Protein AF-0000000079639760 (afdb_homodimer)

Structure (mmCIF, N/CA/C/O backbone):
data_AF-0000000079639760-model_v1
#
loop_
_entity.id
_entity.type
_entity.pdbx_description
1 polymer Acyl-
#
loop_
_atom_site.group_PDB
_atom_site.id
_atom_site.type_symbol
_atom_site.label_atom_id
_atom_site.label_alt_id
_atom_site.label_comp_id
_atom_site.label_asym_id
_atom_site.label_entity_id
_atom_site.label_seq_id
_atom_site.pdbx_PDB_ins_code
_atom_site.Cartn_x
_atom_site.Cartn_y
_atom_site.Cartn_z
_atom_site.occupancy
_atom_site.B_iso_or_equiv
_atom_site.auth_seq_id
_atom_site.auth_comp_id
_atom_site.auth_asym_id
_atom_site.auth_atom_id
_atom_site.pdbx_PDB_model_num
ATOM 1 N N . MET A 1 1 ? -52.125 -17.109 -0.938 1 19.28 1 MET A N 1
ATOM 2 C CA . MET A 1 1 ? -52.906 -16.656 -2.084 1 19.28 1 MET A CA 1
ATOM 3 C C . MET A 1 1 ? -52.375 -15.312 -2.6 1 19.28 1 MET A C 1
ATOM 5 O O . MET A 1 1 ? -52.656 -14.273 -1.996 1 19.28 1 MET A O 1
ATOM 9 N N . PHE A 1 2 ? -51.281 -15.258 -3.152 1 20.97 2 PHE A N 1
ATOM 10 C CA . PHE A 1 2 ? -50.031 -14.492 -3.225 1 20.97 2 PHE A CA 1
ATOM 11 C C . PHE A 1 2 ? -50.094 -13.461 -4.344 1 20.97 2 PHE A C 1
ATOM 13 O O . PHE A 1 2 ? -49.188 -13.375 -5.168 1 20.97 2 PHE A O 1
ATOM 20 N N . THR A 1 3 ? -51.375 -12.945 -4.586 1 20.98 3 THR A N 1
ATOM 21 C CA . THR A 1 3 ? -51.719 -12.32 -5.855 1 20.98 3 THR A CA 1
ATOM 22 C C . THR A 1 3 ? -51 -10.984 -6.02 1 20.98 3 THR A C 1
ATOM 24 O O . THR A 1 3 ? -51.125 -10.102 -5.168 1 20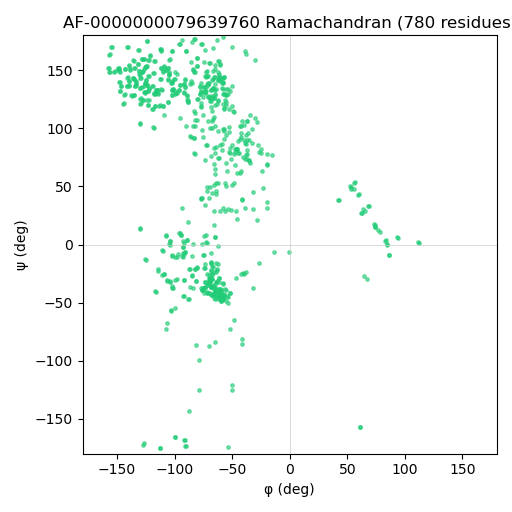.98 3 THR A O 1
ATOM 27 N N . PHE A 1 4 ? -49.906 -10.906 -6.762 1 20.11 4 PHE A N 1
ATOM 28 C CA . PHE A 1 4 ? -48.812 -9.969 -6.969 1 20.11 4 PHE A CA 1
ATOM 29 C C . PHE A 1 4 ? -49.281 -8.758 -7.762 1 20.11 4 PHE A C 1
ATOM 31 O O . PHE A 1 4 ? -48.781 -8.492 -8.859 1 20.11 4 PHE A O 1
ATOM 38 N N . SER A 1 5 ? -50.531 -8.328 -7.57 1 19.42 5 SER A N 1
ATOM 39 C CA . SER A 1 5 ? -51.094 -7.41 -8.562 1 19.42 5 SER A CA 1
ATOM 40 C C . SER A 1 5 ? -50.344 -6.074 -8.539 1 19.42 5 SER A C 1
ATOM 42 O O . SER A 1 5 ? -50.062 -5.531 -7.469 1 19.42 5 SER A O 1
ATOM 44 N N . CYS A 1 6 ? -49.562 -5.781 -9.586 1 20.58 6 CYS A N 1
ATOM 45 C CA . CYS A 1 6 ? -48.656 -4.762 -10.102 1 20.58 6 CYS A CA 1
ATOM 46 C C . CYS A 1 6 ? -49.406 -3.469 -10.398 1 20.58 6 CYS A C 1
ATOM 48 O O . CYS A 1 6 ? -50.125 -3.387 -11.383 1 20.58 6 CYS A O 1
ATOM 50 N N . PRO A 1 7 ? -49.875 -2.775 -9.453 1 18.77 7 PRO A N 1
ATOM 51 C CA . PRO A 1 7 ? -50.906 -1.806 -9.82 1 18.77 7 PRO A CA 1
ATOM 52 C C . PRO A 1 7 ? -50.438 -0.765 -10.82 1 18.77 7 PRO A C 1
ATOM 54 O O . PRO A 1 7 ? -49.219 -0.514 -10.914 1 18.77 7 PRO A O 1
ATOM 57 N N . VAL A 1 8 ? -51.25 -0.267 -11.898 1 18.91 8 VAL A N 1
ATOM 58 C CA . VAL A 1 8 ? -51.562 0.346 -13.188 1 18.91 8 VAL A CA 1
ATOM 59 C C . VAL A 1 8 ? -51.562 1.867 -13.055 1 18.91 8 VAL A C 1
ATOM 61 O O . VAL A 1 8 ? -51.5 2.588 -14.047 1 18.91 8 VAL A O 1
ATOM 64 N N . SER A 1 9 ? -51.312 2.482 -11.938 1 18.45 9 SER A N 1
ATOM 65 C CA . SER A 1 9 ? -52.188 3.658 -11.977 1 18.45 9 SER A CA 1
ATOM 66 C C . SER A 1 9 ? -51.656 4.703 -12.953 1 18.45 9 SER A C 1
ATOM 68 O O . SER A 1 9 ? -50.438 4.883 -13.078 1 18.45 9 SER A O 1
ATOM 70 N N . PHE A 1 10 ? -52.562 5.23 -13.859 1 19.8 10 PHE A N 1
ATOM 71 C CA . PHE A 1 10 ? -52.812 6.09 -15.008 1 19.8 10 PHE A CA 1
ATOM 72 C C . PHE A 1 10 ? -52.594 7.555 -14.648 1 19.8 10 PHE A C 1
ATOM 74 O O . PHE A 1 10 ? -53.031 8.008 -13.586 1 19.8 10 PHE A O 1
ATOM 81 N N . SER A 1 11 ? -51.406 8.047 -15.047 1 18.39 11 SER A N 1
ATOM 82 C CA . SER A 1 11 ? -51 9.445 -14.945 1 18.39 11 SER A CA 1
ATOM 83 C C . SER A 1 11 ? -52.062 10.375 -15.531 1 18.39 11 SER A C 1
ATOM 85 O O . SER A 1 11 ? -52.781 10 -16.469 1 18.39 11 SER A O 1
ATOM 87 N N . ILE A 1 12 ? -52.281 11.422 -14.797 1 18.59 12 ILE A N 1
ATOM 88 C CA . ILE A 1 12 ? -53.156 12.586 -14.617 1 18.59 12 ILE A CA 1
ATOM 89 C C . ILE A 1 12 ? -53.062 13.492 -15.836 1 18.59 12 ILE A C 1
ATOM 91 O O . ILE A 1 12 ? -51.969 13.688 -16.391 1 18.59 12 ILE A O 1
ATOM 95 N N . THR A 1 13 ? -54.125 14.211 -16.234 1 19.5 13 THR A N 1
ATOM 96 C CA . THR A 1 13 ? -54.906 14.805 -17.312 1 19.5 13 THR A CA 1
ATOM 97 C C . THR A 1 13 ? -54.406 16.203 -17.656 1 19.5 13 THR A C 1
ATOM 99 O O . THR A 1 13 ? -54.938 16.875 -18.516 1 19.5 13 THR A O 1
ATOM 102 N N . CYS A 1 14 ? -53.219 16.641 -17.328 1 18.75 14 CYS A N 1
ATOM 103 C CA . CYS A 1 14 ? -53.344 18.094 -17.359 1 18.75 14 CYS A CA 1
ATOM 104 C C . CYS A 1 14 ? -53.594 18.578 -18.781 1 18.75 14 CYS A C 1
ATOM 106 O O . CYS A 1 14 ? -52.938 18.141 -19.719 1 18.75 14 CYS A O 1
ATOM 108 N N . SER A 1 15 ? -54.531 19.469 -19.094 1 17.42 15 SER A N 1
ATOM 109 C CA . SER A 1 15 ? -55.438 19.922 -20.125 1 17.42 15 SER A CA 1
ATOM 110 C C . SER A 1 15 ? -54.75 20.859 -21.109 1 17.42 15 SER A C 1
ATOM 112 O O . SER A 1 15 ? -55.219 21.062 -22.234 1 17.42 15 SER A O 1
ATOM 114 N N . SER A 1 16 ? -53.875 21.703 -20.672 1 18.58 16 SER A N 1
ATOM 115 C CA . SER A 1 16 ? -54.156 23 -21.266 1 18.58 16 SER A CA 1
ATOM 116 C C . SER A 1 16 ? -53.969 22.969 -22.781 1 18.58 16 SER A C 1
ATOM 118 O O . SER A 1 16 ? -53.125 22.219 -23.281 1 18.58 16 SER A O 1
ATOM 120 N N . SER A 1 17 ? -54.625 23.828 -23.531 1 16.16 17 SER A N 1
ATOM 121 C CA . SER A 1 17 ? -55.281 23.906 -24.812 1 16.16 17 SER A CA 1
ATOM 122 C C . SER A 1 17 ? -54.312 24.078 -25.953 1 16.16 17 SER A C 1
ATOM 124 O O . SER A 1 17 ? -54.312 23.312 -26.922 1 16.16 17 SER A O 1
ATOM 126 N N . ASN A 1 18 ? -54.125 25.328 -26.453 1 16.41 18 ASN A N 1
ATOM 127 C CA . ASN A 1 18 ? -54.688 25.672 -27.766 1 16.41 18 ASN A CA 1
ATOM 128 C C . ASN A 1 18 ? -53.625 25.594 -28.859 1 16.41 18 ASN A C 1
ATOM 130 O O . ASN A 1 18 ? -53.906 25.188 -29.984 1 16.41 18 ASN A O 1
ATOM 134 N N . GLY A 1 19 ? -52.469 26.344 -28.672 1 18.84 19 GLY A N 1
ATOM 135 C CA . GLY A 1 19 ? -52.281 27.234 -29.812 1 18.84 19 GLY A CA 1
ATOM 136 C C . GLY A 1 19 ? -51.812 26.516 -31.062 1 18.84 19 GLY A C 1
ATOM 137 O O . GLY A 1 19 ? -51.375 25.375 -31 1 18.84 19 GLY A O 1
ATOM 138 N N . ASN A 1 20 ? -51.875 27.219 -32.219 1 17.31 20 ASN A N 1
ATOM 139 C CA . ASN A 1 20 ? -52.125 27 -33.656 1 17.31 20 ASN A CA 1
ATOM 140 C C . ASN A 1 20 ? -50.906 26.391 -34.344 1 17.31 20 ASN A C 1
ATOM 142 O O . ASN A 1 20 ? -49.781 26.859 -34.156 1 17.31 20 ASN A O 1
ATOM 146 N N . ILE A 1 21 ? -51.062 25.219 -34.969 1 17.2 21 ILE A N 1
ATOM 147 C CA . ILE A 1 21 ? -50.25 24.156 -35.531 1 17.2 21 ILE A CA 1
ATOM 148 C C . ILE A 1 21 ? -49.656 24.594 -36.875 1 17.2 21 ILE A C 1
ATOM 150 O O . ILE A 1 21 ? -48.938 23.844 -37.5 1 17.2 21 ILE A O 1
ATOM 154 N N . GLN A 1 22 ? -49.875 25.797 -37.406 1 15.71 22 GLN A N 1
ATOM 155 C CA . GLN A 1 22 ? -50.156 25.391 -38.781 1 15.71 22 GLN A CA 1
ATOM 156 C C . GLN A 1 22 ? -48.938 24.766 -39.406 1 15.71 22 GLN A C 1
ATOM 158 O O . GLN A 1 22 ? -49 23.672 -40 1 15.71 22 GLN A O 1
ATOM 163 N N . ASN A 1 23 ? -48.031 25.578 -39.938 1 17.02 23 ASN A N 1
ATOM 164 C CA . ASN A 1 23 ? -47.812 25.578 -41.375 1 17.02 23 ASN A CA 1
ATOM 165 C C . ASN A 1 23 ? -46.812 24.516 -41.812 1 17.02 23 ASN A C 1
ATOM 167 O O . ASN A 1 23 ? -46 24.078 -41 1 17.02 23 ASN A O 1
ATOM 171 N N . HIS A 1 24 ? -46.812 24.047 -43.062 1 16.7 24 HIS A N 1
ATOM 172 C CA . HIS A 1 24 ? -46.719 22.922 -44 1 16.7 24 HIS A CA 1
ATOM 173 C C . HIS A 1 24 ? -45.281 22.625 -44.344 1 16.7 24 HIS A C 1
ATOM 175 O O . HIS A 1 24 ? -44.906 21.469 -44.562 1 16.7 24 HIS A O 1
ATOM 181 N N . GLY A 1 25 ? -44.375 23.672 -44.469 1 17.09 25 GLY A N 1
ATOM 182 C CA . GLY A 1 25 ? -43.781 23.641 -45.812 1 17.09 25 GLY A CA 1
ATOM 183 C C . GLY A 1 25 ? -42.781 22.531 -45.969 1 17.09 25 GLY A C 1
ATOM 184 O O . GLY A 1 25 ? -42.281 21.969 -44.969 1 17.09 25 GLY A O 1
ATOM 185 N N . ASP A 1 26 ? -42.5 22.078 -47.188 1 16.8 26 ASP A N 1
ATOM 186 C CA . ASP A 1 26 ? -42.062 20.953 -48 1 16.8 26 ASP A CA 1
ATOM 187 C C . ASP A 1 26 ? -40.562 20.734 -47.875 1 16.8 26 ASP A C 1
ATOM 189 O O . ASP A 1 26 ? -39.781 21.656 -48 1 16.8 26 ASP A O 1
ATOM 193 N N . TYR A 1 27 ? -40.25 19.797 -47.031 1 17.09 27 TYR A N 1
ATOM 194 C CA . TYR A 1 27 ? -38.875 19.422 -46.719 1 17.09 27 TYR A CA 1
ATOM 195 C C . TYR A 1 27 ? -38.156 18.828 -47.938 1 17.09 27 TYR A C 1
ATOM 197 O O . TYR A 1 27 ? -38.344 17.641 -48.219 1 17.09 27 TYR A O 1
ATOM 205 N N . ARG A 1 28 ? -37.969 19.641 -48.969 1 15.91 28 ARG A N 1
ATOM 206 C CA . ARG A 1 28 ? -37.438 18.969 -50.156 1 15.91 28 ARG A CA 1
ATOM 207 C C . ARG A 1 28 ? -36.031 18.438 -49.875 1 15.91 28 ARG A C 1
ATOM 209 O O . ARG A 1 28 ? -35.094 19.219 -49.656 1 15.91 28 ARG A O 1
ATOM 216 N N . VAL A 1 29 ? -35.781 17.641 -49.031 1 16.75 29 VAL A N 1
ATOM 217 C CA . VAL A 1 29 ? -34.375 17.328 -48.875 1 16.75 29 VAL A CA 1
ATOM 218 C C . VAL A 1 29 ? -33.844 16.625 -50.125 1 16.75 29 VAL A C 1
ATOM 220 O O . VAL A 1 29 ? -34.281 15.523 -50.438 1 16.75 29 VAL A O 1
ATOM 223 N N . ASN A 1 30 ? -33.469 17.406 -51.188 1 15.91 30 ASN A N 1
ATOM 224 C CA . ASN A 1 30 ? -32.969 16.938 -52.469 1 15.91 30 ASN A CA 1
ATOM 225 C C . ASN A 1 30 ? -31.828 15.93 -52.312 1 15.91 30 ASN A C 1
ATOM 227 O O . ASN A 1 30 ? -31.156 15.922 -51.281 1 15.91 30 ASN A O 1
ATOM 231 N N . ILE A 1 31 ? -31.453 15.273 -53.562 1 16.91 31 ILE A N 1
ATOM 232 C CA . ILE A 1 31 ? -31.484 13.992 -54.25 1 16.91 31 ILE A CA 1
ATOM 233 C C . ILE A 1 31 ? -30.078 13.398 -54.312 1 16.91 31 ILE A C 1
ATOM 235 O O . ILE A 1 31 ? -29.875 12.25 -53.906 1 16.91 31 ILE A O 1
ATOM 239 N N . ASN A 1 32 ? -29.031 13.844 -55.125 1 17.17 32 ASN A N 1
ATOM 240 C CA . ASN A 1 32 ? -28.5 13.148 -56.312 1 17.17 32 ASN A CA 1
ATOM 241 C C . ASN A 1 32 ? -27.109 12.578 -56.031 1 17.17 32 ASN A C 1
ATOM 243 O O . ASN A 1 32 ? -26.234 13.281 -55.531 1 17.17 32 ASN A O 1
ATOM 247 N N . VAL A 1 33 ? -26.953 11.219 -55.969 1 18.75 33 VAL A N 1
ATOM 248 C CA . VAL A 1 33 ? -25.891 10.266 -55.656 1 18.75 33 VAL A CA 1
ATOM 249 C C . VAL A 1 33 ? -24.781 10.352 -56.688 1 18.75 33 VAL A C 1
ATOM 251 O O . VAL A 1 33 ? -23.797 9.609 -56.625 1 18.75 33 VAL A O 1
ATOM 254 N N . ASN A 1 34 ? -24.469 11.484 -57.375 1 16.78 34 ASN A N 1
ATOM 255 C CA . ASN A 1 34 ? -23.922 11.141 -58.688 1 16.78 34 ASN A CA 1
ATOM 256 C C . ASN A 1 34 ? -22.562 10.461 -58.562 1 16.78 34 ASN A C 1
ATOM 258 O O . ASN A 1 34 ? -21.75 10.82 -57.719 1 16.78 34 ASN A O 1
ATOM 262 N N . GLY A 1 35 ? -22.359 9.242 -59.156 1 17.45 35 GLY A N 1
ATOM 263 C CA . GLY A 1 35 ? -21.453 8.117 -59.281 1 17.45 35 GLY A CA 1
ATOM 264 C C . GLY A 1 35 ? -20.109 8.5 -59.875 1 17.45 35 GLY A C 1
ATOM 265 O O . GLY A 1 35 ? -19.25 7.645 -60.062 1 17.45 35 GLY A O 1
ATOM 266 N N . SER A 1 36 ? -19.844 9.852 -60.281 1 17.59 36 SER A N 1
ATOM 267 C CA . SER A 1 36 ? -19.141 9.789 -61.562 1 17.59 36 SER A CA 1
ATOM 268 C C . SER A 1 36 ? -17.797 9.086 -61.406 1 17.59 36 SER A C 1
ATOM 270 O O . SER A 1 36 ? -17.266 8.961 -60.312 1 17.59 36 SER A O 1
ATOM 272 N N . SER A 1 37 ? -17.109 8.922 -62.625 1 18.2 37 SER A N 1
ATOM 273 C CA . SER A 1 37 ? -16.172 8.188 -63.469 1 18.2 37 SER A CA 1
ATOM 274 C C . SER A 1 37 ? -14.734 8.438 -63.031 1 18.2 37 SER A C 1
ATOM 276 O O . SER A 1 37 ? -14.281 9.586 -63 1 18.2 37 SER A O 1
ATOM 278 N N . CYS A 1 38 ? -14.148 7.656 -62.188 1 17.89 38 CYS A N 1
ATOM 279 C CA . CYS A 1 38 ? -12.953 7.879 -61.375 1 17.89 38 CYS A CA 1
ATOM 280 C C . CYS A 1 38 ? -11.703 7.93 -62.25 1 17.89 38 CYS A C 1
ATOM 282 O O . CYS A 1 38 ? -11.164 6.891 -62.625 1 17.89 38 CYS A O 1
ATOM 284 N N . THR A 1 39 ? -11.82 8.773 -63.344 1 17.58 39 THR A N 1
ATOM 285 C CA . THR A 1 39 ? -10.797 8.641 -64.375 1 17.58 39 THR A CA 1
ATOM 286 C C . THR A 1 39 ? -9.406 8.711 -63.781 1 17.58 39 THR A C 1
ATOM 288 O O . THR A 1 39 ? -9.18 9.445 -62.812 1 17.58 39 THR A O 1
ATOM 291 N N . ARG A 1 40 ? -8.602 7.77 -64.188 1 19.17 40 ARG A N 1
ATOM 292 C CA . ARG A 1 40 ? -7.328 7.133 -63.875 1 19.17 40 ARG A CA 1
ATOM 293 C C . ARG A 1 40 ? -6.168 8.102 -64.062 1 19.17 40 ARG A C 1
ATOM 295 O O . ARG A 1 40 ? -5.004 7.707 -63.969 1 19.17 40 ARG A O 1
ATOM 302 N N . ARG A 1 41 ? -6.527 9.461 -64.125 1 17.67 41 ARG A N 1
ATOM 303 C CA . ARG A 1 41 ? -5.48 10.086 -64.938 1 17.67 41 ARG A CA 1
ATOM 304 C C . ARG A 1 41 ? -4.117 9.938 -64.25 1 17.67 41 ARG A C 1
ATOM 306 O O . ARG A 1 41 ? -4.023 9.859 -63.062 1 17.67 41 ARG A O 1
ATOM 313 N N . PRO A 1 42 ? -3.115 9.812 -65.125 1 20.27 42 PRO A N 1
ATOM 314 C CA . PRO A 1 42 ? -1.701 9.43 -65.062 1 20.27 42 PRO A CA 1
ATOM 315 C C . PRO A 1 42 ? -0.86 10.383 -64.25 1 20.27 42 PRO A C 1
ATOM 317 O O . PRO A 1 42 ? -0.55 11.492 -64.688 1 20.27 42 PRO A O 1
ATOM 320 N N . ILE A 1 43 ? -1.399 10.758 -63.031 1 18.12 43 ILE A N 1
ATOM 321 C CA . ILE A 1 43 ? -0.748 11.992 -62.625 1 18.12 43 ILE A CA 1
ATOM 322 C C . ILE A 1 43 ? 0.762 11.781 -62.531 1 18.12 43 ILE A C 1
ATOM 324 O O . ILE A 1 43 ? 1.225 10.773 -62 1 18.12 43 ILE A O 1
ATOM 328 N N . LYS A 1 44 ? 1.454 12.602 -63.344 1 18.33 44 LYS A N 1
ATOM 329 C CA . LYS A 1 44 ? 2.846 12.992 -63.531 1 18.33 44 LYS A CA 1
ATOM 330 C C . LYS A 1 44 ? 3.572 13.164 -62.219 1 18.33 44 LYS A C 1
ATOM 332 O O . LYS A 1 44 ? 3.07 13.836 -61.312 1 18.33 44 LYS A O 1
ATOM 337 N N . HIS A 1 45 ? 4.367 12.219 -61.844 1 17.45 45 HIS A N 1
ATOM 338 C CA . HIS A 1 45 ? 5.156 11.805 -60.688 1 17.45 45 HIS A CA 1
ATOM 339 C C . HIS A 1 45 ? 6.031 12.945 -60.188 1 17.45 45 HIS A C 1
ATOM 341 O O . HIS A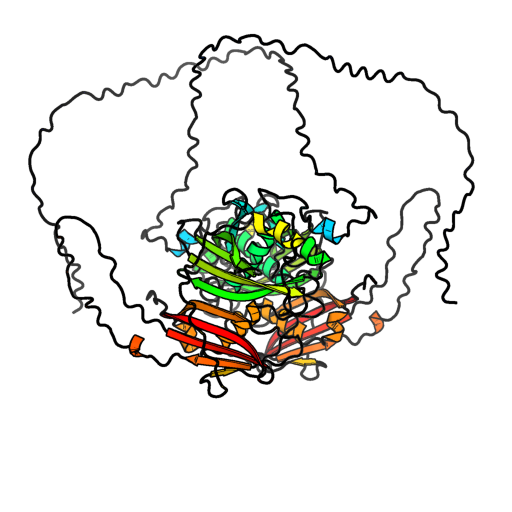 1 45 ? 6.902 12.734 -59.312 1 17.45 45 HIS A O 1
ATOM 347 N N . HIS A 1 46 ? 5.566 14.234 -60.375 1 17.69 46 HIS A N 1
ATOM 348 C CA . HIS A 1 46 ? 6.629 15.211 -60.156 1 17.69 46 HIS A CA 1
ATOM 349 C C . HIS A 1 46 ? 7.234 15.086 -58.781 1 17.69 46 HIS A C 1
ATOM 351 O O . HIS A 1 46 ? 6.516 14.883 -57.781 1 17.69 46 HIS A O 1
ATOM 357 N N . THR A 1 47 ? 8.508 14.758 -58.719 1 18.78 47 THR A N 1
ATOM 358 C CA . THR A 1 47 ? 9.539 14.398 -57.75 1 18.78 47 THR A CA 1
ATOM 359 C C . THR A 1 47 ? 9.641 15.461 -56.656 1 18.78 47 THR A C 1
ATOM 361 O O . THR A 1 47 ? 10.594 15.461 -55.875 1 18.78 47 THR A O 1
ATOM 364 N N . LEU A 1 48 ? 8.477 16.156 -56.312 1 17.55 48 LEU A N 1
ATOM 365 C CA . LEU A 1 48 ? 8.828 17.359 -55.562 1 17.55 48 LEU A CA 1
ATOM 366 C C . LEU A 1 48 ? 9.531 17.031 -54.25 1 17.55 48 LEU A C 1
ATOM 368 O O . LEU A 1 48 ? 8.992 16.297 -53.438 1 17.55 48 LEU A O 1
ATOM 372 N N . LEU A 1 49 ? 10.844 17.078 -54.188 1 19.23 49 LEU A N 1
ATOM 373 C CA . LEU A 1 49 ? 11.914 16.891 -53.219 1 19.23 49 LEU A CA 1
ATOM 374 C C . LEU A 1 49 ? 11.727 17.812 -52 1 19.23 49 LEU A C 1
ATOM 376 O O . LEU A 1 49 ? 12.625 17.938 -51.188 1 19.23 49 LEU A O 1
ATOM 380 N N . ASN A 1 50 ? 10.469 18.188 -5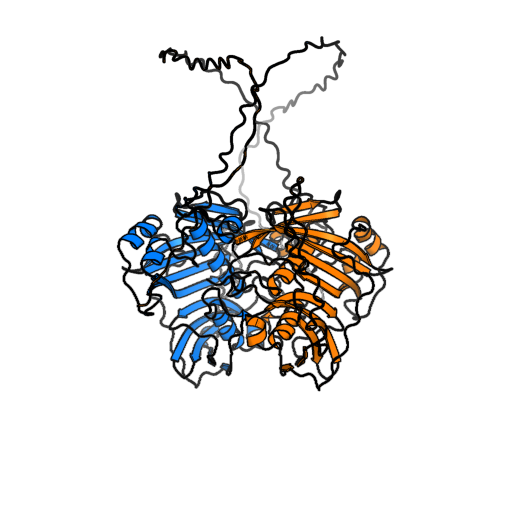1.625 1 18.41 50 ASN A N 1
ATOM 381 C CA . ASN A 1 50 ? 10.562 19.328 -50.719 1 18.41 50 ASN A CA 1
ATOM 382 C C . ASN A 1 50 ? 11.281 18.969 -49.438 1 18.41 50 ASN A C 1
ATOM 384 O O . ASN A 1 50 ? 11.055 17.891 -48.875 1 18.41 50 ASN A O 1
ATOM 388 N N . GLU A 1 51 ? 12.383 19.641 -49.125 1 22.31 51 GLU A N 1
ATOM 389 C CA . GLU A 1 51 ? 13.383 19.75 -48.062 1 22.31 51 GLU A CA 1
ATOM 390 C C . GLU A 1 51 ? 12.734 20.031 -46.719 1 22.31 51 GLU A C 1
ATOM 392 O O . GLU A 1 51 ? 12.273 21.141 -46.469 1 22.31 51 GLU A O 1
ATOM 397 N N . VAL A 1 52 ? 11.742 19.234 -46.375 1 20.42 52 VAL A N 1
ATOM 398 C CA . VAL A 1 52 ? 11.109 19.656 -45.125 1 20.42 52 VAL A CA 1
ATOM 399 C C . VAL A 1 52 ? 12.148 19.719 -44 1 20.42 52 VAL A C 1
ATOM 401 O O . VAL A 1 52 ? 12.828 18.734 -43.719 1 20.42 52 VAL A O 1
ATOM 404 N N . ASP A 1 53 ? 12.648 20.891 -43.688 1 21.12 53 ASP A N 1
ATOM 405 C CA . ASP A 1 53 ? 13.57 21.281 -42.625 1 21.12 53 ASP A CA 1
ATOM 406 C C . ASP A 1 53 ? 13.047 20.828 -41.25 1 21.12 53 ASP A C 1
ATOM 408 O O . ASP A 1 53 ? 12.031 21.328 -40.781 1 21.12 53 ASP A O 1
ATOM 412 N N . VAL A 1 54 ? 12.945 19.609 -41.094 1 20.06 54 VAL A N 1
ATOM 413 C CA . VAL A 1 54 ? 12.555 19.062 -39.781 1 20.06 54 VAL A CA 1
ATOM 414 C C . VAL A 1 54 ? 13.367 19.734 -38.688 1 20.06 54 VAL A C 1
ATOM 416 O O . VAL A 1 54 ? 14.578 19.516 -38.562 1 20.06 54 VAL A O 1
ATOM 419 N N . LYS A 1 55 ? 12.969 20.938 -38.219 1 23.31 55 LYS A N 1
ATOM 420 C CA . LYS A 1 55 ? 13.586 21.531 -37.031 1 23.31 55 LYS A CA 1
ATOM 421 C C . LYS A 1 55 ? 13.562 20.562 -35.875 1 23.31 55 LYS A C 1
ATOM 423 O O . LYS A 1 55 ? 12.508 20.047 -35.5 1 23.31 55 LYS A O 1
ATOM 428 N N . GLU A 1 56 ? 14.602 19.828 -35.594 1 24.23 56 GLU A N 1
ATOM 429 C CA . GLU A 1 56 ? 15 18.984 -34.469 1 24.23 56 GLU A CA 1
ATOM 430 C C . GLU A 1 56 ? 14.672 19.641 -33.156 1 24.23 56 GLU A C 1
ATOM 432 O O . GLU A 1 56 ? 15.266 20.656 -32.781 1 24.23 56 GLU A O 1
ATOM 437 N N . GLY A 1 57 ? 13.406 19.906 -32.812 1 22.69 57 GLY A N 1
ATOM 438 C CA . GLY A 1 57 ? 13.133 20.438 -31.5 1 22.69 57 GLY A CA 1
ATOM 439 C C . GLY A 1 57 ? 13.891 19.703 -30.406 1 22.69 57 GLY A C 1
ATOM 440 O O . GLY A 1 57 ? 13.75 18.484 -30.25 1 22.69 57 GLY A O 1
ATOM 441 N N . SER A 1 58 ? 15.133 20.141 -30.078 1 25.53 58 SER A N 1
ATOM 442 C CA . SER A 1 58 ? 16.047 19.781 -29 1 25.53 58 SER A CA 1
ATOM 443 C C . SER A 1 58 ? 15.328 19.719 -27.656 1 25.53 58 SER A C 1
ATOM 445 O O . SER A 1 58 ? 14.898 20.766 -27.141 1 25.53 58 SER A O 1
ATOM 447 N N . THR A 1 59 ? 14.367 18.875 -27.469 1 26.09 59 THR A N 1
ATOM 448 C CA . THR A 1 59 ? 13.953 18.703 -26.078 1 26.09 59 THR A CA 1
ATOM 449 C C . THR A 1 59 ? 15.164 18.688 -25.156 1 26.09 59 THR A C 1
ATOM 451 O O . THR A 1 59 ? 16.078 17.859 -25.312 1 26.09 59 THR A O 1
ATOM 454 N N . SER A 1 60 ? 15.531 19.875 -24.688 1 26.58 60 SER A N 1
ATOM 455 C CA . SER A 1 60 ? 16.578 20.156 -23.703 1 26.58 60 SER A CA 1
ATOM 456 C C . SER A 1 60 ? 16.562 19.141 -22.578 1 26.58 60 SER A C 1
ATOM 458 O O . SER A 1 60 ? 15.57 19.016 -21.844 1 26.58 60 SER A O 1
ATOM 460 N N . LEU A 1 61 ? 17.031 17.953 -22.797 1 27.27 61 LEU A N 1
ATOM 461 C CA . LEU A 1 61 ? 17.516 17.188 -21.656 1 27.27 61 LEU A CA 1
ATOM 462 C C . LEU A 1 61 ? 18.219 18.109 -20.656 1 27.27 61 LEU A C 1
ATOM 464 O O . LEU A 1 61 ? 19.234 18.734 -20.984 1 27.27 61 LEU A O 1
ATOM 468 N N . SER A 1 62 ? 17.422 18.859 -19.859 1 26.42 62 SER A N 1
ATOM 469 C CA . SER A 1 62 ? 18.031 19.688 -18.828 1 26.42 62 SER A CA 1
ATOM 470 C C . SER A 1 62 ? 19.328 19.078 -18.312 1 26.42 62 SER A C 1
ATOM 472 O O . SER A 1 62 ? 19.406 17.859 -18.078 1 26.42 62 SER A O 1
ATOM 474 N N . ALA A 1 63 ? 20.438 19.609 -18.594 1 27.02 63 ALA A N 1
ATOM 475 C CA . ALA A 1 63 ? 21.797 19.453 -18.078 1 27.02 63 ALA A CA 1
ATOM 476 C C . ALA A 1 63 ? 21.797 19.219 -16.578 1 27.02 63 ALA A C 1
ATOM 478 O O . ALA A 1 63 ? 21.234 20.016 -15.82 1 27.02 63 ALA A O 1
ATOM 479 N N . ILE A 1 64 ? 21.859 18 -16.094 1 29.77 64 ILE A N 1
ATOM 480 C CA . ILE A 1 64 ? 22.266 17.688 -14.734 1 29.77 64 ILE A CA 1
ATOM 481 C C . ILE A 1 64 ? 23.359 18.641 -14.273 1 29.77 64 ILE A C 1
ATOM 483 O O . ILE A 1 64 ? 24.469 18.641 -14.812 1 29.77 64 ILE A O 1
ATOM 487 N N . GLN A 1 65 ? 22.938 19.828 -14.023 1 28.34 65 GLN A N 1
ATOM 488 C CA . GLN A 1 65 ? 23.953 20.688 -13.43 1 28.34 65 GLN A CA 1
ATOM 489 C C . GLN A 1 65 ? 24.75 19.938 -12.367 1 28.34 65 GLN A C 1
ATOM 491 O O . GLN A 1 65 ? 24.172 19.359 -11.438 1 28.34 65 GLN A O 1
ATOM 496 N N . PHE A 1 66 ? 25.906 19.531 -12.719 1 28.11 66 PHE A N 1
ATOM 497 C CA . PHE A 1 66 ? 26.969 19.031 -11.844 1 28.11 66 PHE A CA 1
ATOM 498 C C . PHE A 1 66 ? 27.109 19.922 -10.617 1 28.11 66 PHE A C 1
ATOM 500 O O . PHE A 1 66 ? 27.344 21.125 -10.742 1 28.11 66 PHE A O 1
ATOM 507 N N . LEU A 1 67 ? 26.234 19.797 -9.594 1 31.58 67 LEU A N 1
ATOM 508 C CA . LEU A 1 67 ? 26.656 20.5 -8.391 1 31.58 67 LEU A CA 1
ATOM 509 C C . LEU A 1 67 ? 28.156 20.391 -8.203 1 31.58 67 LEU A C 1
ATOM 511 O O . LEU A 1 67 ? 28.797 19.516 -8.781 1 31.58 67 LEU A O 1
ATOM 515 N N . GLU A 1 68 ? 28.734 21.266 -7.332 1 34.28 68 GLU A N 1
ATOM 516 C CA . GLU A 1 68 ? 30.172 21.5 -7.141 1 34.28 68 GLU A CA 1
ATOM 517 C C . GLU A 1 68 ? 30.938 20.188 -7.16 1 34.28 68 GLU A C 1
ATOM 519 O O . GLU A 1 68 ? 31.953 20.062 -7.859 1 34.28 68 GLU A O 1
ATOM 524 N N . ASN A 1 69 ? 30.969 19.422 -6 1 37.28 69 ASN A N 1
ATOM 525 C CA . ASN A 1 69 ? 31.969 18.359 -6.043 1 37.28 69 ASN A CA 1
ATOM 526 C C . ASN A 1 69 ? 31.484 17.188 -6.891 1 37.28 69 ASN A C 1
ATOM 528 O O . ASN A 1 69 ? 32.062 16.094 -6.828 1 37.28 69 ASN A O 1
ATOM 532 N N . GLY A 1 70 ? 30.797 17.219 -8.023 1 36.66 70 GLY A N 1
ATOM 533 C CA . GLY A 1 70 ? 30.469 16.438 -9.211 1 36.66 70 GLY A CA 1
ATOM 534 C C . GLY A 1 70 ? 29.625 15.219 -8.906 1 36.66 70 GLY A C 1
ATOM 535 O O . GLY A 1 70 ? 29.328 14.43 -9.805 1 36.66 70 GLY A O 1
ATOM 536 N N . HIS A 1 71 ? 29.703 14.562 -7.691 1 39.62 71 HIS A N 1
ATOM 537 C CA . HIS A 1 71 ? 29.156 13.211 -7.602 1 39.62 71 HIS A CA 1
ATOM 538 C C . HIS A 1 71 ? 27.656 13.234 -7.367 1 39.62 71 HIS A C 1
ATOM 540 O O . HIS A 1 71 ? 27.188 13.719 -6.328 1 39.62 71 HIS A O 1
ATOM 546 N N . ILE A 1 72 ? 26.875 13.453 -8.352 1 48.69 72 ILE A N 1
ATOM 547 C CA . ILE A 1 72 ? 25.469 13.133 -8.195 1 48.69 72 ILE A CA 1
ATOM 548 C C . ILE A 1 72 ? 25.312 11.719 -7.637 1 48.69 72 ILE A C 1
ATOM 550 O O . ILE A 1 72 ? 25.844 10.758 -8.203 1 48.69 72 ILE A O 1
ATOM 554 N N . SER A 1 73 ? 24.75 11.734 -6.379 1 62.81 73 SER A N 1
ATOM 555 C CA . SER A 1 73 ? 24.531 10.422 -5.777 1 62.81 73 SER A CA 1
ATOM 556 C C . SER A 1 73 ? 23.688 9.531 -6.684 1 62.81 73 SER A C 1
ATOM 558 O O . SER A 1 73 ? 22.906 10.031 -7.508 1 62.81 73 SER A O 1
ATOM 560 N N . GLU A 1 74 ? 24.109 8.391 -6.816 1 70.25 74 GLU A N 1
ATOM 561 C CA . GLU A 1 74 ? 23.344 7.375 -7.547 1 70.25 74 GLU A CA 1
ATOM 562 C C . GLU A 1 74 ? 21.859 7.469 -7.238 1 70.25 74 GLU A C 1
ATOM 564 O O . GLU A 1 74 ? 21.016 7.305 -8.133 1 70.25 74 GLU A O 1
ATOM 569 N N . GLU A 1 75 ? 21.562 8.008 -6.09 1 74.62 75 GLU A N 1
ATOM 570 C CA . GLU A 1 75 ? 20.172 8.125 -5.672 1 74.62 75 GLU A CA 1
ATOM 571 C C . GLU A 1 75 ? 19.469 9.25 -6.418 1 74.62 75 GLU A C 1
ATOM 573 O O . GLU A 1 75 ? 18.312 9.102 -6.84 1 74.62 75 GLU A O 1
ATOM 578 N N . LYS A 1 76 ? 20.156 10.258 -6.625 1 70.88 76 LYS A N 1
ATOM 579 C CA . LYS A 1 76 ? 19.562 11.406 -7.301 1 70.88 76 LYS A CA 1
ATOM 580 C C . LYS A 1 76 ? 19.297 11.109 -8.773 1 70.88 76 LYS A C 1
ATOM 582 O O . LYS A 1 76 ? 18.297 11.555 -9.336 1 70.88 76 LYS A O 1
ATOM 587 N N . ILE A 1 77 ? 20.156 10.312 -9.297 1 73.25 77 ILE A N 1
ATOM 588 C CA . ILE A 1 77 ? 20 9.922 -10.695 1 73.25 77 ILE A CA 1
ATOM 589 C C . ILE A 1 77 ? 18.766 9.016 -10.844 1 73.25 77 ILE A C 1
ATOM 591 O O . ILE A 1 77 ? 18 9.148 -11.797 1 73.25 77 ILE A O 1
ATOM 595 N N . ARG A 1 78 ? 18.578 8.312 -9.812 1 81.38 78 ARG A N 1
ATOM 596 C CA . ARG A 1 78 ? 17.5 7.328 -9.867 1 81.38 78 ARG A CA 1
ATOM 597 C C . ARG A 1 78 ? 16.141 7.984 -9.602 1 81.38 78 ARG A C 1
ATOM 599 O O . ARG A 1 78 ? 15.141 7.602 -10.203 1 81.38 78 ARG A O 1
ATOM 606 N N . GLN A 1 79 ? 16.141 8.992 -8.805 1 79.06 79 GLN A N 1
ATOM 607 C CA . GLN A 1 79 ? 14.867 9.602 -8.422 1 79.06 79 GLN A CA 1
ATOM 608 C C . GLN A 1 79 ? 14.5 10.75 -9.359 1 79.06 79 GLN A C 1
ATOM 610 O O . GLN A 1 79 ? 13.32 11.062 -9.531 1 79.06 79 GLN A O 1
ATOM 615 N N . ARG A 1 80 ? 15.438 11.398 -9.883 1 78.69 80 ARG A N 1
ATOM 616 C CA . ARG A 1 80 ? 15.25 12.547 -10.766 1 78.69 80 ARG A CA 1
ATOM 617 C C . ARG A 1 80 ? 14.414 13.625 -10.094 1 78.69 80 ARG A C 1
ATOM 619 O O . ARG A 1 80 ? 13.43 14.102 -10.664 1 78.69 80 ARG A O 1
ATOM 626 N N . ILE A 1 81 ? 14.82 14.047 -8.898 1 80.75 81 ILE A N 1
ATOM 627 C CA . ILE A 1 81 ? 14.109 15.094 -8.18 1 80.75 81 ILE A CA 1
ATOM 628 C C . ILE A 1 81 ? 14.336 16.438 -8.867 1 80.75 81 ILE A C 1
ATOM 630 O O . ILE A 1 81 ? 15.477 16.875 -9.031 1 80.75 81 ILE A O 1
ATOM 634 N N . PRO A 1 82 ? 13.258 17.125 -9.164 1 86 82 PRO A N 1
ATOM 635 C CA . PRO A 1 82 ? 13.43 18.406 -9.859 1 86 82 PRO A CA 1
ATOM 636 C C . PRO A 1 82 ? 13.992 19.5 -8.953 1 86 82 PRO A C 1
ATOM 638 O O . PRO A 1 82 ? 13.672 19.547 -7.762 1 86 82 PRO A O 1
ATOM 641 N N . ARG A 1 83 ? 14.742 20.391 -9.531 1 85.62 83 ARG A N 1
ATOM 642 C CA . ARG A 1 83 ? 15.289 21.516 -8.789 1 85.62 83 ARG A CA 1
ATOM 643 C C . ARG A 1 83 ? 14.508 22.797 -9.07 1 85.62 83 ARG A C 1
ATOM 645 O O . ARG A 1 83 ? 14.75 23.828 -8.453 1 85.62 83 ARG A O 1
ATOM 652 N N . GLN A 1 84 ? 13.648 22.641 -10.055 1 90.69 84 GLN A N 1
ATOM 653 C CA . GLN A 1 84 ? 12.75 23.734 -10.383 1 90.69 84 GLN A CA 1
ATOM 654 C C . GLN A 1 84 ? 11.297 23.281 -10.438 1 90.69 84 GLN A C 1
ATOM 656 O O . GLN A 1 84 ? 11.031 22.094 -10.625 1 90.69 84 GLN A O 1
ATOM 661 N N . LYS A 1 85 ? 10.492 24.281 -10.297 1 93.44 85 LYS A N 1
ATOM 662 C CA . LYS A 1 85 ? 9.062 24 -10.352 1 93.44 85 LYS A CA 1
ATOM 663 C C . LYS A 1 85 ? 8.68 23.328 -11.664 1 93.44 85 LYS A C 1
ATOM 665 O O . LYS A 1 85 ? 9.102 23.766 -12.734 1 93.44 85 LYS A O 1
ATOM 670 N N . GLN A 1 86 ? 7.949 22.203 -11.516 1 94.38 86 GLN A N 1
ATOM 671 C CA . GLN A 1 86 ? 7.359 21.531 -12.664 1 94.38 86 GLN A CA 1
ATOM 672 C C . GLN A 1 86 ? 5.855 21.781 -12.742 1 94.38 86 GLN A C 1
ATOM 674 O O . GLN A 1 86 ? 5.184 21.875 -11.711 1 94.38 86 GLN A O 1
ATOM 679 N N . LEU A 1 87 ? 5.328 21.844 -13.945 1 96.25 87 LEU A N 1
ATOM 680 C CA . LEU A 1 87 ? 3.9 22.094 -14.094 1 96.25 87 LEU A CA 1
ATOM 681 C C . LEU A 1 87 ? 3.143 20.781 -14.32 1 96.25 87 LEU A C 1
ATOM 683 O O . LEU A 1 87 ? 1.95 20.688 -14.016 1 96.25 87 LEU A O 1
ATOM 687 N N . VAL A 1 88 ? 3.875 19.859 -14.945 1 96.56 88 VAL A N 1
ATOM 688 C CA . VAL A 1 88 ? 3.262 18.578 -15.25 1 96.56 88 VAL A CA 1
ATOM 689 C C . VAL A 1 88 ? 4.211 17.453 -14.859 1 96.56 88 VAL A C 1
ATOM 691 O O . VAL A 1 88 ? 5.43 17.562 -15.023 1 96.56 88 VAL A O 1
ATOM 694 N N . ASP A 1 89 ? 3.695 16.406 -14.266 1 95.38 89 ASP A N 1
ATOM 695 C CA . ASP A 1 89 ? 4.402 15.164 -14.016 1 95.38 89 ASP A CA 1
ATOM 696 C C . ASP A 1 89 ? 3.725 14 -14.734 1 95.38 89 ASP A C 1
ATOM 698 O O . ASP A 1 89 ? 2.727 13.461 -14.25 1 95.38 89 ASP A O 1
ATOM 702 N N . PRO A 1 90 ? 4.258 13.602 -15.82 1 94.25 90 PRO A N 1
ATOM 703 C CA . PRO A 1 90 ? 3.57 12.578 -16.609 1 94.25 90 PRO A CA 1
ATOM 704 C C . PRO A 1 90 ? 3.586 11.203 -15.945 1 94.25 90 PRO A C 1
ATOM 706 O O . PRO A 1 90 ? 2.664 10.414 -16.141 1 94.25 90 PRO A O 1
ATOM 709 N N . TYR A 1 91 ? 4.562 10.914 -15.18 1 94.75 91 TYR A N 1
ATOM 710 C CA . TYR A 1 91 ? 4.66 9.594 -14.57 1 94.75 91 TYR A CA 1
ATOM 711 C C . TYR A 1 91 ? 3.682 9.453 -13.406 1 94.75 91 TYR A C 1
ATOM 713 O O . TYR A 1 91 ? 3.055 8.406 -13.242 1 94.75 91 TYR A O 1
ATOM 721 N N . ARG A 1 92 ? 3.555 10.492 -12.672 1 96.38 92 ARG A N 1
ATOM 722 C CA . ARG A 1 92 ? 2.629 10.477 -11.547 1 96.38 92 ARG A CA 1
ATOM 723 C C . ARG A 1 92 ? 1.262 11.016 -11.953 1 96.38 92 ARG A C 1
ATOM 725 O O . ARG A 1 92 ? 0.336 11.047 -11.133 1 96.38 92 ARG A O 1
ATOM 732 N N . GLN A 1 93 ? 1.137 11.438 -13.188 1 97.31 93 GLN A N 1
ATOM 733 C CA . GLN A 1 93 ? -0.093 12.016 -13.719 1 97.31 93 GLN A CA 1
ATOM 734 C C . GLN A 1 93 ? -0.578 13.172 -12.844 1 97.31 93 GLN A C 1
ATOM 736 O O . GLN A 1 93 ? -1.738 13.188 -12.422 1 97.31 93 GLN A O 1
ATOM 741 N N . GLY A 1 94 ? 0.352 14.031 -12.586 1 97.75 94 GLY A N 1
ATOM 742 C CA . GLY A 1 94 ? 0.115 15.203 -11.758 1 97.75 94 GLY A CA 1
ATOM 743 C C . GLY A 1 94 ? 0.185 16.5 -12.531 1 97.75 94 GLY A C 1
ATOM 744 O O . GLY A 1 94 ? 0.896 16.609 -13.531 1 97.75 94 GLY A O 1
ATOM 745 N N . LEU A 1 95 ? -0.565 17.5 -12.016 1 97.69 95 LEU A N 1
ATOM 746 C CA . LEU A 1 95 ? -0.613 18.828 -12.602 1 97.69 95 LEU A CA 1
ATOM 747 C C . LEU A 1 95 ? -0.66 19.906 -11.516 1 97.69 95 LEU A C 1
ATOM 749 O O . LEU A 1 95 ? -1.362 19.75 -10.516 1 97.69 95 LEU A O 1
ATOM 753 N N . ILE A 1 96 ? 0.114 20.922 -11.727 1 97.62 96 ILE A N 1
ATOM 754 C CA . ILE A 1 96 ? -0.013 22.094 -10.852 1 97.62 96 ILE A CA 1
ATOM 755 C C . ILE A 1 96 ? -1.297 22.844 -11.18 1 97.62 96 ILE A C 1
ATOM 757 O O . ILE A 1 96 ? -1.622 23.047 -12.359 1 97.62 96 ILE A O 1
ATOM 761 N N . THR A 1 97 ? -2.004 23.156 -10.195 1 97.5 97 THR A N 1
ATOM 762 C CA . THR A 1 97 ? -3.293 23.828 -10.32 1 97.5 97 THR A CA 1
ATOM 763 C C . THR A 1 97 ? -3.338 25.094 -9.461 1 97.5 97 THR A C 1
ATOM 765 O O . THR A 1 97 ? -2.305 25.547 -8.977 1 97.5 97 THR A O 1
ATOM 768 N N . GLU A 1 98 ? -4.547 25.719 -9.336 1 95.81 98 GLU A N 1
ATOM 769 C CA . GLU A 1 98 ? -4.77 26.891 -8.477 1 95.81 98 GLU A CA 1
ATOM 770 C C . GLU A 1 98 ? -3.768 28 -8.781 1 95.81 98 GLU A C 1
ATOM 772 O O . GLU A 1 98 ? -3.08 28.484 -7.887 1 95.81 98 GLU A O 1
ATOM 777 N N . ARG A 1 99 ? -3.607 28.297 -10 1 93.12 99 ARG A N 1
ATOM 778 C CA . ARG A 1 99 ? -2.762 29.391 -10.484 1 93.12 99 ARG A CA 1
ATOM 779 C C . ARG A 1 99 ? -1.303 29.156 -10.109 1 93.12 99 ARG A C 1
ATOM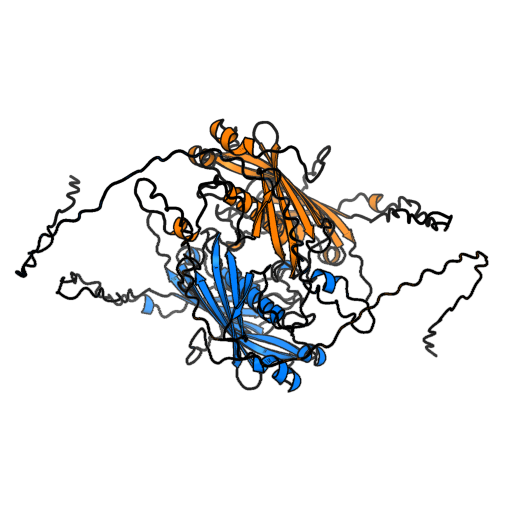 781 O O . ARG A 1 99 ? -0.607 30.078 -9.688 1 93.12 99 ARG A O 1
ATOM 788 N N . GLY A 1 100 ? -0.966 27.859 -9.969 1 94.75 100 GLY A N 1
ATOM 789 C CA . GLY A 1 100 ? 0.449 27.531 -9.859 1 94.75 100 GLY A CA 1
ATOM 790 C C . GLY A 1 100 ? 0.847 27.031 -8.492 1 94.75 100 GLY A C 1
ATOM 791 O O . GLY A 1 100 ? 2.016 26.719 -8.25 1 94.75 100 GLY A O 1
ATOM 792 N N . VAL A 1 101 ? -0.121 26.906 -7.559 1 96.5 101 VAL A N 1
ATOM 793 C CA . VAL A 1 101 ? 0.34 26.609 -6.207 1 96.5 101 VAL A CA 1
ATOM 794 C C . VAL A 1 101 ? -0.343 25.344 -5.688 1 96.5 101 VAL A C 1
ATOM 796 O O . VAL A 1 101 ? 0.078 24.781 -4.68 1 96.5 101 VAL A O 1
ATOM 799 N N . GLY A 1 102 ? -1.389 24.906 -6.387 1 98.06 102 GLY A N 1
ATOM 800 C CA . GLY A 1 102 ? -2.049 23.656 -6.047 1 98.06 102 GLY A CA 1
ATOM 801 C C . GLY A 1 102 ? -1.549 22.484 -6.863 1 98.06 102 GLY A C 1
ATOM 802 O O . GLY A 1 102 ? -0.741 22.656 -7.777 1 98.06 102 GLY A O 1
ATOM 803 N N . TYR A 1 103 ? -1.992 21.328 -6.488 1 98.25 103 TYR A N 1
ATOM 804 C CA . TYR A 1 103 ? -1.587 20.109 -7.16 1 98.25 103 TYR A CA 1
ATOM 805 C C . TYR A 1 103 ? -2.768 19.156 -7.312 1 98.25 103 TYR A C 1
ATOM 807 O O . TYR A 1 103 ? -3.555 18.969 -6.379 1 98.25 103 TYR A O 1
ATOM 815 N N . ARG A 1 104 ? -2.865 18.562 -8.484 1 98.62 104 ARG A N 1
ATOM 816 C CA . ARG A 1 104 ? -3.855 17.531 -8.758 1 98.62 104 ARG A CA 1
ATOM 817 C C . ARG A 1 104 ? -3.199 16.297 -9.352 1 98.62 104 ARG A C 1
ATOM 819 O O . ARG A 1 104 ? -2.33 16.391 -10.219 1 98.62 104 ARG A O 1
ATOM 826 N N . GLN A 1 105 ? -3.629 15.148 -8.828 1 98.56 105 GLN A N 1
ATOM 827 C CA . GLN A 1 105 ? -3.113 13.883 -9.344 1 98.56 105 GLN A CA 1
ATOM 828 C C . GLN A 1 105 ? -4.25 12.922 -9.68 1 98.56 105 GLN A C 1
ATOM 830 O O . GLN A 1 105 ? -5.215 12.805 -8.922 1 98.56 105 GLN A O 1
ATOM 835 N N . THR A 1 106 ? -4.125 12.312 -10.852 1 98.19 106 THR A N 1
ATOM 836 C CA . THR A 1 106 ? -5.02 11.211 -11.203 1 98.19 106 THR A CA 1
ATOM 837 C C . THR A 1 106 ? -4.441 9.883 -10.727 1 98.19 106 THR A C 1
ATOM 839 O O . THR A 1 106 ? -3.277 9.57 -10.992 1 98.19 106 THR A O 1
ATOM 842 N N . VAL A 1 107 ? -5.266 9.156 -10.016 1 97.75 107 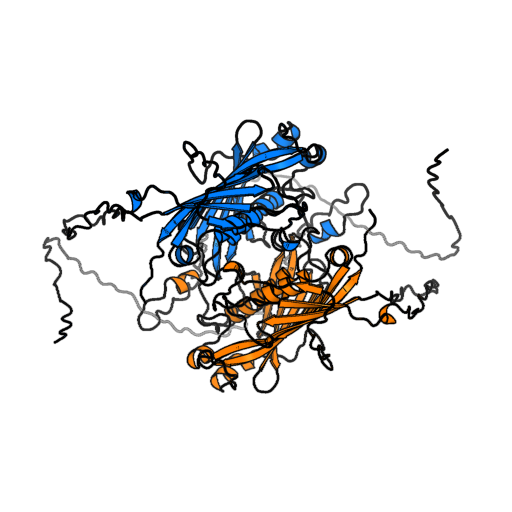VAL A N 1
ATOM 843 C CA . VAL A 1 107 ? -4.812 7.902 -9.422 1 97.75 107 VAL A CA 1
ATOM 844 C C . VAL A 1 107 ? -5.84 6.801 -9.688 1 97.75 107 VAL A C 1
ATOM 846 O O . VAL A 1 107 ? -7.047 7.055 -9.664 1 97.75 107 VAL A O 1
ATOM 849 N N . VAL A 1 108 ? -5.336 5.621 -9.969 1 96.94 108 VAL A N 1
ATOM 850 C CA . VAL A 1 108 ? -6.195 4.445 -10 1 96.94 108 VAL A CA 1
ATOM 851 C C . VAL A 1 108 ? -6.078 3.682 -8.68 1 96.94 108 VAL A C 1
ATOM 853 O O . VAL A 1 108 ? -4.973 3.406 -8.211 1 96.94 108 VAL A O 1
ATOM 856 N N . VAL A 1 109 ? -7.219 3.352 -8.094 1 96.75 109 VAL A N 1
ATOM 857 C CA . VAL A 1 109 ? -7.211 2.584 -6.852 1 96.75 109 VAL A CA 1
ATOM 858 C C . VAL A 1 109 ? -6.723 1.163 -7.129 1 96.75 109 VAL A C 1
ATOM 860 O O . VAL A 1 109 ? -7.32 0.437 -7.926 1 96.75 109 VAL A O 1
ATOM 863 N N . ARG A 1 110 ? -5.695 0.791 -6.422 1 95.88 110 ARG A N 1
ATOM 864 C CA . ARG A 1 110 ? -5.043 -0.49 -6.68 1 95.88 110 ARG A CA 1
ATOM 865 C C . ARG A 1 110 ? -5.672 -1.601 -5.844 1 95.88 110 ARG A C 1
ATOM 867 O O . ARG A 1 110 ? -6.406 -1.329 -4.891 1 95.88 110 ARG A O 1
ATOM 874 N N . SER A 1 111 ? -5.359 -2.828 -6.203 1 92.12 111 SER A N 1
ATOM 875 C CA . SER A 1 111 ? -6.012 -4 -5.633 1 92.12 111 SER A CA 1
ATOM 876 C C . SER A 1 111 ? -5.633 -4.188 -4.168 1 92.12 111 SER A C 1
ATOM 878 O O . SER A 1 111 ? -6.418 -4.719 -3.379 1 92.12 111 SER A O 1
ATOM 880 N N . TYR A 1 112 ? -4.438 -3.732 -3.824 1 92.69 112 TYR A N 1
ATOM 881 C CA . TYR A 1 112 ? -3.998 -3.945 -2.451 1 92.69 112 TYR A CA 1
ATOM 882 C C . TYR A 1 112 ? -4.312 -2.732 -1.582 1 92.69 112 TYR A C 1
ATOM 884 O O . TYR A 1 112 ? -3.873 -2.656 -0.432 1 92.69 112 TYR A O 1
ATOM 892 N N . GLU A 1 113 ? -5.059 -1.805 -2.148 1 94.81 113 GLU A N 1
ATOM 893 C CA . GLU A 1 113 ? -5.461 -0.606 -1.419 1 94.81 113 GLU A CA 1
ATOM 894 C C . GLU A 1 113 ? -6.918 -0.694 -0.973 1 94.81 113 GLU A C 1
ATOM 896 O O . GLU A 1 113 ? -7.457 0.257 -0.404 1 94.81 113 GLU A O 1
ATOM 901 N N . VAL A 1 114 ? -7.547 -1.853 -1.257 1 92.56 114 VAL A N 1
ATOM 902 C CA . VAL A 1 114 ? -8.945 -2.033 -0.893 1 92.56 114 VAL A CA 1
ATOM 903 C C . VAL A 1 114 ? -9.078 -3.182 0.105 1 92.56 114 VAL A C 1
ATOM 905 O O . VAL A 1 114 ? -8.172 -4.008 0.232 1 92.56 114 VAL A O 1
ATOM 908 N N . GLY A 1 115 ? -10.156 -3.172 0.846 1 87.69 115 GLY A N 1
ATOM 909 C CA . GLY A 1 115 ? -10.484 -4.258 1.756 1 87.69 115 GLY A CA 1
ATOM 910 C C . GLY A 1 115 ? -11.352 -5.324 1.121 1 87.69 115 GLY A C 1
ATOM 911 O O . GLY A 1 115 ? -11.539 -5.344 -0.098 1 87.69 115 GLY A O 1
ATOM 912 N N . PRO A 1 116 ? -11.867 -6.195 1.991 1 84.5 116 PRO A N 1
ATOM 913 C CA . PRO A 1 116 ? -12.688 -7.305 1.493 1 84.5 116 PRO A CA 1
ATOM 914 C C . PRO A 1 116 ? -13.961 -6.828 0.799 1 84.5 116 PRO A C 1
ATOM 916 O O . PRO A 1 116 ? -14.547 -7.562 -0.003 1 84.5 116 PRO A O 1
ATOM 919 N N . ASP A 1 117 ? -14.391 -5.652 1.089 1 84.31 117 ASP A N 1
ATOM 920 C CA . ASP A 1 117 ? -15.602 -5.121 0.465 1 84.31 117 ASP A CA 1
ATOM 921 C C . ASP A 1 117 ? -15.273 -4.391 -0.834 1 84.31 117 ASP A C 1
ATOM 923 O O . ASP A 1 117 ? -16.141 -3.732 -1.419 1 84.31 117 ASP A O 1
ATOM 927 N N . LYS A 1 118 ? -14.023 -4.391 -1.257 1 89 118 LYS A N 1
ATOM 928 C CA . LYS A 1 118 ? -13.531 -3.855 -2.523 1 89 118 LYS A CA 1
ATOM 929 C C . LYS A 1 118 ? -13.516 -2.33 -2.508 1 89 118 LYS A C 1
ATOM 931 O O . LYS A 1 118 ? -13.492 -1.693 -3.562 1 89 118 LYS A O 1
ATOM 936 N N . THR A 1 119 ? -13.625 -1.761 -1.328 1 92.06 119 THR A N 1
ATOM 937 C CA . THR A 1 119 ? -13.508 -0.313 -1.19 1 92.06 119 THR A CA 1
ATOM 938 C C . THR A 1 119 ? -12.164 0.062 -0.57 1 92.06 119 THR A C 1
ATOM 940 O O . THR A 1 119 ? -11.602 -0.704 0.216 1 92.06 119 THR A O 1
ATOM 943 N N . ALA A 1 120 ? -11.773 1.213 -0.944 1 95.38 120 ALA A N 1
ATOM 944 C CA . ALA A 1 120 ? -10.523 1.699 -0.37 1 95.38 120 ALA A CA 1
ATOM 945 C C . ALA A 1 120 ? -10.602 1.758 1.153 1 95.38 120 ALA A C 1
ATOM 947 O O . ALA A 1 120 ? -11.625 2.16 1.711 1 95.38 120 ALA A O 1
ATOM 948 N N . THR A 1 121 ? -9.539 1.354 1.771 1 94.06 121 THR A N 1
ATOM 949 C CA . THR A 1 121 ? -9.477 1.453 3.225 1 94.06 121 THR A CA 1
ATOM 950 C C . THR A 1 121 ? -9.117 2.873 3.656 1 94.06 121 THR A C 1
ATOM 952 O O . THR A 1 121 ? -8.609 3.66 2.857 1 94.06 121 THR A O 1
ATOM 955 N N . LEU A 1 122 ? -9.422 3.152 4.887 1 94.94 122 LEU A N 1
ATOM 956 C CA . LEU A 1 122 ? -9.016 4.453 5.41 1 94.94 122 LEU A CA 1
ATOM 957 C C . LEU A 1 122 ? -7.5 4.613 5.355 1 94.94 122 LEU A C 1
ATOM 959 O O . LEU A 1 122 ? -7 5.699 5.051 1 94.94 122 LEU A O 1
ATOM 963 N N . GLU A 1 123 ? -6.801 3.57 5.68 1 94.19 123 GLU A N 1
ATOM 964 C CA . GLU A 1 123 ? -5.348 3.586 5.578 1 94.19 123 GLU A CA 1
ATOM 965 C C . GLU A 1 123 ? -4.895 3.99 4.176 1 94.19 123 GLU A C 1
ATOM 967 O O . GLU A 1 123 ? -3.977 4.797 4.023 1 94.19 123 GLU A O 1
ATOM 972 N N . SER A 1 124 ? -5.531 3.432 3.219 1 96.12 124 SER A N 1
ATOM 973 C CA . SER A 1 124 ? -5.188 3.754 1.837 1 96.12 124 SER A CA 1
ATOM 974 C C . SER A 1 124 ? -5.438 5.227 1.534 1 96.12 124 SER A C 1
ATOM 976 O O . SER A 1 124 ? -4.641 5.871 0.85 1 96.12 124 SER A O 1
ATOM 978 N N . LEU A 1 125 ? -6.531 5.754 2.029 1 98 125 LEU A N 1
ATOM 979 C CA . LEU A 1 125 ? -6.812 7.168 1.825 1 98 125 LEU A CA 1
ATOM 980 C C . LEU A 1 125 ? -5.734 8.039 2.467 1 98 125 LEU A C 1
ATOM 982 O O . LEU A 1 125 ? -5.234 8.977 1.844 1 98 125 LEU A O 1
ATOM 986 N N . LEU A 1 126 ? -5.367 7.695 3.648 1 97.5 126 LEU A N 1
ATOM 987 C CA . LEU A 1 126 ? -4.34 8.453 4.355 1 97.5 126 LEU A CA 1
ATOM 988 C C . LEU A 1 126 ? -2.998 8.352 3.633 1 97.5 126 LEU A C 1
ATOM 990 O O . LEU A 1 126 ? -2.268 9.336 3.523 1 97.5 126 LEU A O 1
ATOM 994 N N . ASN A 1 127 ? -2.709 7.188 3.158 1 96.5 127 ASN A N 1
ATOM 995 C CA . ASN A 1 127 ? -1.492 6.984 2.381 1 96.5 127 ASN A CA 1
ATOM 996 C C . ASN A 1 127 ? -1.496 7.824 1.106 1 96.5 127 ASN A C 1
ATOM 998 O O . ASN A 1 127 ? -0.473 8.406 0.736 1 96.5 127 ASN A O 1
ATOM 1002 N N . LEU A 1 128 ? -2.594 7.879 0.49 1 98.19 128 LEU A N 1
ATOM 1003 C CA . LEU A 1 128 ? -2.701 8.656 -0.739 1 98.19 128 LEU A CA 1
ATOM 1004 C C . LEU A 1 128 ? -2.582 10.148 -0.448 1 98.19 128 LEU A C 1
ATOM 1006 O O . LEU A 1 128 ? -2.012 10.898 -1.245 1 98.19 128 LEU A O 1
ATOM 1010 N N . PHE A 1 129 ? -3.129 10.586 0.681 1 98.19 129 PHE A N 1
ATOM 1011 C CA . PHE A 1 129 ? -2.943 11.969 1.084 1 98.19 129 PHE A CA 1
ATOM 1012 C C . PHE A 1 129 ? -1.464 12.289 1.262 1 98.19 129 PHE A C 1
ATOM 1014 O O . PHE A 1 129 ? -0.973 13.297 0.74 1 98.19 129 PHE A O 1
ATOM 1021 N N . GLN A 1 130 ? -0.813 11.438 1.965 1 95.12 130 GLN A N 1
ATOM 1022 C CA . GLN A 1 130 ? 0.619 11.633 2.168 1 95.12 130 GLN A CA 1
ATOM 1023 C C . GLN A 1 130 ? 1.37 11.625 0.84 1 95.12 130 GLN A C 1
ATOM 1025 O O . GLN A 1 130 ? 2.223 12.477 0.598 1 95.12 130 GLN A O 1
ATOM 1030 N N . GLU A 1 131 ? 1.045 10.688 0.038 1 95.94 131 GLU A N 1
ATOM 1031 C CA . GLU A 1 131 ? 1.71 10.539 -1.252 1 95.94 131 GLU A CA 1
ATOM 1032 C C . GLU A 1 131 ? 1.542 11.789 -2.107 1 95.94 131 GLU A C 1
ATOM 1034 O O . GLU A 1 131 ? 2.512 12.297 -2.674 1 95.94 131 GLU A O 1
ATOM 1039 N N . THR A 1 132 ? 0.388 12.328 -2.191 1 97.81 132 THR A N 1
ATOM 1040 C CA . THR A 1 132 ? 0.134 13.477 -3.055 1 97.81 132 THR A CA 1
ATOM 1041 C C . THR A 1 132 ? 0.744 14.742 -2.463 1 97.81 132 THR A C 1
ATOM 1043 O O . THR A 1 132 ? 1.174 15.633 -3.197 1 97.81 132 THR A O 1
ATOM 1046 N N . ALA A 1 133 ? 0.774 14.805 -1.154 1 96.31 133 ALA A N 1
ATOM 1047 C CA . ALA A 1 133 ? 1.488 15.906 -0.521 1 96.31 133 ALA A CA 1
ATOM 1048 C C . ALA A 1 133 ? 2.963 15.906 -0.916 1 96.31 133 ALA A C 1
ATOM 1050 O O . ALA A 1 133 ? 3.516 16.938 -1.281 1 96.31 133 ALA A O 1
ATOM 1051 N N . LEU A 1 134 ? 3.572 14.766 -0.854 1 93.62 134 LEU A N 1
ATOM 1052 C CA . LEU A 1 134 ? 4.984 14.625 -1.19 1 93.62 134 LEU A CA 1
ATOM 1053 C C . LEU A 1 134 ? 5.223 14.922 -2.668 1 93.62 134 LEU A C 1
ATOM 1055 O O . LEU A 1 134 ? 6.211 15.57 -3.025 1 93.62 134 LEU A O 1
ATOM 1059 N N . ASN A 1 135 ? 4.332 14.492 -3.479 1 95.75 135 ASN A N 1
ATOM 1060 C CA . ASN A 1 135 ? 4.461 14.742 -4.91 1 95.75 135 ASN A CA 1
ATOM 1061 C C . ASN A 1 135 ? 4.289 16.219 -5.238 1 95.75 135 ASN A C 1
ATOM 1063 O O . ASN A 1 135 ? 4.934 16.734 -6.152 1 95.75 135 ASN A O 1
ATOM 1067 N N . HIS A 1 136 ? 3.396 16.875 -4.527 1 96.56 136 HIS A N 1
ATOM 1068 C CA . HIS A 1 136 ? 3.264 18.312 -4.648 1 96.56 136 HIS A CA 1
ATOM 1069 C C . HIS A 1 136 ? 4.578 19.016 -4.336 1 96.56 136 HIS A C 1
ATOM 1071 O O . HIS A 1 136 ? 5.023 19.875 -5.098 1 96.56 136 HIS A O 1
ATOM 1077 N N . MET A 1 137 ? 5.156 18.594 -3.279 1 92.94 137 MET A N 1
ATOM 1078 C CA . MET A 1 137 ? 6.457 19.156 -2.908 1 92.94 137 MET A CA 1
ATOM 1079 C C . MET A 1 137 ? 7.516 18.797 -3.947 1 92.94 137 MET A C 1
ATOM 1081 O O . MET A 1 137 ? 8.359 19.641 -4.289 1 92.94 137 MET A O 1
ATOM 1085 N N . TRP A 1 138 ? 7.449 17.562 -4.375 1 91.12 138 TRP A N 1
ATOM 1086 C CA . TRP A 1 138 ? 8.344 17.109 -5.426 1 91.12 138 TRP A CA 1
ATOM 1087 C C . TRP A 1 138 ? 8.297 18.031 -6.633 1 91.12 138 TRP A C 1
ATOM 1089 O O . TRP A 1 138 ? 9.336 18.469 -7.129 1 91.12 138 TRP A O 1
ATOM 1099 N N . MET A 1 139 ? 7.219 18.484 -7.039 1 93.19 139 MET A N 1
ATOM 1100 C CA . MET A 1 139 ? 7.027 19.281 -8.25 1 93.19 139 MET A CA 1
ATOM 1101 C C . MET A 1 139 ? 7.355 20.75 -7.988 1 93.19 139 MET A C 1
ATOM 1103 O O . MET A 1 139 ? 7.574 21.516 -8.93 1 93.19 139 MET A O 1
ATOM 1107 N N . SER A 1 140 ? 7.324 21.141 -6.758 1 92.06 140 SER A N 1
ATOM 1108 C CA . SER A 1 140 ? 7.598 22.531 -6.41 1 92.06 140 SER A CA 1
ATOM 1109 C C . SER A 1 140 ? 9.062 22.875 -6.656 1 92.06 140 SER A C 1
ATOM 1111 O O . SER A 1 140 ? 9.414 24.062 -6.75 1 92.06 140 SER A O 1
ATOM 1113 N N . GLY A 1 141 ? 9.891 21.844 -6.68 1 89.38 141 GLY A N 1
ATOM 1114 C CA . GLY A 1 141 ? 11.32 22.078 -6.805 1 89.38 141 GLY A CA 1
ATOM 1115 C C . GLY A 1 141 ? 11.984 22.406 -5.48 1 89.38 141 GLY A C 1
ATOM 1116 O O . GLY A 1 141 ? 13.188 22.656 -5.434 1 89.38 141 GLY A O 1
ATOM 1117 N N . LEU A 1 142 ? 11.234 22.375 -4.453 1 88 142 LEU A N 1
ATOM 1118 C CA . LEU A 1 142 ? 11.742 22.766 -3.146 1 88 142 LEU A CA 1
ATOM 1119 C C . LEU A 1 142 ? 12.148 21.547 -2.326 1 88 142 LEU A C 1
ATOM 1121 O O . LEU A 1 142 ? 12.742 21.688 -1.256 1 88 142 LEU A O 1
ATOM 1125 N N . LEU A 1 143 ? 11.758 20.375 -2.855 1 81.5 143 LEU A N 1
ATOM 1126 C CA . LEU A 1 143 ? 12.031 19.156 -2.098 1 81.5 143 LEU A CA 1
ATOM 1127 C C . LEU A 1 143 ? 13.531 18.906 -1.995 1 81.5 143 LEU A C 1
ATOM 1129 O O . LEU A 1 143 ? 14.242 18.969 -2.998 1 81.5 143 LEU A O 1
ATOM 1133 N N . SER A 1 144 ? 13.938 18.766 -0.865 1 75.69 144 SER A N 1
ATOM 1134 C CA . SER A 1 144 ? 15.32 18.344 -0.641 1 75.69 144 SER A CA 1
ATOM 1135 C C . SER A 1 144 ? 15.398 16.844 -0.34 1 75.69 144 SER A C 1
ATOM 1137 O O . SER A 1 144 ? 14.5 16.094 -0.717 1 75.69 144 SER A O 1
ATOM 1139 N N . ASN A 1 145 ? 16.484 16.297 0.165 1 61.09 145 ASN A N 1
ATOM 1140 C CA . ASN A 1 145 ? 16.703 14.867 0.361 1 61.09 145 ASN A CA 1
ATOM 1141 C C . ASN A 1 145 ? 15.734 14.281 1.379 1 61.09 145 ASN A C 1
ATOM 1143 O O . ASN A 1 145 ? 15.75 13.078 1.644 1 61.09 145 ASN A O 1
ATOM 1147 N N . GLY A 1 146 ? 14.805 15.148 1.788 1 61.53 146 GLY A N 1
ATOM 1148 C CA . GLY A 1 146 ? 14.031 14.641 2.912 1 61.53 146 GLY A CA 1
ATOM 1149 C C . GLY A 1 146 ? 12.547 14.562 2.631 1 61.53 146 GLY A C 1
ATOM 1150 O O . GLY A 1 146 ? 12.078 15.023 1.588 1 61.53 146 GLY A O 1
ATOM 1151 N N . PHE A 1 147 ? 11.914 13.797 3.439 1 66.69 147 PHE A N 1
ATOM 1152 C CA . PHE A 1 147 ? 10.469 13.57 3.469 1 66.69 147 PHE A CA 1
ATOM 1153 C C . PHE A 1 147 ? 9.727 14.867 3.746 1 66.69 147 PHE A C 1
ATOM 1155 O O . PHE A 1 147 ? 9.367 15.156 4.891 1 66.69 147 PHE A O 1
ATOM 1162 N N . GLY A 1 148 ? 9.648 15.836 2.656 1 77.38 148 GLY A N 1
ATOM 1163 C CA . GLY A 1 148 ? 8.805 17.016 2.713 1 77.38 148 GLY A CA 1
ATOM 1164 C C . GLY A 1 148 ? 9.539 18.25 3.215 1 77.38 148 GLY A C 1
ATOM 1165 O O . GLY A 1 148 ? 8.914 19.281 3.471 1 77.38 148 GLY A O 1
ATOM 1166 N N . ALA A 1 149 ? 10.828 18.156 3.422 1 86 149 ALA A N 1
ATOM 1167 C CA . ALA A 1 149 ? 11.602 19.312 3.902 1 86 149 ALA A CA 1
ATOM 1168 C C . ALA A 1 149 ? 12.18 20.109 2.736 1 86 149 ALA A C 1
ATOM 1170 O O . ALA A 1 149 ? 12.695 19.531 1.776 1 86 149 ALA A O 1
ATOM 1171 N N . THR A 1 150 ? 12.102 21.406 2.887 1 90.5 150 THR A N 1
ATOM 1172 C CA . THR A 1 150 ? 12.703 22.281 1.892 1 90.5 150 THR A CA 1
ATOM 1173 C C . THR A 1 150 ? 14.195 22.453 2.154 1 90.5 150 THR A C 1
ATOM 1175 O O . THR A 1 150 ? 14.719 21.969 3.156 1 90.5 150 THR A O 1
ATOM 1178 N N . HIS A 1 151 ? 14.836 23.188 1.237 1 89.62 151 HIS A N 1
ATOM 1179 C CA . HIS A 1 151 ? 16.266 23.453 1.39 1 89.62 151 HIS A CA 1
ATOM 1180 C C . HIS A 1 151 ? 16.547 24.25 2.65 1 89.62 151 HIS A C 1
ATOM 1182 O O . HIS A 1 151 ? 17.469 23.938 3.406 1 89.62 151 HIS A O 1
ATOM 1188 N N . GLY A 1 152 ? 15.781 25.266 2.822 1 91.75 152 GLY A N 1
ATOM 1189 C CA . GLY A 1 152 ? 15.93 26.062 4.027 1 91.75 152 GLY A CA 1
ATOM 1190 C C . GLY A 1 152 ? 15.703 25.281 5.301 1 91.75 152 GLY A C 1
ATOM 1191 O O . GLY A 1 152 ? 16.406 25.484 6.297 1 91.75 152 GLY A O 1
ATOM 1192 N N . MET A 1 153 ? 14.758 24.438 5.301 1 92.06 153 MET A N 1
ATOM 1193 C CA . MET A 1 153 ? 14.492 23.578 6.461 1 92.06 153 MET A CA 1
ATOM 1194 C C . MET A 1 153 ? 15.695 22.688 6.762 1 92.06 153 MET A C 1
ATOM 1196 O O . MET A 1 153 ? 16.094 22.547 7.918 1 92.06 153 MET A O 1
ATOM 1200 N N . MET A 1 154 ? 16.234 22.109 5.758 1 89 154 MET A N 1
ATOM 1201 C CA . MET A 1 154 ? 17.391 21.219 5.93 1 89 154 MET A CA 1
ATOM 1202 C C . MET A 1 154 ? 18.578 21.984 6.516 1 89 154 MET A C 1
ATOM 1204 O O . MET A 1 154 ? 19.25 21.484 7.422 1 89 154 MET A O 1
ATOM 1208 N N . ARG A 1 155 ? 18.812 23.141 6.035 1 91.5 155 ARG A N 1
ATOM 1209 C CA . ARG A 1 155 ? 19.938 23.938 6.508 1 91.5 155 ARG A CA 1
ATOM 1210 C C . ARG A 1 155 ? 19.766 24.312 7.977 1 91.5 155 ARG A C 1
ATOM 1212 O O . ARG A 1 155 ? 20.75 24.562 8.68 1 91.5 155 ARG A O 1
ATOM 1219 N N . ASN A 1 156 ? 18.547 24.312 8.391 1 92.81 156 ASN A N 1
ATOM 1220 C CA . ASN A 1 156 ? 18.266 24.703 9.766 1 92.81 156 ASN A CA 1
ATOM 1221 C C . ASN A 1 156 ? 17.875 23.5 10.625 1 92.81 156 ASN A C 1
ATOM 1223 O O . ASN A 1 156 ? 17.391 23.672 11.742 1 92.81 156 ASN A O 1
ATOM 1227 N N . ASN A 1 157 ? 18 22.297 10.078 1 91.12 157 ASN A N 1
ATOM 1228 C CA . ASN A 1 157 ? 17.703 21.062 10.773 1 91.12 157 ASN A CA 1
ATOM 1229 C C . ASN A 1 157 ? 16.25 21.016 11.242 1 91.12 157 ASN A C 1
ATOM 1231 O O . ASN A 1 157 ? 15.969 20.656 12.391 1 91.12 157 ASN A O 1
ATOM 1235 N N . LEU A 1 158 ? 15.422 21.453 10.344 1 91.75 158 LEU A N 1
ATOM 1236 C CA . LEU A 1 158 ? 14.008 21.516 10.695 1 91.75 158 LEU A CA 1
ATOM 1237 C C . LEU A 1 158 ? 13.219 20.422 9.984 1 91.75 158 LEU A C 1
ATOM 1239 O O . LEU A 1 158 ? 13.594 19.984 8.891 1 91.75 158 LEU A O 1
ATOM 1243 N N . ILE A 1 159 ? 12.117 19.953 10.641 1 88.94 159 ILE A N 1
ATOM 1244 C CA . ILE A 1 159 ? 11.18 19 10.047 1 88.94 159 ILE A CA 1
ATOM 1245 C C . ILE A 1 159 ? 9.75 19.438 10.336 1 88.94 159 ILE A C 1
ATOM 1247 O O . ILE A 1 159 ? 9.5 20.219 11.258 1 88.94 159 ILE A O 1
ATOM 1251 N N . TRP A 1 160 ? 8.844 18.969 9.539 1 90.31 160 TRP A N 1
ATOM 1252 C CA . TRP A 1 160 ? 7.414 19.125 9.797 1 90.31 160 TRP A CA 1
ATOM 1253 C C . TRP A 1 160 ? 6.895 18 10.688 1 90.31 160 TRP A C 1
ATOM 1255 O O . TRP A 1 160 ? 7.262 16.844 10.508 1 90.31 160 TRP A O 1
ATOM 1265 N N . VAL A 1 161 ? 6.082 18.375 11.586 1 90.75 161 VAL A N 1
ATOM 1266 C CA . VAL A 1 161 ? 5.367 17.406 12.406 1 90.75 161 VAL A CA 1
ATOM 1267 C C . VAL A 1 161 ? 3.865 17.672 12.336 1 90.75 161 VAL A C 1
ATOM 1269 O O . VAL A 1 161 ? 3.426 18.812 12.523 1 90.75 161 VAL A O 1
ATOM 1272 N N . VAL A 1 162 ? 3.133 16.656 12.086 1 93.69 162 VAL A N 1
ATOM 1273 C CA . VAL A 1 162 ? 1.684 16.812 12.023 1 93.69 162 VAL A CA 1
ATOM 1274 C C . VAL A 1 162 ? 1.117 16.906 13.438 1 93.69 162 VAL A C 1
ATOM 1276 O O . VAL A 1 162 ? 1.472 16.125 14.312 1 93.69 162 VAL A O 1
ATOM 1279 N N . SER A 1 163 ? 0.254 17.906 13.68 1 94.06 163 SER A N 1
ATOM 1280 C CA . SER A 1 163 ? -0.344 18.078 15 1 94.06 163 SER A CA 1
ATOM 1281 C C . SER A 1 163 ? -1.808 17.656 15 1 94.06 163 SER A C 1
ATOM 1283 O O . SER A 1 163 ? -2.334 17.234 16.031 1 94.06 163 SER A O 1
ATOM 1285 N N . ARG A 1 164 ? -2.418 17.812 13.898 1 94.88 164 ARG A N 1
ATOM 1286 C CA . ARG A 1 164 ? -3.838 17.484 13.82 1 94.88 164 ARG A CA 1
ATOM 1287 C C . ARG A 1 164 ? -4.234 17.094 12.406 1 94.88 164 ARG A C 1
ATOM 1289 O O . ARG A 1 164 ? -3.689 17.625 11.43 1 94.88 164 ARG A O 1
ATOM 1296 N N . MET A 1 165 ? -5.227 16.203 12.297 1 96.19 165 MET A N 1
ATOM 1297 C CA . MET A 1 165 ? -5.773 15.805 11 1 96.19 165 MET A CA 1
ATOM 1298 C C . MET A 1 165 ? -7.266 15.516 11.109 1 96.19 165 MET A C 1
ATOM 1300 O O . MET A 1 165 ? -7.719 14.906 12.078 1 96.19 165 MET A O 1
ATOM 1304 N N . HIS A 1 166 ? -7.984 15.984 10.172 1 96.88 166 HIS A N 1
ATOM 1305 C CA . HIS A 1 166 ? -9.414 15.734 10.047 1 96.88 166 HIS A CA 1
ATOM 1306 C C . HIS A 1 166 ? -9.758 15.203 8.664 1 96.88 166 HIS A C 1
ATOM 1308 O O . HIS A 1 166 ? -9.43 15.828 7.652 1 96.88 166 HIS A O 1
ATOM 1314 N N . VAL A 1 167 ? -10.406 14.055 8.602 1 97.75 167 VAL A N 1
ATOM 1315 C CA . VAL A 1 167 ? -10.82 13.445 7.344 1 97.75 167 VAL A CA 1
ATOM 1316 C C . VAL A 1 167 ? -12.328 13.211 7.355 1 97.75 167 VAL A C 1
ATOM 1318 O O . VAL A 1 167 ? -12.883 12.719 8.344 1 97.75 167 VAL A O 1
ATOM 1321 N N . GLN A 1 168 ? -12.961 13.602 6.32 1 97.31 168 GLN A N 1
ATOM 1322 C CA . GLN A 1 168 ? -14.367 13.312 6.066 1 97.31 168 GLN A CA 1
ATOM 1323 C C . GLN A 1 168 ? -14.539 12.484 4.793 1 97.31 168 GLN A C 1
ATOM 1325 O O . GLN A 1 168 ? -13.992 12.828 3.744 1 97.31 168 GLN A O 1
ATOM 1330 N N . VAL A 1 169 ? -15.305 11.414 4.934 1 97.12 169 VAL A N 1
ATOM 1331 C CA . VAL A 1 169 ? -15.5 10.539 3.783 1 97.12 169 VAL A CA 1
ATOM 1332 C C . VAL A 1 169 ? -17 10.406 3.488 1 97.12 169 VAL A C 1
ATOM 1334 O O . VAL A 1 169 ? -17.75 9.859 4.297 1 97.12 169 VAL A O 1
ATOM 1337 N N . ASP A 1 170 ? -17.375 10.797 2.32 1 94.5 170 ASP A N 1
ATOM 1338 C CA . ASP A 1 170 ? -18.75 10.672 1.866 1 94.5 170 ASP A CA 1
ATOM 1339 C C . ASP A 1 170 ? -18.969 9.367 1.109 1 94.5 170 ASP A C 1
ATOM 1341 O O . ASP A 1 170 ? -20 8.711 1.268 1 94.5 170 ASP A O 1
ATOM 1345 N N . HIS A 1 171 ? -18.062 9.078 0.28 1 94.44 171 HIS A N 1
ATOM 1346 C CA . HIS A 1 171 ? -18.047 7.844 -0.496 1 94.44 171 HIS A CA 1
ATOM 1347 C C . HIS A 1 171 ? -16.641 7.262 -0.591 1 94.44 171 HIS A C 1
ATOM 1349 O O . HIS A 1 171 ? -15.672 8 -0.728 1 94.44 171 HIS A O 1
ATOM 1355 N N . TYR A 1 172 ? -16.594 5.98 -0.497 1 95.56 172 TYR A N 1
ATOM 1356 C CA . TYR A 1 172 ? -15.312 5.316 -0.649 1 95.56 172 TYR A CA 1
ATOM 1357 C C . TYR A 1 172 ? -15.078 4.906 -2.098 1 95.56 172 TYR A C 1
ATOM 1359 O O . TYR A 1 172 ? -15.953 4.32 -2.732 1 95.56 172 TYR A O 1
ATOM 1367 N N . PRO A 1 173 ? -13.844 5.273 -2.6 1 96.5 173 PRO A N 1
ATOM 1368 C CA . PRO A 1 173 ? -13.516 4.719 -3.912 1 96.5 173 PRO A CA 1
ATOM 1369 C C . PRO A 1 173 ? -13.477 3.191 -3.914 1 96.5 173 PRO A C 1
ATOM 1371 O O . PRO A 1 173 ? -13.242 2.574 -2.871 1 96.5 173 PRO A O 1
ATOM 1374 N N . ILE A 1 174 ? -13.703 2.625 -5.102 1 93.94 174 ILE A N 1
ATOM 1375 C CA . ILE A 1 174 ? -13.695 1.169 -5.203 1 93.94 174 ILE A CA 1
ATOM 1376 C C . ILE A 1 174 ? -12.5 0.718 -6.031 1 93.94 174 ILE A C 1
ATOM 1378 O O . ILE A 1 174 ? -11.844 1.533 -6.688 1 93.94 174 ILE A O 1
ATOM 1382 N N . TRP A 1 175 ? -12.195 -0.532 -6.031 1 93 175 TRP A N 1
ATOM 1383 C CA . TRP A 1 175 ? -11.078 -1.099 -6.773 1 93 175 TRP A CA 1
ATOM 1384 C C . TRP A 1 175 ? -11.172 -0.746 -8.25 1 93 175 TRP A C 1
ATOM 1386 O O . TRP A 1 175 ? -12.219 -0.932 -8.875 1 93 175 TRP A O 1
ATOM 1396 N N . GLY A 1 176 ? -10.062 -0.221 -8.703 1 92.31 176 GLY A N 1
ATOM 1397 C CA . GLY A 1 176 ? -9.977 0.057 -10.133 1 92.31 176 GLY A CA 1
ATOM 1398 C C . GLY A 1 176 ? -10.547 1.411 -10.508 1 92.31 176 GLY A C 1
ATOM 1399 O O . GLY A 1 176 ? -10.422 1.844 -11.656 1 92.31 176 GLY A O 1
ATOM 1400 N N . GLU A 1 177 ? -11.18 2.059 -9.609 1 94.75 177 GLU A N 1
ATOM 1401 C CA . GLU A 1 177 ? -11.766 3.363 -9.898 1 94.75 177 GLU A CA 1
ATOM 1402 C C . GLU A 1 177 ? -10.688 4.426 -10.086 1 94.75 177 GLU A C 1
ATOM 1404 O O . GLU A 1 177 ? -9.68 4.43 -9.375 1 94.75 177 GLU A O 1
ATOM 1409 N N . VAL A 1 178 ? -10.945 5.238 -11.07 1 96.5 178 VAL A N 1
ATOM 1410 C CA . VAL A 1 178 ? -10.062 6.379 -11.297 1 96.5 178 VAL A CA 1
ATOM 1411 C C . VAL A 1 178 ? -10.539 7.574 -10.477 1 96.5 178 VAL A C 1
ATOM 1413 O O . VAL A 1 178 ? -11.695 7.992 -10.586 1 96.5 178 VAL A O 1
ATOM 1416 N N . ILE A 1 179 ? -9.648 8.102 -9.672 1 98.06 179 ILE A N 1
ATOM 1417 C CA . ILE A 1 179 ? -9.992 9.242 -8.836 1 98.06 179 ILE A CA 1
ATOM 1418 C C . ILE A 1 179 ? -8.992 10.367 -9.062 1 98.06 179 ILE A C 1
ATOM 1420 O O . ILE A 1 179 ? -7.895 10.141 -9.586 1 98.06 179 ILE A O 1
ATOM 1424 N N . GLU A 1 180 ? -9.438 11.539 -8.695 1 98.38 180 GLU A N 1
ATOM 1425 C CA . GLU A 1 180 ? -8.578 12.719 -8.68 1 98.38 180 GLU A CA 1
ATOM 1426 C C . GLU A 1 180 ? -8.391 13.242 -7.266 1 98.38 180 GLU A C 1
ATOM 1428 O O . GLU A 1 180 ? -9.352 13.375 -6.512 1 98.38 180 GLU A O 1
ATOM 1433 N N . ILE A 1 181 ? -7.168 13.516 -6.934 1 98.81 181 ILE A N 1
ATOM 1434 C CA . ILE A 1 181 ? -6.84 14.047 -5.613 1 98.81 181 ILE A CA 1
ATOM 1435 C C . ILE A 1 181 ? -6.238 15.445 -5.75 1 98.81 181 ILE A C 1
ATOM 1437 O O . ILE A 1 181 ? -5.172 15.609 -6.348 1 98.81 181 ILE A O 1
ATOM 1441 N N . ASP A 1 182 ? -6.863 16.422 -5.188 1 98.75 182 ASP A N 1
ATOM 1442 C CA . ASP A 1 182 ? -6.363 17.781 -5.113 1 98.75 182 ASP A CA 1
ATOM 1443 C C . ASP A 1 182 ? -5.75 18.078 -3.744 1 98.75 182 ASP A C 1
ATOM 1445 O O . ASP A 1 182 ? -6.266 17.609 -2.721 1 98.75 182 ASP A O 1
ATOM 1449 N N . THR A 1 183 ? -4.695 18.828 -3.738 1 98.75 183 THR A N 1
ATOM 1450 C CA . THR A 1 183 ? -4.129 19.266 -2.465 1 98.75 183 THR A CA 1
ATOM 1451 C C . THR A 1 183 ? -3.494 20.641 -2.6 1 98.75 183 THR A C 1
ATOM 1453 O O . THR A 1 183 ? -3.014 21.016 -3.674 1 98.75 183 THR A O 1
ATOM 1456 N N . TRP A 1 184 ? -3.529 21.375 -1.557 1 98.56 184 TRP A N 1
ATOM 1457 C CA . TRP A 1 184 ? -2.932 22.703 -1.461 1 98.56 184 TRP A CA 1
ATOM 1458 C C . TRP A 1 184 ? -2.58 23.031 -0.016 1 98.56 184 TRP A C 1
ATOM 1460 O O . TRP A 1 184 ? -2.93 22.297 0.904 1 98.56 184 TRP A O 1
ATOM 1470 N N . VAL A 1 185 ? -1.847 24.141 0.129 1 97.44 185 VAL A N 1
ATOM 1471 C CA . VAL A 1 185 ? -1.408 24.5 1.473 1 97.44 185 VAL A CA 1
ATOM 1472 C C . VAL A 1 185 ? -1.845 25.922 1.791 1 97.44 185 VAL A C 1
ATOM 1474 O O . VAL A 1 185 ? -2.111 26.719 0.884 1 97.44 185 VAL A O 1
ATOM 1477 N N . GLY A 1 186 ? -2.006 26.141 3.027 1 96.75 186 GLY A N 1
ATOM 1478 C CA . GLY A 1 186 ? -2.258 27.453 3.598 1 96.75 186 GLY A CA 1
ATOM 1479 C C . GLY A 1 186 ? -1.535 27.688 4.914 1 96.75 186 GLY A C 1
ATOM 1480 O O . GLY A 1 186 ? -0.944 26.75 5.473 1 96.75 186 GLY A O 1
ATOM 1481 N N . ALA A 1 187 ? -1.585 28.891 5.324 1 95.06 187 ALA A N 1
ATOM 1482 C CA . ALA A 1 187 ? -0.97 29.219 6.605 1 95.06 187 ALA A CA 1
ATOM 1483 C C . ALA A 1 187 ? -1.807 28.703 7.77 1 95.06 187 ALA A C 1
ATOM 1485 O O . ALA A 1 187 ? -3.035 28.641 7.68 1 95.06 187 ALA A O 1
ATOM 1486 N N . SER A 1 188 ? -1.119 28.312 8.75 1 93.12 188 SER A N 1
ATOM 1487 C CA . SER A 1 188 ? -1.731 27.984 10.039 1 93.12 188 SER A CA 1
ATOM 1488 C C . SER A 1 188 ? -1.014 28.688 11.188 1 93.12 188 SER A C 1
ATOM 1490 O O . SER A 1 188 ? 0.059 28.266 11.609 1 93.12 188 SER A O 1
ATOM 1492 N N . GLY A 1 189 ? -1.671 29.734 11.672 1 88.75 189 GLY A N 1
ATOM 1493 C CA . GLY A 1 189 ? -0.986 30.562 12.664 1 88.75 189 GLY A CA 1
ATOM 1494 C C . GLY A 1 189 ? 0.284 31.188 12.133 1 88.75 189 GLY A C 1
ATOM 1495 O O . GLY A 1 189 ? 0.454 31.328 10.922 1 88.75 189 GLY A O 1
ATOM 1496 N N . LYS A 1 190 ? 1.202 31.547 13.078 1 86.81 190 LYS A N 1
ATOM 1497 C CA . LYS A 1 190 ? 2.414 32.281 12.719 1 86.81 190 LYS A CA 1
ATOM 1498 C C . LYS A 1 190 ? 3.516 31.312 12.266 1 86.81 190 LYS A C 1
ATOM 1500 O O . LYS A 1 190 ? 4.344 31.672 11.422 1 86.81 190 LYS A O 1
ATOM 1505 N N . ASN A 1 191 ? 3.482 30.109 12.742 1 89.75 191 ASN A N 1
ATOM 1506 C CA . ASN A 1 191 ? 4.629 29.234 12.516 1 89.75 191 ASN A CA 1
ATOM 1507 C C . ASN A 1 191 ? 4.203 27.875 11.961 1 89.75 191 ASN A C 1
ATOM 1509 O O . ASN A 1 191 ? 4.984 26.922 11.961 1 89.75 191 ASN A O 1
ATOM 1513 N N . GLY A 1 192 ? 2.986 27.812 11.523 1 93 192 GLY A N 1
ATOM 1514 C CA . GLY A 1 192 ? 2.52 26.516 11.062 1 93 192 GLY A CA 1
ATOM 1515 C C . GLY A 1 192 ? 2.006 26.531 9.641 1 93 192 GLY A C 1
ATOM 1516 O O . GLY A 1 192 ? 2.025 27.578 8.977 1 93 192 GLY A O 1
ATOM 1517 N N . MET A 1 193 ? 1.677 25.375 9.156 1 95.19 193 MET A N 1
ATOM 1518 C CA . MET A 1 193 ? 1.134 25.172 7.812 1 95.19 193 MET A CA 1
ATOM 1519 C C . MET A 1 193 ? -0.07 24.234 7.852 1 95.19 193 MET A C 1
ATOM 1521 O O . MET A 1 193 ? -0.089 23.266 8.617 1 95.19 193 MET A O 1
ATOM 1525 N N . ARG A 1 194 ? -1.033 24.641 7.113 1 96.75 194 ARG A N 1
ATOM 1526 C CA . ARG A 1 194 ? -2.189 23.781 6.883 1 96.75 194 ARG A CA 1
ATOM 1527 C C . ARG A 1 194 ? -2.119 23.125 5.504 1 96.75 194 ARG A C 1
ATOM 1529 O O . ARG A 1 194 ? -1.752 23.781 4.523 1 96.75 194 ARG A O 1
ATOM 1536 N N . ARG A 1 195 ? -2.496 21.859 5.422 1 97.81 195 ARG A N 1
ATOM 1537 C CA . ARG A 1 195 ? -2.643 21.203 4.129 1 97.81 195 ARG A CA 1
ATOM 1538 C C . ARG A 1 195 ? -4.031 20.594 3.979 1 97.81 195 ARG A C 1
ATOM 1540 O O . ARG A 1 195 ? -4.52 19.922 4.891 1 97.81 195 ARG A O 1
ATOM 1547 N N . ASP A 1 196 ? -4.559 20.766 2.791 1 98.56 196 ASP A N 1
ATOM 1548 C CA . ASP A 1 196 ? -5.914 20.312 2.494 1 98.56 196 ASP A CA 1
ATOM 1549 C C . ASP A 1 196 ? -5.926 19.375 1.294 1 98.56 196 ASP A C 1
ATOM 1551 O O . ASP A 1 196 ? -5.047 19.438 0.435 1 98.56 196 ASP A O 1
ATOM 1555 N N . TRP A 1 197 ? -6.969 18.5 1.304 1 98.81 197 TRP A N 1
ATOM 1556 C CA . TRP A 1 197 ? -7.168 17.578 0.187 1 98.81 197 TRP A CA 1
ATOM 1557 C C . TRP A 1 197 ? -8.648 17.469 -0.172 1 98.81 197 TRP A C 1
ATOM 1559 O O . TRP A 1 197 ? -9.516 17.578 0.697 1 98.81 197 TRP A O 1
ATOM 1569 N N . VAL A 1 198 ? -8.891 17.203 -1.426 1 98.75 198 VAL A N 1
ATOM 1570 C CA . VAL A 1 198 ? -10.195 16.75 -1.906 1 98.75 198 VAL A CA 1
ATOM 1571 C C . VAL A 1 198 ? -10.023 15.586 -2.869 1 98.75 198 VAL A C 1
ATOM 1573 O O . VAL A 1 198 ? -9.188 15.641 -3.777 1 98.75 198 VAL A O 1
ATOM 1576 N N . ILE A 1 199 ? -10.758 14.5 -2.617 1 98.75 199 ILE A N 1
ATOM 1577 C CA . ILE A 1 199 ? -10.82 13.375 -3.545 1 98.75 199 ILE A CA 1
ATOM 1578 C C . ILE A 1 199 ? -12.133 13.422 -4.324 1 98.75 199 ILE A C 1
ATOM 1580 O O . ILE A 1 199 ? -13.211 13.531 -3.732 1 98.75 199 ILE A O 1
ATOM 1584 N N . ARG A 1 200 ? -12.023 13.242 -5.641 1 98.12 200 ARG A N 1
ATOM 1585 C CA . ARG A 1 200 ? -13.211 13.227 -6.496 1 98.12 200 ARG A CA 1
ATOM 1586 C C . ARG A 1 200 ? -13.195 12.023 -7.426 1 98.12 200 ARG A C 1
ATOM 1588 O O . ARG A 1 200 ? -12.133 11.547 -7.82 1 98.12 200 ARG A O 1
ATOM 1595 N N . SER A 1 201 ? -14.383 11.578 -7.727 1 95.5 201 SER A N 1
ATOM 1596 C CA . SER A 1 201 ? -14.516 10.609 -8.812 1 95.5 201 SER A CA 1
ATOM 1597 C C . SER A 1 201 ? -14.195 11.25 -10.164 1 95.5 201 SER A C 1
ATOM 1599 O O . SER A 1 201 ? -14.734 12.297 -10.5 1 95.5 201 SER A O 1
ATOM 1601 N N . GLN A 1 202 ? -13.32 10.602 -10.836 1 93.5 202 GLN A N 1
ATOM 1602 C CA . GLN A 1 202 ? -13.016 11.125 -12.164 1 93.5 202 GLN A CA 1
ATOM 1603 C C . GLN A 1 202 ? -14.211 10.992 -13.102 1 93.5 202 GLN A C 1
ATOM 1605 O O . GLN A 1 202 ? -14.438 11.852 -13.953 1 93.5 202 GLN A O 1
ATOM 1610 N N . ALA A 1 203 ? -14.945 9.953 -12.938 1 88.75 203 ALA A N 1
ATOM 1611 C CA . ALA A 1 203 ? -16.078 9.656 -13.82 1 88.75 203 ALA A CA 1
ATOM 1612 C C . ALA A 1 203 ? -17.234 10.625 -13.578 1 88.75 203 ALA A C 1
ATOM 1614 O O . ALA A 1 203 ? -17.828 11.133 -14.531 1 88.75 203 ALA A O 1
ATOM 1615 N N . SER A 1 204 ? -17.531 10.945 -12.375 1 89.94 204 SER A N 1
ATOM 1616 C CA . SER A 1 204 ? -18.734 11.711 -12.07 1 89.94 204 SER A CA 1
ATOM 1617 C C . SER A 1 204 ? -18.391 13.133 -11.625 1 89.94 204 SER A C 1
ATOM 1619 O O . SER A 1 204 ? -19.25 14.016 -11.641 1 89.94 204 SER A O 1
ATOM 1621 N N . GLY A 1 205 ? -17.25 13.289 -11.125 1 92.81 205 GLY A N 1
ATOM 1622 C CA . GLY A 1 205 ? -16.875 14.578 -10.562 1 92.81 205 GLY A CA 1
ATOM 1623 C C . GLY A 1 205 ? -17.344 14.75 -9.125 1 92.81 205 GLY A C 1
ATOM 1624 O O . GLY A 1 205 ? -17 15.742 -8.477 1 92.81 205 GLY A O 1
ATOM 1625 N N . SER A 1 206 ? -17.969 13.773 -8.633 1 95.06 206 SER A N 1
ATOM 1626 C CA . SER A 1 206 ? -18.484 13.852 -7.273 1 95.06 206 SER A CA 1
ATOM 1627 C C . SER A 1 206 ? -17.359 13.789 -6.25 1 95.06 206 SER A C 1
ATOM 1629 O O . SER A 1 206 ? -16.391 13.039 -6.422 1 95.06 206 SER A O 1
ATOM 1631 N N . THR A 1 207 ? -17.578 14.539 -5.168 1 97.44 207 THR A N 1
ATOM 1632 C CA . THR A 1 207 ? -16.609 14.516 -4.082 1 97.44 207 THR A CA 1
ATOM 1633 C C . THR A 1 207 ? -16.781 13.258 -3.232 1 97.44 207 THR A C 1
ATOM 1635 O O . THR A 1 207 ? -17.891 12.953 -2.793 1 97.44 207 THR A O 1
ATOM 1638 N N . TYR A 1 208 ? -15.688 12.594 -3.02 1 97.88 208 TYR A N 1
ATOM 1639 C CA . TYR A 1 208 ? -15.695 11.359 -2.236 1 97.88 208 TYR A CA 1
ATOM 1640 C C . TYR A 1 208 ? -15.18 11.609 -0.822 1 97.88 208 TYR A C 1
ATOM 1642 O O . TYR A 1 208 ? -15.727 11.07 0.144 1 97.88 208 TYR A O 1
ATOM 1650 N N . ALA A 1 209 ? -14.188 12.469 -0.661 1 98.44 209 ALA A N 1
ATOM 1651 C CA . ALA A 1 209 ? -13.586 12.688 0.652 1 98.44 209 ALA A CA 1
ATOM 1652 C C . ALA A 1 209 ? -12.898 14.047 0.722 1 98.44 209 ALA A C 1
ATOM 1654 O O . ALA A 1 209 ? -12.492 14.594 -0.304 1 98.44 209 ALA A O 1
ATOM 1655 N N . ARG A 1 210 ? -12.82 14.602 1.861 1 98.56 210 ARG A N 1
ATOM 1656 C CA . ARG A 1 210 ? -12.086 15.82 2.201 1 98.56 210 ARG A CA 1
ATOM 1657 C C . ARG A 1 210 ? -11.18 15.586 3.41 1 98.56 210 ARG A C 1
ATOM 1659 O O . ARG A 1 210 ? -11.5 14.781 4.285 1 98.56 210 ARG A O 1
ATOM 1666 N N . ALA A 1 211 ? -10.062 16.297 3.412 1 98.5 211 ALA A N 1
ATOM 1667 C CA . ALA A 1 211 ? -9.172 16.203 4.566 1 98.5 211 ALA A CA 1
ATOM 1668 C C . ALA A 1 211 ? -8.438 17.516 4.797 1 98.5 211 ALA A C 1
ATOM 1670 O O . ALA A 1 211 ? -8.227 18.297 3.861 1 98.5 211 ALA A O 1
ATOM 1671 N N . THR A 1 212 ? -8.094 17.781 6.008 1 97.62 212 THR A N 1
ATOM 1672 C CA . THR A 1 212 ? -7.25 18.906 6.402 1 97.62 212 THR A CA 1
ATOM 1673 C C . THR A 1 212 ? -6.293 18.5 7.52 1 97.62 212 THR A C 1
ATOM 1675 O O . THR A 1 212 ? -6.629 17.641 8.344 1 97.62 212 THR A O 1
ATOM 1678 N N . SER A 1 213 ? -5.121 19.016 7.484 1 96.94 213 SER A N 1
ATOM 1679 C CA . SER A 1 213 ? -4.125 18.734 8.508 1 96.94 213 SER A CA 1
ATOM 1680 C C . SER A 1 213 ? -3.346 20 8.883 1 96.94 213 SER A C 1
ATOM 1682 O O . SER A 1 213 ? -3.264 20.938 8.102 1 96.94 213 SER A O 1
ATOM 1684 N N . THR A 1 214 ? -2.861 19.984 10.062 1 95.62 214 THR A N 1
ATOM 1685 C CA . THR A 1 214 ? -2.039 21.094 10.562 1 95.62 214 THR A CA 1
ATOM 1686 C C . THR A 1 214 ? -0.642 20.594 10.93 1 95.62 214 THR A C 1
ATOM 1688 O O . THR A 1 214 ? -0.496 19.562 11.586 1 95.62 214 THR A O 1
ATOM 1691 N N . TRP A 1 215 ? 0.335 21.359 10.531 1 95.19 215 TRP A N 1
ATOM 1692 C CA . TRP A 1 215 ? 1.734 20.984 10.719 1 95.19 215 TRP A CA 1
ATOM 1693 C C . TRP A 1 215 ? 2.49 22.078 11.461 1 95.19 215 TRP A C 1
ATOM 1695 O O . TRP A 1 215 ? 2.281 23.266 11.219 1 95.19 215 TRP A O 1
ATOM 1705 N N . VAL A 1 216 ? 3.344 21.656 12.312 1 94.06 216 VAL A N 1
ATOM 1706 C CA . VAL A 1 216 ? 4.207 22.562 13.047 1 94.06 216 VAL A CA 1
ATOM 1707 C C . VAL A 1 216 ? 5.672 22.219 12.789 1 94.06 216 VAL A C 1
ATOM 1709 O O . VAL A 1 216 ? 5.984 21.109 12.359 1 94.06 216 VAL A O 1
ATOM 1712 N N . MET A 1 217 ? 6.465 23.156 13.023 1 93 217 MET A N 1
ATOM 1713 C CA . MET A 1 217 ? 7.891 22.984 12.75 1 93 217 MET A CA 1
ATOM 1714 C C . MET A 1 217 ? 8.633 22.562 14.008 1 93 217 MET A C 1
ATOM 1716 O O . MET A 1 217 ? 8.383 23.078 15.094 1 93 217 MET A O 1
ATOM 1720 N N . MET A 1 218 ? 9.547 21.578 13.789 1 91.75 218 MET A N 1
ATOM 1721 C CA . MET A 1 218 ? 10.344 21.062 14.898 1 91.75 218 MET A CA 1
ATOM 1722 C C . MET A 1 218 ? 11.812 20.922 14.5 1 91.75 218 MET A C 1
ATOM 1724 O O . MET A 1 218 ? 12.117 20.594 13.352 1 91.75 218 MET A O 1
ATOM 1728 N N . ASN A 1 219 ? 12.656 21.234 15.461 1 92.88 219 ASN A N 1
ATOM 1729 C CA . ASN A 1 219 ? 14.07 20.969 15.227 1 92.88 219 ASN A CA 1
ATOM 1730 C C . ASN A 1 219 ? 14.391 19.469 15.305 1 92.88 219 ASN A C 1
ATOM 1732 O O . ASN A 1 219 ? 14.062 18.812 16.297 1 92.88 219 ASN A O 1
ATOM 1736 N N . GLU A 1 220 ? 15.039 18.969 14.398 1 86.94 220 GLU A N 1
ATOM 1737 C CA . GLU A 1 220 ? 15.289 17.547 14.273 1 86.94 220 GLU A CA 1
ATOM 1738 C C . GLU A 1 220 ? 16.25 17.047 15.359 1 86.94 220 GLU A C 1
ATOM 1740 O O . GLU A 1 220 ? 16.109 15.938 15.859 1 86.94 220 GLU A O 1
ATOM 1745 N N . GLN A 1 221 ? 17.109 17.844 15.797 1 88.88 221 GLN A N 1
ATOM 1746 C CA . GLN A 1 221 ? 18.141 17.453 16.75 1 88.88 221 GLN A CA 1
ATOM 1747 C C . GLN A 1 221 ? 17.656 17.609 18.188 1 88.88 221 GLN A C 1
ATOM 1749 O O . GLN A 1 221 ? 17.781 16.688 18.984 1 88.88 221 GLN A O 1
ATOM 1754 N N . THR A 1 222 ? 17.062 18.734 18.453 1 90.56 222 THR A N 1
ATOM 1755 C CA . THR A 1 222 ? 16.641 19.016 19.828 1 90.56 222 THR A CA 1
ATOM 1756 C C . THR A 1 222 ? 15.258 18.453 20.109 1 90.56 222 THR A C 1
ATOM 1758 O O . THR A 1 222 ? 14.852 18.312 21.266 1 90.56 222 THR A O 1
ATOM 1761 N N . ARG A 1 223 ? 14.523 18.219 19.062 1 87.44 223 ARG A N 1
ATOM 1762 C CA . ARG A 1 223 ? 13.164 17.703 19.109 1 87.44 223 ARG A CA 1
ATOM 1763 C C . ARG A 1 223 ? 12.227 18.672 19.812 1 87.44 223 ARG A C 1
ATOM 1765 O O . ARG A 1 223 ? 11.32 18.266 20.531 1 87.44 223 ARG A O 1
ATOM 1772 N N . ARG A 1 224 ? 12.547 19.922 19.688 1 91.06 224 ARG A N 1
ATOM 1773 C CA . ARG A 1 224 ? 11.711 20.984 20.219 1 91.06 224 ARG A CA 1
ATOM 1774 C C . ARG A 1 224 ? 11.031 21.766 19.109 1 91.06 224 ARG A C 1
ATOM 1776 O O . ARG A 1 224 ? 11.57 21.891 18 1 91.06 224 ARG A O 1
ATOM 1783 N N . LEU A 1 225 ? 9.93 22.297 19.5 1 91.75 225 LEU A N 1
ATOM 1784 C CA . LEU A 1 225 ? 9.234 23.156 18.547 1 91.75 225 LEU A CA 1
ATOM 1785 C C . LEU A 1 225 ? 10.086 24.359 18.156 1 91.75 225 LEU A C 1
ATOM 1787 O O . LEU A 1 225 ? 10.828 24.891 18.984 1 91.75 225 LEU A O 1
ATOM 1791 N N . SER A 1 226 ? 9.938 24.703 16.906 1 93.06 226 SER A N 1
ATOM 1792 C CA . SER A 1 226 ? 10.742 25.812 16.391 1 93.06 226 SER A CA 1
ATOM 1793 C C . SER A 1 226 ? 9.875 26.828 15.656 1 93.06 226 SER A C 1
ATOM 1795 O O . SER A 1 226 ? 8.891 26.469 15.016 1 93.06 226 SER A O 1
ATOM 1797 N N . LYS A 1 227 ? 10.305 28.031 15.797 1 93.38 227 LYS A N 1
ATOM 1798 C CA . LYS A 1 227 ? 9.742 29.062 14.93 1 93.38 227 LYS A CA 1
ATOM 1799 C C . LYS A 1 227 ? 10.203 28.859 13.484 1 93.38 227 LYS A C 1
ATOM 1801 O O . LYS A 1 227 ? 11.258 28.281 13.234 1 93.38 227 LYS A O 1
ATOM 1806 N N . MET A 1 228 ? 9.391 29.406 12.578 1 93.5 228 MET A N 1
ATOM 1807 C CA . MET A 1 228 ? 9.758 29.328 11.164 1 93.5 228 MET A CA 1
ATOM 1808 C C . MET A 1 228 ? 10.734 30.438 10.797 1 93.5 228 MET A C 1
ATOM 1810 O O . MET A 1 228 ? 10.391 31.609 10.836 1 93.5 228 MET A O 1
ATOM 1814 N N . PRO A 1 229 ? 11.922 30.047 10.445 1 95 229 PRO A N 1
ATOM 1815 C CA . PRO A 1 229 ? 12.859 31.078 9.992 1 95 229 PRO A CA 1
ATOM 1816 C C . PRO A 1 229 ? 12.383 31.797 8.734 1 95 229 PRO A C 1
ATOM 1818 O O . PRO A 1 229 ? 11.648 31.219 7.934 1 95 229 PRO A O 1
ATOM 1821 N N . ASP A 1 230 ? 12.898 33 8.516 1 95.19 230 ASP A N 1
ATOM 1822 C CA . ASP A 1 230 ? 12.492 33.812 7.379 1 95.19 230 ASP A CA 1
ATOM 1823 C C . ASP A 1 230 ? 12.82 33.094 6.059 1 95.19 230 ASP A C 1
ATOM 1825 O O . ASP A 1 230 ? 12.023 33.156 5.117 1 95.19 230 ASP A O 1
ATOM 1829 N N . GLU A 1 231 ? 13.898 32.469 6.047 1 95.06 231 GLU A N 1
ATOM 1830 C CA . GLU A 1 231 ? 14.312 31.781 4.828 1 95.06 231 GLU A CA 1
ATOM 1831 C C . GLU A 1 231 ? 13.32 30.672 4.461 1 95.06 231 GLU A C 1
ATOM 1833 O O . GLU A 1 231 ? 12.984 30.5 3.289 1 95.06 231 GLU A O 1
ATOM 1838 N N . VAL A 1 232 ? 12.938 30 5.453 1 94.44 232 VAL A N 1
ATOM 1839 C CA . VAL A 1 232 ? 11.977 28.922 5.238 1 94.44 232 VAL A CA 1
ATOM 1840 C C . VAL A 1 232 ? 10.625 29.516 4.852 1 94.44 232 VAL A C 1
ATOM 1842 O O . VAL A 1 232 ? 9.969 29.016 3.926 1 94.44 232 VAL A O 1
ATOM 1845 N N . ARG A 1 233 ? 10.234 30.547 5.484 1 95.25 233 ARG A N 1
ATOM 1846 C CA . ARG A 1 233 ? 8.984 31.234 5.18 1 95.25 233 ARG A CA 1
ATOM 1847 C C . ARG A 1 233 ? 8.953 31.719 3.732 1 95.25 233 ARG A C 1
ATOM 1849 O O . ARG A 1 233 ? 7.938 31.594 3.051 1 95.25 233 ARG A O 1
ATOM 1856 N N . ASP A 1 234 ? 10 32.25 3.297 1 95.38 234 ASP A N 1
ATOM 1857 C CA . ASP A 1 234 ? 10.109 32.781 1.935 1 95.38 234 ASP A CA 1
ATOM 1858 C C . ASP A 1 234 ? 9.945 31.656 0.911 1 95.38 234 ASP A C 1
ATOM 1860 O O . ASP A 1 234 ? 9.445 31.875 -0.19 1 95.38 234 ASP A O 1
ATOM 1864 N N . GLU A 1 235 ? 10.375 30.469 1.291 1 93.69 235 GLU A N 1
ATOM 1865 C CA . GLU A 1 235 ? 10.258 29.312 0.408 1 93.69 235 GLU A CA 1
ATOM 1866 C C . GLU A 1 235 ? 8.812 28.844 0.324 1 93.69 235 GLU A C 1
ATOM 1868 O O . GLU A 1 235 ? 8.344 28.453 -0.749 1 93.69 235 GLU A O 1
ATOM 1873 N N . ILE A 1 236 ? 8.094 28.906 1.426 1 93.69 236 ILE A N 1
ATOM 1874 C CA . ILE A 1 236 ? 6.855 28.141 1.522 1 93.69 236 ILE A CA 1
ATOM 1875 C C . ILE A 1 236 ? 5.66 29.078 1.359 1 93.69 236 ILE A C 1
ATOM 1877 O O . ILE A 1 236 ? 4.641 28.703 0.778 1 93.69 236 ILE A O 1
ATOM 1881 N N . SER A 1 237 ? 5.758 30.328 1.789 1 95 237 SER A N 1
ATOM 1882 C CA . SER A 1 237 ? 4.625 31.25 1.871 1 95 237 SER A CA 1
ATOM 1883 C C . SER A 1 237 ? 4.055 31.547 0.489 1 95 237 SER A C 1
ATOM 1885 O O . SER A 1 237 ? 2.85 31.766 0.342 1 95 237 SER A O 1
ATOM 1887 N N . PRO A 1 238 ? 4.848 31.562 -0.539 1 95.56 238 PRO A N 1
ATOM 1888 C CA . PRO A 1 238 ? 4.289 31.828 -1.867 1 95.56 238 PRO A CA 1
ATOM 1889 C C . PRO A 1 238 ? 3.305 30.75 -2.32 1 95.56 238 PRO A C 1
ATOM 1891 O O . PRO A 1 238 ? 2.531 30.984 -3.256 1 95.56 238 PRO A O 1
ATOM 1894 N N . TRP A 1 239 ? 3.312 29.672 -1.702 1 95.94 239 TRP A N 1
ATOM 1895 C CA . TRP A 1 239 ? 2.457 28.547 -2.098 1 95.94 239 TRP A CA 1
ATOM 1896 C C . TRP A 1 239 ? 1.137 28.578 -1.336 1 95.94 239 TRP A C 1
ATOM 1898 O O . TRP A 1 239 ? 0.217 27.828 -1.646 1 95.94 239 TRP A O 1
ATOM 1908 N N . PHE A 1 240 ? 1.022 29.469 -0.375 1 96.75 240 PHE A N 1
ATOM 1909 C CA . PHE A 1 240 ? -0.138 29.469 0.507 1 96.75 240 PHE A CA 1
ATOM 1910 C C . PHE A 1 240 ? -1.346 30.094 -0.19 1 96.75 240 PHE A C 1
ATOM 1912 O O . PHE A 1 240 ? -1.231 31.141 -0.834 1 96.75 240 PHE A O 1
ATOM 1919 N N . ILE A 1 241 ? -2.461 29.422 -0.026 1 96.94 241 ILE A N 1
ATOM 1920 C CA . ILE A 1 241 ? -3.74 30 -0.414 1 96.94 241 ILE A CA 1
ATOM 1921 C C . ILE A 1 241 ? -4.746 29.844 0.724 1 96.94 241 ILE A C 1
ATOM 1923 O O . ILE A 1 241 ? -4.555 29.031 1.622 1 96.94 241 ILE A O 1
ATOM 1927 N N . ARG A 1 242 ? -5.918 30.531 0.693 1 94.88 242 ARG A N 1
ATOM 1928 C CA . ARG A 1 242 ? -6.871 30.594 1.794 1 94.88 242 ARG A CA 1
ATOM 1929 C C . ARG A 1 242 ? -7.941 29.516 1.657 1 94.88 242 ARG A C 1
ATOM 1931 O O . ARG A 1 242 ? -8.672 29.234 2.609 1 94.88 242 ARG A O 1
ATOM 1938 N N . LYS A 1 243 ? -7.984 28.875 0.569 1 95.69 243 LYS A N 1
ATOM 1939 C CA . LYS A 1 243 ? -8.969 27.828 0.312 1 95.69 243 LYS A CA 1
ATOM 1940 C C . LYS A 1 243 ? -8.875 26.719 1.353 1 95.69 243 LYS A C 1
ATOM 1942 O O . LYS A 1 243 ? -7.781 26.297 1.722 1 95.69 243 LYS A O 1
ATOM 1947 N N . GLN A 1 244 ? -10.031 26.297 1.869 1 96.44 244 GLN A N 1
ATOM 1948 C CA . GLN A 1 244 ? -10.078 25.219 2.844 1 96.44 244 GLN A CA 1
ATOM 1949 C C . GLN A 1 244 ? -10.992 24.094 2.369 1 96.44 244 GLN A C 1
ATOM 1951 O O . GLN A 1 244 ? -12.055 24.344 1.808 1 96.44 244 GLN A O 1
ATOM 1956 N N . ALA A 1 245 ? -10.523 22.891 2.576 1 97.19 245 ALA A N 1
ATOM 1957 C CA . ALA A 1 245 ? -11.32 21.734 2.188 1 97.19 245 ALA A CA 1
ATOM 1958 C C . ALA A 1 245 ? -12.438 21.469 3.197 1 97.19 245 ALA A C 1
ATOM 1960 O O . ALA A 1 245 ? -13.508 20.984 2.836 1 97.19 245 ALA A O 1
ATOM 1961 N N . ILE A 1 246 ? -12.141 21.672 4.422 1 94.44 246 ILE A N 1
ATOM 1962 C CA . ILE A 1 246 ? -13.094 21.531 5.516 1 94.44 246 ILE A CA 1
ATOM 1963 C C . ILE A 1 246 ? -13.172 22.828 6.305 1 94.44 246 ILE A C 1
ATOM 1965 O O . ILE A 1 246 ? -12.156 23.375 6.73 1 94.44 246 ILE A O 1
ATOM 1969 N N . ASN A 1 247 ? -14.383 23.328 6.398 1 85.62 247 ASN A N 1
ATOM 1970 C CA . ASN A 1 247 ? -14.578 24.516 7.23 1 85.62 247 ASN A CA 1
ATOM 1971 C C . ASN A 1 247 ? -14.742 24.141 8.703 1 85.62 247 ASN A C 1
ATOM 1973 O O . ASN A 1 247 ? -15.797 23.641 9.109 1 85.62 247 ASN A O 1
ATOM 1977 N N . GLU A 1 248 ? -13.586 24.156 9.289 1 71.19 248 GLU A N 1
ATOM 1978 C CA . GLU A 1 248 ? -13.664 23.766 10.695 1 71.19 248 GLU A CA 1
ATOM 1979 C C . GLU A 1 248 ? -13.992 24.953 11.578 1 71.19 248 GLU A C 1
ATOM 1981 O O . GLU A 1 248 ? -13.266 25.953 11.586 1 71.19 248 GLU A O 1
ATOM 1986 N N . ALA A 1 249 ? -15.242 25.172 11.852 1 61.75 249 ALA A N 1
ATOM 1987 C CA . ALA A 1 249 ? -15.461 26.172 12.898 1 61.75 249 ALA A CA 1
ATOM 1988 C C . ALA A 1 249 ? -14.609 25.859 14.133 1 61.75 249 ALA A C 1
ATOM 1990 O O . ALA A 1 249 ? -13.539 25.266 14.016 1 61.75 249 ALA A O 1
ATOM 1991 N N . VAL A 1 250 ? -15.195 25.734 15.344 1 57.59 250 VAL A N 1
ATOM 1992 C CA . VAL A 1 250 ? -14.531 25.453 16.609 1 57.59 250 VAL A CA 1
ATOM 1993 C C . VAL A 1 250 ? -14.242 23.953 16.719 1 57.59 250 VAL A C 1
ATOM 1995 O O . VAL A 1 250 ? -15.164 23.141 16.734 1 57.59 250 VAL A O 1
ATOM 1998 N N . PRO A 1 251 ? -12.82 23.609 16.547 1 65 251 PRO A N 1
ATOM 1999 C CA . PRO A 1 251 ? -12.508 22.188 16.656 1 65 251 PRO A CA 1
ATOM 2000 C C . PRO A 1 251 ? -12.992 21.562 17.969 1 65 251 PRO A C 1
ATOM 2002 O O . PRO A 1 251 ? -12.828 22.172 19.031 1 65 251 PRO A O 1
ATOM 2005 N N . ASP A 1 252 ? -13.797 20.547 17.891 1 67.06 252 ASP A N 1
ATO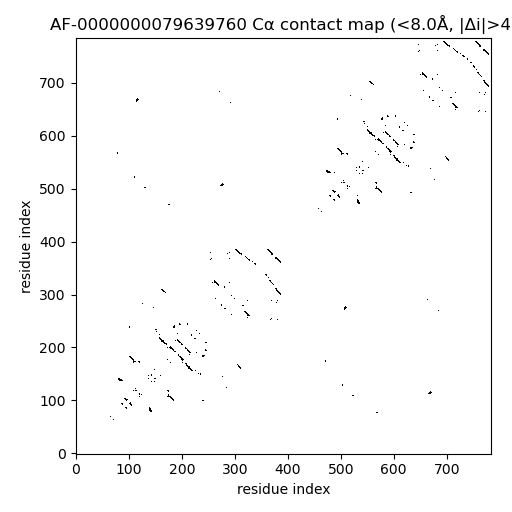M 2006 C CA . ASP A 1 252 ? -14.195 19.828 19.094 1 67.06 252 ASP A CA 1
ATOM 2007 C C . ASP A 1 252 ? -12.992 19.188 19.781 1 67.06 252 ASP A C 1
ATOM 2009 O O . ASP A 1 252 ? -12.133 18.594 19.125 1 67.06 252 ASP A O 1
ATOM 2013 N N . LYS A 1 253 ? -12.852 19.578 21.062 1 80.31 253 LYS A N 1
ATOM 2014 C CA . LYS A 1 253 ? -11.805 18.938 21.859 1 80.31 253 LYS A CA 1
ATOM 2015 C C . LYS A 1 253 ? -12.07 17.453 22.031 1 80.31 253 LYS A C 1
ATOM 2017 O O . LYS A 1 253 ? -13.211 17.047 22.266 1 80.31 253 LYS A O 1
ATOM 2022 N N . ILE A 1 254 ? -11.039 16.656 21.828 1 91.31 254 ILE A N 1
ATOM 2023 C CA . ILE A 1 254 ? -11.156 15.227 22.047 1 91.31 254 ILE A CA 1
ATOM 2024 C C . ILE A 1 254 ? -10.82 14.906 23.5 1 91.31 254 ILE A C 1
ATOM 2026 O O . ILE A 1 254 ? -9.719 15.203 23.969 1 91.31 254 ILE A O 1
ATOM 2030 N N . VAL A 1 255 ? -11.688 14.312 24.203 1 88.94 255 VAL A N 1
ATOM 2031 C CA . VAL A 1 255 ? -11.5 13.977 25.609 1 88.94 255 VAL A CA 1
ATOM 2032 C C . VAL A 1 255 ? -10.406 12.922 25.766 1 88.94 255 VAL A C 1
ATOM 2034 O O . VAL A 1 255 ? -10.312 12 24.938 1 88.94 255 VAL A O 1
ATOM 2037 N N . LYS A 1 256 ? -9.633 13.086 26.812 1 90.38 256 LYS A N 1
ATOM 2038 C CA . LYS A 1 256 ? -8.633 12.062 27.109 1 90.38 256 LYS A CA 1
ATOM 2039 C C . LYS A 1 256 ? -9.273 10.875 27.828 1 90.38 256 LYS A C 1
ATOM 2041 O O . LYS A 1 256 ? -9.836 11.023 28.906 1 90.38 256 LYS A O 1
ATOM 2046 N N . LEU A 1 257 ? -9.047 9.805 27.234 1 92 257 LEU A N 1
ATOM 2047 C CA . LEU A 1 257 ? -9.578 8.594 27.859 1 92 257 LEU A CA 1
ATOM 2048 C C . LEU A 1 257 ? -8.68 8.117 28.984 1 92 257 LEU A C 1
ATOM 2050 O O . LEU A 1 257 ? -7.504 8.492 29.062 1 92 257 LEU A O 1
ATOM 2054 N N . ASP A 1 258 ? -9.336 7.418 29.891 1 88.38 258 ASP A N 1
ATOM 2055 C CA . ASP A 1 258 ? -8.57 6.777 30.953 1 88.38 258 ASP A CA 1
ATOM 2056 C C . ASP A 1 258 ? -8.617 5.258 30.828 1 88.38 258 ASP A C 1
ATOM 2058 O O . ASP A 1 258 ? -9.102 4.727 29.828 1 88.38 258 ASP A O 1
ATOM 2062 N N . ASP A 1 259 ? -8.062 4.602 31.75 1 84.5 259 ASP A N 1
ATOM 2063 C CA . ASP A 1 259 ? -7.871 3.156 31.672 1 84.5 259 ASP A CA 1
ATOM 2064 C C . ASP A 1 259 ? -9.203 2.422 31.859 1 84.5 259 ASP A C 1
ATOM 2066 O O . ASP A 1 259 ? -9.242 1.19 31.797 1 84.5 259 ASP A O 1
ATOM 2070 N N . LYS A 1 260 ? -10.273 3.176 32 1 89.25 260 LYS A N 1
ATOM 2071 C CA . LYS A 1 260 ? -11.586 2.557 32.188 1 89.25 260 LYS A CA 1
ATOM 2072 C C . LYS A 1 260 ? -12.32 2.463 30.844 1 89.25 260 LYS A C 1
ATOM 2074 O O . LYS A 1 260 ? -13.508 2.133 30.812 1 89.25 260 LYS A O 1
ATOM 2079 N N . ALA A 1 261 ? -11.602 2.73 29.859 1 92.88 261 ALA A N 1
ATOM 2080 C CA . ALA A 1 261 ? -12.227 2.656 28.531 1 92.88 261 ALA A CA 1
ATOM 2081 C C . ALA A 1 261 ? -12.805 1.267 28.281 1 92.88 261 ALA A C 1
ATOM 2083 O O . ALA A 1 261 ? -12.234 0.261 28.703 1 92.88 261 ALA A O 1
ATOM 2084 N N . LYS A 1 262 ? -13.891 1.209 27.609 1 94.12 262 LYS A N 1
ATOM 2085 C CA . LYS A 1 262 ? -14.656 -0.015 27.391 1 94.12 262 LYS A CA 1
ATOM 2086 C C . LYS A 1 262 ? -13.836 -1.049 26.625 1 94.12 262 LYS A C 1
ATOM 2088 O O . LYS A 1 262 ? -13.922 -2.246 26.906 1 94.12 262 LYS A O 1
ATOM 2093 N N . HIS A 1 263 ? -13.141 -0.654 25.594 1 95.75 263 HIS A N 1
ATOM 2094 C CA . HIS A 1 263 ? -12.32 -1.549 24.797 1 95.75 263 HIS A CA 1
ATOM 2095 C C . HIS A 1 263 ? -10.844 -1.178 24.891 1 95.75 263 HIS A C 1
ATOM 2097 O O . HIS A 1 263 ? -10.484 -0.001 24.797 1 95.75 263 HIS A O 1
ATOM 2103 N N . VAL A 1 264 ? -10.023 -2.242 25.125 1 95.56 264 VAL A N 1
ATOM 2104 C CA . VAL A 1 264 ? -8.594 -2.006 25.297 1 95.56 264 VAL A CA 1
ATOM 2105 C C . VAL A 1 264 ? -7.805 -3.07 24.531 1 95.56 264 VAL A C 1
ATOM 2107 O O . VAL A 1 264 ? -8.141 -4.258 24.594 1 95.56 264 VAL A O 1
ATOM 2110 N N . ASN A 1 265 ? -6.883 -2.676 23.703 1 93.62 265 ASN A N 1
ATOM 2111 C CA . ASN A 1 265 ? -5.855 -3.527 23.125 1 93.62 265 ASN A CA 1
ATOM 2112 C C . ASN A 1 265 ? -4.465 -3.162 23.625 1 93.62 265 ASN A C 1
ATOM 2114 O O . ASN A 1 265 ? -3.982 -2.053 23.391 1 93.62 265 ASN A O 1
ATOM 2118 N N . SER A 1 266 ? -3.846 -4.148 24.25 1 91.94 266 SER A N 1
ATOM 2119 C CA . SER A 1 266 ? -2.549 -3.883 24.875 1 91.94 266 SER A CA 1
ATOM 2120 C C . SER A 1 266 ? -1.433 -4.633 24.141 1 91.94 266 SER A C 1
ATOM 2122 O O . SER A 1 266 ? -1.692 -5.391 23.203 1 91.94 266 SER A O 1
ATOM 2124 N N . ASP A 1 267 ? -0.259 -4.285 24.422 1 89.75 267 ASP A N 1
ATOM 2125 C CA . ASP A 1 267 ? 0.945 -4.973 23.969 1 89.75 267 ASP A CA 1
ATOM 2126 C C . ASP A 1 267 ? 1.134 -4.816 22.469 1 89.75 267 ASP A C 1
ATOM 2128 O O . ASP A 1 267 ? 1.527 -5.766 21.781 1 89.75 267 ASP A O 1
ATOM 2132 N N . LEU A 1 268 ? 0.712 -3.684 22 1 91.12 268 LEU A N 1
ATOM 2133 C CA . LEU A 1 268 ? 0.95 -3.365 20.609 1 91.12 268 LEU A CA 1
ATOM 2134 C C . LEU A 1 268 ? 2.396 -2.934 20.375 1 91.12 268 LEU A C 1
ATOM 2136 O O . LEU A 1 268 ? 2.846 -1.937 20.953 1 91.12 268 LEU A O 1
ATOM 2140 N N . LYS A 1 269 ? 3.092 -3.73 19.531 1 88.12 269 LYS A N 1
ATOM 2141 C CA . LYS A 1 269 ? 4.492 -3.428 19.25 1 88.12 269 LYS A CA 1
ATOM 2142 C C . LYS A 1 269 ? 4.691 -3.09 17.781 1 88.12 269 LYS A C 1
ATOM 2144 O O . LYS A 1 269 ? 4.215 -3.811 16.906 1 88.12 269 LYS A O 1
ATOM 2149 N N . PRO A 1 270 ? 5.387 -1.942 17.578 1 88.12 270 PRO A N 1
ATOM 2150 C CA . PRO A 1 270 ? 5.711 -1.635 16.188 1 88.12 270 PRO A CA 1
ATOM 2151 C C . PRO A 1 270 ? 6.586 -2.701 15.531 1 88.12 270 PRO A C 1
ATOM 2153 O O . PRO A 1 270 ? 7.441 -3.293 16.203 1 88.12 270 PRO A O 1
ATOM 2156 N N . LYS A 1 271 ? 6.285 -2.918 14.312 1 83.06 271 LYS A N 1
ATOM 2157 C CA . LYS A 1 271 ? 7.117 -3.791 13.492 1 83.06 271 LYS A CA 1
ATOM 2158 C C . LYS A 1 271 ? 8.008 -2.979 12.555 1 83.06 271 LYS A C 1
ATOM 2160 O O . LYS A 1 271 ? 7.781 -1.782 12.359 1 83.06 271 LYS A O 1
ATOM 2165 N N . ARG A 1 272 ? 8.969 -3.631 11.992 1 78.62 272 ARG A N 1
ATOM 2166 C CA . ARG A 1 272 ? 9.875 -2.949 11.07 1 78.62 272 ARG A CA 1
ATOM 2167 C C . ARG A 1 272 ? 9.109 -2.324 9.906 1 78.62 272 ARG A C 1
ATOM 2169 O O . ARG A 1 272 ? 9.43 -1.219 9.469 1 78.62 272 ARG A O 1
ATOM 2176 N N . SER A 1 273 ? 8.078 -3.018 9.547 1 78.38 273 SER A N 1
ATOM 2177 C CA . SER A 1 273 ? 7.289 -2.566 8.406 1 78.38 273 SER A CA 1
ATOM 2178 C C . SER A 1 273 ? 6.426 -1.361 8.766 1 78.38 273 SER A C 1
ATOM 2180 O O . SER A 1 273 ? 5.867 -0.701 7.891 1 78.38 273 SER A O 1
ATOM 2182 N N . ASP A 1 274 ? 6.387 -1.063 10.016 1 86.75 274 ASP A N 1
ATOM 2183 C CA . ASP A 1 274 ? 5.566 0.053 10.477 1 86.75 274 ASP A CA 1
ATOM 2184 C C . ASP A 1 274 ? 6.371 1.351 10.5 1 86.75 274 ASP A C 1
ATOM 2186 O O . ASP A 1 274 ? 5.812 2.43 10.711 1 86.75 274 ASP A O 1
ATOM 2190 N N . LEU A 1 275 ? 7.637 1.218 10.242 1 83.19 275 LEU A N 1
ATOM 2191 C CA . LEU A 1 275 ? 8.516 2.375 10.352 1 83.19 275 LEU A CA 1
ATOM 2192 C C . LEU A 1 275 ? 8.625 3.105 9.016 1 83.19 275 LEU A C 1
ATOM 2194 O O . LEU A 1 275 ? 8.641 2.473 7.957 1 83.19 275 LEU A O 1
ATOM 2198 N N . ASP A 1 276 ? 8.664 4.371 9.164 1 77.62 276 ASP A N 1
ATOM 2199 C CA . ASP A 1 276 ? 8.875 5.184 7.969 1 77.62 276 ASP A CA 1
ATOM 2200 C C . ASP A 1 276 ? 10.367 5.43 7.73 1 77.62 276 ASP A C 1
ATOM 2202 O O . ASP A 1 276 ? 11.211 4.824 8.391 1 77.62 276 ASP A O 1
ATOM 2206 N N . MET A 1 277 ? 10.617 6.27 6.754 1 74.94 277 MET A N 1
ATOM 2207 C CA . MET A 1 277 ? 11.992 6.539 6.352 1 74.94 277 MET A CA 1
ATOM 2208 C C . MET A 1 277 ? 12.742 7.297 7.441 1 74.94 277 MET A C 1
ATOM 2210 O O . MET A 1 277 ? 13.969 7.391 7.406 1 74.94 277 MET A O 1
ATOM 2214 N N . ASN A 1 278 ? 12.023 7.898 8.422 1 71.5 278 ASN A N 1
ATOM 2215 C CA . ASN A 1 278 ? 12.641 8.578 9.555 1 71.5 278 ASN A CA 1
ATOM 2216 C C . ASN A 1 278 ? 12.812 7.641 10.75 1 71.5 278 ASN A C 1
ATOM 2218 O O . ASN A 1 278 ? 13.18 8.078 11.836 1 71.5 278 ASN A O 1
ATOM 2222 N N . GLN A 1 279 ? 12.453 6.367 10.578 1 76.38 279 GLN A N 1
ATOM 2223 C CA . GLN A 1 279 ? 12.625 5.316 11.578 1 76.38 279 GLN A CA 1
ATOM 2224 C C . GLN A 1 279 ? 11.633 5.477 12.719 1 76.38 279 GLN A C 1
ATOM 2226 O O . GLN A 1 279 ? 11.867 4.98 13.828 1 76.38 279 GLN A O 1
ATOM 2231 N N . HIS A 1 280 ? 10.617 6.23 12.5 1 81.69 280 HIS A N 1
ATOM 2232 C CA . HIS A 1 280 ? 9.492 6.348 13.422 1 81.69 280 HIS A CA 1
ATOM 2233 C C . HIS A 1 280 ? 8.273 5.578 12.906 1 81.69 280 HIS A C 1
ATOM 2235 O O . HIS A 1 280 ? 8.195 5.254 11.719 1 81.69 280 HIS A O 1
ATOM 2241 N N . VAL A 1 281 ? 7.426 5.293 13.867 1 87.81 281 VAL A N 1
ATOM 2242 C CA . VAL A 1 281 ? 6.203 4.613 13.445 1 87.81 281 VAL A CA 1
ATOM 2243 C C . VAL A 1 281 ? 5.379 5.535 12.555 1 87.81 281 VAL A C 1
ATOM 2245 O O . VAL A 1 281 ? 5.133 6.691 12.906 1 87.81 281 VAL A O 1
ATOM 2248 N N . ASN A 1 282 ? 4.984 5.043 11.43 1 87.94 282 ASN A N 1
ATOM 2249 C CA . ASN A 1 282 ? 4.16 5.797 10.484 1 87.94 282 ASN A CA 1
ATOM 2250 C C . ASN A 1 282 ? 2.811 6.168 11.094 1 87.94 282 ASN A C 1
ATOM 2252 O O . ASN A 1 282 ? 2.184 5.352 11.766 1 87.94 282 ASN A O 1
ATOM 2256 N N . ASN A 1 283 ? 2.365 7.352 10.773 1 88.56 283 ASN A N 1
ATOM 2257 C CA . ASN A 1 283 ? 1.129 7.879 11.344 1 88.56 283 ASN A CA 1
ATOM 2258 C C . ASN A 1 283 ? -0.072 7.012 10.969 1 88.56 283 ASN A C 1
ATOM 2260 O O . ASN A 1 283 ? -1.05 6.949 11.719 1 88.56 283 ASN A O 1
ATOM 2264 N N . VAL A 1 284 ? 0.028 6.387 9.852 1 91.31 284 VAL A N 1
ATOM 2265 C CA . VAL A 1 284 ? -1.074 5.551 9.391 1 91.31 284 VAL A CA 1
ATOM 2266 C C . VAL A 1 284 ? -1.221 4.336 10.305 1 91.31 284 VAL A C 1
ATOM 2268 O O . VAL A 1 284 ? -2.332 3.846 10.523 1 91.31 284 VAL A O 1
ATOM 2271 N N . LYS A 1 285 ? -0.156 3.924 10.867 1 91.44 285 LYS A N 1
ATOM 2272 C CA . LYS A 1 285 ? -0.187 2.785 11.781 1 91.44 285 LYS A CA 1
ATOM 2273 C C . LYS A 1 285 ? -1.013 3.102 13.023 1 91.44 285 LYS A C 1
ATOM 2275 O O . LYS A 1 285 ? -1.702 2.23 13.562 1 91.44 285 LYS A O 1
ATOM 2280 N N . TYR A 1 286 ? -0.949 4.309 13.516 1 94.69 286 TYR A N 1
ATOM 2281 C CA . TYR A 1 286 ? -1.741 4.727 14.664 1 94.69 286 TYR A CA 1
ATOM 2282 C C . TYR A 1 286 ? -3.229 4.516 14.406 1 94.69 286 TYR A C 1
ATOM 2284 O O . TYR A 1 286 ? -3.943 3.984 15.266 1 94.69 286 TYR A O 1
ATOM 2292 N N . VAL A 1 287 ? -3.615 4.852 13.258 1 95.06 287 VAL A N 1
ATOM 2293 C CA . VAL A 1 287 ? -5.02 4.742 12.883 1 95.06 287 VAL A CA 1
ATOM 2294 C C . VAL A 1 287 ? -5.434 3.275 12.852 1 95.06 287 VAL A C 1
ATOM 2296 O O . VAL A 1 287 ? -6.512 2.918 13.336 1 95.06 287 VAL A O 1
ATOM 2299 N N . ARG A 1 288 ? -4.582 2.5 12.32 1 92.44 288 ARG A N 1
ATOM 2300 C CA . ARG A 1 288 ? -4.863 1.068 12.289 1 92.44 288 ARG A CA 1
ATOM 2301 C C . ARG A 1 288 ? -5.074 0.521 13.695 1 92.44 288 ARG A C 1
ATOM 2303 O O . ARG A 1 288 ? -6.031 -0.218 13.945 1 92.44 288 ARG A O 1
ATOM 2310 N N . TRP A 1 289 ? -4.199 0.854 14.641 1 94 289 TRP A N 1
ATOM 2311 C CA . TRP A 1 289 ? -4.309 0.396 16.016 1 94 289 TRP A CA 1
ATOM 2312 C C . TRP A 1 289 ? -5.617 0.859 16.641 1 94 289 TRP A C 1
ATOM 2314 O O . TRP A 1 289 ? -6.281 0.095 17.344 1 94 289 TRP A O 1
ATOM 2324 N N . MET A 1 290 ? -6.031 2.051 16.344 1 95.44 290 MET A N 1
ATOM 2325 C CA . MET A 1 290 ? -7.273 2.6 16.875 1 95.44 290 MET A CA 1
ATOM 2326 C C . MET A 1 290 ? -8.477 1.821 16.359 1 95.44 290 MET A C 1
ATOM 2328 O O . MET A 1 290 ? -9.336 1.403 17.141 1 95.44 290 MET A O 1
ATOM 2332 N N . LEU A 1 291 ? -8.484 1.583 15.102 1 94.12 291 LEU A N 1
ATOM 2333 C CA . LEU A 1 291 ? -9.641 0.956 14.484 1 94.12 291 LEU A CA 1
ATOM 2334 C C . LEU A 1 291 ? -9.742 -0.513 14.883 1 94.12 291 LEU A C 1
ATOM 2336 O O . LEU A 1 291 ? -10.844 -1.046 15.023 1 94.12 291 LEU A O 1
ATOM 2340 N N . GLU A 1 292 ? -8.648 -1.13 15.039 1 91.5 292 GLU A N 1
ATOM 2341 C CA . GLU A 1 292 ? -8.617 -2.543 15.406 1 91.5 292 GLU A CA 1
ATOM 2342 C C . GLU A 1 292 ? -9.156 -2.758 16.812 1 91.5 292 GLU A C 1
ATOM 2344 O O . GLU A 1 292 ? -9.461 -3.887 17.203 1 91.5 292 GLU A O 1
ATOM 2349 N N . THR A 1 293 ? -9.195 -1.755 17.594 1 94.56 293 THR A N 1
ATOM 2350 C CA . THR A 1 293 ? -9.695 -1.85 18.969 1 94.56 293 THR A CA 1
ATOM 2351 C C . THR A 1 293 ? -11.219 -1.821 18.984 1 94.56 293 THR A C 1
ATOM 2353 O O . THR A 1 293 ? -11.844 -2.203 19.969 1 94.56 293 THR A O 1
ATOM 2356 N N . ILE A 1 294 ? -11.82 -1.336 17.938 1 94.56 294 ILE A N 1
ATOM 2357 C CA . ILE A 1 294 ? -13.273 -1.36 17.797 1 94.56 294 ILE A CA 1
ATOM 2358 C C . ILE A 1 294 ? -13.75 -2.789 17.547 1 94.56 294 ILE A C 1
ATOM 2360 O O . ILE A 1 294 ? -13.148 -3.516 16.75 1 94.56 294 ILE A O 1
ATOM 2364 N N . PRO A 1 295 ? -14.812 -3.23 18.172 1 92.12 295 PRO A N 1
ATOM 2365 C CA . PRO A 1 295 ? -15.297 -4.594 17.953 1 92.12 295 PRO A CA 1
ATOM 2366 C C . PRO A 1 295 ? -15.625 -4.883 16.484 1 92.12 295 PRO A C 1
ATOM 2368 O O . PRO A 1 295 ? -16.25 -4.055 15.82 1 92.12 295 PRO A O 1
ATOM 2371 N N . ASP A 1 296 ? -15.344 -6.066 16.047 1 86 296 ASP A N 1
ATOM 2372 C CA . ASP A 1 296 ? -15.5 -6.477 14.664 1 86 296 ASP A CA 1
ATOM 2373 C C . ASP A 1 296 ? -16.969 -6.406 14.234 1 86 296 ASP A C 1
ATOM 2375 O O . ASP A 1 296 ? -17.266 -6.004 13.102 1 86 296 ASP A O 1
ATOM 2379 N N . LYS A 1 297 ? -17.844 -6.863 15.086 1 87.69 297 LYS A N 1
ATOM 2380 C CA . LYS A 1 297 ? -19.266 -6.875 14.766 1 87.69 297 LYS A CA 1
ATOM 2381 C C . LYS A 1 297 ? -19.75 -5.48 14.383 1 87.69 297 LYS A C 1
ATOM 2383 O O . LYS A 1 297 ? -20.594 -5.332 13.492 1 87.69 297 LYS A O 1
ATOM 2388 N N . PHE A 1 298 ? -19.234 -4.488 15.086 1 91.69 298 PHE A N 1
ATOM 2389 C CA . PHE A 1 298 ? -19.594 -3.109 14.766 1 91.69 298 PHE A CA 1
ATOM 2390 C C . PHE A 1 298 ? -19.047 -2.713 13.398 1 91.69 298 PHE A C 1
ATOM 2392 O O . PHE A 1 298 ? -19.75 -2.125 12.586 1 91.69 298 PHE A O 1
ATOM 2399 N N . LEU A 1 299 ? -17.828 -3.076 13.141 1 89.44 299 LEU A N 1
ATOM 2400 C CA . LEU A 1 299 ? -17.141 -2.684 11.914 1 89.44 299 LEU A CA 1
ATOM 2401 C C . LEU A 1 299 ? -17.781 -3.344 10.695 1 89.44 299 LEU A C 1
ATOM 2403 O O . LEU A 1 299 ? -17.75 -2.799 9.594 1 89.44 299 LEU A O 1
ATOM 2407 N N . GLU A 1 300 ? -18.406 -4.418 10.828 1 84.94 300 GLU A N 1
ATOM 2408 C CA . GLU A 1 300 ? -19.062 -5.137 9.742 1 84.94 300 GLU A CA 1
ATOM 2409 C C . GLU A 1 300 ? -20.328 -4.398 9.289 1 84.94 300 GLU A C 1
ATOM 2411 O O . GLU A 1 300 ? -20.719 -4.488 8.117 1 84.94 300 GLU A O 1
ATOM 2416 N N . ARG A 1 301 ? -20.891 -3.629 10.188 1 89.5 301 ARG A N 1
ATOM 2417 C CA . ARG A 1 301 ? -22.188 -3.045 9.906 1 89.5 301 ARG A CA 1
ATOM 2418 C C . ARG A 1 301 ? -22.094 -1.536 9.711 1 89.5 301 ARG A C 1
ATOM 2420 O O . ARG A 1 301 ? -23.078 -0.875 9.398 1 89.5 301 ARG A O 1
ATOM 2427 N N . HIS A 1 302 ? -20.906 -1.045 9.93 1 92.12 302 HIS A N 1
ATOM 2428 C CA . HIS A 1 302 ? -20.75 0.404 9.867 1 92.12 302 HIS A CA 1
ATOM 2429 C C . HIS A 1 302 ? -19.562 0.797 9.008 1 92.12 302 HIS A C 1
ATOM 2431 O O . HIS A 1 302 ? -18.641 -0.004 8.805 1 92.12 302 HIS A O 1
ATOM 2437 N N . GLN A 1 303 ? -19.641 1.992 8.484 1 93.19 303 GLN A N 1
ATOM 2438 C CA . GLN A 1 303 ? -18.547 2.568 7.707 1 93.19 303 GLN A CA 1
ATOM 2439 C C . GLN A 1 303 ? -18.125 3.92 8.273 1 93.19 303 GLN A C 1
ATOM 2441 O O . GLN A 1 303 ? -18.969 4.746 8.625 1 93.19 303 GLN A O 1
ATOM 2446 N N . LEU A 1 304 ? -16.875 4.121 8.32 1 96.12 304 LEU A N 1
ATOM 2447 C CA . LEU A 1 304 ? -16.328 5.355 8.883 1 96.12 304 LEU A CA 1
ATOM 2448 C C . LEU A 1 304 ? -16.672 6.547 7.988 1 96.12 304 LEU A C 1
ATOM 2450 O O . LEU A 1 304 ? -16.453 6.5 6.777 1 96.12 304 LEU A O 1
ATOM 2454 N N . SER A 1 305 ? -17.156 7.641 8.602 1 96.25 305 SER A N 1
ATOM 2455 C CA . SER A 1 305 ? -17.516 8.836 7.84 1 96.25 305 SER A CA 1
ATOM 2456 C C . SER A 1 305 ? -16.609 10.008 8.203 1 96.25 305 SER A C 1
ATOM 2458 O O . SER A 1 305 ? -16.469 10.961 7.438 1 96.25 305 SER A O 1
ATOM 2460 N N . SER A 1 306 ? -16.031 9.914 9.391 1 96 306 SER A N 1
ATOM 2461 C CA . SER A 1 306 ? -15.156 11.008 9.82 1 96 306 SER A CA 1
ATOM 2462 C C . SER A 1 306 ? -14.148 10.531 10.867 1 96 306 SER A C 1
ATOM 2464 O O . SER A 1 306 ? -14.453 9.656 11.672 1 96 306 SER A O 1
ATOM 2466 N N . ILE A 1 307 ? -13 11.141 10.844 1 96.75 307 ILE A N 1
ATOM 2467 C CA . ILE A 1 307 ? -12.008 10.875 11.875 1 96.75 307 ILE A CA 1
ATOM 2468 C C . ILE A 1 307 ? -11.195 12.141 12.141 1 96.75 307 ILE A C 1
ATOM 2470 O O . ILE A 1 307 ? -10.781 12.836 11.211 1 96.75 307 ILE A O 1
ATOM 2474 N N . ILE A 1 308 ? -11.047 12.469 13.344 1 96.38 308 ILE A N 1
ATOM 2475 C CA . ILE A 1 308 ? -10.172 13.539 13.805 1 96.38 308 ILE A CA 1
ATOM 2476 C C . ILE A 1 308 ? -9.031 12.961 14.641 1 96.38 308 ILE A C 1
ATOM 2478 O O . ILE A 1 308 ? -9.273 12.133 15.531 1 96.38 308 ILE A O 1
ATOM 2482 N N . LEU A 1 309 ? -7.852 13.328 14.336 1 96.69 309 LEU A N 1
ATOM 2483 C CA . LEU A 1 309 ? -6.664 12.875 15.047 1 96.69 309 LEU A CA 1
ATOM 2484 C C . LEU A 1 309 ? -5.879 14.062 15.602 1 96.69 309 LEU A C 1
ATOM 2486 O O . LEU A 1 309 ? -5.688 15.062 14.914 1 96.69 309 LEU A O 1
ATOM 2490 N N . GLU A 1 310 ? -5.469 13.977 16.797 1 96.44 310 GLU A N 1
ATOM 2491 C CA . GLU A 1 310 ? -4.543 14.914 17.422 1 96.44 310 GLU A CA 1
ATOM 2492 C C . GLU A 1 310 ? -3.27 14.203 17.891 1 96.44 310 GLU A C 1
ATOM 2494 O O . GLU A 1 310 ? -3.309 13.375 18.797 1 96.44 310 GLU A O 1
ATOM 2499 N N . TYR A 1 311 ? -2.246 14.594 17.312 1 95.12 311 TYR A N 1
ATOM 2500 C CA . TYR A 1 311 ? -0.965 13.961 17.594 1 95.12 311 TYR A CA 1
ATOM 2501 C C . TYR A 1 311 ? -0.24 14.664 18.734 1 95.12 311 TYR A C 1
ATOM 2503 O O . TYR A 1 311 ? -0.114 15.891 18.734 1 95.12 311 TYR A O 1
ATOM 2511 N N . ARG A 1 312 ? 0.31 13.852 19.656 1 92.44 312 ARG A N 1
ATOM 2512 C CA . ARG A 1 312 ? 0.929 14.422 20.844 1 92.44 312 ARG A CA 1
ATOM 2513 C C . ARG A 1 312 ? 2.422 14.117 20.891 1 92.44 312 ARG A C 1
ATOM 2515 O O . ARG A 1 312 ? 3.221 14.961 21.312 1 92.44 312 ARG A O 1
ATOM 2522 N N . ARG A 1 313 ? 2.73 12.914 20.516 1 89 313 ARG A N 1
ATOM 2523 C CA . ARG A 1 313 ? 4.145 12.562 20.5 1 89 313 ARG A CA 1
ATOM 2524 C C . ARG A 1 313 ? 4.41 11.406 19.531 1 89 313 ARG A C 1
ATOM 2526 O O . ARG A 1 313 ? 3.492 10.656 19.188 1 89 313 ARG A O 1
ATOM 2533 N N . GLU A 1 314 ? 5.676 11.234 19.188 1 85.88 314 GLU A N 1
ATOM 2534 C CA . GLU A 1 314 ? 6.098 10.148 18.312 1 85.88 314 GLU A CA 1
ATOM 2535 C C . GLU A 1 314 ? 6.309 8.859 19.094 1 85.88 314 GLU A C 1
ATOM 2537 O O . GLU A 1 314 ? 6.605 8.891 20.281 1 85.88 314 GLU A O 1
ATOM 2542 N N . CYS A 1 315 ? 6.082 7.762 18.406 1 87.94 315 CYS A N 1
ATOM 2543 C CA . CYS A 1 315 ? 6.305 6.438 18.984 1 87.94 315 CYS A CA 1
ATOM 2544 C C . CYS A 1 315 ? 7.566 5.801 18.422 1 87.94 315 CYS A C 1
ATOM 2546 O O . CYS A 1 315 ? 7.723 5.707 17.203 1 87.94 315 CYS A O 1
ATOM 2548 N N . GLY A 1 316 ? 8.5 5.434 19.266 1 83.56 316 GLY A N 1
ATOM 2549 C CA . GLY A 1 316 ? 9.711 4.758 18.828 1 83.56 316 GLY A CA 1
ATOM 2550 C C . GLY A 1 316 ? 9.492 3.289 18.516 1 83.56 316 GLY A C 1
ATOM 2551 O O . GLY A 1 316 ? 8.469 2.715 18.891 1 83.56 316 GLY A O 1
ATOM 2552 N N . SER A 1 317 ? 10.484 2.648 17.984 1 82.12 317 SER A N 1
ATOM 2553 C CA . SER A 1 317 ? 10.391 1.276 17.484 1 82.12 317 SER A CA 1
ATOM 2554 C C . SER A 1 317 ? 10.336 0.282 18.641 1 82.12 317 SER A C 1
ATOM 2556 O O . SER A 1 317 ? 9.836 -0.833 18.484 1 82.12 317 SER A O 1
ATOM 2558 N N . SER A 1 318 ? 10.75 0.625 19.812 1 84 318 SER A N 1
ATOM 2559 C CA . SER A 1 318 ? 10.852 -0.33 20.906 1 84 318 SER A CA 1
ATOM 2560 C C . SER A 1 318 ? 9.711 -0.149 21.906 1 84 318 SER A C 1
ATOM 2562 O O . SER A 1 318 ? 9.602 -0.903 22.875 1 84 318 SER A O 1
ATOM 2564 N N . GLU A 1 319 ? 8.867 0.752 21.688 1 88.69 319 GLU A N 1
ATOM 2565 C CA . GLU A 1 319 ? 7.82 1.064 22.672 1 88.69 319 GLU A CA 1
ATOM 2566 C C . GLU A 1 319 ? 6.645 0.102 22.531 1 88.69 319 GLU A C 1
ATOM 2568 O O . GLU A 1 319 ? 6.371 -0.414 21.453 1 88.69 319 GLU A O 1
ATOM 2573 N N . VAL A 1 320 ? 6.059 -0.124 23.672 1 93.06 320 VAL A N 1
ATOM 2574 C CA . VAL A 1 320 ? 4.828 -0.91 23.703 1 93.06 320 VAL A CA 1
ATOM 2575 C C . VAL A 1 320 ? 3.625 0.019 23.859 1 93.06 320 VAL A C 1
ATOM 2577 O O . VAL A 1 320 ? 3.564 0.817 24.797 1 93.06 320 VAL A O 1
ATOM 2580 N N . VAL A 1 321 ? 2.66 -0.134 23 1 94.81 321 VAL A N 1
ATOM 2581 C CA . VAL A 1 321 ? 1.57 0.831 22.906 1 94.81 321 VAL A CA 1
ATOM 2582 C C . VAL A 1 321 ? 0.267 0.191 23.375 1 94.81 321 VAL A C 1
ATOM 2584 O O . VAL A 1 321 ? 0.064 -1.015 23.219 1 94.81 321 VAL A O 1
ATOM 2587 N N . GLN A 1 322 ? -0.514 0.966 24.047 1 95.94 322 GLN A N 1
ATOM 2588 C CA . GLN A 1 322 ? -1.879 0.604 24.422 1 95.94 322 GLN A CA 1
ATOM 2589 C C . GLN A 1 322 ? -2.896 1.451 23.656 1 95.94 322 GLN A C 1
ATOM 2591 O O . GLN A 1 322 ? -2.727 2.666 23.531 1 95.94 322 GLN A O 1
ATOM 2596 N N . SER A 1 323 ? -3.893 0.752 23.125 1 96.69 323 SER A N 1
ATOM 2597 C CA . SER A 1 323 ? -4.98 1.438 22.438 1 96.69 323 SER A CA 1
ATOM 2598 C C . SER A 1 323 ? -6.277 1.363 23.234 1 96.69 323 SER A C 1
ATOM 2600 O O . SER A 1 323 ? -6.766 0.272 23.531 1 96.69 323 SER A O 1
ATOM 2602 N N . LEU A 1 324 ? -6.805 2.494 23.625 1 97.19 324 LEU A N 1
ATOM 2603 C CA . LEU A 1 324 ? -8.07 2.604 24.344 1 97.19 324 LEU A CA 1
ATOM 2604 C C . LEU A 1 324 ? -9.172 3.127 23.438 1 97.19 324 LEU A C 1
ATOM 2606 O O . LEU A 1 324 ? -8.938 4.016 22.609 1 97.19 324 LEU A O 1
ATOM 2610 N N . CYS A 1 325 ? -10.328 2.605 23.594 1 96.94 325 CYS A N 1
ATOM 2611 C CA . CYS A 1 325 ? -11.461 2.986 22.766 1 96.94 325 CYS A CA 1
ATOM 2612 C C . CYS A 1 325 ? -12.75 3.008 23.594 1 96.94 325 CYS A C 1
ATOM 2614 O O . CYS A 1 325 ? -13.055 2.049 24.297 1 96.94 325 CYS A O 1
ATOM 2616 N N . GLN A 1 326 ? -13.492 4.113 23.5 1 96.19 326 GLN A N 1
ATOM 2617 C CA . GLN A 1 326 ? -14.742 4.285 24.234 1 96.19 326 GLN A CA 1
ATOM 2618 C C . GLN A 1 326 ? -15.859 4.746 23.312 1 96.19 326 GLN A C 1
ATOM 2620 O O . GLN A 1 326 ? -15.758 5.793 22.672 1 96.19 326 GLN A O 1
ATOM 2625 N N . PRO A 1 327 ? -16.938 3.906 23.266 1 94.69 327 PRO A N 1
ATOM 2626 C CA . PRO A 1 327 ? -18.078 4.383 22.484 1 94.69 327 PRO A CA 1
ATOM 2627 C C . PRO A 1 327 ? -18.719 5.633 23.078 1 94.69 327 PRO A C 1
ATOM 2629 O O . PRO A 1 327 ? -18.781 5.777 24.297 1 94.69 327 PRO A O 1
ATOM 2632 N N . ASP A 1 328 ? -19.172 6.508 22.234 1 87 328 ASP A N 1
ATOM 2633 C CA . ASP A 1 328 ? -19.875 7.699 22.719 1 87 328 ASP A CA 1
ATOM 2634 C C . ASP A 1 328 ? -21.219 7.332 23.344 1 87 328 ASP A C 1
ATOM 2636 O O . ASP A 1 328 ? -21.891 6.41 22.875 1 87 328 ASP A O 1
ATOM 2640 N N . GLU A 1 329 ? -21.531 7.594 24.703 1 71.44 329 GLU A N 1
ATOM 2641 C CA . GLU A 1 329 ? -22.766 7.301 25.406 1 71.44 329 GLU A CA 1
ATOM 2642 C C . GLU A 1 329 ? -23.969 7.934 24.703 1 71.44 329 GLU A C 1
ATOM 2644 O O . GLU A 1 329 ? -25.109 7.496 24.891 1 71.44 329 GLU A O 1
ATOM 2649 N N . ASP A 1 330 ? -24 9.062 24.359 1 53.22 330 ASP A N 1
ATOM 2650 C CA . ASP A 1 330 ? -25.203 9.75 23.906 1 53.22 330 ASP A CA 1
ATOM 2651 C C . ASP A 1 330 ? -25.922 8.961 22.812 1 53.22 330 ASP A C 1
ATOM 2653 O O . ASP A 1 330 ? -25.438 8.875 21.688 1 53.22 330 ASP A O 1
ATOM 2657 N N . GLU A 1 331 ? -26.547 7.875 23.297 1 46.12 331 GLU A N 1
ATOM 2658 C CA . GLU A 1 331 ? -27.578 7.207 22.516 1 46.12 331 GLU A CA 1
ATOM 2659 C C . GLU A 1 331 ? -28.5 8.219 21.844 1 46.12 331 GLU A C 1
ATOM 2661 O O . GLU A 1 331 ? -29.547 7.848 21.297 1 46.12 331 GLU A O 1
ATOM 2666 N N . SER A 1 332 ? -28.656 9.422 22.344 1 41.03 332 SER A N 1
ATOM 2667 C CA . SER A 1 332 ? -29.703 10.195 21.672 1 41.03 332 SER A CA 1
ATOM 2668 C C . SER A 1 332 ? -29.703 9.938 20.172 1 41.03 332 SER A C 1
ATOM 2670 O O . SER A 1 332 ? -30.578 10.445 19.453 1 41.03 332 SER A O 1
ATOM 2672 N N . PHE A 1 333 ? -28.625 9.539 19.734 1 36.25 333 PHE A N 1
ATOM 2673 C CA . PHE A 1 333 ? -28.734 9.398 18.297 1 36.25 333 PHE A CA 1
ATOM 2674 C C . PHE A 1 333 ? -29.562 8.18 17.922 1 36.25 333 PHE A C 1
ATOM 2676 O O . PHE A 1 333 ? -29.844 7.938 16.75 1 36.25 333 PHE A O 1
ATOM 2683 N N . ALA A 1 334 ? -29.75 7.254 18.922 1 33.5 334 ALA A N 1
ATOM 2684 C CA . ALA A 1 334 ? -30.75 6.23 18.609 1 33.5 334 ALA A CA 1
ATOM 2685 C C . ALA A 1 334 ? -32.156 6.801 18.703 1 33.5 334 ALA A C 1
ATOM 2687 O O . ALA A 1 334 ? -33.156 6.07 18.531 1 33.5 334 ALA A O 1
ATOM 2688 N N . ASN A 1 335 ? -32.469 7.648 19.734 1 30.75 335 ASN A N 1
ATOM 2689 C CA . ASN A 1 335 ? -33.875 8.07 19.656 1 30.75 335 ASN A CA 1
ATOM 2690 C C . ASN A 1 335 ? -34.219 8.578 18.25 1 30.75 335 ASN A C 1
ATOM 2692 O O . ASN A 1 335 ? -33.438 9.297 17.625 1 30.75 335 ASN A O 1
ATOM 2696 N N . GLY A 1 336 ? -35.094 7.887 17.781 1 28.81 336 GLY A N 1
ATOM 2697 C CA . GLY A 1 336 ? -35.844 8.047 16.547 1 28.81 336 GLY A CA 1
ATOM 2698 C C . GLY A 1 336 ? -36.25 9.484 16.281 1 28.81 336 GLY A C 1
ATOM 2699 O O . GLY A 1 336 ? -37.156 10.008 16.938 1 28.81 336 GLY A O 1
ATOM 2700 N N . VAL A 1 337 ? -35.656 10.469 16.453 1 27.89 337 VAL A N 1
ATOM 2701 C CA . VAL A 1 337 ? -36.375 11.422 15.617 1 27.89 337 VAL A CA 1
ATOM 2702 C C . VAL A 1 337 ? -37.062 10.703 14.453 1 27.89 337 VAL A C 1
ATOM 2704 O O . VAL A 1 337 ? -36.375 10.109 13.609 1 27.89 337 VAL A O 1
ATOM 2707 N N . GLN A 1 338 ? -38.219 10.125 14.844 1 27.97 338 GLN A N 1
ATOM 2708 C CA . GLN A 1 338 ? -39.25 9.836 13.859 1 27.97 338 GLN A CA 1
ATOM 2709 C C . GLN A 1 338 ? -39.25 10.852 12.727 1 27.97 338 GLN A C 1
ATOM 2711 O O . GLN A 1 338 ? -39.625 12.008 12.922 1 27.97 338 GLN A O 1
ATOM 2716 N N . GLN A 1 339 ? -38.188 11.18 12.227 1 26.58 339 GLN A N 1
ATOM 2717 C CA . GLN A 1 339 ? -38.625 11.789 10.969 1 26.58 339 GLN A CA 1
ATOM 2718 C C . GLN A 1 339 ? -39.875 11.117 10.422 1 26.58 339 GLN A C 1
ATOM 2720 O O . GLN A 1 339 ? -39.969 9.891 10.375 1 26.58 339 GLN A O 1
ATOM 2725 N N . ASN A 1 340 ? -41.031 11.727 10.656 1 25.88 340 ASN A N 1
ATOM 2726 C CA . ASN A 1 340 ? -42.125 11.633 9.727 1 25.88 340 ASN A CA 1
ATOM 2727 C C . ASN A 1 340 ? -41.656 11.305 8.312 1 25.88 340 ASN A C 1
ATOM 2729 O O . ASN A 1 340 ? -41.125 12.172 7.621 1 25.88 340 ASN A O 1
ATOM 2733 N N . LEU A 1 341 ? -40.906 10.422 8.211 1 27.25 341 LEU A N 1
ATOM 2734 C CA . LEU A 1 341 ? -41.062 9.812 6.895 1 27.25 341 LEU A CA 1
ATOM 2735 C C . LEU A 1 341 ? -42.531 9.586 6.555 1 27.25 341 LEU A C 1
ATOM 2737 O O . LEU A 1 341 ? -43.062 8.5 6.77 1 27.25 341 LEU A O 1
ATOM 2741 N N . LEU A 1 342 ? -43.438 10.438 7.305 1 25.8 342 LEU A N 1
ATOM 2742 C CA . LEU A 1 342 ? -44.781 10.375 6.773 1 25.8 342 LEU A CA 1
ATOM 2743 C C . LEU A 1 342 ? -44.781 10.102 5.273 1 25.8 342 LEU A C 1
ATOM 2745 O O . LEU A 1 342 ? -43.75 10.344 4.605 1 25.8 342 LEU A O 1
ATOM 2749 N N . THR A 1 343 ? -45.969 9.578 4.801 1 26.23 343 THR A N 1
ATOM 2750 C CA . THR A 1 343 ? -46.938 9.469 3.697 1 26.23 343 THR A CA 1
ATOM 2751 C C . THR A 1 343 ? -46.875 10.711 2.818 1 26.23 343 THR A C 1
ATOM 2753 O O . THR A 1 343 ? -47.719 10.875 1.922 1 26.23 343 THR A O 1
ATOM 2756 N N . ASN A 1 344 ? -46.312 11.688 3.281 1 23.42 344 ASN A N 1
ATOM 2757 C CA . ASN A 1 344 ? -46.656 12.633 2.219 1 23.42 344 ASN A CA 1
ATOM 2758 C C . ASN A 1 344 ? -46.156 12.125 0.858 1 23.42 344 ASN A C 1
ATOM 2760 O O . ASN A 1 344 ? -44.969 11.844 0.673 1 23.42 344 ASN A O 1
ATOM 2764 N N . LYS A 1 345 ? -47.031 11.383 0.185 1 27.08 345 LYS A N 1
ATOM 2765 C CA . LYS A 1 345 ? -47.438 11.516 -1.211 1 27.08 345 LYS A CA 1
ATOM 2766 C C . LYS A 1 345 ? -47.031 12.867 -1.781 1 27.08 345 LYS A C 1
ATOM 2768 O O . LYS A 1 345 ? -47.406 13.914 -1.265 1 27.08 345 LYS A O 1
ATOM 2773 N N . VAL A 1 346 ? -45.688 12.945 -2.102 1 28.2 346 VAL A N 1
ATOM 2774 C CA . VAL A 1 346 ? -45.594 13.984 -3.117 1 28.2 346 VAL A CA 1
ATOM 2775 C C . VAL A 1 346 ? -46.969 14.211 -3.764 1 28.2 346 VAL A C 1
ATOM 2777 O O . VAL A 1 346 ? -47.5 13.312 -4.41 1 28.2 346 VAL A O 1
ATOM 2780 N N . LEU A 1 347 ? -47.812 14.742 -2.992 1 27.19 347 LEU A N 1
ATOM 2781 C CA . LEU A 1 347 ? -48.656 15.57 -3.828 1 27.19 347 LEU A CA 1
ATOM 2782 C C . LEU A 1 347 ? -47.875 16.25 -4.93 1 27.19 347 LEU A C 1
ATOM 2784 O O . LEU A 1 347 ? -46.844 16.891 -4.656 1 27.19 347 LEU A O 1
ATOM 2788 N N . VAL A 1 348 ? -47.781 15.531 -6.102 1 27.44 348 VAL A N 1
ATOM 2789 C CA . VAL A 1 348 ? -47.781 16.172 -7.414 1 27.44 348 VAL A CA 1
ATOM 2790 C C . VAL A 1 348 ? -48.375 17.578 -7.301 1 27.44 348 VAL A C 1
ATOM 2792 O O . VAL A 1 348 ? -49.594 17.75 -7.281 1 27.44 348 VAL A O 1
ATOM 2795 N N . GLY A 1 349 ? -48.062 18.281 -6.105 1 28.05 349 GLY A N 1
ATOM 2796 C CA . GLY A 1 349 ? -48.531 19.562 -6.633 1 28.05 349 GLY A CA 1
ATOM 2797 C C . GLY A 1 349 ? -47.812 19.969 -7.91 1 28.05 349 GLY A C 1
ATOM 2798 O O . GLY A 1 349 ? -46.844 19.328 -8.312 1 28.05 349 GLY A O 1
ATOM 2799 N N . GLY A 1 350 ? -48.062 21.031 -8.57 1 28.64 350 GLY A N 1
ATOM 2800 C CA . GLY A 1 350 ? -47.594 21.438 -9.875 1 28.64 350 GLY A CA 1
ATOM 2801 C C . GLY A 1 350 ? -46.062 21.359 -10 1 28.64 350 GLY A C 1
ATOM 2802 O O . GLY A 1 350 ? -45.531 20.797 -10.961 1 28.64 350 GLY A O 1
ATOM 2803 N N . ASN A 1 351 ? -45.219 22.312 -9.336 1 28.05 351 ASN A N 1
ATOM 2804 C CA . ASN A 1 351 ? -43.875 22.594 -9.867 1 28.05 351 ASN A CA 1
ATOM 2805 C C . ASN A 1 351 ? -42.844 21.656 -9.258 1 28.05 351 ASN A C 1
ATOM 2807 O O . ASN A 1 351 ? -42.844 21.422 -8.047 1 28.05 351 ASN A O 1
ATOM 2811 N N . GLY A 1 352 ? -42.125 20.438 -9.68 1 29.61 352 GLY A N 1
ATOM 2812 C CA . GLY A 1 352 ? -41.219 19.297 -9.789 1 29.61 352 GLY A CA 1
ATOM 2813 C C . GLY A 1 352 ? -40.219 19.234 -8.664 1 29.61 352 GLY A C 1
ATOM 2814 O O . GLY A 1 352 ? -39.219 18.531 -8.758 1 29.61 352 GLY A O 1
ATOM 2815 N N . ARG A 1 353 ? -40 20.109 -7.695 1 28.23 353 ARG A N 1
ATOM 2816 C CA . ARG A 1 353 ? -38.75 20.062 -6.922 1 28.23 353 ARG A CA 1
ATOM 2817 C C . ARG A 1 353 ? -38.844 19.016 -5.816 1 28.23 353 ARG A C 1
ATOM 2819 O O . ARG A 1 353 ? -39.75 19.047 -4.992 1 28.23 353 ARG A O 1
ATOM 2826 N N . LEU A 1 354 ? -38.25 17.703 -5.852 1 31.12 354 LEU A N 1
ATOM 2827 C CA . LEU A 1 354 ? -38.094 16.641 -4.867 1 31.12 354 LEU A CA 1
ATOM 2828 C C . LEU A 1 354 ? -37.375 17.156 -3.621 1 31.12 354 LEU A C 1
ATOM 2830 O O . LEU A 1 354 ? -36.281 17.719 -3.715 1 31.12 354 LEU A O 1
ATOM 2834 N N . GLY A 1 355 ? -37.875 17.594 -2.561 1 31.31 355 GLY A N 1
ATOM 2835 C CA . GLY A 1 355 ? -37.281 18.047 -1.306 1 31.31 355 GLY A CA 1
ATOM 2836 C C . GLY A 1 355 ? -36.344 17.047 -0.685 1 31.31 355 GLY A C 1
ATOM 2837 O O . GLY A 1 355 ? -36.406 15.844 -0.978 1 31.31 355 GLY A O 1
ATOM 2838 N N . SER A 1 356 ? -35.031 17.359 -0.26 1 34.59 356 SER A N 1
ATOM 2839 C CA . SER A 1 356 ? -33.938 16.703 0.439 1 34.59 356 SER A CA 1
ATOM 2840 C C . SER A 1 356 ? -34.438 16 1.703 1 34.59 356 SER A C 1
ATOM 2842 O O . SER A 1 356 ? -35 16.641 2.594 1 34.59 356 SER A O 1
ATOM 2844 N N . LEU A 1 357 ? -35.031 14.852 1.788 1 34.31 357 LEU A N 1
ATOM 2845 C CA . LEU A 1 357 ? -35.344 14.008 2.939 1 34.31 357 LEU A CA 1
ATOM 2846 C C . LEU A 1 357 ? -34.156 13.969 3.904 1 34.31 357 LEU A C 1
ATOM 2848 O O . LEU A 1 357 ? -33.031 13.664 3.504 1 34.31 357 LEU A O 1
ATOM 2852 N N . ASP A 1 358 ? -34.094 14.797 4.867 1 37.19 358 ASP A N 1
ATOM 2853 C CA . ASP A 1 358 ? -33.188 14.688 6.004 1 37.19 358 ASP A CA 1
ATOM 2854 C C . ASP A 1 358 ? -33.219 13.289 6.609 1 37.19 358 ASP A C 1
ATOM 2856 O O . ASP A 1 358 ? -34.094 12.969 7.398 1 37.19 358 ASP A O 1
ATOM 2860 N N . ILE A 1 359 ? -33.062 12.148 6.055 1 40.47 359 ILE A N 1
ATOM 2861 C CA . ILE A 1 359 ? -32.844 10.828 6.637 1 40.47 359 ILE A CA 1
ATOM 2862 C C . ILE A 1 359 ? -31.906 10.953 7.84 1 40.47 359 ILE A C 1
ATOM 2864 O O . ILE A 1 359 ? -30.781 11.438 7.715 1 40.47 359 ILE A O 1
ATOM 2868 N N . ASN A 1 360 ? -32.375 11.211 9.078 1 43.94 360 ASN A N 1
ATOM 2869 C CA . ASN A 1 360 ? -31.625 11.109 10.312 1 43.94 360 ASN A CA 1
ATOM 2870 C C . ASN A 1 360 ? -30.609 9.969 10.258 1 43.94 360 ASN A C 1
ATOM 2872 O O . ASN A 1 360 ? -30.969 8.805 10.477 1 43.94 360 ASN A O 1
ATOM 2876 N N . VAL A 1 361 ? -29.641 9.984 9.594 1 54.78 361 VAL A N 1
ATOM 2877 C CA . VAL A 1 361 ? -28.578 8.992 9.523 1 54.78 361 VAL A CA 1
ATOM 2878 C C . VAL A 1 361 ? -27.953 8.812 10.914 1 54.78 361 VAL A C 1
ATOM 2880 O O . VAL A 1 361 ? -27.391 9.758 11.477 1 54.78 361 VAL A O 1
ATOM 2883 N N . LEU A 1 362 ? -28.547 7.891 11.82 1 63.34 362 LEU A N 1
ATOM 2884 C CA . LEU A 1 362 ? -27.906 7.484 13.062 1 63.34 362 LEU A CA 1
ATOM 2885 C C . LEU A 1 362 ? -26.391 7.344 12.883 1 63.34 362 LEU A C 1
ATOM 2887 O O . LEU A 1 362 ? -25.938 6.629 11.984 1 63.34 362 LEU A O 1
ATOM 2891 N N . THR A 1 363 ? -25.672 8.398 13.484 1 80.44 363 THR A N 1
ATOM 2892 C CA . THR A 1 363 ? -24.219 8.344 13.461 1 80.44 363 THR A CA 1
ATOM 2893 C C . THR A 1 363 ? -23.672 7.836 14.789 1 80.44 363 THR A C 1
ATOM 2895 O O . THR A 1 363 ? -24.25 8.117 15.844 1 80.44 363 THR A O 1
ATOM 2898 N N . TYR A 1 364 ? -22.828 6.879 14.742 1 90.62 364 TYR A N 1
ATOM 2899 C CA . TYR A 1 364 ? -22.109 6.332 15.891 1 90.62 364 TYR A CA 1
ATOM 2900 C C . TYR A 1 364 ? -20.703 6.926 16 1 90.62 364 TYR A C 1
ATOM 2902 O O . TYR A 1 364 ? -20.172 7.445 15.016 1 90.62 364 TYR A O 1
ATOM 2910 N N . GLY A 1 365 ? -20.312 7.043 17.312 1 94.12 365 GLY A N 1
ATOM 2911 C CA . GLY A 1 365 ? -18.984 7.617 17.484 1 94.12 365 GLY A CA 1
ATOM 2912 C C . GLY A 1 365 ? -18.141 6.863 18.484 1 94.12 365 GLY A C 1
ATOM 2913 O O . GLY A 1 365 ? -18.656 6.176 19.359 1 94.12 365 GLY A O 1
ATOM 2914 N N . TYR A 1 366 ? -16.859 6.926 18.297 1 96.19 366 TYR A N 1
ATOM 2915 C CA . TYR A 1 366 ? -15.891 6.406 19.25 1 96.19 366 TYR A CA 1
ATOM 2916 C C . TYR A 1 366 ? -14.82 7.441 19.562 1 96.19 366 TYR A C 1
ATOM 2918 O O . TYR A 1 366 ? -14.43 8.227 18.688 1 96.19 366 TYR A O 1
ATOM 2926 N N . THR A 1 367 ? -14.391 7.457 20.812 1 96.69 367 THR A N 1
ATOM 2927 C CA . THR A 1 367 ? -13.195 8.188 21.234 1 96.69 367 THR A CA 1
ATOM 2928 C C . THR A 1 367 ? -12.016 7.238 21.422 1 96.69 367 THR A C 1
ATOM 2930 O O . THR A 1 367 ? -12.188 6.141 21.953 1 96.69 367 THR A O 1
ATOM 2933 N N . HIS A 1 368 ? -10.867 7.656 20.984 1 97.38 368 HIS A N 1
ATOM 2934 C CA . HIS A 1 368 ? -9.688 6.797 21 1 97.38 368 HIS A CA 1
ATOM 2935 C C . HIS A 1 368 ? -8.516 7.469 21.703 1 97.38 368 HIS A C 1
ATOM 2937 O O . HIS A 1 368 ? -8.383 8.695 21.656 1 97.38 368 HIS A O 1
ATOM 2943 N N . LEU A 1 369 ? -7.664 6.668 22.297 1 97.38 369 LEU A N 1
ATOM 2944 C CA . LEU A 1 369 ? -6.395 7.121 22.859 1 97.38 369 LEU A CA 1
ATOM 2945 C C . LEU A 1 369 ? -5.316 6.059 22.688 1 97.38 369 LEU A C 1
ATOM 2947 O O . LEU A 1 369 ? -5.504 4.902 23.078 1 97.38 369 LEU A O 1
ATOM 2951 N N . LEU A 1 370 ? -4.266 6.391 22.016 1 96.94 370 LEU A N 1
ATOM 2952 C CA . LEU A 1 370 ? -3.043 5.594 22.031 1 96.94 370 LEU A CA 1
ATOM 2953 C C . LEU A 1 370 ? -2.053 6.141 23.047 1 96.94 370 LEU A C 1
ATOM 2955 O O . LEU A 1 370 ? -1.78 7.34 23.078 1 96.94 370 LEU A O 1
ATOM 2959 N N . GLN A 1 371 ? -1.494 5.254 23.859 1 95.81 371 GLN A N 1
ATOM 2960 C CA . GLN A 1 371 ? -0.562 5.715 24.891 1 95.81 371 GLN A CA 1
ATOM 2961 C C . GLN A 1 371 ? 0.512 4.668 25.172 1 95.81 371 GLN A C 1
ATOM 2963 O O . GLN A 1 371 ? 0.359 3.5 24.797 1 95.81 371 GLN A O 1
ATOM 2968 N N . THR A 1 372 ? 1.591 5.07 25.562 1 92.81 372 THR A N 1
ATOM 2969 C CA . THR A 1 372 ? 2.674 4.23 26.062 1 92.81 372 THR A CA 1
ATOM 2970 C C . THR A 1 372 ? 3.113 4.688 27.453 1 92.81 372 THR A C 1
ATOM 2972 O O . THR A 1 372 ? 3.396 5.871 27.656 1 92.81 372 THR A O 1
ATOM 2975 N N . GLN A 1 373 ? 3.232 3.775 28.406 1 87 373 GLN A N 1
ATOM 2976 C CA . GLN A 1 373 ? 3.643 4.09 29.781 1 87 373 GLN A CA 1
ATOM 2977 C C . GLN A 1 373 ? 2.961 5.359 30.281 1 87 373 GLN A C 1
ATOM 2979 O O . GLN A 1 373 ? 3.621 6.27 30.781 1 87 373 GLN A O 1
ATOM 2984 N N . ASN A 1 374 ? 1.728 5.621 29.984 1 81.56 374 ASN A N 1
ATOM 2985 C CA . ASN A 1 374 ? 0.854 6.691 30.438 1 81.56 374 ASN A CA 1
ATOM 2986 C C . ASN A 1 374 ? 1.167 8.016 29.75 1 81.56 374 ASN A C 1
ATOM 2988 O O . ASN A 1 374 ? 0.782 9.078 30.234 1 81.56 374 ASN A O 1
ATOM 2992 N N . GLU A 1 375 ? 1.926 7.953 28.766 1 92.25 375 GLU A N 1
ATOM 2993 C CA . GLU A 1 375 ? 2.127 9.133 27.938 1 92.25 375 GLU A CA 1
ATOM 2994 C C . GLU A 1 375 ? 1.304 9.039 26.656 1 92.25 375 GLU A C 1
ATOM 2996 O O . GLU A 1 375 ? 1.32 8.016 25.969 1 92.25 375 GLU A O 1
ATOM 3001 N N . GLU A 1 376 ? 0.654 10.109 26.359 1 95.12 376 GLU A N 1
ATOM 3002 C CA . GLU A 1 376 ? -0.229 10.141 25.203 1 95.12 376 GLU A CA 1
ATOM 3003 C C . GLU A 1 376 ? 0.57 10.211 23.906 1 95.12 376 GLU A C 1
ATOM 3005 O O . GLU A 1 376 ? 1.54 10.961 23.797 1 95.12 376 GLU A O 1
ATOM 3010 N N . ILE A 1 377 ? 0.156 9.414 22.953 1 95.25 377 ILE A N 1
ATOM 3011 C CA . ILE A 1 377 ? 0.74 9.461 21.625 1 95.25 377 ILE A CA 1
ATOM 3012 C C . ILE A 1 377 ? -0.203 10.195 20.672 1 95.25 377 ILE A C 1
ATOM 3014 O O . ILE A 1 377 ? 0.17 11.203 20.078 1 95.25 377 ILE A O 1
ATOM 3018 N N . VAL A 1 378 ? -1.419 9.688 20.594 1 97 378 VAL A N 1
ATOM 3019 C CA . VAL A 1 378 ? -2.412 10.273 19.688 1 97 378 VAL A CA 1
ATOM 3020 C C . VAL A 1 378 ? -3.807 10.117 20.297 1 97 378 VAL A C 1
ATOM 3022 O O . VAL A 1 378 ? -4.137 9.055 20.844 1 97 378 VAL A O 1
ATOM 3025 N N . ARG A 1 379 ? -4.656 11.148 20.172 1 96.88 379 ARG A N 1
ATOM 3026 C CA . ARG A 1 379 ? -6.09 11.078 20.422 1 96.88 379 ARG A CA 1
ATOM 3027 C C . ARG A 1 379 ? -6.883 11.07 19.125 1 96.88 379 ARG A C 1
ATOM 3029 O O . ARG A 1 379 ? -6.465 11.68 18.141 1 96.88 379 ARG A O 1
ATOM 3036 N N . GLY A 1 380 ? -7.973 10.359 19.156 1 96.62 380 GLY A N 1
ATOM 3037 C CA . GLY A 1 380 ? -8.797 10.305 17.953 1 96.62 380 GLY A CA 1
ATOM 3038 C C . GLY A 1 380 ? -10.281 10.289 18.25 1 96.62 380 GLY A C 1
ATOM 3039 O O . GLY A 1 380 ? -10.703 9.875 19.344 1 96.62 380 GLY A O 1
ATOM 3040 N N . ARG A 1 381 ? -11.023 10.797 17.375 1 96 381 ARG A N 1
ATOM 3041 C CA . ARG A 1 381 ? -12.477 10.695 17.359 1 96 381 ARG A CA 1
ATOM 3042 C C . ARG A 1 381 ? -12.984 10.211 16 1 96 381 ARG A C 1
ATOM 3044 O O . ARG A 1 381 ? -12.633 10.789 14.969 1 96 381 ARG A O 1
ATOM 3051 N N . THR A 1 382 ? -13.75 9.18 16.047 1 96 382 THR A N 1
ATOM 3052 C CA . THR A 1 382 ? -14.289 8.641 14.797 1 96 382 THR A CA 1
ATOM 3053 C C . THR A 1 382 ? -15.812 8.711 14.805 1 96 382 THR A C 1
ATOM 3055 O O . THR A 1 382 ? -16.453 8.617 15.859 1 96 382 THR A O 1
ATOM 3058 N N . ARG A 1 383 ? -16.391 8.914 13.641 1 94.94 383 ARG A N 1
ATOM 3059 C CA . ARG A 1 383 ? -17.828 8.852 13.406 1 94.94 383 ARG A CA 1
ATOM 3060 C C . ARG A 1 383 ? -18.156 7.824 12.328 1 94.94 383 ARG A C 1
ATOM 3062 O O . ARG A 1 383 ? -17.406 7.664 11.359 1 94.94 383 ARG A O 1
ATOM 3069 N N . TRP A 1 384 ? -19.266 7.176 12.508 1 94.75 384 TRP A N 1
ATOM 3070 C CA . TRP A 1 384 ? -19.609 6.035 11.664 1 94.75 384 TRP A CA 1
ATOM 3071 C C . TRP A 1 384 ? -21.078 6.102 11.227 1 94.75 384 TRP A C 1
ATOM 3073 O O . TRP A 1 384 ? -21.938 6.512 12 1 94.75 384 TRP A O 1
ATOM 3083 N N . ASN A 1 385 ? -21.312 5.672 10 1 92.06 385 ASN A N 1
ATOM 3084 C CA . ASN A 1 385 ? -22.656 5.473 9.469 1 92.06 385 ASN A CA 1
ATOM 3085 C C . ASN A 1 385 ? -22.969 3.99 9.273 1 92.06 385 ASN A C 1
ATOM 3087 O O . ASN A 1 385 ? -22.062 3.191 9.016 1 92.06 385 ASN A O 1
ATOM 3091 N N . ARG A 1 386 ? -24.156 3.623 9.406 1 89.06 386 ARG A N 1
ATOM 3092 C CA . ARG A 1 386 ? -24.562 2.25 9.109 1 89.06 386 ARG A CA 1
ATOM 3093 C C . ARG A 1 386 ? -24.422 1.953 7.617 1 89.06 386 ARG A C 1
ATOM 3095 O O . ARG A 1 386 ? -24.766 2.791 6.777 1 89.06 386 ARG A O 1
ATOM 3102 N N . LYS A 1 387 ? -23.844 0.772 7.34 1 83.5 387 LYS A N 1
ATOM 3103 C CA . LYS A 1 387 ? -23.734 0.356 5.945 1 83.5 387 LYS A CA 1
ATOM 3104 C C . LYS A 1 387 ? -25.125 0.036 5.367 1 83.5 387 LYS A C 1
ATOM 3106 O O . LYS A 1 387 ? -25.969 -0.522 6.062 1 83.5 387 LYS A O 1
ATOM 3111 N N . ILE A 1 388 ? -25.484 0.681 4.199 1 62.59 388 ILE A N 1
ATOM 3112 C CA . ILE A 1 388 ? -26.766 0.386 3.576 1 62.59 388 ILE A CA 1
ATOM 3113 C C . ILE A 1 388 ? -26.719 -1.003 2.943 1 62.59 388 ILE A C 1
ATOM 3115 O O . ILE A 1 388 ? -25.859 -1.286 2.105 1 62.59 388 ILE A O 1
ATOM 3119 N N . CYS A 1 389 ? -26.969 -2.059 3.627 1 50.88 389 CYS A N 1
ATOM 3120 C CA . CYS A 1 389 ? -27.047 -3.402 3.062 1 50.88 389 CYS A CA 1
ATOM 3121 C C . CYS A 1 389 ? -27.906 -3.418 1.805 1 50.88 389 CYS A C 1
ATOM 3123 O O . CYS A 1 389 ? -29.062 -2.98 1.829 1 50.88 389 CYS A O 1
ATOM 3125 N N . THR A 1 390 ? -27.359 -3.066 0.685 1 41.31 390 THR A N 1
ATOM 3126 C CA . THR A 1 390 ? -28.219 -3.365 -0.46 1 41.31 390 THR A CA 1
ATOM 3127 C C . THR A 1 390 ? -28.656 -4.828 -0.442 1 41.31 390 THR A C 1
ATOM 3129 O O . THR A 1 390 ? -27.812 -5.727 -0.325 1 41.31 390 THR A O 1
ATOM 3132 N N . GLY A 1 391 ? -29.594 -5.094 0.324 1 32.94 391 GLY A N 1
ATOM 3133 C CA . GLY A 1 391 ? -30.266 -6.375 0.263 1 32.94 391 GLY A CA 1
ATOM 3134 C C . GLY A 1 391 ? -30.172 -7.043 -1.095 1 32.94 391 GLY A C 1
ATOM 3135 O O . GLY A 1 391 ? -30.562 -6.465 -2.109 1 32.94 391 GLY A O 1
ATOM 3136 N N . LEU A 1 392 ? -29.078 -7.703 -1.365 1 29.94 392 LEU A N 1
ATOM 3137 C CA . LEU A 1 392 ? -29.453 -8.695 -2.365 1 29.94 392 LEU A CA 1
ATOM 3138 C C . LEU A 1 392 ? -30.562 -9.609 -1.838 1 29.94 392 LEU A C 1
ATOM 3140 O O . LEU A 1 392 ? -30.547 -9.984 -0.664 1 29.94 392 LEU A O 1
ATOM 3144 N N . MET B 1 1 ? 49.344 14.727 18.328 1 18.62 1 MET B N 1
ATOM 3145 C CA . MET B 1 1 ? 49.969 15.172 17.078 1 18.62 1 MET B CA 1
ATOM 3146 C C . MET B 1 1 ? 49.312 14.508 15.875 1 18.62 1 MET B C 1
ATOM 3148 O O . MET B 1 1 ? 49.656 13.383 15.516 1 18.62 1 MET B O 1
ATOM 3152 N N . PHE B 1 2 ? 48.062 14.539 15.766 1 22.06 2 PHE B N 1
ATOM 3153 C CA . PHE B 1 2 ? 46.906 13.898 15.148 1 22.06 2 PHE B CA 1
ATOM 3154 C C . PHE B 1 2 ? 46.875 14.156 13.641 1 22.06 2 PHE B C 1
ATOM 3156 O O . PHE B 1 2 ? 46.125 15.016 13.164 1 22.06 2 PHE B O 1
ATOM 3163 N N . THR B 1 3 ? 48.156 14.102 13.023 1 20.03 3 THR B N 1
ATOM 3164 C CA . THR B 1 3 ? 48.5 14.695 11.734 1 20.03 3 THR B CA 1
ATOM 3165 C C . THR B 1 3 ? 47.75 13.992 10.60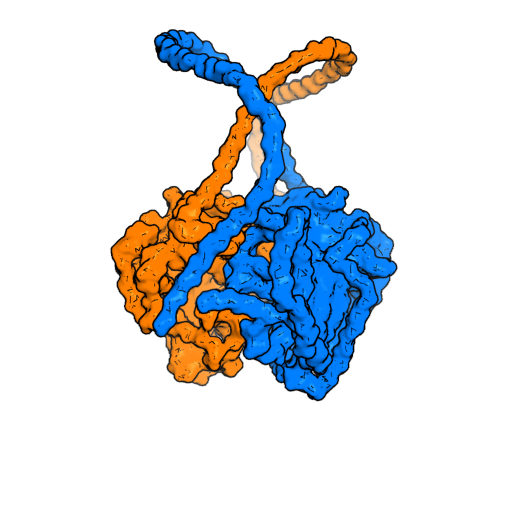2 1 20.03 3 THR B C 1
ATOM 3167 O O . THR B 1 3 ? 47.781 12.758 10.516 1 20.03 3 THR B O 1
ATOM 3170 N N . PHE B 1 4 ? 46.75 14.594 9.961 1 21.23 4 PHE B N 1
ATOM 3171 C CA . PHE B 1 4 ? 45.719 14.461 8.914 1 21.23 4 PHE B CA 1
ATOM 3172 C C . PHE B 1 4 ? 46.406 14.289 7.555 1 21.23 4 PHE B C 1
ATOM 3174 O O . PHE B 1 4 ? 46.531 15.25 6.801 1 21.23 4 PHE B O 1
ATOM 3181 N N . SER B 1 5 ? 47.469 13.461 7.402 1 18.89 5 SER B N 1
ATOM 3182 C CA . SER B 1 5 ? 48.344 13.539 6.238 1 18.89 5 SER B CA 1
ATOM 3183 C C . SER B 1 5 ? 47.625 13.117 4.969 1 18.89 5 SER B C 1
ATOM 3185 O O . SER B 1 5 ? 46.938 12.078 4.941 1 18.89 5 SER B O 1
ATOM 3187 N N . CYS B 1 6 ? 47.25 14.062 4.031 1 19.98 6 CYS B N 1
ATOM 3188 C CA . CYS B 1 6 ? 46.594 14.367 2.766 1 19.98 6 CYS B CA 1
ATOM 3189 C C . CYS B 1 6 ? 47.375 13.766 1.596 1 19.98 6 CYS B C 1
ATOM 3191 O O . CYS B 1 6 ? 48.188 14.453 0.954 1 19.98 6 CYS B O 1
ATOM 3193 N N . PRO B 1 7 ? 47.906 12.539 1.517 1 19.19 7 PRO B N 1
ATOM 3194 C CA . PRO B 1 7 ? 49 12.344 0.562 1 19.19 7 PRO B CA 1
ATOM 3195 C C . PRO B 1 7 ? 48.531 12.375 -0.891 1 19.19 7 PRO B C 1
ATOM 3197 O O . PRO B 1 7 ? 47.531 11.742 -1.234 1 19.19 7 PRO B O 1
ATOM 3200 N N . VAL B 1 8 ? 48.781 13.461 -1.748 1 20.12 8 VAL B N 1
ATOM 3201 C CA . VAL B 1 8 ? 48.562 14.008 -3.084 1 20.12 8 VAL B CA 1
ATOM 3202 C C . VAL B 1 8 ? 49.406 13.219 -4.105 1 20.12 8 VAL B C 1
ATOM 3204 O O . VAL B 1 8 ? 49.406 13.555 -5.289 1 20.12 8 VAL B O 1
ATOM 3207 N N . SER B 1 9 ? 49.5 11.914 -4.16 1 17.67 9 SER B N 1
ATOM 3208 C CA . SER B 1 9 ? 50.656 11.438 -4.945 1 17.67 9 SER B CA 1
ATOM 3209 C C . SER B 1 9 ? 50.406 11.602 -6.438 1 17.67 9 SER B C 1
ATOM 3211 O O . SER B 1 9 ? 49.375 11.164 -6.953 1 17.67 9 SER B O 1
ATOM 3213 N N . PHE B 1 10 ? 51.125 12.516 -7.188 1 19.17 10 PHE B N 1
ATOM 3214 C CA . PHE B 1 10 ? 51.25 13.125 -8.508 1 19.17 10 PHE B CA 1
ATOM 3215 C C . PHE B 1 10 ? 51.938 12.188 -9.484 1 19.17 10 PHE B C 1
ATOM 3217 O O . PHE B 1 10 ? 52.188 12.555 -10.633 1 19.17 10 PHE B O 1
ATOM 3224 N N . SER B 1 11 ? 51.812 10.945 -9.633 1 17.8 11 SER B N 1
ATOM 3225 C CA . SER B 1 11 ? 52.938 10.344 -10.336 1 17.8 11 SER B CA 1
ATOM 3226 C C . SER B 1 11 ? 52.875 10.641 -11.836 1 17.8 11 SER B C 1
ATOM 3228 O O . SER B 1 11 ? 51.812 10.508 -12.453 1 17.8 11 SER B O 1
ATOM 3230 N N . ILE B 1 12 ? 53.969 11.227 -12.586 1 18.66 12 ILE B N 1
ATOM 3231 C CA . ILE B 1 12 ? 54.5 11.977 -13.727 1 18.66 12 ILE B CA 1
ATOM 3232 C C . ILE B 1 12 ? 54.719 11.031 -14.906 1 18.66 12 ILE B C 1
ATOM 3234 O O . ILE B 1 12 ? 54.844 11.477 -16.047 1 18.66 12 ILE B O 1
ATOM 3238 N N . THR B 1 13 ? 54.688 9.797 -15.008 1 18.11 13 THR B N 1
ATOM 3239 C CA . THR B 1 13 ? 55.844 9.328 -15.773 1 18.11 13 THR B CA 1
ATOM 3240 C C . THR B 1 13 ? 55.625 9.539 -17.266 1 18.11 13 THR B C 1
ATOM 3242 O O . THR B 1 13 ? 54.531 9.875 -17.703 1 18.11 13 THR B O 1
ATOM 3245 N N . CYS B 1 14 ? 55.719 8.547 -18.234 1 16.78 14 CYS B N 1
ATOM 3246 C CA . CYS B 1 14 ? 56.719 8.227 -19.266 1 16.78 14 CYS B CA 1
ATOM 3247 C C . CYS B 1 14 ? 56.156 8.5 -20.656 1 16.78 14 CYS B C 1
ATOM 3249 O O . CYS B 1 14 ? 56.906 8.664 -21.609 1 16.78 14 CYS B O 1
ATOM 3251 N N . SER B 1 15 ? 54.906 8.531 -21.203 1 17.16 15 SER B N 1
ATOM 3252 C CA . SER B 1 15 ? 54.969 7.734 -22.422 1 17.16 15 SER B CA 1
ATOM 3253 C C . SER B 1 15 ? 55.438 8.578 -23.609 1 17.16 15 SER B C 1
ATOM 3255 O O . SER B 1 15 ? 55.094 9.758 -23.703 1 17.16 15 SER B O 1
ATOM 3257 N N . SER B 1 16 ? 56.281 8.055 -24.516 1 16.78 16 SER B N 1
ATOM 3258 C CA . SER B 1 16 ? 57.188 8.438 -25.594 1 16.78 16 SER B CA 1
ATOM 3259 C C . SER B 1 16 ? 56.406 8.953 -26.797 1 16.78 16 SER B C 1
ATOM 3261 O O . SER B 1 16 ? 56.688 10.039 -27.312 1 16.78 16 SER B O 1
ATOM 3263 N N . SER B 1 17 ? 55.906 8.141 -27.797 1 16.72 17 SER B N 1
ATOM 3264 C CA . SER B 1 17 ? 56.562 8.328 -29.078 1 16.72 17 SER B CA 1
ATOM 3265 C C . SER B 1 17 ? 55.906 9.43 -29.891 1 16.72 17 SER B C 1
ATOM 3267 O O . SER B 1 17 ? 54.812 9.898 -29.547 1 16.72 17 SER B O 1
ATOM 3269 N N . ASN B 1 18 ? 55.812 9.273 -31.25 1 16.48 18 ASN B N 1
ATOM 3270 C CA . ASN B 1 18 ? 56.312 9.906 -32.469 1 16.48 18 ASN B CA 1
ATOM 3271 C C . ASN B 1 18 ? 55.188 10.695 -33.156 1 16.48 18 ASN B C 1
ATOM 3273 O O . ASN B 1 18 ? 55.375 11.859 -33.531 1 16.48 18 ASN B O 1
ATOM 3277 N N . GLY B 1 19 ? 54.094 10.055 -33.719 1 17.5 19 GLY B N 1
ATOM 3278 C CA . GLY B 1 19 ? 54.062 10.266 -35.156 1 17.5 19 GLY B CA 1
ATOM 3279 C C . GLY B 1 19 ? 53.375 11.57 -35.531 1 17.5 19 GLY B C 1
ATOM 3280 O O . GLY B 1 19 ? 52.719 12.203 -34.719 1 17.5 19 GLY B O 1
ATOM 3281 N N . ASN B 1 20 ? 53.344 12.008 -36.781 1 16.88 20 ASN B N 1
ATOM 3282 C CA . ASN B 1 20 ? 53.469 13.156 -37.688 1 16.88 20 ASN B CA 1
ATOM 3283 C C . ASN B 1 20 ? 52.094 13.719 -38.031 1 16.88 20 ASN B C 1
ATOM 3285 O O . ASN B 1 20 ? 52 14.742 -38.719 1 16.88 20 ASN B O 1
ATOM 3289 N N . ILE B 1 21 ? 51 13.078 -37.656 1 17.7 21 ILE B N 1
ATOM 3290 C CA . ILE B 1 21 ? 50.125 13.164 -38.812 1 17.7 21 ILE B CA 1
ATOM 3291 C C . ILE B 1 21 ? 49.719 14.617 -39.031 1 17.7 21 ILE B C 1
ATOM 3293 O O . ILE B 1 21 ? 49.375 15.328 -38.062 1 17.7 21 ILE B O 1
ATOM 3297 N N . GLN B 1 22 ? 49.5 15 -40.188 1 16.22 22 GLN B N 1
ATOM 3298 C CA . GLN B 1 22 ? 49.562 16.156 -41.094 1 16.22 22 GLN B CA 1
ATOM 3299 C C . GLN B 1 22 ? 48.344 17.062 -40.906 1 16.22 22 GLN B C 1
ATOM 3301 O O . GLN B 1 22 ? 48.5 18.266 -40.688 1 16.22 22 GLN B O 1
ATOM 3306 N N . ASN B 1 23 ? 47.25 16.766 -41.594 1 16.78 23 ASN B N 1
ATOM 3307 C CA . ASN B 1 23 ? 46.812 17.625 -42.688 1 16.78 23 ASN B CA 1
ATOM 3308 C C . ASN B 1 23 ? 45.812 18.656 -42.219 1 16.78 23 ASN B C 1
ATOM 3310 O O . ASN B 1 23 ? 45.188 18.5 -41.156 1 16.78 23 ASN B O 1
ATOM 3314 N N . HIS B 1 24 ? 45.375 19.547 -43 1 16.97 24 HIS B N 1
ATOM 3315 C CA . HIS B 1 24 ? 45.188 20.969 -43.281 1 16.97 24 HIS B CA 1
ATOM 3316 C C . HIS B 1 24 ? 43.781 21.406 -43 1 16.97 24 HIS B C 1
ATOM 3318 O O . HIS B 1 24 ? 43.531 22.5 -42.5 1 16.97 24 HIS B O 1
ATOM 3324 N N . GLY B 1 25 ? 42.719 20.484 -43.281 1 17.36 25 GLY B N 1
ATOM 3325 C CA . GLY B 1 25 ? 41.781 21.141 -44.156 1 17.36 25 GLY B CA 1
ATOM 3326 C C . GLY B 1 25 ? 40.875 22.125 -43.438 1 17.36 25 GLY B C 1
ATOM 3327 O O . GLY B 1 25 ? 40.75 22.062 -42.219 1 17.36 25 GLY B O 1
ATOM 3328 N N . ASP B 1 26 ? 40.594 23.234 -43.969 1 17.22 26 ASP B N 1
ATOM 3329 C CA . ASP B 1 26 ? 40.188 24.609 -43.75 1 17.22 26 ASP B CA 1
ATOM 3330 C C . ASP B 1 26 ? 38.688 24.656 -43.344 1 17.22 26 ASP B C 1
ATOM 3332 O O . ASP B 1 26 ? 37.844 24.25 -44.125 1 17.22 26 ASP B O 1
ATOM 3336 N N . TYR B 1 27 ? 38.438 24.234 -42.156 1 16.98 27 TYR B N 1
ATOM 3337 C CA . TYR B 1 27 ? 37 24.125 -41.812 1 16.98 27 TYR B CA 1
ATOM 3338 C C . TYR B 1 27 ? 36.344 25.5 -41.812 1 16.98 27 TYR B C 1
ATOM 3340 O O . TYR B 1 27 ? 36.594 26.328 -40.938 1 16.98 27 TYR B O 1
ATOM 3348 N N . ARG B 1 28 ? 36.062 25.953 -42.969 1 16.88 28 ARG B N 1
ATOM 3349 C CA . ARG B 1 28 ? 35.531 27.297 -43.156 1 16.88 28 ARG B CA 1
ATOM 3350 C C . ARG B 1 28 ? 34.156 27.406 -42.531 1 16.88 28 ARG B C 1
ATOM 3352 O O . ARG B 1 28 ? 33.188 26.781 -42.969 1 16.88 28 ARG B O 1
ATOM 3359 N N . VAL B 1 29 ? 33.969 27.062 -41.406 1 16.88 29 VAL B N 1
ATOM 3360 C CA . VAL B 1 29 ? 32.531 27.031 -41.125 1 16.88 29 VAL B CA 1
ATOM 3361 C C . VAL B 1 29 ? 31.984 28.453 -41.125 1 16.88 29 VAL B C 1
ATOM 3363 O O . VAL B 1 29 ? 32.406 29.297 -40.312 1 16.88 29 VAL B O 1
ATOM 3366 N N . ASN B 1 30 ? 31.797 29.031 -42.25 1 16.55 30 ASN B N 1
ATOM 3367 C CA . ASN B 1 30 ? 31.328 30.391 -42.406 1 16.55 30 ASN B CA 1
ATOM 3368 C C . ASN B 1 30 ? 29.953 30.578 -41.75 1 16.55 30 ASN B C 1
ATOM 3370 O O . ASN B 1 30 ? 28.984 29.922 -42.156 1 16.55 30 ASN B O 1
ATOM 3374 N N . ILE B 1 31 ? 29.984 30.75 -40.562 1 17.92 31 ILE B N 1
ATOM 3375 C CA . ILE B 1 31 ? 28.75 30.875 -39.812 1 17.92 31 ILE B CA 1
ATOM 3376 C C . ILE B 1 31 ? 28.094 32.219 -40.125 1 17.92 31 ILE B C 1
ATOM 3378 O O . ILE B 1 31 ? 28.562 33.281 -39.688 1 17.92 31 ILE B O 1
ATOM 3382 N N . ASN B 1 32 ? 27.953 32.562 -41.344 1 16.84 32 ASN B N 1
ATOM 3383 C CA . ASN B 1 32 ? 27.562 33.938 -41.531 1 16.84 32 ASN B CA 1
ATOM 3384 C C . ASN B 1 32 ? 26.172 34.219 -40.938 1 16.84 32 ASN B C 1
ATOM 3386 O O . ASN B 1 32 ? 25.188 33.594 -41.375 1 16.84 32 ASN B O 1
ATOM 3390 N N . VAL B 1 33 ? 26.109 34.469 -39.75 1 18.31 33 VAL B N 1
ATOM 3391 C CA . VAL B 1 33 ? 24.906 34.781 -38.969 1 18.31 33 VAL B CA 1
ATOM 3392 C C . VAL B 1 33 ? 24.297 36.094 -39.469 1 18.31 33 VAL B C 1
ATOM 3394 O O . VAL B 1 33 ? 24.828 37.156 -39.219 1 18.31 33 VAL B O 1
ATOM 3397 N N . ASN B 1 34 ? 24.047 36.156 -40.844 1 16.33 34 ASN B N 1
ATOM 3398 C CA . ASN B 1 34 ? 23.75 37.5 -41.281 1 16.33 34 ASN B CA 1
ATOM 3399 C C . ASN B 1 34 ? 22.547 38.094 -40.562 1 16.33 34 ASN B C 1
ATOM 3401 O O . ASN B 1 34 ? 21.672 37.344 -40.094 1 16.33 34 ASN B O 1
ATOM 3405 N N . GLY B 1 35 ? 22.594 39.375 -40.188 1 17.28 35 GLY B N 1
ATOM 3406 C CA . GLY B 1 35 ? 22 40.406 -39.344 1 17.28 35 GLY B CA 1
ATOM 3407 C C . GLY B 1 35 ? 20.594 40.781 -39.781 1 17.28 35 GLY B C 1
ATOM 3408 O O . GLY B 1 35 ? 19.906 41.531 -39.062 1 17.28 35 GLY B O 1
ATOM 3409 N N . SER B 1 36 ? 20.047 40.25 -41.031 1 17.27 36 SER B N 1
ATOM 3410 C CA . SER B 1 36 ? 19.438 41.406 -41.656 1 17.27 36 SER B CA 1
ATOM 3411 C C . SER B 1 36 ? 18.25 41.906 -40.875 1 17.27 36 SER B C 1
ATOM 3413 O O . SER B 1 36 ? 17.688 41.188 -40.031 1 17.27 36 SER B O 1
ATOM 3415 N N . SER B 1 37 ? 17.781 43.125 -41.281 1 17.75 37 SER B N 1
ATOM 3416 C CA . SER B 1 37 ? 17.062 44.344 -40.875 1 17.75 37 SER B CA 1
ATOM 3417 C C . SER B 1 37 ? 15.57 44.062 -40.688 1 17.75 37 SER B C 1
ATOM 3419 O O . SER B 1 37 ? 15.016 43.188 -41.375 1 17.75 37 SER B O 1
ATOM 3421 N N . CYS B 1 38 ? 14.969 44.562 -39.625 1 18.47 38 CYS B N 1
ATOM 3422 C CA . CYS B 1 38 ? 13.797 44.469 -38.75 1 18.47 38 CYS B CA 1
ATOM 3423 C C . CYS B 1 38 ? 12.555 45 -39.469 1 18.47 38 CYS B C 1
ATOM 3425 O O . CYS B 1 38 ? 11.5 45.156 -38.844 1 18.47 38 CYS B O 1
ATOM 3427 N N . THR B 1 39 ? 12.703 45.281 -40.812 1 17.94 39 THR B N 1
ATOM 3428 C CA . THR B 1 39 ? 11.789 46.375 -41.188 1 17.94 39 THR B CA 1
ATOM 3429 C C . THR B 1 39 ? 10.344 45.938 -41.031 1 17.94 39 THR B C 1
ATOM 3431 O O . THR B 1 39 ? 10.039 44.719 -41.094 1 17.94 39 THR B O 1
ATOM 3434 N N . ARG B 1 40 ? 9.5 46.969 -40.75 1 19.59 40 ARG B N 1
ATOM 3435 C CA . ARG B 1 40 ? 8.219 47.25 -40.125 1 19.59 40 ARG B CA 1
ATOM 3436 C C . ARG B 1 40 ? 7.059 46.781 -41.031 1 19.59 40 ARG B C 1
ATOM 3438 O O . ARG B 1 40 ? 5.895 47.031 -40.688 1 19.59 40 ARG B O 1
ATOM 3445 N N . ARG B 1 41 ? 7.395 46.062 -42.156 1 18.25 41 ARG B N 1
ATOM 3446 C CA . ARG B 1 41 ? 6.406 46.469 -43.156 1 18.25 41 ARG B CA 1
ATOM 3447 C C . ARG B 1 41 ? 5.004 46.031 -42.75 1 18.25 41 ARG B C 1
ATOM 3449 O O . ARG B 1 41 ? 4.832 44.969 -42.125 1 18.25 41 ARG B O 1
ATOM 3456 N N . PRO B 1 42 ? 4.051 46.938 -42.969 1 21.17 42 PRO B N 1
ATOM 3457 C CA . PRO B 1 42 ? 2.646 47.094 -42.594 1 21.17 42 PRO B CA 1
ATOM 3458 C C . PRO B 1 42 ? 1.762 45.969 -43.156 1 21.17 42 PRO B C 1
ATOM 3460 O O . PRO B 1 42 ? 1.622 45.812 -44.375 1 21.17 42 PRO B O 1
ATOM 3463 N N . ILE B 1 43 ? 2.174 44.688 -42.875 1 18.67 43 ILE B N 1
ATOM 3464 C CA . ILE B 1 43 ? 1.511 43.75 -43.812 1 18.67 43 ILE B CA 1
ATOM 3465 C C . ILE B 1 43 ? -0.004 43.906 -43.688 1 18.67 43 ILE B C 1
ATOM 3467 O O . ILE B 1 43 ? -0.538 43.969 -42.562 1 18.67 43 ILE B O 1
ATOM 3471 N N . LYS B 1 44 ? -0.563 44.312 -44.812 1 19.2 44 LYS B N 1
ATOM 3472 C CA . LYS B 1 44 ? -1.955 44.406 -45.25 1 19.2 44 LYS B CA 1
ATOM 3473 C C . LYS B 1 44 ? -2.756 43.188 -44.812 1 19.2 44 LYS B C 1
ATOM 3475 O O . LYS B 1 44 ? -2.293 42.062 -44.938 1 19.2 44 LYS B O 1
ATOM 3480 N N . HIS B 1 45 ? -3.611 43.375 -43.812 1 17.73 45 HIS B N 1
ATOM 3481 C CA . HIS B 1 45 ? -4.523 42.594 -43 1 17.73 45 HIS B CA 1
ATOM 3482 C C . HIS B 1 45 ? -5.383 41.656 -43.844 1 17.73 45 HIS B C 1
ATOM 3484 O O . HIS B 1 45 ? -6.363 41.094 -43.375 1 17.73 45 HIS B O 1
ATOM 3490 N N . HIS B 1 46 ? -4.824 41.219 -45.031 1 18.05 46 HIS B N 1
ATOM 3491 C CA . HIS B 1 46 ? -5.883 40.562 -45.812 1 18.05 46 HIS B CA 1
ATOM 3492 C C . HIS B 1 46 ? -6.547 39.438 -45 1 18.05 46 HIS B C 1
ATOM 3494 O O . HIS B 1 46 ? -5.871 38.688 -44.344 1 18.05 46 HIS B O 1
ATOM 3500 N N . THR B 1 47 ? -7.848 39.562 -44.781 1 19.06 47 THR B N 1
ATOM 3501 C CA . THR B 1 47 ? -8.93 38.938 -44.031 1 19.06 47 THR B CA 1
ATOM 3502 C C . THR B 1 47 ? -9.062 37.469 -44.406 1 19.06 47 THR B C 1
ATOM 3504 O O . THR B 1 47 ? -10.055 36.812 -44.031 1 19.06 47 THR B O 1
ATOM 3507 N N . LEU B 1 48 ? -7.895 36.75 -44.781 1 18.05 48 LEU B N 1
ATOM 3508 C CA . LEU B 1 48 ? -8.297 35.531 -45.438 1 18.05 48 LEU B CA 1
ATOM 3509 C C . LEU B 1 48 ? -9.039 34.625 -44.469 1 18.05 48 LEU B C 1
ATOM 3511 O O . LEU B 1 48 ? -8.508 34.25 -43.406 1 18.05 48 LEU B O 1
ATOM 3515 N N . LEU B 1 49 ? -10.367 34.531 -44.5 1 19.31 49 LEU B N 1
ATOM 3516 C CA . LEU B 1 49 ? -11.469 33.844 -43.812 1 19.31 49 LEU B CA 1
ATOM 3517 C C . LEU B 1 49 ? -11.32 32.344 -43.938 1 19.31 49 LEU B C 1
ATOM 3519 O O . LEU B 1 49 ? -12.234 31.578 -43.594 1 19.31 49 LEU B O 1
ATOM 3523 N N . ASN B 1 50 ? -10.062 31.781 -44.062 1 18.8 50 ASN B N 1
ATOM 3524 C CA . ASN B 1 50 ? -10.227 30.406 -44.531 1 18.8 50 ASN B CA 1
ATOM 3525 C C . ASN B 1 50 ? -10.961 29.547 -43.469 1 18.8 50 ASN B C 1
ATOM 3527 O O . ASN B 1 50 ? -10.672 29.641 -42.281 1 18.8 50 ASN B O 1
ATOM 3531 N N . GLU B 1 51 ? -12.109 28.984 -43.812 1 22.25 51 GLU B N 1
ATOM 3532 C CA . GLU B 1 51 ? -13.133 28.109 -43.281 1 22.25 51 GLU B CA 1
ATOM 3533 C C . GLU B 1 51 ? -12.539 26.781 -42.812 1 22.25 51 GLU B C 1
ATOM 3535 O O . GLU B 1 51 ? -12.133 25.953 -43.625 1 22.25 51 GLU B O 1
ATOM 3540 N N . VAL B 1 52 ? -11.539 26.828 -41.969 1 20.56 52 VAL B N 1
ATOM 3541 C CA . VAL B 1 52 ? -10.969 25.531 -41.625 1 20.56 52 VAL B CA 1
ATOM 3542 C C . VAL B 1 52 ? -12.055 24.625 -41.031 1 20.56 52 VAL B C 1
ATOM 3544 O O . VAL B 1 52 ? -12.695 24.984 -40.031 1 20.56 52 VAL B O 1
ATOM 3547 N N . ASP B 1 53 ? -12.609 23.75 -41.781 1 21.42 53 ASP B N 1
ATOM 3548 C CA . ASP B 1 53 ? -13.594 22.703 -41.5 1 21.42 53 ASP B CA 1
ATOM 3549 C C . ASP B 1 53 ? -13.102 21.797 -40.375 1 21.42 53 ASP B C 1
ATOM 3551 O O . ASP B 1 53 ? -12.109 21.094 -40.531 1 21.42 53 ASP B O 1
ATOM 3555 N N . VAL B 1 54 ? -13.055 22.25 -39.25 1 20.22 54 VAL B N 1
ATOM 3556 C CA . VAL B 1 54 ? -12.758 21.469 -38.062 1 20.22 54 VAL B CA 1
ATOM 3557 C C . VAL B 1 54 ? -13.609 20.203 -38.031 1 20.22 54 VAL B C 1
ATOM 3559 O O . VAL B 1 54 ? -14.828 20.266 -37.844 1 20.22 54 VAL B O 1
ATOM 3562 N N . LYS B 1 55 ? -13.25 19.156 -38.812 1 23.86 55 LYS B N 1
ATOM 3563 C CA . LYS B 1 55 ? -13.938 17.875 -38.656 1 23.86 55 LYS B CA 1
ATOM 3564 C C . LYS B 1 55 ? -13.93 17.406 -37.219 1 23.86 55 LYS B C 1
ATOM 3566 O O . LYS B 1 55 ? -12.867 17.359 -36.594 1 23.86 55 LYS B O 1
ATOM 3571 N N . GLU B 1 56 ? -14.984 17.547 -36.469 1 23.92 56 GLU B N 1
ATOM 3572 C CA . GLU B 1 56 ? -15.398 17.062 -35.156 1 23.92 56 GLU B CA 1
ATOM 3573 C C . GLU B 1 56 ? -15.062 15.594 -34.969 1 23.92 56 GLU B C 1
ATOM 3575 O O . GLU B 1 56 ? -15.656 14.727 -35.625 1 23.92 56 GLU B O 1
ATOM 3580 N N . GLY B 1 57 ? -13.797 15.164 -35 1 23.06 57 GLY B N 1
ATOM 3581 C CA . GLY B 1 57 ? -13.516 13.773 -34.688 1 23.06 57 GLY B CA 1
ATOM 3582 C C . GLY B 1 57 ? -14.281 13.258 -33.5 1 23.06 57 GLY B C 1
ATOM 3583 O O . GLY B 1 57 ? -14.188 13.812 -32.406 1 23.06 57 GLY B O 1
ATOM 3584 N N . SER B 1 58 ? -15.508 12.664 -33.688 1 25.75 58 SER B N 1
ATOM 3585 C CA . SER B 1 58 ? -16.422 11.969 -32.781 1 25.75 58 SER B CA 1
ATOM 3586 C C . SER B 1 58 ? -15.68 10.938 -31.938 1 25.75 58 SER B C 1
ATOM 3588 O O . SER B 1 58 ? -15.148 9.953 -32.469 1 25.75 58 SER B O 1
ATOM 3590 N N . THR B 1 59 ? -14.836 11.312 -31.031 1 26.62 59 THR B N 1
ATOM 3591 C CA . THR B 1 59 ? -14.406 10.352 -30.016 1 26.62 59 THR B CA 1
ATOM 3592 C C . THR B 1 59 ? -15.57 9.453 -29.594 1 26.62 59 THR B C 1
ATOM 3594 O O . THR B 1 59 ? -16.594 9.945 -29.125 1 26.62 59 THR B O 1
ATOM 3597 N N . SER B 1 60 ? -15.773 8.359 -30.344 1 26.78 60 SER B N 1
ATOM 3598 C CA . SER B 1 60 ? -16.719 7.285 -30.078 1 26.78 60 SER B CA 1
ATOM 3599 C C . SER B 1 60 ? -16.766 6.957 -28.578 1 26.78 60 SER B C 1
ATOM 3601 O O . SER B 1 60 ? -15.766 6.516 -28.016 1 26.78 60 SER B O 1
ATOM 3603 N N . LEU B 1 61 ? -17.359 7.777 -27.781 1 27.3 61 LEU B N 1
ATOM 3604 C CA . LEU B 1 61 ? -17.875 7.281 -26.516 1 27.3 61 LEU B CA 1
ATOM 3605 C C . LEU B 1 61 ? -18.469 5.891 -26.672 1 27.3 61 LEU B C 1
ATOM 3607 O O . LEU B 1 61 ? -19.438 5.707 -27.406 1 27.3 61 LEU B O 1
ATOM 3611 N N . SER B 1 62 ? -17.625 4.832 -26.766 1 27.33 62 SER B N 1
ATOM 3612 C CA . SER B 1 62 ? -18.125 3.467 -26.766 1 27.33 62 SER B CA 1
ATOM 3613 C C . SER B 1 62 ? -19.438 3.355 -26 1 27.33 62 SER B C 1
ATOM 3615 O O . SER B 1 62 ? -19.562 3.902 -24.891 1 27.33 62 SER B O 1
ATOM 3617 N N . ALA B 1 63 ? -20.5 3.219 -26.641 1 26.88 63 ALA B N 1
ATOM 3618 C CA . ALA B 1 63 ? -21.859 2.846 -26.25 1 26.88 63 ALA B CA 1
ATOM 3619 C C . ALA B 1 63 ? -21.844 1.767 -25.172 1 26.88 63 ALA B C 1
ATOM 3621 O O . ALA B 1 63 ? -21.25 0.704 -25.359 1 26.88 63 ALA B O 1
ATOM 3622 N N . ILE B 1 64 ? -21.906 2.1 -23.922 1 29.59 64 ILE B N 1
ATOM 3623 C CA . ILE B 1 64 ? -22.281 1.181 -22.844 1 29.59 64 ILE B CA 1
ATOM 3624 C C . ILE B 1 64 ? -23.375 0.245 -23.328 1 29.59 64 ILE B C 1
ATOM 3626 O O . ILE B 1 64 ? -24.5 0.687 -23.609 1 29.59 64 ILE B O 1
ATOM 3630 N N . GLN B 1 65 ? -23 -0.665 -24.141 1 28.03 65 GLN B N 1
ATOM 3631 C CA . GLN B 1 65 ? -24.016 -1.658 -24.469 1 28.03 65 GLN B CA 1
ATOM 3632 C C . GLN B 1 65 ? -24.781 -2.086 -23.219 1 28.03 65 GLN B C 1
ATOM 3634 O O . GLN B 1 65 ? -24.172 -2.504 -22.219 1 28.03 65 GLN B O 1
ATOM 3639 N N . PHE B 1 66 ? -25.922 -1.585 -23.047 1 27.69 66 PHE B N 1
ATOM 3640 C CA . PHE B 1 66 ? -26.969 -2.006 -22.125 1 27.69 66 PHE B CA 1
ATOM 3641 C C . PHE B 1 66 ? -27.141 -3.521 -22.156 1 27.69 66 PHE B C 1
ATOM 3643 O O . PHE B 1 66 ? -27.406 -4.105 -23.203 1 27.69 66 PHE B O 1
ATOM 3650 N N . LEU B 1 67 ? -26.25 -4.309 -21.484 1 31.33 67 LEU B N 1
ATOM 3651 C CA . LEU B 1 67 ? -26.672 -5.703 -21.375 1 31.33 67 LEU B CA 1
ATOM 3652 C C . LEU B 1 67 ? -28.172 -5.797 -21.125 1 31.33 67 LEU B C 1
ATOM 3654 O O . LEU B 1 67 ? -28.797 -4.82 -20.703 1 31.33 67 LEU B O 1
ATOM 3658 N N . GLU B 1 68 ? -28.766 -7.031 -21.281 1 34.19 68 GLU B N 1
ATOM 3659 C CA . GLU B 1 68 ? -30.188 -7.324 -21.297 1 34.19 68 GLU B CA 1
ATOM 3660 C C . GLU B 1 68 ? -30.938 -6.531 -20.234 1 34.19 68 GLU B C 1
ATOM 3662 O O . GLU B 1 68 ? -31.938 -5.879 -20.516 1 34.19 68 GLU B O 1
ATOM 3667 N N . ASN B 1 69 ? -31 -7.051 -18.938 1 37.09 69 ASN B N 1
ATOM 3668 C CA . ASN B 1 69 ? -31.984 -6.371 -18.094 1 37.09 69 ASN B CA 1
ATOM 3669 C C . ASN B 1 69 ? -31.469 -5.016 -17.625 1 37.09 69 ASN B C 1
ATOM 3671 O O . ASN B 1 69 ? -32 -4.434 -16.688 1 37.09 69 ASN B O 1
ATOM 3675 N N . GLY B 1 70 ? -30.766 -4.113 -18.328 1 36.5 70 GLY B N 1
ATOM 3676 C CA . GLY B 1 70 ? -30.391 -2.713 -18.422 1 36.5 70 GLY B CA 1
ATOM 3677 C C . GLY B 1 70 ? -29.547 -2.242 -17.25 1 36.5 70 GLY B C 1
ATOM 3678 O O . GLY B 1 70 ? -29.234 -1.054 -17.141 1 36.5 70 GLY B O 1
ATOM 3679 N N . HIS B 1 71 ? -29.625 -2.832 -16.016 1 39.78 71 HIS B N 1
ATOM 3680 C CA . HIS B 1 71 ? -29.078 -2.107 -14.875 1 39.78 71 HIS B CA 1
ATOM 3681 C C . HIS B 1 71 ? -27.562 -2.316 -14.773 1 39.78 71 HIS B C 1
ATOM 3683 O O . HIS B 1 71 ? -27.094 -3.439 -14.562 1 39.78 71 HIS B O 1
ATOM 3689 N N . ILE B 1 72 ? -26.797 -1.665 -15.547 1 48.78 72 ILE B N 1
ATOM 3690 C CA . ILE B 1 72 ? -25.375 -1.604 -15.211 1 48.78 72 ILE B CA 1
ATOM 3691 C C . ILE B 1 72 ? -25.203 -1.22 -13.742 1 48.78 72 ILE B C 1
ATOM 3693 O O . ILE B 1 72 ? -25.734 -0.196 -13.305 1 48.78 72 ILE B O 1
ATOM 3697 N N . SER B 1 73 ? -24.641 -2.252 -13.016 1 63.12 73 SER B N 1
ATOM 3698 C CA . SER B 1 73 ? -24.391 -1.956 -11.609 1 63.12 73 SER B CA 1
ATOM 3699 C C . SER B 1 73 ? -23.562 -0.695 -11.438 1 63.12 73 SER B C 1
ATOM 3701 O O . SER B 1 73 ? -22.797 -0.33 -12.336 1 63.12 73 SER B O 1
ATOM 3703 N N . GLU B 1 74 ? -23.953 0.088 -10.609 1 70.81 74 GLU B N 1
ATOM 3704 C CA . GLU B 1 74 ? -23.203 1.285 -10.234 1 70.81 74 GLU B CA 1
ATOM 3705 C C . GLU B 1 74 ? -21.703 0.996 -10.148 1 70.81 74 GLU B C 1
ATOM 3707 O O . GLU B 1 74 ? -20.875 1.816 -10.562 1 70.81 74 GLU B O 1
ATOM 3712 N N . GLU B 1 75 ? -21.391 -0.245 -9.898 1 75.31 75 GLU B N 1
ATOM 3713 C CA . GLU B 1 75 ? -20 -0.641 -9.766 1 75.31 75 GLU B CA 1
ATOM 3714 C C . GLU B 1 75 ? -19.312 -0.706 -11.125 1 75.31 75 GLU B C 1
ATOM 3716 O O . GLU B 1 75 ? -18.172 -0.267 -11.273 1 75.31 75 GLU B O 1
ATOM 3721 N N . LYS B 1 76 ? -20 -1.141 -12.055 1 71.38 76 LYS B N 1
ATOM 3722 C CA . LYS B 1 76 ? -19.422 -1.281 -13.383 1 71.38 76 LYS B CA 1
ATOM 3723 C C . LYS B 1 76 ? -19.172 0.082 -14.023 1 71.38 76 LYS B C 1
ATOM 3725 O O . LYS B 1 76 ? -18.188 0.276 -14.734 1 71.38 76 LYS B O 1
ATOM 3730 N N . ILE B 1 77 ? -20.031 0.97 -13.688 1 73.81 77 ILE B N 1
ATOM 3731 C CA . ILE B 1 77 ? -19.891 2.324 -14.211 1 73.81 77 ILE B CA 1
ATOM 3732 C C . ILE B 1 77 ? -18.672 2.992 -13.586 1 73.81 77 ILE B C 1
ATOM 3734 O O . ILE B 1 77 ? -17.906 3.678 -14.273 1 73.81 77 ILE B O 1
ATOM 3738 N N . ARG B 1 78 ? -18.469 2.584 -12.414 1 81.75 78 ARG B N 1
ATOM 3739 C CA . ARG B 1 78 ? -17.375 3.221 -11.672 1 81.75 78 ARG B CA 1
ATOM 3740 C C . ARG B 1 78 ? -16.031 2.629 -12.055 1 81.75 78 ARG B C 1
ATOM 3742 O O . ARG B 1 78 ? -15.031 3.346 -12.125 1 81.75 78 ARG B O 1
ATOM 3749 N N . GLN B 1 79 ? -16.016 1.395 -12.391 1 79.62 79 GLN B N 1
ATOM 3750 C CA . GLN B 1 79 ? -14.742 0.735 -12.672 1 79.62 79 GLN B CA 1
ATOM 3751 C C . GLN B 1 79 ? -14.398 0.81 -14.156 1 79.62 79 GLN B C 1
ATOM 3753 O O . GLN B 1 79 ? -13.227 0.774 -14.531 1 79.62 79 GLN B O 1
ATOM 3758 N N . ARG B 1 80 ? -15.336 0.834 -14.984 1 79.19 80 ARG B N 1
ATOM 3759 C CA . ARG B 1 80 ? -15.172 0.864 -16.438 1 79.19 80 ARG B CA 1
ATOM 3760 C C . ARG B 1 80 ? -14.336 -0.312 -16.906 1 79.19 80 ARG B C 1
ATOM 3762 O O . ARG B 1 80 ? -13.367 -0.128 -17.656 1 79.19 80 ARG B O 1
ATOM 3769 N N . ILE B 1 81 ? -14.727 -1.529 -16.531 1 81.06 81 ILE B N 1
ATOM 3770 C CA . ILE B 1 81 ? -14.016 -2.727 -16.953 1 81.06 81 ILE B CA 1
ATOM 3771 C C . ILE B 1 81 ? -14.258 -2.977 -18.438 1 81.06 81 ILE B C 1
ATOM 3773 O O . ILE B 1 81 ? -15.406 -3.109 -18.875 1 81.06 81 ILE B O 1
ATOM 3777 N N . PRO B 1 82 ? -13.195 -3.129 -19.188 1 86.31 82 PRO B N 1
ATOM 3778 C CA . PRO B 1 82 ? -13.391 -3.334 -20.625 1 86.31 82 PRO B CA 1
ATOM 3779 C C . PRO B 1 82 ? -13.945 -4.719 -20.953 1 86.31 82 PRO B C 1
ATOM 3781 O O . PRO B 1 82 ? -13.602 -5.699 -20.297 1 86.31 82 PRO B O 1
ATOM 3784 N N . ARG B 1 83 ? -14.695 -4.781 -22.016 1 85.69 83 ARG B N 1
ATOM 3785 C CA . ARG B 1 83 ? -15.242 -6.055 -22.484 1 85.69 83 ARG B CA 1
ATOM 3786 C C . ARG B 1 83 ? -14.469 -6.582 -23.672 1 85.69 83 ARG B C 1
ATOM 3788 O O . ARG B 1 83 ? -14.711 -7.699 -24.141 1 85.69 83 ARG B O 1
ATOM 3795 N N . GLN B 1 84 ? -13.625 -5.695 -24.141 1 90.94 84 GLN B N 1
ATOM 3796 C CA . GLN B 1 84 ? -12.742 -6.082 -25.234 1 90.94 84 GLN B CA 1
ATOM 3797 C C . GLN B 1 84 ? -11.289 -5.754 -24.906 1 90.94 84 GLN B C 1
ATOM 3799 O O . GLN B 1 84 ? -11.016 -4.895 -24.078 1 90.94 84 GLN B O 1
ATOM 3804 N N . LYS B 1 85 ? -10.492 -6.469 -25.656 1 93.56 85 LYS B N 1
ATOM 3805 C CA . LYS B 1 85 ? -9.062 -6.25 -25.469 1 93.56 85 LYS B CA 1
ATOM 3806 C C . LYS B 1 85 ? -8.688 -4.793 -25.719 1 93.56 85 LYS B C 1
ATOM 3808 O O . LYS B 1 85 ? -9.125 -4.195 -26.719 1 93.56 85 LYS B O 1
ATOM 3813 N N . GLN B 1 86 ? -7.945 -4.238 -24.734 1 94.44 86 GLN B N 1
ATOM 3814 C CA . GLN B 1 86 ? -7.363 -2.91 -24.891 1 94.44 86 GLN B CA 1
ATOM 3815 C C . GLN B 1 86 ? -5.863 -2.994 -25.156 1 94.44 86 GLN B C 1
ATOM 3817 O O . GLN B 1 86 ? -5.184 -3.883 -24.641 1 94.44 86 GLN B O 1
ATOM 3822 N N . LEU B 1 87 ? -5.348 -2.049 -25.906 1 96.31 87 LEU B N 1
ATOM 3823 C CA . LEU B 1 87 ? -3.924 -2.066 -26.219 1 96.31 87 LEU B CA 1
ATOM 3824 C C . LEU B 1 87 ? -3.16 -1.108 -25.312 1 96.31 87 LEU B C 1
ATOM 3826 O O . LEU B 1 87 ? -1.966 -1.294 -25.062 1 96.31 87 LEU B O 1
ATOM 3830 N N . VAL B 1 88 ? -3.898 -0.062 -24.938 1 96.62 88 VAL B N 1
ATOM 3831 C CA . VAL B 1 88 ? -3.285 0.956 -24.094 1 96.62 88 VAL B CA 1
ATOM 3832 C C . VAL B 1 88 ? -4.223 1.307 -22.938 1 96.62 88 VAL B C 1
ATOM 3834 O O . VAL B 1 88 ? -5.445 1.349 -23.125 1 96.62 88 VAL B O 1
ATOM 3837 N N . ASP B 1 89 ? -3.695 1.443 -21.766 1 95.44 89 ASP B N 1
ATOM 3838 C CA . ASP B 1 89 ? -4.391 1.98 -20.594 1 95.44 89 ASP B CA 1
ATOM 3839 C C . ASP B 1 89 ? -3.719 3.256 -20.094 1 95.44 89 ASP B C 1
ATOM 3841 O O . ASP B 1 89 ? -2.713 3.193 -19.375 1 95.44 89 ASP B O 1
ATOM 3845 N N . PRO B 1 90 ? -4.262 4.363 -20.422 1 94.19 90 PRO B N 1
ATOM 3846 C CA . PRO B 1 90 ? -3.578 5.613 -20.078 1 94.19 90 PRO B CA 1
ATOM 3847 C C . PRO B 1 90 ? -3.57 5.887 -18.578 1 94.19 90 PRO B C 1
ATOM 3849 O O . PRO B 1 90 ? -2.639 6.516 -18.062 1 94.19 90 PRO B O 1
ATOM 3852 N N . TYR B 1 91 ? -4.543 5.449 -17.859 1 94.75 91 TYR B N 1
ATOM 3853 C CA . TYR B 1 91 ? -4.617 5.746 -16.438 1 94.75 91 TYR B CA 1
ATOM 3854 C C . TYR B 1 91 ? -3.623 4.902 -15.656 1 94.75 91 TYR B C 1
ATOM 3856 O O . TYR B 1 91 ? -2.984 5.391 -14.719 1 94.75 91 TYR B O 1
ATOM 3864 N N . ARG B 1 92 ? -3.488 3.689 -16.047 1 96.44 92 ARG B N 1
ATOM 3865 C CA . ARG B 1 92 ? -2.551 2.799 -15.375 1 96.44 92 ARG B CA 1
ATOM 3866 C C . ARG B 1 92 ? -1.189 2.812 -16.062 1 96.44 92 ARG B C 1
ATOM 3868 O O . ARG B 1 92 ? -0.254 2.146 -15.617 1 96.44 92 ARG B O 1
ATOM 3875 N N . GLN B 1 93 ? -1.09 3.561 -17.141 1 97.31 93 GLN B N 1
ATOM 3876 C CA . GLN B 1 93 ? 0.128 3.646 -17.953 1 97.31 93 GLN B CA 1
ATOM 3877 C C . GLN B 1 93 ? 0.616 2.258 -18.359 1 97.31 93 GLN B C 1
ATOM 3879 O O . GLN B 1 93 ? 1.781 1.917 -18.141 1 97.31 93 GLN B O 1
ATOM 3884 N N . GLY B 1 94 ? -0.323 1.529 -18.891 1 97.75 94 GLY B N 1
ATOM 3885 C CA . GLY B 1 94 ? -0.085 0.169 -19.344 1 97.75 94 GLY B CA 1
ATOM 3886 C C . GLY B 1 94 ? -0.169 0.02 -20.844 1 97.75 94 GLY B C 1
ATOM 3887 O O . GLY B 1 94 ? -0.886 0.772 -21.516 1 97.75 94 GLY B O 1
ATOM 3888 N N . LEU B 1 95 ? 0.58 -0.981 -21.344 1 97.69 95 LEU B N 1
ATOM 3889 C CA . LEU B 1 95 ? 0.61 -1.298 -22.766 1 97.69 95 LEU B CA 1
ATOM 3890 C C . LEU B 1 95 ? 0.668 -2.807 -22.984 1 97.69 95 LEU B C 1
ATOM 3892 O O . LEU B 1 95 ? 1.388 -3.514 -22.281 1 97.69 95 LEU B O 1
ATOM 3896 N N . ILE B 1 96 ? -0.11 -3.258 -23.922 1 97.69 96 ILE B N 1
ATOM 3897 C CA . ILE B 1 96 ? 0.02 -4.648 -24.344 1 97.69 96 ILE B CA 1
ATOM 3898 C C . ILE B 1 96 ? 1.297 -4.824 -25.172 1 97.69 96 ILE B C 1
ATOM 3900 O O . ILE B 1 96 ? 1.612 -3.994 -26.016 1 97.69 96 ILE B O 1
ATOM 3904 N N . THR B 1 97 ? 2.014 -5.805 -24.844 1 97.56 97 THR B N 1
ATOM 3905 C CA . THR B 1 97 ? 3.297 -6.094 -25.469 1 97.56 97 THR B CA 1
ATOM 3906 C C . THR B 1 97 ? 3.344 -7.535 -25.969 1 97.56 97 THR B C 1
ATOM 3908 O O . THR B 1 97 ? 2.312 -8.203 -26.031 1 97.56 97 THR B O 1
ATOM 3911 N N . GLU B 1 98 ? 4.543 -8 -26.438 1 95.88 98 GLU B N 1
ATOM 3912 C CA . GLU B 1 98 ? 4.766 -9.383 -26.859 1 95.88 98 GLU B CA 1
ATOM 3913 C C . GLU B 1 98 ? 3.756 -9.797 -27.938 1 95.88 98 GLU B C 1
ATOM 3915 O O . GLU B 1 98 ? 3.076 -10.82 -27.781 1 95.88 98 GLU B O 1
ATOM 3920 N N . ARG B 1 99 ? 3.588 -9 -28.891 1 93.25 99 ARG B N 1
ATOM 3921 C CA . ARG B 1 99 ? 2.732 -9.258 -30.047 1 93.25 99 ARG B CA 1
ATOM 3922 C C . ARG B 1 99 ? 1.278 -9.43 -29.625 1 93.25 99 ARG B C 1
ATOM 3924 O O . ARG B 1 99 ? 0.583 -10.32 -30.109 1 93.25 99 ARG B O 1
ATOM 3931 N N . GLY B 1 100 ? 0.945 -8.781 -28.484 1 94.94 100 GLY B N 1
ATOM 3932 C CA . GLY B 1 100 ? -0.468 -8.688 -28.156 1 94.94 100 GLY B CA 1
ATOM 3933 C C . GLY B 1 100 ? -0.848 -9.492 -26.922 1 94.94 100 GLY B C 1
ATOM 3934 O O . GLY B 1 100 ? -2.014 -9.508 -26.516 1 94.94 100 GLY B O 1
ATOM 3935 N N . VAL B 1 101 ? 0.13 -10.156 -26.281 1 96.62 101 VAL B N 1
ATOM 3936 C CA . VAL B 1 101 ? -0.317 -11.07 -25.234 1 96.62 101 VAL B CA 1
ATOM 3937 C C . VAL B 1 101 ? 0.382 -10.742 -23.922 1 96.62 101 VAL B C 1
ATOM 3939 O O . VAL B 1 101 ? -0.014 -11.227 -22.859 1 96.62 101 VAL B O 1
ATOM 3942 N N . GLY B 1 102 ? 1.426 -9.906 -23.984 1 98.06 102 GLY B N 1
ATOM 3943 C CA . GLY B 1 102 ? 2.098 -9.438 -22.781 1 98.06 102 GLY B CA 1
ATOM 3944 C C . GLY B 1 102 ? 1.6 -8.078 -22.312 1 98.06 102 GLY B C 1
ATOM 3945 O O . GLY B 1 102 ? 0.774 -7.453 -22.969 1 98.06 102 GLY B O 1
ATOM 3946 N N . TYR B 1 103 ? 2.053 -7.699 -21.172 1 98.25 103 TYR B N 1
ATOM 3947 C CA . TYR B 1 103 ? 1.646 -6.434 -20.578 1 98.25 103 TYR B CA 1
ATOM 3948 C C . TYR B 1 103 ? 2.83 -5.738 -19.922 1 98.25 103 TYR B C 1
ATOM 3950 O O . TYR B 1 103 ? 3.631 -6.379 -19.234 1 98.25 103 TYR B O 1
ATOM 3958 N N . ARG B 1 104 ? 2.922 -4.445 -20.156 1 98.62 104 ARG B N 1
ATOM 3959 C CA . ARG B 1 104 ? 3.916 -3.604 -19.5 1 98.62 104 ARG B CA 1
ATOM 3960 C C . ARG B 1 104 ? 3.26 -2.395 -18.828 1 98.62 104 ARG B C 1
ATOM 3962 O O . ARG B 1 104 ? 2.379 -1.763 -19.422 1 98.62 104 ARG B O 1
ATOM 3969 N N . GLN B 1 105 ? 3.705 -2.125 -17.609 1 98.62 105 GLN B N 1
ATOM 3970 C CA . GLN B 1 105 ? 3.189 -0.964 -16.891 1 98.62 105 GLN B CA 1
ATOM 3971 C C . GLN B 1 105 ? 4.328 -0.116 -16.328 1 98.62 105 GLN B C 1
ATOM 3973 O O . GLN B 1 105 ? 5.301 -0.65 -15.797 1 98.62 105 GLN B O 1
ATOM 3978 N N . THR B 1 106 ? 4.195 1.189 -16.531 1 98.19 106 THR B N 1
ATOM 3979 C CA . THR B 1 106 ? 5.09 2.129 -15.867 1 98.19 106 THR B CA 1
ATOM 3980 C C . THR B 1 106 ? 4.527 2.537 -14.508 1 98.19 106 THR B C 1
ATOM 3982 O O . THR B 1 106 ? 3.361 2.92 -14.398 1 98.19 106 THR B O 1
ATOM 3985 N N . VAL B 1 107 ? 5.363 2.402 -13.508 1 97.75 107 VAL B N 1
ATOM 3986 C CA . VAL B 1 107 ? 4.93 2.66 -12.141 1 97.75 107 VAL B CA 1
ATOM 3987 C C . VAL B 1 107 ? 5.957 3.531 -11.422 1 97.75 107 VAL B C 1
ATOM 3989 O O . VAL B 1 107 ? 7.164 3.371 -11.625 1 97.75 107 VAL B O 1
ATOM 3992 N N . VAL B 1 108 ? 5.457 4.461 -10.633 1 96.94 108 VAL B N 1
ATOM 3993 C CA . VAL B 1 108 ? 6.324 5.191 -9.711 1 96.94 108 VAL B CA 1
ATOM 3994 C C . VAL B 1 108 ? 6.23 4.582 -8.32 1 96.94 108 VAL B C 1
ATOM 3996 O O . VAL B 1 108 ? 5.129 4.363 -7.805 1 96.94 108 VAL B O 1
ATOM 3999 N N . VAL B 1 109 ? 7.379 4.305 -7.727 1 96.75 109 VAL B N 1
ATOM 4000 C CA . VAL B 1 109 ? 7.391 3.764 -6.371 1 96.75 109 VAL B CA 1
ATOM 4001 C C . VAL B 1 109 ? 6.902 4.824 -5.387 1 96.75 109 VAL B C 1
ATOM 4003 O O . VAL B 1 109 ? 7.496 5.902 -5.281 1 96.75 109 VAL B O 1
ATOM 4006 N N . ARG B 1 110 ? 5.891 4.477 -4.652 1 95.81 110 ARG B N 1
ATOM 4007 C CA . ARG B 1 110 ? 5.246 5.441 -3.768 1 95.81 110 ARG B CA 1
ATOM 4008 C C . ARG B 1 110 ? 5.891 5.43 -2.383 1 95.81 110 ARG B C 1
ATOM 4010 O O . ARG B 1 110 ? 6.629 4.504 -2.043 1 95.81 110 ARG B O 1
ATOM 4017 N N . SER B 1 111 ? 5.574 6.449 -1.607 1 92.12 111 SER B N 1
ATOM 4018 C CA . SER B 1 111 ? 6.242 6.688 -0.333 1 92.12 111 SER B CA 1
ATOM 4019 C C . SER B 1 111 ? 5.883 5.617 0.691 1 92.12 111 SER B C 1
ATOM 4021 O O . SER B 1 111 ? 6.68 5.305 1.575 1 92.12 111 SER B O 1
ATOM 4023 N N . TYR B 1 112 ? 4.688 5.062 0.546 1 92.69 112 TYR B N 1
ATOM 4024 C CA . TYR B 1 112 ? 4.266 4.078 1.54 1 92.69 112 TYR B CA 1
ATOM 4025 C C . TYR B 1 112 ? 4.586 2.662 1.078 1 92.69 112 TYR B C 1
ATOM 4027 O O . TYR B 1 112 ? 4.168 1.688 1.707 1 92.69 112 TYR B O 1
ATOM 4035 N N . GLU B 1 113 ? 5.324 2.572 -0.015 1 94.88 113 GLU B N 1
ATOM 4036 C CA . GLU B 1 113 ? 5.727 1.276 -0.552 1 94.88 113 GLU B CA 1
ATOM 4037 C C . GLU B 1 113 ? 7.191 0.979 -0.235 1 94.88 113 GLU B C 1
ATOM 4039 O O . GLU B 1 113 ? 7.73 -0.039 -0.671 1 94.88 113 GLU B O 1
ATOM 4044 N N . VAL B 1 114 ? 7.824 1.902 0.514 1 92.62 114 VAL B N 1
ATOM 4045 C CA . VAL B 1 114 ? 9.234 1.726 0.856 1 92.62 114 VAL B CA 1
ATOM 4046 C C . VAL B 1 114 ? 9.383 1.601 2.371 1 92.62 114 VAL B C 1
ATOM 4048 O O . VAL B 1 114 ? 8.477 1.973 3.125 1 92.62 114 VAL B O 1
ATOM 4051 N N . GLY B 1 115 ? 10.469 0.999 2.787 1 87.81 115 GLY B N 1
ATOM 4052 C CA . GLY B 1 115 ? 10.812 0.912 4.195 1 87.81 115 GLY B CA 1
ATOM 4053 C C . GLY B 1 115 ? 11.68 2.062 4.672 1 87.81 115 GLY B C 1
ATOM 4054 O O . GLY B 1 115 ? 11.844 3.055 3.959 1 87.81 115 GLY B O 1
ATOM 4055 N N . PRO B 1 116 ? 12.203 1.874 5.891 1 84.62 116 PRO B N 1
ATOM 4056 C CA . PRO B 1 116 ? 13.023 2.938 6.473 1 84.62 116 PRO B CA 1
ATOM 4057 C C . PRO B 1 116 ? 14.289 3.221 5.668 1 84.62 116 PRO B C 1
ATOM 4059 O O . PRO B 1 116 ? 14.867 4.305 5.781 1 84.62 116 PRO B O 1
ATOM 4062 N N . ASP B 1 117 ? 14.719 2.305 4.879 1 84.38 117 ASP B N 1
ATOM 4063 C CA . ASP B 1 117 ? 15.914 2.498 4.066 1 84.38 117 ASP B CA 1
ATOM 4064 C C . ASP B 1 117 ? 15.57 3.107 2.711 1 84.38 117 ASP B C 1
ATOM 4066 O O . ASP B 1 117 ? 16.422 3.195 1.826 1 84.38 117 ASP B O 1
ATOM 4070 N N . LYS B 1 118 ? 14.312 3.443 2.479 1 89 118 LYS B N 1
ATOM 4071 C CA . LYS B 1 118 ? 13.805 4.145 1.304 1 89 118 LYS B CA 1
ATOM 4072 C C . LYS B 1 118 ? 13.781 3.227 0.085 1 89 118 LYS B C 1
ATOM 4074 O O . LYS B 1 118 ? 13.734 3.699 -1.054 1 89 118 LYS B O 1
ATOM 4079 N N . THR B 1 119 ? 13.906 1.941 0.332 1 92.12 119 THR B N 1
ATOM 4080 C CA . THR B 1 119 ? 13.773 0.972 -0.751 1 92.12 119 THR B CA 1
ATOM 4081 C C . THR B 1 119 ? 12.438 0.241 -0.668 1 92.12 119 THR B C 1
ATOM 4083 O O . THR B 1 119 ? 11.891 0.056 0.421 1 92.12 119 THR B O 1
ATOM 4086 N N . ALA B 1 120 ? 12.031 -0.149 -1.816 1 95.44 120 ALA B N 1
ATOM 4087 C CA . ALA B 1 120 ? 10.789 -0.909 -1.854 1 95.44 120 ALA B CA 1
ATOM 4088 C C . ALA B 1 120 ? 10.891 -2.17 -1 1 95.44 120 ALA B C 1
ATOM 4090 O O . ALA B 1 120 ? 11.914 -2.85 -1.005 1 95.44 120 ALA B O 1
ATOM 4091 N N . THR B 1 121 ? 9.828 -2.438 -0.3 1 94.12 121 THR B N 1
ATOM 4092 C CA . THR B 1 121 ? 9.781 -3.668 0.483 1 94.12 121 THR B CA 1
ATOM 4093 C C . THR B 1 121 ? 9.43 -4.859 -0.4 1 94.12 121 THR B C 1
ATOM 4095 O O . THR B 1 121 ? 8.898 -4.688 -1.5 1 94.12 121 THR B O 1
ATOM 4098 N N . LEU B 1 122 ? 9.742 -6.008 0.107 1 95 122 LEU B N 1
ATOM 4099 C CA . LEU B 1 122 ? 9.336 -7.203 -0.622 1 95 122 LEU B CA 1
ATOM 4100 C C . LEU B 1 122 ? 7.82 -7.262 -0.764 1 95 122 LEU B C 1
ATOM 4102 O O . LEU B 1 122 ? 7.305 -7.664 -1.81 1 95 122 LEU B O 1
ATOM 4106 N N . GLU B 1 123 ? 7.133 -6.914 0.271 1 94.25 123 GLU B N 1
ATOM 4107 C CA . GLU B 1 123 ? 5.676 -6.852 0.219 1 94.25 123 GLU B CA 1
ATOM 4108 C C . GLU B 1 123 ? 5.199 -5.969 -0.932 1 94.25 123 GLU B C 1
ATOM 4110 O O . GLU B 1 123 ? 4.27 -6.328 -1.655 1 94.25 123 GLU B O 1
ATOM 4115 N N . SER B 1 124 ? 5.828 -4.852 -1.051 1 96.19 124 SER B N 1
ATOM 4116 C CA . SER B 1 124 ? 5.465 -3.932 -2.125 1 96.19 124 SER B CA 1
ATOM 4117 C C . SER B 1 124 ? 5.699 -4.562 -3.494 1 96.19 124 SER B C 1
ATOM 4119 O O . SER B 1 124 ? 4.891 -4.398 -4.406 1 96.19 124 SER B O 1
ATOM 4121 N N . LEU B 1 125 ? 6.801 -5.266 -3.639 1 98.06 125 LEU B N 1
ATOM 4122 C CA . LEU B 1 125 ? 7.066 -5.938 -4.906 1 98.06 125 LEU B CA 1
ATOM 4123 C C . LEU B 1 125 ? 5.992 -6.977 -5.207 1 98.06 125 LEU B C 1
ATOM 4125 O O . LEU B 1 125 ? 5.473 -7.035 -6.324 1 98.06 125 LEU B O 1
ATOM 4129 N N . LEU B 1 126 ? 5.648 -7.734 -4.23 1 97.5 126 LEU B N 1
ATOM 4130 C CA . LEU B 1 126 ? 4.621 -8.758 -4.41 1 97.5 126 LEU B CA 1
ATOM 4131 C C . LEU B 1 126 ? 3.273 -8.117 -4.734 1 97.5 126 LEU B C 1
ATOM 4133 O O . LEU B 1 126 ? 2.535 -8.625 -5.586 1 97.5 126 LEU B O 1
ATOM 4137 N N . ASN B 1 127 ? 2.99 -7.055 -4.074 1 96.56 127 ASN B N 1
ATOM 4138 C CA . ASN B 1 127 ? 1.764 -6.316 -4.359 1 96.56 127 ASN B CA 1
ATOM 4139 C C . ASN B 1 127 ? 1.745 -5.789 -5.793 1 96.56 127 ASN B C 1
ATOM 4141 O O . ASN B 1 127 ? 0.714 -5.848 -6.465 1 96.56 127 ASN B O 1
ATOM 4145 N N . LEU B 1 128 ? 2.832 -5.316 -6.211 1 98.19 128 LEU B N 1
ATOM 4146 C CA . LEU B 1 128 ? 2.918 -4.789 -7.57 1 98.19 128 LEU B CA 1
ATOM 4147 C C . LEU B 1 128 ? 2.793 -5.91 -8.594 1 98.19 128 LEU B C 1
ATOM 4149 O O . LEU B 1 128 ? 2.207 -5.719 -9.664 1 98.19 128 LEU B O 1
ATOM 4153 N N . PHE B 1 129 ? 3.344 -7.07 -8.281 1 98.25 129 PHE B N 1
ATOM 4154 C CA . PHE B 1 129 ? 3.154 -8.219 -9.156 1 98.25 129 PHE B CA 1
ATOM 4155 C C . PHE B 1 129 ? 1.674 -8.562 -9.289 1 98.25 129 PHE B C 1
ATOM 4157 O O . PHE B 1 129 ? 1.17 -8.742 -10.398 1 98.25 129 PHE B O 1
ATOM 4164 N N . GLN B 1 130 ? 1.039 -8.633 -8.18 1 95.19 130 GLN B N 1
ATOM 4165 C CA . GLN B 1 130 ? -0.391 -8.922 -8.195 1 95.19 130 GLN B CA 1
ATOM 4166 C C . GLN B 1 130 ? -1.158 -7.848 -8.969 1 95.19 130 GLN B C 1
ATOM 4168 O O . GLN B 1 130 ? -2.021 -8.164 -9.789 1 95.19 130 GLN B O 1
ATOM 4173 N N . GLU B 1 131 ? -0.839 -6.648 -8.695 1 96 131 GLU B N 1
ATOM 4174 C CA . GLU B 1 131 ? -1.52 -5.523 -9.336 1 96 131 GLU B CA 1
ATOM 4175 C C . GLU B 1 131 ? -1.372 -5.582 -10.852 1 96 131 GLU B C 1
ATOM 4177 O O . GLU B 1 131 ? -2.354 -5.434 -11.578 1 96 131 GLU B O 1
ATOM 4182 N N . THR B 1 132 ? -0.223 -5.82 -11.344 1 97.88 132 THR B N 1
ATOM 4183 C CA . THR B 1 132 ? 0.013 -5.805 -12.789 1 97.88 132 THR B CA 1
ATOM 4184 C C . THR B 1 132 ? -0.596 -7.039 -13.445 1 97.88 132 THR B C 1
ATOM 4186 O O . THR B 1 132 ? -1.041 -6.977 -14.594 1 97.88 132 THR B O 1
ATOM 4189 N N . ALA B 1 133 ? -0.605 -8.125 -12.727 1 96.38 133 ALA B N 1
ATOM 4190 C CA . ALA B 1 133 ? -1.318 -9.297 -13.227 1 96.38 133 ALA B CA 1
ATOM 4191 C C . ALA B 1 133 ? -2.797 -8.984 -13.445 1 96.38 133 ALA B C 1
ATOM 4193 O O . ALA B 1 133 ? -3.361 -9.312 -14.492 1 96.38 133 ALA B O 1
ATOM 4194 N N . LEU B 1 134 ? -3.396 -8.359 -12.484 1 93.69 134 LEU B N 1
ATOM 4195 C CA . LEU B 1 134 ? -4.812 -8.016 -12.555 1 93.69 134 LEU B CA 1
ATOM 4196 C C . LEU B 1 134 ? -5.07 -7.004 -13.664 1 93.69 134 LEU B C 1
ATOM 4198 O O . LEU B 1 134 ? -6.07 -7.102 -14.383 1 93.69 134 LEU B O 1
ATOM 4202 N N . ASN B 1 135 ? -4.191 -6.09 -13.82 1 95.81 135 ASN B N 1
ATOM 4203 C CA . ASN B 1 135 ? -4.34 -5.086 -14.867 1 95.81 135 ASN B CA 1
ATOM 4204 C C . ASN B 1 135 ? -4.18 -5.699 -16.25 1 95.81 135 ASN B C 1
ATOM 4206 O O . ASN B 1 135 ? -4.84 -5.273 -17.203 1 95.81 135 ASN B O 1
ATOM 4210 N N . HIS B 1 136 ? -3.283 -6.652 -16.359 1 96.62 136 HIS B N 1
ATOM 4211 C CA . HIS B 1 136 ? -3.16 -7.414 -17.594 1 96.62 136 HIS B CA 1
ATOM 4212 C C . HIS B 1 136 ? -4.477 -8.094 -17.953 1 96.62 136 HIS B C 1
ATOM 4214 O O . HIS B 1 136 ? -4.938 -7.992 -19.094 1 96.62 136 HIS B O 1
ATOM 4220 N N . MET B 1 137 ? -5.039 -8.695 -16.984 1 93 137 MET B N 1
ATOM 4221 C CA . MET B 1 137 ? -6.336 -9.328 -17.188 1 93 137 MET B CA 1
ATOM 422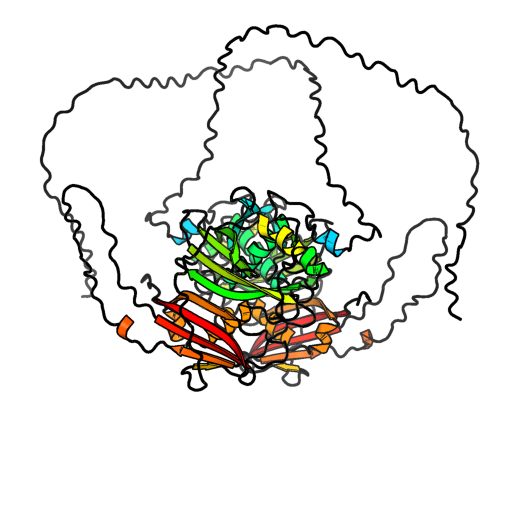2 C C . MET B 1 137 ? -7.406 -8.289 -17.516 1 93 137 MET B C 1
ATOM 4224 O O . MET B 1 137 ? -8.258 -8.516 -18.375 1 93 137 MET B O 1
ATOM 4228 N N . TRP B 1 138 ? -7.336 -7.211 -16.781 1 91.25 138 TRP B N 1
ATOM 4229 C CA . TRP B 1 138 ? -8.242 -6.094 -17.016 1 91.25 138 TRP B CA 1
ATOM 4230 C C . TRP B 1 138 ? -8.211 -5.68 -18.484 1 91.25 138 TRP B C 1
ATOM 4232 O O . TRP B 1 138 ? -9.266 -5.543 -19.125 1 91.25 138 TRP B O 1
ATOM 4242 N N . MET B 1 139 ? -7.133 -5.617 -19.109 1 93.25 139 MET B N 1
ATOM 4243 C CA . MET B 1 139 ? -6.961 -5.117 -20.469 1 93.25 139 MET B CA 1
ATOM 4244 C C . MET B 1 139 ? -7.297 -6.199 -21.484 1 93.25 139 MET B C 1
ATOM 4246 O O . MET B 1 139 ? -7.539 -5.902 -22.656 1 93.25 139 MET B O 1
ATOM 4250 N N . SER B 1 140 ? -7.262 -7.418 -21.062 1 92.12 140 SER B N 1
ATOM 4251 C CA . SER B 1 140 ? -7.539 -8.523 -21.969 1 92.12 140 SER B CA 1
ATOM 4252 C C . SER B 1 140 ? -9.008 -8.539 -22.391 1 92.12 140 SER B C 1
ATOM 4254 O O . SER B 1 140 ? -9.367 -9.172 -23.375 1 92.12 140 SER B O 1
ATOM 4256 N N . GLY B 1 141 ? -9.828 -7.91 -21.547 1 89.5 141 GLY B N 1
ATOM 4257 C CA . GLY B 1 141 ? -11.266 -7.957 -21.797 1 89.5 141 GLY B CA 1
ATOM 4258 C C . GLY B 1 141 ? -11.914 -9.219 -21.266 1 89.5 141 GLY B C 1
ATOM 4259 O O . GLY B 1 141 ? -13.125 -9.422 -21.422 1 89.5 141 GLY B O 1
ATOM 4260 N N . LEU B 1 142 ? -11.164 -10.023 -20.625 1 88.25 142 LEU B N 1
ATOM 4261 C CA . LEU B 1 142 ? -11.656 -11.312 -20.172 1 88.25 142 LEU B CA 1
ATOM 4262 C C . LEU B 1 142 ? -12.039 -11.242 -18.688 1 88.25 142 LEU B C 1
ATOM 4264 O O . LEU B 1 142 ? -12.625 -12.188 -18.156 1 88.25 142 LEU B O 1
ATOM 4268 N N . LEU B 1 143 ? -11.641 -10.117 -18.078 1 81.75 143 LEU B N 1
ATOM 4269 C CA . LEU B 1 143 ? -11.891 -10 -16.641 1 81.75 143 LEU B CA 1
ATOM 4270 C C . LEU B 1 143 ? -13.391 -9.945 -16.359 1 81.75 143 LEU B C 1
ATOM 4272 O O . LEU B 1 143 ? -14.117 -9.18 -17 1 81.75 143 LEU B O 1
ATOM 4276 N N . SER B 1 144 ? -13.773 -10.766 -15.57 1 75.94 144 SER B N 1
ATOM 4277 C CA . SER B 1 144 ? -15.141 -10.703 -15.078 1 75.94 144 SER B CA 1
ATOM 4278 C C . SER B 1 144 ? -15.211 -10.062 -13.703 1 75.94 144 SER B C 1
ATOM 4280 O O . SER B 1 144 ? -14.32 -9.289 -13.328 1 75.94 144 SER B O 1
ATOM 4282 N N . ASN B 1 145 ? -16.281 -10.141 -12.945 1 61.09 145 ASN B N 1
ATOM 4283 C CA . ASN B 1 145 ? -16.5 -9.445 -11.68 1 61.09 145 ASN B CA 1
ATOM 4284 C C . ASN B 1 145 ? -15.516 -9.914 -10.617 1 61.09 145 ASN B C 1
ATOM 4286 O O . ASN B 1 145 ? -15.547 -9.43 -9.477 1 61.09 145 ASN B O 1
ATOM 4290 N N . GLY B 1 146 ? -14.586 -10.758 -11.094 1 61.66 146 GLY B N 1
ATOM 4291 C CA . GLY B 1 146 ? -13.812 -11.359 -10.023 1 61.66 146 GLY B CA 1
ATOM 4292 C C . GLY B 1 146 ? -12.32 -11.078 -10.133 1 61.66 146 GLY B C 1
ATOM 4293 O O . GLY B 1 146 ? -11.867 -10.516 -11.125 1 61.66 146 GLY B O 1
ATOM 4294 N N . PHE B 1 147 ? -11.664 -11.297 -9.039 1 67.06 147 PHE B N 1
ATOM 4295 C CA . PHE B 1 147 ? -10.227 -11.18 -8.859 1 67.06 147 PHE B CA 1
ATOM 4296 C C . PHE B 1 147 ? -9.484 -12.164 -9.75 1 67.06 147 PHE B C 1
ATOM 4298 O O . PHE B 1 147 ? -9.117 -13.258 -9.305 1 67.06 147 PHE B O 1
ATOM 4305 N N . GLY B 1 148 ? -9.43 -11.852 -11.172 1 77.62 148 GLY B N 1
ATOM 4306 C CA . GLY B 1 148 ? -8.602 -12.594 -12.109 1 77.62 148 GLY B CA 1
ATOM 4307 C C . GLY B 1 148 ? -9.336 -13.734 -12.789 1 77.62 148 GLY B C 1
ATOM 4308 O O . GLY B 1 148 ? -8.719 -14.555 -13.477 1 77.62 148 GLY B O 1
ATOM 4309 N N . ALA B 1 149 ? -10.617 -13.859 -12.586 1 86.12 149 ALA B N 1
ATOM 4310 C CA . ALA B 1 149 ? -11.398 -14.93 -13.211 1 86.12 149 ALA B CA 1
ATOM 4311 C C . ALA B 1 149 ? -11.992 -14.469 -14.539 1 86.12 149 ALA B C 1
ATOM 4313 O O . ALA B 1 149 ? -12.508 -13.352 -14.641 1 86.12 149 ALA B O 1
ATOM 4314 N N . THR B 1 150 ? -11.914 -15.367 -15.5 1 90.62 150 THR B N 1
ATOM 4315 C CA . THR B 1 150 ? -12.539 -15.094 -16.797 1 90.62 150 THR B CA 1
ATOM 4316 C C . THR B 1 150 ? -14.023 -15.414 -16.75 1 90.62 150 THR B C 1
ATOM 4318 O O . THR B 1 150 ? -14.531 -15.922 -15.75 1 90.62 150 THR B O 1
ATOM 4321 N N . HIS B 1 151 ? -14.68 -15.125 -17.891 1 89.69 151 HIS B N 1
ATOM 4322 C CA . HIS B 1 151 ? -16.109 -15.398 -17.984 1 89.69 151 HIS B CA 1
ATOM 4323 C C . HIS B 1 151 ? -16.391 -16.891 -17.875 1 89.69 151 HIS B C 1
ATOM 4325 O O . HIS B 1 151 ? -17.297 -17.312 -17.156 1 89.69 151 HIS B O 1
ATOM 4331 N N . GLY B 1 152 ? -15.625 -17.625 -18.578 1 91.81 152 GLY B N 1
ATOM 4332 C CA . GLY B 1 152 ? -15.773 -19.078 -18.516 1 91.81 152 GLY B CA 1
ATOM 4333 C C . GLY B 1 152 ? -15.523 -19.625 -17.125 1 91.81 152 GLY B C 1
ATOM 4334 O O . GLY B 1 152 ? -16.219 -20.547 -16.688 1 91.81 152 GLY B O 1
ATOM 4335 N N . MET B 1 153 ? -14.578 -19.125 -16.453 1 92.12 153 MET B N 1
ATOM 4336 C CA . MET B 1 153 ? -14.297 -19.547 -15.086 1 92.12 153 MET B CA 1
ATOM 4337 C C . MET B 1 153 ? -15.484 -19.266 -14.172 1 92.12 153 MET B C 1
ATOM 4339 O O . MET B 1 153 ? -15.875 -20.109 -13.367 1 92.12 153 MET B O 1
ATOM 4343 N N . MET B 1 154 ? -16.031 -18.109 -14.312 1 89 154 MET B N 1
ATOM 4344 C CA . MET B 1 154 ? -17.156 -17.719 -13.477 1 89 154 MET B CA 1
ATOM 4345 C C . MET B 1 154 ? -18.359 -18.641 -13.719 1 89 154 MET B C 1
ATOM 4347 O O . MET B 1 154 ? -19 -19.078 -12.766 1 89 154 MET B O 1
ATOM 4351 N N . ARG B 1 155 ? -18.594 -18.953 -14.93 1 91.5 155 ARG B N 1
ATOM 4352 C CA . ARG B 1 155 ? -19.734 -19.812 -15.281 1 91.5 155 ARG B CA 1
ATOM 4353 C C . ARG B 1 155 ? -19.547 -21.219 -14.711 1 91.5 155 ARG B C 1
ATOM 4355 O O . ARG B 1 155 ? -20.516 -21.938 -14.477 1 91.5 155 ARG B O 1
ATOM 4362 N N . ASN B 1 156 ? -18.328 -21.547 -14.477 1 92.88 156 ASN B N 1
ATOM 4363 C CA . ASN B 1 156 ? -18.031 -22.891 -13.984 1 92.88 156 ASN B CA 1
ATOM 4364 C C . ASN B 1 156 ? -17.625 -22.875 -12.516 1 92.88 156 ASN B C 1
ATOM 4366 O O . ASN B 1 156 ? -17.125 -23.859 -11.992 1 92.88 156 ASN B O 1
ATOM 4370 N N . ASN B 1 157 ? -17.734 -21.719 -11.859 1 91.25 157 ASN B N 1
ATOM 4371 C CA . ASN B 1 157 ? -17.422 -21.531 -10.453 1 91.25 157 ASN B CA 1
ATOM 4372 C C . ASN B 1 157 ? -15.961 -21.875 -10.156 1 91.25 157 ASN B C 1
ATOM 4374 O O . ASN B 1 157 ? -15.672 -22.578 -9.188 1 91.25 157 ASN B O 1
ATOM 4378 N N . LEU B 1 158 ? -15.148 -21.406 -11.055 1 91.75 158 LEU B N 1
ATOM 4379 C CA . LEU B 1 158 ? -13.727 -21.719 -10.914 1 91.75 158 LEU B CA 1
ATOM 4380 C C . LEU B 1 158 ? -12.945 -20.484 -10.469 1 91.75 158 LEU B C 1
ATOM 4382 O O . LEU B 1 158 ? -13.328 -19.359 -10.773 1 91.75 158 LEU B O 1
ATOM 4386 N N . ILE B 1 159 ? -11.828 -20.734 -9.711 1 88.88 159 ILE B N 1
ATOM 4387 C CA . ILE B 1 159 ? -10.898 -19.688 -9.305 1 88.88 159 ILE B CA 1
ATOM 4388 C C . ILE B 1 159 ? -9.461 -20.172 -9.508 1 88.88 159 ILE B C 1
ATOM 4390 O O . ILE B 1 159 ? -9.211 -21.375 -9.586 1 88.88 159 ILE B O 1
ATOM 4394 N N . TRP B 1 160 ? -8.57 -19.25 -9.625 1 90.31 160 TRP B N 1
ATOM 4395 C CA . TRP B 1 160 ? -7.137 -19.531 -9.617 1 90.31 160 TRP B CA 1
ATOM 4396 C C . TRP B 1 160 ? -6.602 -19.594 -8.195 1 90.31 160 TRP B C 1
ATOM 4398 O O . TRP B 1 160 ? -6.961 -18.75 -7.359 1 90.31 160 TRP B O 1
ATOM 4408 N N . VAL B 1 161 ? -5.773 -20.516 -7.965 1 90.75 161 VAL B N 1
ATOM 4409 C CA . VAL B 1 161 ? -5.043 -20.594 -6.703 1 90.75 161 VAL B CA 1
ATOM 4410 C C . VAL B 1 161 ? -3.545 -20.688 -6.98 1 90.75 161 VAL B C 1
ATOM 4412 O O . VAL B 1 161 ? -3.109 -21.5 -7.793 1 90.75 161 VAL B O 1
ATOM 4415 N N . VAL B 1 162 ? -2.814 -19.891 -6.328 1 93.69 162 VAL B N 1
ATOM 4416 C CA . VAL B 1 162 ? -1.366 -19.922 -6.508 1 93.69 162 VAL B CA 1
ATOM 4417 C C . VAL B 1 162 ? -0.783 -21.109 -5.75 1 93.69 162 VAL B C 1
ATOM 4419 O O . VAL B 1 162 ? -1.121 -21.344 -4.59 1 93.69 162 VAL B O 1
ATOM 4422 N N . SER B 1 163 ? 0.085 -21.891 -6.414 1 94.12 163 SER B N 1
ATOM 4423 C CA . SER B 1 163 ? 0.698 -23.047 -5.777 1 94.12 163 SER B CA 1
ATOM 4424 C C . SER B 1 163 ? 2.166 -22.781 -5.453 1 94.12 163 SER B C 1
ATOM 4426 O O . SER B 1 163 ? 2.709 -23.359 -4.508 1 94.12 163 SER B O 1
ATOM 4428 N N . ARG B 1 164 ? 2.758 -22 -6.254 1 94.94 164 ARG B N 1
ATOM 4429 C CA . ARG B 1 164 ? 4.18 -21.734 -6.055 1 94.94 164 ARG B CA 1
ATOM 4430 C C . ARG B 1 164 ? 4.559 -20.344 -6.582 1 94.94 164 ARG B C 1
ATOM 4432 O O . ARG B 1 164 ? 3.998 -19.891 -7.578 1 94.94 164 ARG B O 1
ATOM 4439 N N . MET B 1 165 ? 5.551 -19.734 -5.941 1 96.25 165 MET B N 1
ATOM 4440 C CA . MET B 1 165 ? 6.082 -18.453 -6.398 1 96.25 165 MET B CA 1
ATOM 4441 C C . MET B 1 165 ? 7.578 -18.359 -6.121 1 96.25 165 MET B C 1
ATOM 4443 O O . MET B 1 165 ? 8.047 -18.766 -5.059 1 96.25 165 MET B O 1
ATOM 4447 N N . HIS B 1 166 ? 8.281 -17.875 -7.062 1 96.94 166 HIS B N 1
ATOM 4448 C CA . HIS B 1 166 ? 9.719 -17.609 -6.957 1 96.94 166 HIS B CA 1
ATOM 4449 C C . HIS B 1 166 ? 10.047 -16.188 -7.359 1 96.94 166 HIS B C 1
ATOM 4451 O O . HIS B 1 166 ? 9.695 -15.742 -8.453 1 96.94 166 HIS B O 1
ATOM 4457 N N . VAL B 1 167 ? 10.703 -15.453 -6.473 1 97.75 167 VAL B N 1
ATOM 4458 C CA . VAL B 1 167 ? 11.109 -14.07 -6.738 1 97.75 167 VAL B CA 1
ATOM 4459 C C . VAL B 1 167 ? 12.617 -13.938 -6.562 1 97.75 167 VAL B C 1
ATOM 4461 O O . VAL B 1 167 ? 13.188 -14.43 -5.586 1 97.75 167 VAL B O 1
ATOM 4464 N N . GLN B 1 168 ? 13.234 -13.336 -7.492 1 97.38 168 GLN B N 1
ATOM 4465 C CA . GLN B 1 168 ? 14.641 -12.953 -7.43 1 97.38 168 GLN B CA 1
ATOM 4466 C C . GLN B 1 168 ? 14.805 -11.438 -7.523 1 97.38 168 GLN B C 1
ATOM 4468 O O . GLN B 1 168 ? 14.242 -10.797 -8.414 1 97.38 168 GLN B O 1
ATOM 4473 N N . VAL B 1 169 ? 15.57 -10.906 -6.582 1 97.19 169 VAL B N 1
ATOM 4474 C CA . VAL B 1 169 ? 15.758 -9.461 -6.562 1 97.19 169 VAL B CA 1
ATOM 4475 C C . VAL B 1 169 ? 17.25 -9.133 -6.648 1 97.19 169 VAL B C 1
ATOM 4477 O O . VAL B 1 169 ? 18.016 -9.453 -5.738 1 97.19 169 VAL B O 1
ATOM 4480 N N . ASP B 1 170 ? 17.609 -8.43 -7.664 1 94.56 170 ASP B N 1
ATOM 4481 C CA . ASP B 1 170 ? 18.984 -7.977 -7.852 1 94.56 170 ASP B CA 1
ATOM 4482 C C . ASP B 1 170 ? 19.188 -6.59 -7.246 1 94.56 170 ASP B C 1
ATOM 4484 O O . ASP B 1 170 ? 20.234 -6.324 -6.637 1 94.56 170 ASP B O 1
ATOM 4488 N N . HIS B 1 171 ? 18.266 -5.758 -7.492 1 94.44 171 HIS B N 1
ATOM 4489 C CA . HIS B 1 171 ? 18.266 -4.402 -6.957 1 94.44 171 HIS B CA 1
ATOM 4490 C C . HIS B 1 171 ? 16.859 -3.99 -6.527 1 94.44 171 HIS B C 1
ATOM 4492 O O . HIS B 1 171 ? 15.875 -4.328 -7.195 1 94.44 171 HIS B O 1
ATOM 4498 N N . TYR B 1 172 ? 16.812 -3.316 -5.441 1 95.62 172 TYR B N 1
ATOM 4499 C CA . TYR B 1 172 ? 15.531 -2.807 -4.98 1 95.62 172 TYR B CA 1
ATOM 4500 C C . TYR B 1 172 ? 15.289 -1.396 -5.504 1 95.62 172 TYR B C 1
ATOM 4502 O O . TYR B 1 172 ? 16.172 -0.534 -5.418 1 95.62 172 TYR B O 1
ATOM 4510 N N . PRO B 1 173 ? 14.055 -1.217 -6.086 1 96.5 173 PRO B N 1
ATOM 4511 C CA . PRO B 1 173 ? 13.711 0.168 -6.418 1 96.5 173 PRO B CA 1
ATOM 4512 C C . PRO B 1 173 ? 13.68 1.077 -5.191 1 96.5 173 PRO B C 1
ATOM 4514 O O . PRO B 1 173 ? 13.469 0.604 -4.07 1 96.5 173 PRO B O 1
ATOM 4517 N N . ILE B 1 174 ? 13.906 2.371 -5.441 1 94 174 ILE B N 1
ATOM 4518 C CA . ILE B 1 174 ? 13.906 3.316 -4.332 1 94 174 ILE B CA 1
ATOM 4519 C C . ILE B 1 174 ? 12.695 4.242 -4.445 1 94 174 ILE B C 1
ATOM 4521 O O . ILE B 1 174 ? 12.031 4.281 -5.484 1 94 174 ILE B O 1
ATOM 4525 N N . TRP B 1 175 ? 12.406 4.98 -3.436 1 92.94 175 TRP B N 1
ATOM 4526 C CA . TRP B 1 175 ? 11.281 5.906 -3.406 1 92.94 175 TRP B CA 1
ATOM 4527 C C . TRP B 1 175 ? 11.344 6.887 -4.57 1 92.94 175 TRP B C 1
ATOM 4529 O O . TRP B 1 175 ? 12.391 7.504 -4.809 1 92.94 175 TRP B O 1
ATOM 4539 N N . GLY B 1 176 ? 10.234 6.941 -5.25 1 92.25 176 GLY B N 1
ATOM 4540 C CA . GLY B 1 176 ? 10.125 7.918 -6.32 1 92.25 176 GLY B CA 1
ATOM 4541 C C . GLY B 1 176 ? 10.68 7.422 -7.641 1 92.25 176 GLY B C 1
ATOM 4542 O O . GLY B 1 176 ? 10.539 8.086 -8.672 1 92.25 176 GLY B O 1
ATOM 4543 N N . GLU B 1 177 ? 11.312 6.324 -7.633 1 94.75 177 GLU B N 1
ATOM 4544 C CA . GLU B 1 177 ? 11.891 5.789 -8.859 1 94.75 177 GLU B CA 1
ATOM 4545 C C . GLU B 1 177 ? 10.805 5.301 -9.812 1 94.75 177 GLU B C 1
ATOM 4547 O O . GLU B 1 177 ? 9.805 4.719 -9.383 1 94.75 177 GLU B O 1
ATOM 4552 N N . VAL B 1 178 ? 11.047 5.605 -11.055 1 96.5 178 VAL B N 1
ATOM 4553 C CA . VAL B 1 178 ? 10.156 5.102 -12.094 1 96.5 178 VAL B CA 1
ATOM 4554 C C . VAL B 1 178 ? 10.641 3.734 -12.578 1 96.5 178 VAL B C 1
ATOM 4556 O O . VAL B 1 178 ? 11.789 3.59 -13 1 96.5 178 VAL B O 1
ATOM 4559 N N . ILE B 1 179 ? 9.758 2.777 -12.508 1 98.06 179 ILE B N 1
ATOM 4560 C CA . ILE B 1 179 ? 10.102 1.428 -12.938 1 98.06 179 ILE B CA 1
ATOM 4561 C C . ILE B 1 179 ? 9.086 0.936 -13.961 1 98.06 179 ILE B C 1
ATOM 4563 O O . ILE B 1 179 ? 7.988 1.48 -14.07 1 98.06 179 ILE B O 1
ATOM 4567 N N . GLU B 1 180 ? 9.539 -0.052 -14.703 1 98.38 180 GLU B N 1
ATOM 4568 C CA . GLU B 1 180 ? 8.672 -0.768 -15.633 1 98.38 180 GLU B CA 1
ATOM 4569 C C . GLU B 1 180 ? 8.492 -2.225 -15.211 1 98.38 180 GLU B C 1
ATOM 4571 O O . GLU B 1 180 ? 9.469 -2.904 -14.883 1 98.38 180 GLU B O 1
ATOM 4576 N N . ILE B 1 181 ? 7.27 -2.656 -15.227 1 98.81 181 ILE B N 1
ATOM 4577 C CA . ILE B 1 181 ? 6.957 -4.035 -14.867 1 98.81 181 ILE B CA 1
ATOM 4578 C C . ILE B 1 181 ? 6.344 -4.758 -16.062 1 98.81 181 ILE B C 1
ATOM 4580 O O . ILE B 1 181 ? 5.27 -4.379 -16.531 1 98.81 181 ILE B O 1
ATOM 4584 N N . ASP B 1 182 ? 6.984 -5.785 -16.516 1 98.75 182 ASP B N 1
ATOM 4585 C CA . ASP B 1 182 ? 6.473 -6.66 -17.562 1 98.75 182 ASP B CA 1
ATOM 4586 C C . ASP B 1 182 ? 5.879 -7.938 -16.984 1 98.75 182 ASP B C 1
ATOM 4588 O O . ASP B 1 182 ? 6.414 -8.484 -16.016 1 98.75 182 ASP B O 1
ATOM 4592 N N . THR B 1 183 ? 4.812 -8.406 -17.578 1 98.75 183 THR B N 1
ATOM 4593 C CA . THR B 1 183 ? 4.262 -9.688 -17.156 1 98.75 183 THR B CA 1
ATOM 4594 C C . THR B 1 183 ? 3.615 -10.406 -18.344 1 98.75 183 THR B C 1
ATOM 4596 O O . THR B 1 183 ? 3.119 -9.758 -19.266 1 98.75 183 THR B O 1
ATOM 4599 N N . TRP B 1 184 ? 3.648 -11.672 -18.297 1 98.56 184 TRP B N 1
ATOM 4600 C CA . TRP B 1 184 ? 3.039 -12.539 -19.312 1 98.56 184 TRP B CA 1
ATOM 4601 C C . TRP B 1 184 ? 2.703 -13.906 -18.719 1 98.56 184 TRP B C 1
ATOM 4603 O O . TRP B 1 184 ? 3.068 -14.195 -17.578 1 98.56 184 TRP B O 1
ATOM 4613 N N . VAL B 1 185 ? 1.966 -14.68 -19.5 1 97.5 185 VAL B N 1
ATOM 4614 C CA . VAL B 1 185 ? 1.542 -15.977 -19 1 97.5 185 VAL B CA 1
ATOM 4615 C C . VAL B 1 185 ? 1.974 -17.078 -19.953 1 97.5 185 VAL B C 1
ATOM 4617 O O . VAL B 1 185 ? 2.227 -16.812 -21.141 1 97.5 185 VAL B O 1
ATOM 4620 N N . GLY B 1 186 ? 2.148 -18.203 -19.406 1 96.75 186 GLY B N 1
ATOM 4621 C CA . GLY B 1 186 ? 2.396 -19.438 -20.125 1 96.75 186 GLY B CA 1
ATOM 4622 C C . GLY B 1 186 ? 1.694 -20.625 -19.516 1 96.75 186 GLY B C 1
ATOM 4623 O O . GLY B 1 186 ? 1.123 -20.531 -18.422 1 96.75 186 GLY B O 1
ATOM 4624 N N . ALA B 1 187 ? 1.733 -21.672 -20.234 1 95 187 ALA B N 1
ATOM 4625 C CA . ALA B 1 187 ? 1.135 -22.922 -19.734 1 95 187 ALA B CA 1
ATOM 4626 C C . ALA B 1 187 ? 1.991 -23.531 -18.641 1 95 187 ALA B C 1
ATOM 4628 O O . ALA B 1 187 ? 3.219 -23.422 -18.656 1 95 187 ALA B O 1
ATOM 4629 N N . SER B 1 188 ? 1.315 -24.094 -17.734 1 93.12 188 SER B N 1
ATOM 4630 C CA . SER B 1 188 ? 1.948 -24.938 -16.719 1 93.12 188 SER B CA 1
ATOM 4631 C C . SER B 1 188 ? 1.24 -26.281 -16.594 1 93.12 188 SER B C 1
ATOM 4633 O O . SER B 1 188 ? 0.176 -26.375 -15.984 1 93.12 188 SER B O 1
ATOM 4635 N N . GLY B 1 189 ? 1.902 -27.297 -17.156 1 88.56 189 GLY B N 1
ATOM 4636 C CA . GLY B 1 189 ? 1.224 -28.594 -17.219 1 88.56 189 GLY B CA 1
ATOM 4637 C C . GLY B 1 189 ? -0.061 -28.547 -18.031 1 88.56 189 GLY B C 1
ATOM 4638 O O . GLY B 1 189 ? -0.257 -27.641 -18.844 1 88.56 189 GLY B O 1
ATOM 4639 N N . LYS B 1 190 ? -0.964 -29.531 -17.734 1 86.56 190 LYS B N 1
ATOM 4640 C CA . LYS B 1 190 ? -2.188 -29.672 -18.516 1 86.56 190 LYS B CA 1
ATOM 4641 C C . LYS B 1 190 ? -3.287 -28.75 -18 1 86.56 190 LYS B C 1
ATOM 4643 O O . LYS B 1 190 ? -4.129 -28.297 -18.781 1 86.56 190 LYS B O 1
ATOM 4648 N N . ASN B 1 191 ? -3.246 -28.406 -16.75 1 89.56 191 ASN B N 1
ATOM 4649 C CA . ASN B 1 191 ? -4.391 -27.719 -16.172 1 89.56 191 ASN B CA 1
ATOM 4650 C C . ASN B 1 191 ? -3.957 -26.453 -15.414 1 89.56 191 ASN B C 1
ATOM 4652 O O . ASN B 1 191 ? -4.73 -25.906 -14.633 1 89.56 191 ASN B O 1
ATOM 4656 N N . GLY B 1 192 ? -2.74 -26.062 -15.641 1 92.94 192 GLY B N 1
ATOM 4657 C CA . GLY B 1 192 ? -2.268 -24.922 -14.867 1 92.94 192 GLY B CA 1
ATOM 4658 C C . GLY B 1 192 ? -1.773 -23.781 -15.742 1 92.94 192 GLY B C 1
ATOM 4659 O O . GLY B 1 192 ? -1.803 -23.875 -16.969 1 92.94 192 GLY B O 1
ATOM 4660 N N . MET B 1 193 ? -1.44 -22.703 -15.102 1 95.19 193 MET B N 1
ATOM 4661 C CA . MET B 1 193 ? -0.916 -21.5 -15.734 1 95.19 193 MET B CA 1
ATOM 4662 C C . MET B 1 193 ? 0.293 -20.969 -14.977 1 95.19 193 MET B C 1
ATOM 4664 O O . MET B 1 193 ? 0.323 -21 -13.75 1 95.19 193 MET B O 1
ATOM 4668 N N . ARG B 1 194 ? 1.246 -20.609 -15.758 1 96.75 194 ARG B N 1
ATOM 4669 C CA . ARG B 1 194 ? 2.404 -19.906 -15.219 1 96.75 194 ARG B CA 1
ATOM 4670 C C . ARG B 1 194 ? 2.318 -18.422 -15.508 1 96.75 194 ARG B C 1
ATOM 4672 O O . ARG B 1 194 ? 1.931 -18.016 -16.609 1 96.75 194 ARG B O 1
ATOM 4679 N N . ARG B 1 195 ? 2.709 -17.594 -14.547 1 97.81 195 ARG B N 1
ATOM 4680 C CA . ARG B 1 195 ? 2.842 -16.156 -14.789 1 97.81 195 ARG B CA 1
ATOM 4681 C C . ARG B 1 195 ? 4.234 -15.672 -14.406 1 97.81 195 ARG B C 1
ATOM 4683 O O . ARG B 1 195 ? 4.742 -16 -13.328 1 97.81 195 ARG B O 1
ATOM 4690 N N . ASP B 1 196 ? 4.742 -14.805 -15.25 1 98.56 196 ASP B N 1
ATOM 4691 C CA . ASP B 1 196 ? 6.098 -14.289 -15.078 1 98.56 196 ASP B CA 1
ATOM 4692 C C . ASP B 1 196 ? 6.102 -12.766 -15.031 1 98.56 196 ASP B C 1
ATOM 4694 O O . ASP B 1 196 ? 5.211 -12.117 -15.586 1 98.56 196 ASP B O 1
ATOM 4698 N N . TRP B 1 197 ? 7.137 -12.25 -14.336 1 98.81 197 TRP B N 1
ATOM 4699 C CA . TRP B 1 197 ? 7.328 -10.805 -14.258 1 98.81 197 TRP B CA 1
ATOM 4700 C C . TRP B 1 197 ? 8.805 -10.445 -14.398 1 98.81 197 TRP B C 1
ATOM 4702 O O . TRP B 1 197 ? 9.68 -11.211 -13.984 1 98.81 197 TRP B O 1
ATOM 4712 N N . VAL B 1 198 ? 9.039 -9.266 -14.93 1 98.75 198 VAL B N 1
ATOM 4713 C CA . VAL B 1 198 ? 10.344 -8.602 -14.875 1 98.75 198 VAL B CA 1
ATOM 4714 C C . VAL B 1 198 ? 10.164 -7.133 -14.508 1 98.75 198 VAL B C 1
ATOM 4716 O O . VAL B 1 198 ? 9.32 -6.441 -15.078 1 98.75 198 VAL B O 1
ATOM 4719 N N . ILE B 1 199 ? 10.906 -6.699 -13.492 1 98.75 199 ILE B N 1
ATOM 4720 C CA . ILE B 1 199 ? 10.961 -5.285 -13.133 1 98.75 199 ILE B CA 1
ATOM 4721 C C . ILE B 1 199 ? 12.266 -4.676 -13.641 1 98.75 199 ILE B C 1
ATOM 4723 O O . ILE B 1 199 ? 13.352 -5.207 -13.391 1 98.75 199 ILE B O 1
ATOM 4727 N N . ARG B 1 200 ? 12.148 -3.504 -14.289 1 98.12 200 ARG B N 1
ATOM 4728 C CA . ARG B 1 200 ? 13.328 -2.803 -14.797 1 98.12 200 ARG B CA 1
ATOM 4729 C C . ARG B 1 200 ? 13.312 -1.336 -14.375 1 98.12 200 ARG B C 1
ATOM 4731 O O . ARG B 1 200 ? 12.242 -0.742 -14.219 1 98.12 200 ARG B O 1
ATOM 4738 N N . SER B 1 201 ? 14.492 -0.829 -14.211 1 95.56 201 SER B N 1
ATOM 4739 C CA . SER B 1 201 ? 14.625 0.619 -14.078 1 95.56 201 SER B CA 1
ATOM 4740 C C . SER B 1 201 ? 14.281 1.324 -15.383 1 95.56 201 SER B C 1
ATOM 4742 O O . SER B 1 201 ? 14.812 0.974 -16.438 1 95.56 201 SER B O 1
ATOM 4744 N N . GLN B 1 202 ? 13.398 2.25 -15.258 1 93.5 202 GLN B N 1
ATOM 4745 C CA . GLN B 1 202 ? 13.07 3.004 -16.453 1 93.5 202 GLN B CA 1
ATOM 4746 C C . GLN B 1 202 ? 14.258 3.844 -16.922 1 93.5 202 GLN B C 1
ATOM 4748 O O . GLN B 1 202 ? 14.469 4.02 -18.125 1 93.5 202 GLN B O 1
ATOM 4753 N N . ALA B 1 203 ? 15 4.344 -16 1 88.81 203 ALA B N 1
ATOM 4754 C CA . ALA B 1 203 ? 16.125 5.234 -16.297 1 88.81 203 ALA B CA 1
ATOM 4755 C C . ALA B 1 203 ? 17.281 4.473 -16.953 1 88.81 203 ALA B C 1
ATOM 4757 O O . ALA B 1 203 ? 17.859 4.938 -17.922 1 88.81 203 ALA B O 1
ATOM 4758 N N . SER B 1 204 ? 17.594 3.305 -16.5 1 89.94 204 SER B N 1
ATOM 4759 C CA . SER B 1 204 ? 18.797 2.607 -16.938 1 89.94 204 SER B CA 1
ATOM 4760 C C . SER B 1 204 ? 18.453 1.409 -17.812 1 89.94 204 SER B C 1
ATOM 4762 O O . SER B 1 204 ? 19.312 0.906 -18.547 1 89.94 204 SER B O 1
ATOM 4764 N N . GLY B 1 205 ? 17.312 0.905 -17.625 1 92.94 205 GLY B N 1
ATOM 4765 C CA . GLY B 1 205 ? 16.938 -0.315 -18.328 1 92.94 205 GLY B CA 1
ATOM 4766 C C . GLY B 1 205 ? 17.422 -1.572 -17.625 1 92.94 205 GLY B C 1
ATOM 4767 O O . GLY B 1 205 ? 17.078 -2.686 -18.031 1 92.94 205 GLY B O 1
ATOM 4768 N N . SER B 1 206 ? 18.062 -1.383 -16.562 1 95.06 206 SER B N 1
ATOM 4769 C CA . SER B 1 206 ? 18.594 -2.523 -15.828 1 95.06 206 SER B CA 1
ATOM 4770 C C . SER B 1 206 ? 17.484 -3.318 -15.156 1 95.06 206 SER B C 1
ATOM 4772 O O . SER B 1 206 ? 16.516 -2.736 -14.648 1 95.06 206 SER B O 1
ATOM 4774 N N . THR B 1 207 ? 17.703 -4.629 -15.125 1 97.44 207 THR B N 1
ATOM 4775 C CA . THR B 1 207 ? 16.75 -5.492 -14.445 1 97.44 207 THR B CA 1
ATOM 4776 C C . THR B 1 207 ? 16.938 -5.43 -12.938 1 97.44 207 THR B C 1
ATOM 4778 O O . THR B 1 207 ? 18.062 -5.59 -12.438 1 97.44 207 THR B O 1
ATOM 4781 N N . TYR B 1 208 ? 15.852 -5.203 -12.258 1 97.94 208 TYR B N 1
ATOM 4782 C CA . TYR B 1 208 ? 15.867 -5.102 -10.797 1 97.94 208 TYR B CA 1
ATOM 4783 C C . TYR B 1 208 ? 15.375 -6.391 -10.156 1 97.94 208 TYR B C 1
ATOM 4785 O O . TYR B 1 208 ? 15.93 -6.848 -9.156 1 97.94 208 TYR B O 1
ATOM 4793 N N . ALA B 1 209 ? 14.375 -7.043 -10.742 1 98.44 209 ALA B N 1
ATOM 4794 C CA . ALA B 1 209 ? 13.789 -8.227 -10.133 1 98.44 209 ALA B CA 1
ATOM 4795 C C . ALA B 1 209 ? 13.086 -9.094 -11.172 1 98.44 209 ALA B C 1
ATOM 4797 O O . ALA B 1 209 ? 12.672 -8.602 -12.227 1 98.44 209 ALA B O 1
ATOM 4798 N N . ARG B 1 210 ? 13.023 -10.344 -10.938 1 98.56 210 ARG B N 1
ATOM 4799 C CA . ARG B 1 210 ? 12.289 -11.344 -11.711 1 98.56 210 ARG B CA 1
ATOM 4800 C C . ARG B 1 210 ? 11.398 -12.188 -10.797 1 98.56 210 ARG B C 1
ATOM 4802 O O . ARG B 1 210 ? 11.734 -12.414 -9.633 1 98.56 210 ARG B O 1
ATOM 4809 N N . ALA B 1 211 ? 10.281 -12.625 -11.352 1 98.5 211 ALA B N 1
ATOM 4810 C CA . ALA B 1 211 ? 9.406 -13.508 -10.586 1 98.5 211 ALA B CA 1
ATOM 4811 C C . ALA B 1 211 ? 8.664 -14.477 -11.492 1 98.5 211 ALA B C 1
ATOM 4813 O O . ALA B 1 211 ? 8.438 -14.188 -12.672 1 98.5 211 ALA B O 1
ATOM 4814 N N . THR B 1 212 ? 8.344 -15.602 -10.984 1 97.62 212 THR B N 1
ATOM 4815 C CA . THR B 1 212 ? 7.492 -16.594 -11.641 1 97.62 212 THR B CA 1
ATOM 4816 C C . THR B 1 212 ? 6.551 -17.25 -10.633 1 97.62 212 THR B C 1
ATOM 4818 O O . THR B 1 212 ? 6.902 -17.406 -9.461 1 97.62 212 THR B O 1
ATOM 4821 N N . SER B 1 213 ? 5.371 -17.547 -11.07 1 96.94 213 SER B N 1
ATOM 4822 C CA . SER B 1 213 ? 4.391 -18.203 -10.219 1 96.94 213 SER B CA 1
ATOM 4823 C C . SER B 1 213 ? 3.607 -19.266 -10.992 1 96.94 213 SER B C 1
ATOM 4825 O O . SER B 1 213 ? 3.51 -19.188 -12.219 1 96.94 213 SER B O 1
ATOM 4827 N N . THR B 1 214 ? 3.137 -20.203 -10.273 1 95.69 214 THR B N 1
ATOM 4828 C CA . THR B 1 214 ? 2.314 -21.266 -10.852 1 95.69 214 THR B CA 1
ATOM 4829 C C . THR B 1 214 ? 0.926 -21.266 -10.219 1 95.69 214 THR B C 1
ATOM 4831 O O . THR B 1 214 ? 0.793 -21.172 -9 1 95.69 214 THR B O 1
ATOM 4834 N N . TRP B 1 215 ? -0.062 -21.406 -11.062 1 95.19 215 TRP B N 1
ATOM 4835 C CA . TRP B 1 215 ? -1.457 -21.359 -10.641 1 95.19 215 TRP B CA 1
ATOM 4836 C C . TRP B 1 215 ? -2.211 -22.609 -11.062 1 95.19 215 TRP B C 1
ATOM 4838 O O . TRP B 1 215 ? -2.012 -23.109 -12.172 1 95.19 215 TRP B O 1
ATOM 4848 N N . VAL B 1 216 ? -3.053 -23.031 -10.211 1 94.06 216 VAL B N 1
ATOM 4849 C CA . VAL B 1 216 ? -3.914 -24.172 -10.492 1 94.06 216 VAL B CA 1
ATOM 4850 C C . VAL B 1 216 ? -5.379 -23.766 -10.344 1 94.06 216 VAL B C 1
ATOM 4852 O O . VAL B 1 216 ? -5.688 -22.766 -9.703 1 94.06 216 VAL B O 1
ATOM 4855 N N . MET B 1 217 ? -6.176 -24.516 -10.961 1 93 217 MET B N 1
ATOM 4856 C CA . MET B 1 217 ? -7.602 -24.203 -10.961 1 93 217 MET B CA 1
ATOM 4857 C C . MET B 1 217 ? -8.328 -24.969 -9.859 1 93 217 MET B C 1
ATOM 4859 O O . MET B 1 217 ? -8.062 -26.156 -9.648 1 93 217 MET B O 1
ATOM 4863 N N . MET B 1 218 ? -9.234 -24.219 -9.195 1 91.75 218 MET B N 1
ATOM 4864 C CA . MET B 1 218 ? -10.008 -24.812 -8.102 1 91.75 218 MET B CA 1
ATOM 4865 C C . MET B 1 218 ? -11.477 -24.422 -8.211 1 91.75 218 MET B C 1
ATOM 4867 O O . MET B 1 218 ? -11.797 -23.297 -8.617 1 91.75 218 MET B O 1
ATOM 4871 N N . ASN B 1 219 ? -12.32 -25.375 -7.875 1 92.94 219 ASN B N 1
ATOM 4872 C CA . ASN B 1 219 ? -13.742 -25.031 -7.781 1 92.94 219 ASN B CA 1
ATOM 4873 C C . ASN B 1 219 ? -14.039 -24.203 -6.531 1 92.94 219 ASN B C 1
ATOM 4875 O O . ASN B 1 219 ? -13.695 -24.609 -5.422 1 92.94 219 ASN B O 1
ATOM 4879 N N . GLU B 1 220 ? -14.703 -23.188 -6.668 1 87 220 GLU B N 1
ATOM 4880 C CA . GLU B 1 220 ? -14.938 -22.234 -5.586 1 87 220 GLU B CA 1
ATOM 4881 C C . GLU B 1 220 ? -15.875 -22.828 -4.535 1 87 220 GLU B C 1
ATOM 4883 O O . GLU B 1 220 ? -15.719 -22.562 -3.342 1 87 220 GLU B O 1
ATOM 4888 N N . GLN B 1 221 ? -16.75 -23.641 -4.891 1 88.88 221 GLN B N 1
ATOM 4889 C CA . GLN B 1 221 ? -17.766 -24.172 -3.992 1 88.88 221 GLN B CA 1
ATOM 4890 C C . GLN B 1 221 ? -17.25 -25.422 -3.27 1 88.88 221 GLN B C 1
ATOM 4892 O O . GLN B 1 221 ? -17.359 -25.516 -2.045 1 88.88 221 GLN B O 1
ATOM 4897 N N . THR B 1 222 ? -16.656 -26.312 -4.023 1 90.56 222 THR B N 1
ATOM 4898 C CA . THR B 1 222 ? -16.234 -27.578 -3.441 1 90.56 222 THR B CA 1
ATOM 4899 C C . THR B 1 222 ? -14.836 -27.453 -2.84 1 90.56 222 THR B C 1
ATOM 4901 O O . THR B 1 222 ? -14.414 -28.312 -2.057 1 90.56 222 THR B O 1
ATOM 4904 N N . ARG B 1 223 ? -14.125 -26.469 -3.301 1 87.38 223 ARG B N 1
ATOM 4905 C CA . ARG B 1 223 ? -12.758 -26.203 -2.859 1 87.38 223 ARG B CA 1
ATOM 4906 C C . ARG B 1 223 ? -11.82 -27.328 -3.252 1 87.38 223 ARG B C 1
ATOM 4908 O O . ARG B 1 223 ? -10.898 -27.672 -2.506 1 87.38 223 ARG B O 1
ATOM 4915 N N . ARG B 1 224 ? -12.148 -27.984 -4.316 1 91.06 224 ARG B N 1
ATOM 4916 C CA . ARG B 1 224 ? -11.32 -29.047 -4.871 1 91.06 224 ARG B CA 1
ATOM 4917 C C . ARG B 1 224 ? -10.664 -28.609 -6.172 1 91.06 224 ARG B C 1
ATOM 4919 O O . ARG B 1 224 ? -11.219 -27.797 -6.914 1 91.06 224 ARG B O 1
ATOM 4926 N N . LEU B 1 225 ? -9.562 -29.234 -6.387 1 91.75 225 LEU B N 1
ATOM 4927 C CA . LEU B 1 225 ? -8.875 -28.969 -7.648 1 91.75 225 LEU B CA 1
ATOM 4928 C C . LEU B 1 225 ? -9.742 -29.375 -8.828 1 91.75 225 LEU B C 1
ATOM 4930 O O . LEU B 1 225 ? -10.484 -30.359 -8.75 1 91.75 225 LEU B O 1
ATOM 4934 N N . SER B 1 226 ? -9.602 -28.578 -9.867 1 93.12 226 SER B N 1
ATOM 4935 C CA . SER B 1 226 ? -10.414 -28.828 -11.047 1 93.12 226 SER B CA 1
ATOM 4936 C C . SER B 1 226 ? -9.562 -28.844 -12.312 1 93.12 226 SER B C 1
ATOM 4938 O O . SER B 1 226 ? -8.586 -28.094 -12.422 1 93.12 226 SER B O 1
ATOM 4940 N N . LYS B 1 227 ? -10.008 -29.672 -13.195 1 93.44 227 LYS B N 1
ATOM 4941 C CA . LYS B 1 227 ? -9.461 -29.578 -14.547 1 93.44 227 LYS B CA 1
ATOM 4942 C C . LYS B 1 227 ? -9.938 -28.297 -15.242 1 93.44 227 LYS B C 1
ATOM 4944 O O . LYS B 1 227 ? -10.992 -27.766 -14.898 1 93.44 227 LYS B O 1
ATOM 4949 N N . MET B 1 228 ? -9.148 -27.891 -16.219 1 93.56 228 MET B N 1
ATOM 4950 C CA . MET B 1 228 ? -9.523 -26.719 -17 1 93.56 228 MET B CA 1
ATOM 4951 C C . MET B 1 228 ? -10.523 -27.078 -18.094 1 93.56 228 MET B C 1
ATOM 4953 O O . MET B 1 228 ? -10.188 -27.812 -19.016 1 93.56 228 MET B O 1
ATOM 4957 N N . PRO B 1 229 ? -11.711 -26.578 -17.969 1 95 229 PRO B N 1
ATOM 4958 C CA . PRO B 1 229 ? -12.664 -26.828 -19.047 1 95 229 PRO B CA 1
ATOM 4959 C C . PRO B 1 229 ? -12.211 -26.25 -20.375 1 95 229 PRO B C 1
ATOM 4961 O O . PRO B 1 229 ? -11.477 -25.25 -20.406 1 95 229 PRO B O 1
ATOM 4964 N N . ASP B 1 230 ? -12.727 -26.781 -21.453 1 95.19 230 ASP B N 1
ATOM 4965 C CA . ASP B 1 230 ? -12.344 -26.344 -22.797 1 95.19 230 ASP B CA 1
ATOM 4966 C C . ASP B 1 230 ? -12.68 -24.875 -23.016 1 95.19 230 ASP B C 1
ATOM 4968 O O . ASP B 1 230 ? -11.898 -24.141 -23.609 1 95.19 230 ASP B O 1
ATOM 4972 N N . GLU B 1 231 ? -13.766 -24.484 -22.5 1 95.06 231 GLU B N 1
ATOM 4973 C CA . GLU B 1 231 ? -14.188 -23.109 -22.656 1 95.06 231 GLU B CA 1
ATOM 4974 C C . GLU B 1 231 ? -13.195 -22.141 -22 1 95.06 231 GLU B C 1
ATOM 4976 O O . GLU B 1 231 ? -12.875 -21.094 -22.562 1 95.06 231 GLU B O 1
ATOM 4981 N N . VAL B 1 232 ? -12.797 -22.531 -20.875 1 94.44 232 VAL B N 1
ATOM 4982 C CA . VAL B 1 232 ? -11.828 -21.719 -20.141 1 94.44 232 VAL B CA 1
ATOM 4983 C C . VAL B 1 232 ? -10.484 -21.75 -20.875 1 94.44 232 VAL B C 1
ATOM 4985 O O . VAL B 1 232 ? -9.836 -20.703 -21.031 1 94.44 232 VAL B O 1
ATOM 4988 N N . ARG B 1 233 ? -10.078 -22.875 -21.328 1 95.19 233 ARG B N 1
ATOM 4989 C CA . ARG B 1 233 ? -8.836 -23.031 -22.078 1 95.19 233 ARG B CA 1
ATOM 4990 C C . ARG B 1 233 ? -8.836 -22.141 -23.328 1 95.19 233 ARG B C 1
ATOM 4992 O O . ARG B 1 233 ? -7.824 -21.516 -23.641 1 95.19 233 ARG B O 1
ATOM 4999 N N . ASP B 1 234 ? -9.891 -22.125 -24.016 1 95.44 234 ASP B N 1
ATOM 5000 C CA . ASP B 1 234 ? -10.016 -21.328 -25.234 1 95.44 234 ASP B CA 1
ATOM 5001 C C . ASP B 1 234 ? -9.859 -19.844 -24.938 1 95.44 234 ASP B C 1
ATOM 5003 O O . ASP B 1 234 ? -9.367 -19.094 -25.781 1 95.44 234 ASP B O 1
ATOM 5007 N N . GLU B 1 235 ? -10.281 -19.453 -23.766 1 93.69 235 GLU B N 1
ATOM 5008 C CA . GLU B 1 235 ? -10.164 -18.047 -23.359 1 93.69 235 GLU B CA 1
ATOM 5009 C C . GLU B 1 235 ? -8.719 -17.688 -23.031 1 93.69 235 GLU B C 1
ATOM 5011 O O . GLU B 1 235 ? -8.25 -16.594 -23.359 1 93.69 235 GLU B O 1
ATOM 5016 N N . ILE B 1 236 ? -7.988 -18.609 -22.438 1 93.69 236 ILE B N 1
ATOM 5017 C CA . ILE B 1 236 ? -6.742 -18.234 -21.781 1 93.69 236 ILE B CA 1
ATOM 5018 C C . ILE B 1 236 ? -5.559 -18.656 -22.641 1 93.69 236 ILE B C 1
ATOM 5020 O O . ILE B 1 236 ? -4.543 -17.953 -22.703 1 93.69 236 ILE B O 1
ATOM 5024 N N . SER B 1 237 ? -5.652 -19.75 -23.406 1 95.06 237 SER B N 1
ATOM 5025 C CA . SER B 1 237 ? -4.527 -20.344 -24.109 1 95.06 237 SER B CA 1
ATOM 5026 C C . SER B 1 237 ? -3.975 -19.406 -25.172 1 95.06 237 SER B C 1
ATOM 5028 O O . SER B 1 237 ? -2.775 -19.422 -25.453 1 95.06 237 SER B O 1
ATOM 5030 N N . PRO B 1 238 ? -4.773 -18.609 -25.797 1 95.56 238 PRO B N 1
ATOM 5031 C CA . PRO B 1 238 ? -4.234 -17.688 -26.812 1 95.56 238 PRO B CA 1
ATOM 5032 C C . PRO B 1 238 ? -3.25 -16.688 -26.219 1 95.56 238 PRO B C 1
ATOM 5034 O O . PRO B 1 238 ? -2.492 -16.047 -26.969 1 95.56 238 PRO B O 1
ATOM 5037 N N . TRP B 1 239 ? -3.252 -16.531 -24.984 1 96 239 TRP B N 1
ATOM 5038 C CA . TRP B 1 239 ? -2.398 -15.547 -24.328 1 96 239 TRP B CA 1
ATOM 5039 C C . TRP B 1 239 ? -1.066 -16.156 -23.922 1 96 239 TRP B C 1
ATOM 5041 O O . TRP B 1 239 ? -0.145 -15.453 -23.516 1 96 239 TRP B O 1
ATOM 5051 N N . PHE B 1 240 ? -0.946 -17.469 -24.062 1 96.75 240 PHE B N 1
ATOM 5052 C CA . PHE B 1 240 ? 0.226 -18.172 -23.547 1 96.75 240 PHE B CA 1
ATOM 5053 C C . PHE B 1 240 ? 1.42 -17.969 -24.484 1 96.75 240 PHE B C 1
ATOM 5055 O O . PHE B 1 240 ? 1.289 -18.078 -25.703 1 96.75 240 PHE B O 1
ATOM 5062 N N . ILE B 1 241 ? 2.549 -17.703 -23.859 1 96.94 241 ILE B N 1
ATOM 5063 C CA . ILE B 1 241 ? 3.816 -17.734 -24.578 1 96.94 241 ILE B CA 1
ATOM 5064 C C . ILE B 1 241 ? 4.84 -18.547 -23.781 1 96.94 241 ILE B C 1
ATOM 5066 O O . ILE B 1 241 ? 4.668 -18.781 -22.594 1 96.94 241 ILE B O 1
ATOM 5070 N N . ARG B 1 242 ? 6.004 -18.922 -24.359 1 94.81 242 ARG B N 1
ATOM 5071 C CA . ARG B 1 242 ? 6.977 -19.844 -23.781 1 94.81 242 ARG B CA 1
ATOM 5072 C C . ARG B 1 242 ? 8.047 -19.078 -23 1 94.81 242 ARG B C 1
ATOM 5074 O O . ARG B 1 242 ? 8.797 -19.672 -22.219 1 94.81 242 ARG B O 1
ATOM 5081 N N . LYS B 1 243 ? 8.078 -17.812 -23.125 1 95.69 243 LYS B N 1
ATOM 5082 C CA . LYS B 1 243 ? 9.07 -16.984 -22.453 1 95.69 243 LYS B CA 1
ATOM 5083 C C . LYS B 1 243 ? 8.992 -17.156 -20.938 1 95.69 243 LYS B C 1
ATOM 5085 O O . LYS B 1 243 ? 7.902 -17.219 -20.359 1 95.69 243 LYS B O 1
ATOM 5090 N N . GLN B 1 244 ? 10.164 -17.312 -20.297 1 96.38 244 GLN B N 1
ATOM 5091 C CA . GLN B 1 244 ? 10.227 -17.453 -18.859 1 96.38 244 GLN B CA 1
ATOM 5092 C C . GLN B 1 244 ? 11.141 -16.391 -18.234 1 96.38 244 GLN B C 1
ATOM 5094 O O . GLN B 1 244 ? 12.203 -16.078 -18.797 1 96.38 244 GLN B O 1
ATOM 5099 N N . ALA B 1 245 ? 10.688 -15.844 -17.156 1 97.25 245 ALA B N 1
ATOM 5100 C CA . ALA B 1 245 ? 11.492 -14.844 -16.453 1 97.25 245 ALA B CA 1
ATOM 5101 C C . ALA B 1 245 ? 12.625 -15.5 -15.672 1 97.25 245 ALA B C 1
ATOM 5103 O O . ALA B 1 245 ? 13.695 -14.914 -15.5 1 97.25 245 ALA B O 1
ATOM 5104 N N . ILE B 1 246 ? 12.328 -16.609 -15.094 1 94.44 246 ILE B N 1
ATOM 5105 C CA . ILE B 1 246 ? 13.297 -17.391 -14.344 1 94.44 246 ILE B CA 1
ATOM 5106 C C . ILE B 1 246 ? 13.383 -18.797 -14.93 1 94.44 246 ILE B C 1
ATOM 5108 O O . ILE B 1 246 ? 12.359 -19.469 -15.109 1 94.44 246 ILE B O 1
ATOM 5112 N N . ASN B 1 247 ? 14.578 -19.172 -15.289 1 85.5 247 ASN B N 1
ATOM 5113 C CA . ASN B 1 247 ? 14.781 -20.531 -15.75 1 85.5 247 ASN B CA 1
ATOM 5114 C C . ASN B 1 247 ? 14.961 -21.5 -14.586 1 85.5 247 ASN B C 1
ATOM 5116 O O . ASN B 1 247 ? 16.031 -21.531 -13.953 1 85.5 247 ASN B O 1
ATOM 5120 N N . GLU B 1 248 ? 13.812 -22 -14.234 1 71.25 248 GLU B N 1
ATOM 5121 C CA . GLU B 1 248 ? 13.914 -22.891 -13.094 1 71.25 248 GLU B CA 1
ATOM 5122 C C . GLU B 1 248 ? 14.25 -24.312 -13.539 1 71.25 248 GLU B C 1
ATOM 5124 O O . GLU B 1 248 ? 13.516 -24.906 -14.328 1 71.25 248 GLU B O 1
ATOM 5129 N N . ALA B 1 249 ? 15.492 -24.656 -13.57 1 61.78 249 ALA B N 1
ATOM 5130 C CA . ALA B 1 249 ? 15.719 -26.094 -13.773 1 61.78 249 ALA B CA 1
ATOM 5131 C C . ALA B 1 249 ? 14.891 -26.922 -12.789 1 61.78 249 ALA B C 1
ATOM 5133 O O . ALA B 1 249 ? 13.773 -26.531 -12.438 1 61.78 249 ALA B O 1
ATOM 5134 N N . VAL B 1 250 ? 15.5 -27.766 -11.938 1 57.44 250 VAL B N 1
ATOM 5135 C CA . VAL B 1 250 ? 14.859 -28.625 -10.945 1 57.44 250 VAL B CA 1
ATOM 5136 C C . VAL B 1 250 ? 14.57 -27.812 -9.68 1 57.44 250 VAL B C 1
ATOM 5138 O O . VAL B 1 250 ? 15.492 -27.328 -9.023 1 57.44 250 VAL B O 1
ATOM 5141 N N . PRO B 1 251 ? 13.148 -27.5 -9.484 1 65.25 251 PRO B N 1
ATOM 5142 C CA . PRO B 1 251 ? 12.844 -26.734 -8.273 1 65.25 251 PRO B CA 1
ATOM 5143 C C . PRO B 1 251 ? 13.344 -27.422 -7.008 1 65.25 251 PRO B C 1
ATOM 5145 O O . PRO B 1 251 ? 13.203 -28.641 -6.855 1 65.25 251 PRO B O 1
ATOM 5148 N N . ASP B 1 252 ? 14.148 -26.75 -6.227 1 67.56 252 ASP B N 1
ATOM 5149 C CA . ASP B 1 252 ? 14.578 -27.281 -4.934 1 67.56 252 ASP B CA 1
ATOM 5150 C C . ASP B 1 252 ? 13.383 -27.484 -4 1 67.56 252 ASP B C 1
ATOM 5152 O O . ASP B 1 252 ? 12.523 -26.609 -3.889 1 67.56 252 ASP B O 1
ATOM 5156 N N . LYS B 1 253 ? 13.281 -28.719 -3.545 1 80.38 253 LYS B N 1
ATOM 5157 C CA . LYS B 1 253 ? 12.25 -29.016 -2.551 1 80.38 253 LYS B CA 1
ATOM 5158 C C . LYS B 1 253 ? 12.523 -28.266 -1.247 1 80.38 253 LYS B C 1
ATOM 5160 O O . LYS B 1 253 ? 13.672 -28.188 -0.799 1 80.38 253 LYS B O 1
ATOM 5165 N N . ILE B 1 254 ? 11.492 -27.641 -0.723 1 91.44 254 ILE B N 1
ATOM 5166 C CA . ILE B 1 254 ? 11.617 -26.969 0.566 1 91.44 254 ILE B CA 1
ATOM 5167 C C . ILE B 1 254 ? 11.297 -27.953 1.692 1 91.44 254 ILE B C 1
ATOM 5169 O O . ILE B 1 254 ? 10.203 -28.5 1.751 1 91.44 254 ILE B O 1
ATOM 5173 N N . VAL B 1 255 ? 12.188 -28.156 2.582 1 89.06 255 VAL B N 1
ATOM 5174 C CA . VAL B 1 255 ? 12.023 -29.094 3.688 1 89.06 255 VAL B CA 1
ATOM 5175 C C . VAL B 1 255 ? 10.945 -28.594 4.637 1 89.06 255 VAL B C 1
ATOM 5177 O O . VAL B 1 255 ? 10.852 -27.391 4.898 1 89.06 255 VAL B O 1
ATOM 5180 N N . LYS B 1 256 ? 10.164 -29.531 5.133 1 90.5 256 LYS B N 1
ATOM 5181 C CA . LYS B 1 256 ? 9.18 -29.172 6.152 1 90.5 256 LYS B CA 1
ATOM 5182 C C . LYS B 1 256 ? 9.828 -29.047 7.523 1 90.5 256 LYS B C 1
ATOM 5184 O O . LYS B 1 256 ? 10.414 -30 8.039 1 90.5 256 LYS B O 1
ATOM 5189 N N . LEU B 1 257 ? 9.602 -27.938 8.047 1 92.19 257 LEU B N 1
ATOM 5190 C CA . LEU B 1 257 ? 10.148 -27.703 9.375 1 92.19 257 LEU B CA 1
ATOM 5191 C C . LEU B 1 257 ? 9.266 -28.344 10.445 1 92.19 257 LEU B C 1
ATOM 5193 O O . LEU B 1 257 ? 8.094 -28.641 10.195 1 92.19 257 LEU B O 1
ATOM 5197 N N . ASP B 1 258 ? 9.938 -28.641 11.531 1 88.62 258 ASP B N 1
ATOM 5198 C CA . ASP B 1 258 ? 9.195 -29.125 12.695 1 88.62 258 ASP B CA 1
ATOM 5199 C C . ASP B 1 258 ? 9.25 -28.125 13.844 1 88.62 258 ASP B C 1
ATOM 5201 O O . ASP B 1 258 ? 9.719 -27 13.664 1 88.62 258 ASP B O 1
ATOM 5205 N N . ASP B 1 259 ? 8.719 -28.484 14.914 1 84.69 259 ASP B N 1
ATOM 5206 C CA . ASP B 1 259 ? 8.539 -27.578 16.031 1 84.69 259 ASP B CA 1
ATOM 5207 C C . ASP B 1 259 ? 9.875 -27.266 16.719 1 84.69 259 ASP B C 1
ATOM 5209 O O . ASP B 1 259 ? 9.93 -26.5 17.688 1 84.69 259 ASP B O 1
ATOM 5213 N N . LYS B 1 260 ? 10.945 -27.828 16.188 1 89.5 260 LYS B N 1
ATOM 5214 C CA . LYS B 1 260 ? 12.266 -27.594 16.766 1 89.5 260 LYS B CA 1
ATOM 5215 C C . LYS B 1 260 ? 12.984 -26.453 16.047 1 89.5 260 LYS B C 1
ATOM 5217 O O . LYS B 1 260 ? 14.172 -26.219 16.281 1 89.5 260 LYS B O 1
ATOM 5222 N N . ALA B 1 261 ? 12.242 -25.828 15.25 1 92.94 261 ALA B N 1
ATOM 5223 C CA . ALA B 1 261 ? 12.844 -24.719 14.516 1 92.94 261 ALA B CA 1
ATOM 5224 C C . ALA B 1 261 ? 13.43 -23.672 15.477 1 92.94 261 ALA B C 1
ATOM 5226 O O . ALA B 1 261 ? 12.875 -23.438 16.547 1 92.94 261 ALA B O 1
ATOM 5227 N N . LYS B 1 262 ? 14.516 -23.094 15.109 1 94.12 262 LYS B N 1
ATOM 5228 C CA . LYS B 1 262 ? 15.289 -22.188 15.953 1 94.12 262 LYS B CA 1
ATOM 5229 C C . LYS B 1 262 ? 14.461 -20.953 16.344 1 94.12 262 LYS B C 1
ATOM 5231 O O . LYS B 1 262 ? 14.562 -20.469 17.469 1 94.12 262 LYS B O 1
ATOM 5236 N N . HIS B 1 263 ? 13.742 -20.375 15.422 1 95.69 263 HIS B N 1
ATOM 5237 C CA . HIS B 1 263 ? 12.914 -19.203 15.672 1 95.69 263 HIS B CA 1
ATOM 5238 C C . HIS B 1 263 ? 11.438 -19.516 15.453 1 95.69 263 HIS B C 1
ATOM 5240 O O . HIS B 1 263 ? 11.07 -20.125 14.445 1 95.69 263 HIS B O 1
ATOM 5246 N N . VAL B 1 264 ? 10.633 -19.078 16.453 1 95.62 264 VAL B N 1
ATOM 5247 C CA . VAL B 1 264 ? 9.203 -19.359 16.375 1 95.62 264 VAL B CA 1
ATOM 5248 C C . VAL B 1 264 ? 8.414 -18.125 16.797 1 95.62 264 VAL B C 1
ATOM 5250 O O . VAL B 1 264 ? 8.758 -17.453 17.766 1 95.62 264 VAL B O 1
ATOM 5253 N N . ASN B 1 265 ? 7.473 -17.703 15.992 1 93.69 265 ASN B N 1
ATOM 5254 C CA . ASN B 1 265 ? 6.445 -16.734 16.344 1 93.69 265 ASN B CA 1
ATOM 5255 C C . ASN B 1 265 ? 5.059 -17.359 16.359 1 93.69 265 ASN B C 1
ATOM 5257 O O . ASN B 1 265 ? 4.562 -17.828 15.336 1 93.69 265 ASN B O 1
ATOM 5261 N N . SER B 1 266 ? 4.453 -17.297 17.547 1 91.94 266 SER B N 1
ATOM 5262 C CA . SER B 1 266 ? 3.158 -17.953 17.703 1 91.94 266 SER B CA 1
ATOM 5263 C C . SER B 1 266 ? 2.045 -16.922 17.906 1 91.94 266 SER B C 1
ATOM 5265 O O . SER B 1 266 ? 2.303 -15.719 17.953 1 91.94 266 SER B O 1
ATOM 5267 N N . ASP B 1 267 ? 0.873 -17.359 17.812 1 89.88 267 ASP B N 1
ATOM 5268 C CA . ASP B 1 267 ? -0.329 -16.578 18.109 1 89.88 267 ASP B CA 1
ATOM 5269 C C . ASP B 1 267 ? -0.535 -15.469 17.094 1 89.88 267 ASP B C 1
ATOM 5271 O O . ASP B 1 267 ? -0.928 -14.352 17.453 1 89.88 267 ASP B O 1
ATOM 5275 N N . LEU B 1 268 ? -0.126 -15.781 15.898 1 91.25 268 LEU B N 1
ATOM 5276 C CA . LEU B 1 268 ? -0.385 -14.844 14.812 1 91.25 268 LEU B CA 1
ATOM 5277 C C . LEU B 1 268 ? -1.836 -14.93 14.352 1 91.25 268 LEU B C 1
ATOM 5279 O O . LEU B 1 268 ? -2.285 -15.984 13.898 1 91.25 268 LEU B O 1
ATOM 5283 N N . LYS B 1 269 ? -2.533 -13.781 14.492 1 88.12 269 LYS B N 1
ATOM 5284 C CA . LYS B 1 269 ? -3.938 -13.742 14.094 1 88.12 269 LYS B CA 1
ATOM 5285 C C . LYS B 1 269 ? -4.16 -12.75 12.953 1 88.12 269 LYS B C 1
ATOM 5287 O O . LYS B 1 269 ? -3.688 -11.617 13.008 1 88.12 269 LYS B O 1
ATOM 5292 N N . PRO B 1 270 ? -4.859 -13.281 11.914 1 88.19 270 PRO B N 1
ATOM 5293 C CA . PRO B 1 270 ? -5.199 -12.344 10.852 1 88.19 270 PRO B CA 1
ATOM 5294 C C . PRO B 1 270 ? -6.078 -11.195 11.336 1 88.19 270 PRO B C 1
ATOM 5296 O O . PRO B 1 270 ? -6.926 -11.383 12.211 1 88.19 270 PRO B O 1
ATOM 5299 N N . LYS B 1 271 ? -5.793 -10.07 10.781 1 83 271 LYS B N 1
ATOM 5300 C CA . LYS B 1 271 ? -6.633 -8.898 11.008 1 83 271 LYS B CA 1
ATOM 5301 C C . LYS B 1 271 ? -7.543 -8.633 9.812 1 83 271 LYS B C 1
ATOM 5303 O O . LYS B 1 271 ? -7.332 -9.188 8.734 1 83 271 LYS B O 1
ATOM 5308 N N . ARG B 1 272 ? -8.508 -7.801 10.008 1 78.69 272 ARG B N 1
ATOM 5309 C CA . ARG B 1 272 ? -9.43 -7.477 8.922 1 78.69 272 ARG B CA 1
ATOM 5310 C C . ARG B 1 272 ? -8.688 -6.906 7.723 1 78.69 272 ARG B C 1
ATOM 5312 O O . ARG B 1 272 ? -9.023 -7.215 6.574 1 78.69 272 ARG B O 1
ATOM 5319 N N . SER B 1 273 ? -7.652 -6.199 8.055 1 78.31 273 SER B N 1
ATOM 5320 C CA . SER B 1 273 ? -6.887 -5.543 7 1 78.31 273 SER B CA 1
ATOM 5321 C C . SER B 1 273 ? -6.027 -6.547 6.234 1 78.31 273 SER B C 1
ATOM 5323 O O . SER B 1 273 ? -5.488 -6.227 5.172 1 78.31 273 SER B O 1
ATOM 5325 N N . ASP B 1 274 ? -5.961 -7.723 6.734 1 86.81 274 ASP B N 1
ATOM 5326 C CA . ASP B 1 274 ? -5.145 -8.75 6.098 1 86.81 274 ASP B CA 1
ATOM 5327 C C . ASP B 1 274 ? -5.957 -9.547 5.078 1 86.81 274 ASP B C 1
ATOM 5329 O O . ASP B 1 274 ? -5.402 -10.352 4.332 1 86.81 274 ASP B O 1
ATOM 5333 N N . LEU B 1 275 ? -7.223 -9.266 5.051 1 83.38 275 LEU B N 1
ATOM 5334 C CA . LEU B 1 275 ? -8.109 -10.047 4.199 1 83.38 275 LEU B CA 1
ATOM 5335 C C . LEU B 1 275 ? -8.242 -9.414 2.82 1 83.38 275 LEU B C 1
ATOM 5337 O O . LEU B 1 275 ? -8.266 -8.188 2.697 1 83.38 275 LEU B O 1
ATOM 5341 N N . ASP B 1 276 ? -8.297 -10.289 1.882 1 77.81 276 ASP B N 1
ATOM 5342 C CA . ASP B 1 276 ? -8.531 -9.82 0.521 1 77.81 276 ASP B CA 1
ATOM 5343 C C . ASP B 1 276 ? -10.023 -9.781 0.2 1 77.81 276 ASP B C 1
ATOM 5345 O O . ASP B 1 276 ? -10.859 -9.953 1.09 1 77.81 276 ASP B O 1
ATOM 5349 N N . MET B 1 277 ? -10.297 -9.5 -1.043 1 74.62 277 MET B N 1
ATOM 5350 C CA . MET B 1 277 ? -11.68 -9.344 -1.481 1 74.62 277 MET B CA 1
ATOM 5351 C C . MET B 1 277 ? -12.422 -10.672 -1.435 1 74.62 277 MET B C 1
ATOM 5353 O O . MET B 1 277 ? -13.648 -10.711 -1.518 1 74.62 277 MET B O 1
ATOM 5357 N N . ASN B 1 278 ? -11.695 -11.812 -1.341 1 71.44 278 ASN B N 1
ATOM 5358 C CA . ASN B 1 278 ? -12.297 -13.141 -1.202 1 71.44 278 ASN B CA 1
ATOM 5359 C C . ASN B 1 278 ? -12.453 -13.531 0.263 1 71.44 278 ASN B C 1
ATOM 5361 O O . ASN B 1 278 ? -12.812 -14.672 0.569 1 71.44 278 ASN B O 1
ATOM 5365 N N . GLN B 1 279 ? -12.07 -12.633 1.178 1 76.44 279 GLN B N 1
ATOM 5366 C CA . GLN B 1 279 ? -12.219 -12.805 2.619 1 76.44 279 GLN B CA 1
ATOM 5367 C C . GLN B 1 279 ? -11.211 -13.812 3.158 1 76.44 279 GLN B C 1
ATOM 5369 O O . GLN B 1 279 ? -11.43 -14.414 4.215 1 76.44 279 GLN B O 1
ATOM 5374 N N . HIS B 1 280 ? -10.203 -14.086 2.402 1 81.81 280 HIS B N 1
ATOM 5375 C CA . HIS B 1 280 ? -9.07 -14.883 2.838 1 81.81 280 HIS B CA 1
ATOM 5376 C C . HIS B 1 280 ? -7.859 -14.008 3.137 1 81.81 280 HIS B C 1
ATOM 5378 O O . HIS B 1 280 ? -7.797 -12.859 2.695 1 81.81 280 HIS B O 1
ATOM 5384 N N . VAL B 1 281 ? -6.996 -14.609 3.92 1 88 281 VAL B N 1
ATOM 5385 C CA . VAL B 1 281 ? -5.773 -13.867 4.203 1 88 281 VAL B CA 1
ATOM 5386 C C . VAL B 1 281 ? -4.965 -13.688 2.922 1 88 281 VAL B C 1
ATOM 5388 O O . VAL B 1 281 ? -4.723 -14.656 2.195 1 88 281 VAL B O 1
ATOM 5391 N N . ASN B 1 282 ? -4.582 -12.492 2.648 1 88.06 282 ASN B N 1
ATOM 5392 C CA . ASN B 1 282 ? -3.781 -12.172 1.472 1 88.06 282 ASN B CA 1
ATOM 5393 C C . ASN B 1 282 ? -2.424 -12.875 1.513 1 88.06 282 ASN B C 1
ATOM 5395 O O . ASN B 1 282 ? -1.783 -12.93 2.564 1 88.06 282 ASN B O 1
ATOM 5399 N N . ASN B 1 283 ? -1.993 -13.312 0.368 1 88.88 283 ASN B N 1
ATOM 5400 C CA . ASN B 1 283 ? -0.752 -14.07 0.264 1 88.88 283 ASN B CA 1
ATOM 5401 C C . ASN B 1 283 ? 0.448 -13.25 0.728 1 88.88 283 ASN B C 1
ATOM 5403 O O . ASN B 1 283 ? 1.434 -13.805 1.216 1 88.88 283 ASN B O 1
ATOM 5407 N N . VAL B 1 284 ? 0.337 -11.984 0.568 1 91.5 284 VAL B N 1
ATOM 5408 C CA . VAL B 1 284 ? 1.436 -11.102 0.953 1 91.5 284 VAL B CA 1
ATOM 5409 C C . VAL B 1 284 ? 1.601 -11.117 2.471 1 91.5 284 VAL B C 1
ATOM 5411 O O . VAL B 1 284 ? 2.717 -10.992 2.982 1 91.5 284 VAL B O 1
ATOM 5414 N N . LYS B 1 285 ? 0.551 -11.328 3.156 1 91.62 285 LYS B N 1
ATOM 5415 C CA . LYS B 1 285 ? 0.598 -11.383 4.613 1 91.62 285 LYS B CA 1
ATOM 5416 C C . LYS B 1 285 ? 1.435 -12.562 5.09 1 91.62 285 LYS B C 1
ATOM 5418 O O . LYS B 1 285 ? 2.137 -12.469 6.102 1 91.62 285 LYS B O 1
ATOM 5423 N N . TYR B 1 286 ? 1.373 -13.68 4.41 1 94.81 286 TYR B N 1
ATOM 5424 C CA . TYR B 1 286 ? 2.178 -14.852 4.746 1 94.81 286 TYR B CA 1
ATOM 5425 C C . TYR B 1 286 ? 3.662 -14.508 4.746 1 94.81 286 TYR B C 1
ATOM 5427 O O . TYR B 1 286 ? 4.391 -14.875 5.668 1 94.81 286 TYR B O 1
ATOM 5435 N N . VAL B 1 287 ? 4.031 -13.789 3.785 1 95.19 287 VAL B N 1
ATOM 5436 C CA . VAL B 1 287 ? 5.434 -13.414 3.629 1 95.19 287 VAL B CA 1
ATOM 5437 C C . VAL B 1 287 ? 5.859 -12.508 4.785 1 95.19 287 VAL B C 1
ATOM 5439 O O . VAL B 1 287 ? 6.945 -12.68 5.344 1 95.19 287 VAL B O 1
ATOM 5442 N N . ARG B 1 288 ? 5.004 -11.633 5.102 1 92.62 288 ARG B N 1
ATOM 5443 C CA . ARG B 1 288 ? 5.293 -10.758 6.23 1 92.62 288 ARG B CA 1
ATOM 5444 C C . ARG B 1 288 ? 5.523 -11.562 7.504 1 92.62 288 ARG B C 1
ATOM 5446 O O . ARG B 1 288 ? 6.484 -11.312 8.234 1 92.62 288 ARG B O 1
ATOM 5453 N N . TRP B 1 289 ? 4.664 -12.516 7.812 1 94.12 289 TRP B N 1
ATOM 5454 C CA . TRP B 1 289 ? 4.789 -13.359 9 1 94.12 289 TRP B CA 1
ATOM 5455 C C . TRP B 1 289 ? 6.105 -14.125 8.984 1 94.12 289 TRP B C 1
ATOM 5457 O O . TRP B 1 289 ? 6.781 -14.234 10.008 1 94.12 289 TRP B O 1
ATOM 5467 N N . MET B 1 290 ? 6.508 -14.578 7.836 1 95.5 290 MET B N 1
ATOM 5468 C CA . MET B 1 290 ? 7.758 -15.32 7.695 1 95.5 290 MET B CA 1
ATOM 5469 C C . MET B 1 290 ? 8.961 -14.43 8 1 95.5 290 MET B C 1
ATOM 5471 O O . MET B 1 290 ? 9.828 -14.805 8.797 1 95.5 290 MET B O 1
ATOM 5475 N N . LEU B 1 291 ? 8.945 -13.281 7.449 1 94.19 291 LEU B N 1
ATOM 5476 C CA . LEU B 1 291 ? 10.102 -12.398 7.574 1 94.19 291 LEU B CA 1
ATOM 5477 C C . LEU B 1 291 ? 10.219 -11.852 8.992 1 94.19 291 LEU B C 1
ATOM 5479 O O . LEU B 1 291 ? 11.32 -11.641 9.492 1 94.19 291 LEU B O 1
ATOM 5483 N N . GLU B 1 292 ? 9.117 -11.625 9.594 1 91.56 292 GLU B N 1
ATOM 5484 C CA . GLU B 1 292 ? 9.102 -11.078 10.953 1 91.56 292 GLU B CA 1
ATOM 5485 C C . GLU B 1 292 ? 9.656 -12.086 11.953 1 91.56 292 GLU B C 1
ATOM 5487 O O . GLU B 1 292 ? 9.969 -11.727 13.094 1 91.56 292 GLU B O 1
ATOM 5492 N N . THR B 1 293 ? 9.703 -13.305 11.609 1 94.69 293 THR B N 1
ATOM 5493 C CA . THR B 1 293 ? 10.219 -14.344 12.492 1 94.69 293 THR B CA 1
ATOM 5494 C C . THR B 1 293 ? 11.742 -14.367 12.461 1 94.69 293 THR B C 1
ATOM 5496 O O . THR B 1 293 ? 12.375 -14.93 13.352 1 94.69 293 THR B O 1
ATOM 5499 N N . ILE B 1 294 ? 12.328 -13.805 11.438 1 94.62 294 ILE B N 1
ATOM 5500 C CA . ILE B 1 294 ? 13.781 -13.68 11.367 1 94.62 294 ILE B CA 1
ATOM 5501 C C . ILE B 1 294 ? 14.258 -12.617 12.359 1 94.62 294 ILE B C 1
ATOM 5503 O O . ILE B 1 294 ? 13.656 -11.547 12.477 1 94.62 294 ILE B O 1
ATOM 5507 N N . PRO B 1 295 ? 15.336 -12.852 13.062 1 92.25 295 PRO B N 1
ATOM 5508 C CA . PRO B 1 295 ? 15.828 -11.859 14.031 1 92.25 295 PRO B CA 1
ATOM 5509 C C . PRO B 1 295 ? 16.141 -10.516 13.383 1 92.25 295 PRO B C 1
ATOM 5511 O O . PRO B 1 295 ? 16.75 -10.461 12.312 1 92.25 295 PRO B O 1
ATOM 5514 N N . ASP B 1 296 ? 15.859 -9.461 14.078 1 86.25 296 ASP B N 1
ATOM 5515 C CA . ASP B 1 296 ? 16 -8.102 13.578 1 86.25 296 ASP B CA 1
ATOM 5516 C C . ASP B 1 296 ? 17.453 -7.789 13.25 1 86.25 296 ASP B C 1
ATOM 5518 O O . ASP B 1 296 ? 17.75 -7.117 12.25 1 86.25 296 ASP B O 1
ATOM 5522 N N . LYS B 1 297 ? 18.359 -8.203 14.109 1 87.81 297 LYS B N 1
ATOM 5523 C CA . LYS B 1 297 ? 19.766 -7.93 13.914 1 87.81 297 LYS B CA 1
ATOM 5524 C C . LYS B 1 297 ? 20.25 -8.445 12.555 1 87.81 297 LYS B C 1
ATOM 5526 O O . LYS B 1 297 ? 21.078 -7.816 11.898 1 87.81 297 LYS B O 1
ATOM 5531 N N . PHE B 1 298 ? 19.719 -9.602 12.18 1 91.88 298 PHE B N 1
ATOM 5532 C CA . PHE B 1 298 ? 20.062 -10.156 10.875 1 91.88 298 PHE B CA 1
ATOM 5533 C C . PHE B 1 298 ? 19.5 -9.305 9.758 1 91.88 298 PHE B C 1
ATOM 5535 O O . PHE B 1 298 ? 20.188 -8.992 8.789 1 91.88 298 PHE B O 1
ATOM 5542 N N . LEU B 1 299 ? 18.281 -8.883 9.914 1 89.62 299 LEU B N 1
ATOM 5543 C CA . LEU B 1 299 ? 17.578 -8.133 8.875 1 89.62 299 LEU B CA 1
ATOM 5544 C C . LEU B 1 299 ? 18.219 -6.762 8.68 1 89.62 299 LEU B C 1
ATOM 5546 O O . LEU B 1 299 ? 18.156 -6.191 7.582 1 89.62 299 LEU B O 1
ATOM 5550 N N . GLU B 1 300 ? 18.844 -6.223 9.609 1 85.12 300 GLU B N 1
ATOM 5551 C CA . GLU B 1 300 ? 19.516 -4.922 9.531 1 85.12 300 GLU B CA 1
ATOM 5552 C C . GLU B 1 300 ? 20.75 -4.988 8.648 1 85.12 300 GLU B C 1
ATOM 5554 O O . GLU B 1 300 ? 21.125 -3.992 8.023 1 85.12 300 GLU B O 1
ATOM 5559 N N . ARG B 1 301 ? 21.328 -6.168 8.555 1 89.56 301 ARG B N 1
ATOM 5560 C CA . ARG B 1 301 ? 22.625 -6.285 7.902 1 89.56 301 ARG B CA 1
ATOM 5561 C C . ARG B 1 301 ? 22.5 -7.02 6.574 1 89.56 301 ARG B C 1
ATOM 5563 O O . ARG B 1 301 ? 23.484 -7.16 5.844 1 89.56 301 ARG B O 1
ATOM 5570 N N . HIS B 1 302 ? 21.312 -7.5 6.328 1 92.19 302 HIS B N 1
ATOM 5571 C CA . HIS B 1 302 ? 21.156 -8.312 5.129 1 92.19 302 HIS B CA 1
ATOM 5572 C C . HIS B 1 302 ? 19.938 -7.855 4.316 1 92.19 302 HIS B C 1
ATOM 5574 O O . HIS B 1 302 ? 19.031 -7.223 4.852 1 92.19 302 HIS B O 1
ATOM 5580 N N . GLN B 1 303 ? 20 -8.148 3.049 1 93.19 303 GLN B N 1
ATOM 5581 C CA . GLN B 1 303 ? 18.891 -7.875 2.137 1 93.19 303 GLN B CA 1
ATOM 5582 C C . GLN B 1 303 ? 18.469 -9.141 1.394 1 93.19 303 GLN B C 1
ATOM 5584 O O . GLN B 1 303 ? 19.312 -9.906 0.927 1 93.19 303 GLN B O 1
ATOM 5589 N N . LEU B 1 304 ? 17.219 -9.297 1.278 1 96.19 304 LEU B N 1
ATOM 5590 C CA . LEU B 1 304 ? 16.688 -10.484 0.625 1 96.19 304 LEU B CA 1
ATOM 5591 C C . LEU B 1 304 ? 17 -10.477 -0.868 1 96.19 304 LEU B C 1
ATOM 5593 O O . LEU B 1 304 ? 16.766 -9.469 -1.546 1 96.19 304 LEU B O 1
ATOM 5597 N N . SER B 1 305 ? 17.5 -11.609 -1.392 1 96.25 305 SER B N 1
ATOM 5598 C CA . SER B 1 305 ? 17.828 -11.703 -2.811 1 96.25 305 SER B CA 1
ATOM 5599 C C . SER B 1 305 ? 16.922 -12.703 -3.523 1 96.25 305 SER B C 1
ATOM 5601 O O . SER B 1 305 ? 16.766 -12.648 -4.746 1 96.25 305 SER B O 1
ATOM 5603 N N . SER B 1 306 ? 16.344 -13.602 -2.736 1 96.06 306 SER B N 1
ATOM 5604 C CA . SER B 1 306 ? 15.477 -14.602 -3.35 1 96.06 306 SER B CA 1
ATOM 5605 C C . SER B 1 306 ? 14.492 -15.164 -2.336 1 96.06 306 SER B C 1
ATOM 5607 O O . SER B 1 306 ? 14.805 -15.297 -1.152 1 96.06 306 SER B O 1
ATOM 5609 N N . ILE B 1 307 ? 13.336 -15.516 -2.824 1 96.81 307 ILE B N 1
ATOM 5610 C CA . ILE B 1 307 ? 12.359 -16.203 -1.989 1 96.81 307 ILE B CA 1
ATOM 5611 C C . ILE B 1 307 ? 11.547 -17.172 -2.84 1 96.81 307 ILE B C 1
ATOM 5613 O O . ILE B 1 307 ? 11.109 -16.828 -3.943 1 96.81 307 ILE B O 1
ATOM 5617 N N . ILE B 1 308 ? 11.414 -18.328 -2.381 1 96.44 308 ILE B N 1
ATOM 5618 C CA . ILE B 1 308 ? 10.531 -19.344 -2.963 1 96.44 308 ILE B CA 1
ATOM 5619 C C . ILE B 1 308 ? 9.414 -19.672 -1.981 1 96.44 308 ILE B C 1
ATOM 5621 O O . ILE B 1 308 ? 9.672 -19.906 -0.796 1 96.44 308 ILE B O 1
ATOM 5625 N N . LEU B 1 309 ? 8.219 -19.656 -2.453 1 96.75 309 LEU B N 1
ATOM 5626 C CA . LEU B 1 309 ? 7.047 -19.969 -1.65 1 96.75 309 LEU B CA 1
ATOM 5627 C C . LEU B 1 309 ? 6.262 -21.125 -2.262 1 96.75 309 LEU B C 1
ATOM 5629 O O . LEU B 1 309 ? 6.051 -21.172 -3.477 1 96.75 309 LEU B O 1
ATOM 5633 N N . GLU B 1 310 ? 5.875 -22.047 -1.48 1 96.44 310 GLU B N 1
ATOM 5634 C CA . GLU B 1 310 ? 4.953 -23.109 -1.847 1 96.44 310 GLU B CA 1
ATOM 5635 C C . GLU B 1 310 ? 3.691 -23.062 -0.988 1 96.44 310 GLU B C 1
ATOM 5637 O O . GLU B 1 310 ? 3.748 -23.312 0.218 1 96.44 310 GLU B O 1
ATOM 5642 N N . TYR B 1 311 ? 2.654 -22.844 -1.632 1 95.12 311 TYR B N 1
ATOM 5643 C CA . TYR B 1 311 ? 1.382 -22.703 -0.935 1 95.12 311 TYR B CA 1
ATOM 5644 C C . TYR B 1 311 ? 0.667 -24.047 -0.82 1 95.12 311 TYR B C 1
ATOM 5646 O O . TYR B 1 311 ? 0.537 -24.766 -1.808 1 95.12 311 TYR B O 1
ATOM 5654 N N . ARG B 1 312 ? 0.135 -24.297 0.391 1 92.38 312 ARG B N 1
ATOM 5655 C CA . ARG B 1 312 ? -0.473 -25.609 0.644 1 92.38 312 ARG B CA 1
ATOM 5656 C C . ARG B 1 312 ? -1.964 -25.469 0.931 1 92.38 312 ARG B C 1
ATOM 5658 O O . ARG B 1 312 ? -2.764 -26.312 0.507 1 92.38 312 ARG B O 1
ATOM 5665 N N . ARG B 1 313 ? -2.271 -24.453 1.667 1 89 313 ARG B N 1
ATOM 5666 C CA . ARG B 1 313 ? -3.686 -24.234 1.958 1 89 313 ARG B CA 1
ATOM 5667 C C . ARG B 1 313 ? -3.953 -22.781 2.324 1 89 313 ARG B C 1
ATOM 5669 O O . ARG B 1 313 ? -3.035 -22.062 2.715 1 89 313 ARG B O 1
ATOM 5676 N N . GLU B 1 314 ? -5.23 -22.406 2.27 1 85.94 314 GLU B N 1
ATOM 5677 C CA . GLU B 1 314 ? -5.652 -21.062 2.631 1 85.94 314 GLU B CA 1
ATOM 5678 C C . GLU B 1 314 ? -5.84 -20.938 4.141 1 85.94 314 GLU B C 1
ATOM 5680 O O . GLU B 1 314 ? -6.109 -21.922 4.828 1 85.94 314 GLU B O 1
ATOM 5685 N N . CYS B 1 315 ? -5.625 -19.734 4.625 1 87.94 315 CYS B N 1
ATOM 5686 C CA . CYS B 1 315 ? -5.832 -19.406 6.035 1 87.94 315 CYS B CA 1
ATOM 5687 C C . CYS B 1 315 ? -7.098 -18.578 6.223 1 87.94 315 CYS B C 1
ATOM 5689 O O . CYS B 1 315 ? -7.27 -17.547 5.586 1 87.94 315 CYS B O 1
ATOM 5691 N N . GLY B 1 316 ? -8.008 -19.062 7.027 1 83.69 316 GLY B N 1
ATOM 5692 C CA . GLY B 1 316 ? -9.219 -18.328 7.332 1 83.69 316 GLY B CA 1
ATOM 5693 C C . GLY B 1 316 ? -9 -17.188 8.32 1 83.69 316 GLY B C 1
ATOM 5694 O O . GLY B 1 316 ? -7.961 -17.141 8.984 1 83.69 316 GLY B O 1
ATOM 5695 N N . SER B 1 317 ? -9.992 -16.391 8.523 1 82.19 317 SER B N 1
ATOM 5696 C CA . SER B 1 317 ? -9.898 -15.18 9.328 1 82.19 317 SER B CA 1
ATOM 5697 C C . SER B 1 317 ? -9.82 -15.508 10.812 1 82.19 317 SER B C 1
ATOM 5699 O O . SER B 1 317 ? -9.312 -14.711 11.609 1 82.19 317 SER B O 1
ATOM 5701 N N . SER B 1 318 ? -10.219 -16.656 11.242 1 84 318 SER B N 1
ATOM 5702 C CA . SER B 1 318 ? -10.297 -16.953 12.672 1 84 318 SER B CA 1
ATOM 5703 C C . SER B 1 318 ? -9.141 -17.859 13.102 1 84 318 SER B C 1
ATOM 5705 O O . SER B 1 318 ? -9.016 -18.188 14.281 1 84 318 SER B O 1
ATOM 5707 N N . GLU B 1 319 ? -8.305 -18.219 12.25 1 88.88 319 GLU B N 1
ATOM 5708 C CA . GLU B 1 319 ? -7.254 -19.188 12.555 1 88.88 319 GLU B CA 1
ATOM 5709 C C . GLU B 1 319 ? -6.07 -18.5 13.242 1 88.88 319 GLU B C 1
ATOM 5711 O O . GLU B 1 319 ? -5.809 -17.328 13.008 1 88.88 319 GLU B O 1
ATOM 5716 N N . VAL B 1 320 ? -5.465 -19.281 14.086 1 93.19 320 VAL B N 1
ATOM 5717 C CA . VAL B 1 320 ? -4.23 -18.828 14.727 1 93.19 320 VAL B CA 1
ATOM 5718 C C . VAL B 1 320 ? -3.029 -19.5 14.055 1 93.19 320 VAL B C 1
ATOM 5720 O O . VAL B 1 320 ? -2.957 -20.734 13.977 1 93.19 320 VAL B O 1
ATOM 5723 N N . VAL B 1 321 ? -2.08 -18.719 13.664 1 94.88 321 VAL B N 1
ATOM 5724 C CA . VAL B 1 321 ? -0.998 -19.203 12.812 1 94.88 321 VAL B CA 1
ATOM 5725 C C . VAL B 1 321 ? 0.314 -19.188 13.594 1 94.88 321 VAL B C 1
ATOM 5727 O O . VAL B 1 321 ? 0.522 -18.344 14.461 1 94.88 321 VAL B O 1
ATOM 5730 N N . GLN B 1 322 ? 1.096 -20.188 13.344 1 95.94 322 GLN B N 1
ATOM 5731 C CA . GLN B 1 322 ? 2.467 -20.25 13.836 1 95.94 322 GLN B CA 1
ATOM 5732 C C . GLN B 1 322 ? 3.471 -20.141 12.695 1 95.94 322 GLN B C 1
ATOM 5734 O O . GLN B 1 322 ? 3.293 -20.75 11.641 1 95.94 322 GLN B O 1
ATOM 5739 N N . SER B 1 323 ? 4.461 -19.297 12.938 1 96.75 323 SER B N 1
ATOM 5740 C CA . SER B 1 323 ? 5.539 -19.141 11.961 1 96.75 323 SER B CA 1
ATOM 5741 C C . SER B 1 323 ? 6.844 -19.734 12.484 1 96.75 323 SER B C 1
ATOM 5743 O O . SER B 1 323 ? 7.34 -19.328 13.539 1 96.75 323 SER B O 1
ATOM 5745 N N . LEU B 1 324 ? 7.371 -20.703 11.797 1 97.25 324 LEU B N 1
ATOM 5746 C CA . LEU B 1 324 ? 8.641 -21.344 12.117 1 97.25 324 LEU B CA 1
ATOM 5747 C C . LEU B 1 324 ? 9.734 -20.906 11.141 1 97.25 324 LEU B C 1
ATOM 5749 O O . LEU B 1 324 ? 9.477 -20.781 9.945 1 97.25 324 LEU B O 1
ATOM 5753 N N . CYS B 1 325 ? 10.891 -20.734 11.648 1 97 325 CYS B N 1
ATOM 5754 C CA . CYS B 1 325 ? 12.016 -20.281 10.836 1 97 325 CYS B CA 1
ATOM 5755 C C . CYS B 1 325 ? 13.312 -20.938 11.289 1 97 325 CYS B C 1
ATOM 5757 O O . CYS B 1 325 ? 13.625 -20.953 12.477 1 97 325 CYS B O 1
ATOM 5759 N N . GLN B 1 326 ? 14.047 -21.531 10.352 1 96.25 326 GLN B N 1
ATOM 5760 C CA . GLN B 1 326 ? 15.305 -22.219 10.625 1 96.25 326 GLN B CA 1
ATOM 5761 C C . GLN B 1 326 ? 16.406 -21.734 9.695 1 96.25 326 GLN B C 1
ATOM 5763 O O . GLN B 1 326 ? 16.297 -21.844 8.469 1 96.25 326 GLN B O 1
ATOM 5768 N N . PRO B 1 327 ? 17.5 -21.203 10.328 1 94.69 327 PRO B N 1
ATOM 5769 C CA . PRO B 1 327 ? 18.625 -20.844 9.469 1 94.69 327 PRO B CA 1
ATOM 5770 C C . PRO B 1 327 ? 19.266 -22.062 8.812 1 94.69 327 PRO B C 1
ATOM 5772 O O . PRO B 1 327 ? 19.344 -23.125 9.422 1 94.69 327 PRO B O 1
ATOM 5775 N N . ASP B 1 328 ? 19.703 -21.906 7.625 1 86.94 328 ASP B N 1
ATOM 5776 C CA . ASP B 1 328 ? 20.391 -23 6.945 1 86.94 328 ASP B CA 1
ATOM 5777 C C . ASP B 1 328 ? 21.734 -23.297 7.613 1 86.94 328 ASP B C 1
ATOM 5779 O O . ASP B 1 328 ? 22.422 -22.375 8.078 1 86.94 328 ASP B O 1
ATOM 5783 N N . GLU B 1 329 ? 22 -24.547 8.281 1 70.31 329 GLU B N 1
ATOM 5784 C CA . GLU B 1 329 ? 23.25 -24.938 8.922 1 70.31 329 GLU B CA 1
ATOM 5785 C C . GLU B 1 329 ? 24.438 -24.797 7.965 1 70.31 329 GLU B C 1
ATOM 5787 O O . GLU B 1 329 ? 25.594 -24.734 8.398 1 70.31 329 GLU B O 1
ATOM 5792 N N . ASP B 1 330 ? 24.391 -25.266 6.875 1 51.81 330 ASP B N 1
ATOM 5793 C CA . ASP B 1 330 ? 25.562 -25.453 6.027 1 51.81 330 ASP B CA 1
ATOM 5794 C C . ASP B 1 330 ? 26.391 -24.172 5.941 1 51.81 330 ASP B C 1
ATOM 5796 O O . ASP B 1 330 ? 25.922 -23.156 5.434 1 51.81 330 ASP B O 1
ATOM 5800 N N . GLU B 1 331 ? 27.281 -24.016 6.938 1 44.28 331 GLU B N 1
ATOM 5801 C CA . GLU B 1 331 ? 28.484 -23.188 6.914 1 44.28 331 GLU B CA 1
ATOM 5802 C C . GLU B 1 331 ? 29.094 -23.125 5.512 1 44.28 331 GLU B C 1
ATOM 5804 O O . GLU B 1 331 ? 30.109 -22.469 5.297 1 44.28 331 GLU B O 1
ATOM 5809 N N . SER B 1 332 ? 29.047 -24.234 4.773 1 40 332 SER B N 1
ATOM 5810 C CA . SER B 1 332 ? 29.859 -24.234 3.564 1 40 332 SER B CA 1
ATOM 5811 C C . SER B 1 332 ? 29.672 -22.938 2.777 1 40 332 SER B C 1
ATOM 5813 O O . SER B 1 332 ? 30.391 -22.703 1.799 1 40 332 SER B O 1
ATOM 5815 N N . PHE B 1 333 ? 28.531 -22.406 2.938 1 38.75 333 PHE B N 1
ATOM 5816 C CA . PHE B 1 333 ? 28.562 -21.219 2.104 1 38.75 333 PHE B CA 1
ATOM 5817 C C . PHE B 1 333 ? 29.531 -20.188 2.666 1 38.75 333 PHE B C 1
ATOM 5819 O O . PHE B 1 333 ? 29.703 -19.109 2.092 1 38.75 333 PHE B O 1
ATOM 5826 N N . ALA B 1 334 ? 29.938 -20.375 3.955 1 31.53 334 ALA B N 1
ATOM 5827 C CA . ALA B 1 334 ? 31.078 -19.609 4.477 1 31.53 334 ALA B CA 1
ATOM 5828 C C . ALA B 1 334 ? 32.375 -20.094 3.871 1 31.53 334 ALA B C 1
ATOM 5830 O O . ALA B 1 334 ? 33.469 -19.594 4.207 1 31.53 334 ALA B O 1
ATOM 5831 N N . ASN B 1 335 ? 32.594 -21.406 3.701 1 31.59 335 ASN B N 1
ATOM 5832 C CA . ASN B 1 335 ? 33.906 -21.672 3.102 1 31.59 335 ASN B CA 1
ATOM 5833 C C . ASN B 1 335 ? 34.125 -20.875 1.82 1 31.59 335 ASN B C 1
ATOM 5835 O O . ASN B 1 335 ? 33.219 -20.781 0.988 1 31.59 335 ASN B O 1
ATOM 5839 N N . GLY B 1 336 ? 35.031 -20.094 1.906 1 29.44 336 GLY B N 1
ATOM 5840 C CA . GLY B 1 336 ? 35.719 -19.297 0.904 1 29.44 336 GLY B CA 1
ATOM 5841 C C . GLY B 1 336 ? 35.938 -20.031 -0.408 1 29.44 336 GLY B C 1
ATOM 5842 O O . GLY B 1 336 ? 36.938 -20.719 -0.602 1 29.44 336 GLY B O 1
ATOM 5843 N N . VAL B 1 337 ? 35.219 -20.875 -0.893 1 28.44 337 VAL B N 1
ATOM 5844 C CA . VAL B 1 337 ? 35.781 -20.984 -2.242 1 28.44 337 VAL B CA 1
ATOM 5845 C C . VAL B 1 337 ? 36.312 -19.625 -2.676 1 28.44 337 VAL B C 1
ATOM 5847 O O . VAL B 1 337 ? 35.594 -18.641 -2.752 1 28.44 337 VAL B O 1
ATOM 5850 N N . GLN B 1 338 ? 37.562 -19.5 -2.25 1 28.34 338 GLN B N 1
ATOM 5851 C CA . GLN B 1 338 ? 38.531 -18.578 -2.848 1 28.34 338 GLN B CA 1
ATOM 5852 C C . GLN B 1 338 ? 38.281 -18.406 -4.34 1 28.34 338 GLN B C 1
ATOM 5854 O O . GLN B 1 338 ? 38.625 -19.266 -5.145 1 28.34 338 GLN B O 1
ATOM 5859 N N . GLN B 1 339 ? 37.156 -18.484 -4.836 1 27.23 339 GLN B N 1
ATOM 5860 C CA . GLN B 1 339 ? 37.469 -17.969 -6.168 1 27.23 339 GLN B CA 1
ATOM 5861 C C . GLN B 1 339 ? 38.531 -16.891 -6.105 1 27.23 339 GLN B C 1
ATOM 5863 O O . GLN B 1 339 ? 38.562 -16.109 -5.16 1 27.23 339 GLN B O 1
ATOM 5868 N N . ASN B 1 340 ? 39.719 -17.234 -6.637 1 26.66 340 ASN B N 1
ATOM 5869 C CA . ASN B 1 340 ? 40.719 -16.281 -7.121 1 26.66 340 ASN B CA 1
ATOM 5870 C C . ASN B 1 340 ? 40.094 -14.922 -7.406 1 26.66 340 ASN B C 1
ATOM 5872 O O . ASN B 1 340 ? 39.188 -14.812 -8.242 1 26.66 340 ASN B O 1
ATOM 5876 N N . LEU B 1 341 ? 39.906 -14.32 -6.41 1 26.64 341 LEU B N 1
ATOM 5877 C CA . LEU B 1 341 ? 39.969 -12.891 -6.699 1 26.64 341 LEU B CA 1
ATOM 5878 C C . LEU B 1 341 ? 41.125 -12.594 -7.672 1 26.64 341 LEU B C 1
ATOM 5880 O O . LEU B 1 341 ? 42.281 -12.539 -7.273 1 26.64 341 LEU B O 1
ATOM 5884 N N . LEU B 1 342 ? 41.25 -13.578 -8.648 1 25.25 342 LEU B N 1
ATOM 5885 C CA . LEU B 1 342 ? 42.156 -12.945 -9.602 1 25.25 342 LEU B CA 1
ATOM 5886 C C . LEU B 1 342 ? 41.875 -11.453 -9.727 1 25.25 342 LEU B C 1
ATOM 5888 O O . LEU B 1 342 ? 40.75 -11.062 -10.023 1 25.25 342 LEU B O 1
ATOM 5892 N N . THR B 1 343 ? 42.406 -10.781 -8.797 1 25.81 343 THR B N 1
ATOM 5893 C CA . THR B 1 343 ? 43.125 -9.547 -9.109 1 25.81 343 THR B CA 1
ATOM 5894 C C . THR B 1 343 ? 43.719 -9.609 -10.508 1 25.81 343 THR B C 1
ATOM 5896 O O . THR B 1 343 ? 44.844 -10.102 -10.672 1 25.81 343 THR B O 1
ATOM 5899 N N . ASN B 1 344 ? 43.188 -10.453 -11.336 1 24.17 344 ASN B N 1
ATOM 5900 C CA . ASN B 1 344 ? 43.812 -9.992 -12.578 1 24.17 344 ASN B CA 1
ATOM 5901 C C . ASN B 1 344 ? 43.75 -8.477 -12.703 1 24.17 344 ASN B C 1
ATOM 5903 O O . ASN B 1 344 ? 42.656 -7.887 -12.688 1 24.17 344 ASN B O 1
ATOM 5907 N N . LYS B 1 345 ? 44.688 -7.852 -12.055 1 27.14 345 LYS B N 1
ATOM 5908 C CA . LYS B 1 345 ? 45.438 -6.812 -12.766 1 27.14 345 LYS B CA 1
ATOM 5909 C C . LYS B 1 345 ? 45.312 -6.984 -14.273 1 27.14 345 LYS B C 1
ATOM 5911 O O . LYS B 1 345 ? 45.75 -7.996 -14.836 1 27.14 345 LYS B O 1
ATOM 5916 N N . VAL B 1 346 ? 43.938 -6.695 -14.719 1 27.59 346 VAL B N 1
ATOM 5917 C CA . VAL B 1 346 ? 44.125 -6.281 -16.109 1 27.59 346 VAL B CA 1
ATOM 5918 C C . VAL B 1 346 ? 45.531 -5.758 -16.297 1 27.59 346 VAL B C 1
ATOM 5920 O O . VAL B 1 346 ? 45.938 -4.758 -15.695 1 27.59 346 VAL B O 1
ATOM 5923 N N . LEU B 1 347 ? 46.438 -6.617 -16.094 1 27.02 347 LEU B N 1
ATOM 5924 C CA . LEU B 1 347 ? 47.5 -6.289 -17.031 1 27.02 347 LEU B CA 1
ATOM 5925 C C . LEU B 1 347 ? 46.938 -5.598 -18.266 1 27.02 347 LEU B C 1
ATOM 5927 O O . LEU B 1 347 ? 46 -6.098 -18.891 1 27.02 347 LEU B O 1
ATOM 5931 N N . VAL B 1 348 ? 46.812 -4.203 -18.062 1 27.25 348 VAL B N 1
ATOM 5932 C CA . VAL B 1 348 ? 47.062 -3.402 -19.266 1 27.25 348 VAL B CA 1
ATOM 5933 C C . VAL B 1 348 ? 47.844 -4.215 -20.281 1 27.25 348 VAL B C 1
ATOM 5935 O O . VAL B 1 348 ? 49.062 -4.324 -20.188 1 27.25 348 VAL B O 1
ATOM 5938 N N . GLY B 1 349 ? 47.594 -5.629 -20.266 1 28.2 349 GLY B N 1
ATOM 5939 C CA . GLY B 1 349 ? 48.156 -5.789 -21.609 1 28.2 349 GLY B CA 1
ATOM 5940 C C . GLY B 1 349 ? 47.5 -4.863 -22.625 1 28.2 349 GLY B C 1
ATOM 5941 O O . GLY B 1 349 ? 46.562 -4.148 -22.312 1 28.2 349 GLY B O 1
ATOM 5942 N N . GLY B 1 350 ? 47.719 -4.883 -23.812 1 28.69 350 GLY B N 1
ATOM 5943 C CA . GLY B 1 350 ? 47.156 -3.947 -24.781 1 28.69 350 GLY B CA 1
ATOM 5944 C C . GLY B 1 350 ? 45.656 -3.771 -24.641 1 28.69 350 GLY B C 1
ATOM 5945 O O . GLY B 1 350 ? 45.156 -2.645 -24.641 1 28.69 350 GLY B O 1
ATOM 5946 N N . ASN B 1 351 ? 44.719 -4.84 -24.875 1 27.86 351 ASN B N 1
ATOM 5947 C CA . ASN B 1 351 ? 43.344 -4.496 -25.234 1 27.86 351 ASN B CA 1
ATOM 5948 C C . ASN B 1 351 ? 42.406 -4.473 -24.016 1 27.86 351 ASN B C 1
ATOM 5950 O O . ASN B 1 351 ? 42.562 -5.316 -23.125 1 27.86 351 ASN B O 1
ATOM 5954 N N . GLY B 1 352 ? 41.688 -3.512 -23.203 1 29.19 352 GLY B N 1
ATOM 5955 C CA . GLY B 1 352 ? 40.875 -2.795 -22.25 1 29.19 352 GLY B CA 1
ATOM 5956 C C . GLY B 1 352 ? 39.906 -3.695 -21.5 1 29.19 352 GLY B C 1
ATOM 5957 O O . GLY B 1 352 ? 38.938 -3.215 -20.875 1 29.19 352 GLY B O 1
ATOM 5958 N N . ARG B 1 353 ? 39.625 -5.012 -21.672 1 28.52 353 ARG B N 1
ATOM 5959 C CA . ARG B 1 353 ? 38.406 -5.602 -21.156 1 28.52 353 ARG B CA 1
ATOM 5960 C C . ARG B 1 353 ? 38.562 -5.988 -19.688 1 28.52 353 ARG B C 1
ATOM 5962 O O . ARG B 1 353 ? 39.469 -6.758 -19.328 1 28.52 353 ARG B O 1
ATOM 5969 N N . LEU B 1 354 ? 38.062 -5.285 -18.5 1 30.69 354 LEU B N 1
ATOM 5970 C CA . LEU B 1 354 ? 38 -5.523 -17.078 1 30.69 354 LEU B CA 1
ATOM 5971 C C . LEU B 1 354 ? 37.25 -6.832 -16.781 1 30.69 354 LEU B C 1
ATOM 5973 O O . LEU B 1 354 ? 36.125 -7.027 -17.219 1 30.69 354 LEU B O 1
ATOM 5977 N N . GLY B 1 355 ? 37.75 -7.973 -16.547 1 31.59 355 GLY B N 1
ATOM 5978 C CA . GLY B 1 355 ? 37.156 -9.258 -16.203 1 31.59 355 GLY B CA 1
ATOM 5979 C C . GLY B 1 355 ? 36.281 -9.203 -14.961 1 31.59 355 GLY B C 1
ATOM 5980 O O . GLY B 1 355 ? 36.469 -8.32 -14.117 1 31.59 355 GLY B O 1
ATOM 5981 N N . SER B 1 356 ? 34.969 -9.695 -14.852 1 34.66 356 SER B N 1
ATOM 5982 C CA . SER B 1 356 ? 33.938 -9.852 -13.852 1 34.66 356 SER B CA 1
ATOM 5983 C C . SER B 1 356 ? 34.469 -10.562 -12.609 1 34.66 356 SER B C 1
ATOM 5985 O O . SER B 1 356 ? 34.969 -11.688 -12.688 1 34.66 356 SER B O 1
ATOM 5987 N N . LEU B 1 357 ? 35.125 -10.078 -11.586 1 34.5 357 LEU B N 1
ATOM 5988 C CA . LEU B 1 357 ? 35.469 -10.586 -10.266 1 34.5 357 LEU B CA 1
ATOM 5989 C C . LEU B 1 357 ? 34.312 -11.32 -9.633 1 34.5 357 LEU B C 1
ATOM 5991 O O . LEU B 1 357 ? 33.188 -10.789 -9.57 1 34.5 357 LEU B O 1
ATOM 5995 N N . ASP B 1 358 ? 34.219 -12.57 -9.711 1 37.34 358 ASP B N 1
ATOM 5996 C CA . ASP B 1 358 ? 33.312 -13.422 -8.953 1 37.34 358 ASP B CA 1
ATOM 5997 C C . ASP B 1 358 ? 33.375 -13.117 -7.457 1 37.34 358 ASP B C 1
ATOM 5999 O O . ASP B 1 358 ? 34.281 -13.602 -6.766 1 37.34 358 ASP B O 1
ATOM 6003 N N . ILE B 1 359 ? 33.281 -12.023 -6.785 1 40.75 359 ILE B N 1
ATOM 6004 C CA . ILE B 1 359 ? 33.094 -11.734 -5.363 1 40.75 359 ILE B CA 1
ATOM 6005 C C . ILE B 1 359 ? 32.188 -12.789 -4.742 1 40.75 359 ILE B C 1
ATOM 6007 O O . ILE B 1 359 ? 31.047 -12.969 -5.18 1 40.75 359 ILE B O 1
ATOM 6011 N N . ASN B 1 360 ? 32.719 -13.938 -4.195 1 44.06 360 ASN B N 1
ATOM 6012 C CA . ASN B 1 360 ? 31.984 -14.883 -3.357 1 44.06 360 ASN B CA 1
ATOM 6013 C C . ASN B 1 360 ? 30.969 -14.18 -2.461 1 44.06 360 ASN B C 1
ATOM 6015 O O . ASN B 1 360 ? 31.328 -13.664 -1.397 1 44.06 360 ASN B O 1
ATOM 6019 N N . VAL B 1 361 ? 29.984 -13.695 -2.854 1 55.06 361 VAL B N 1
ATOM 6020 C CA . VAL B 1 361 ? 28.922 -13.07 -2.076 1 55.06 361 VAL B CA 1
ATOM 6021 C C . VAL B 1 361 ? 28.312 -14.086 -1.11 1 55.06 361 VAL B C 1
ATOM 6023 O O . VAL B 1 361 ? 27.766 -15.109 -1.535 1 55.06 361 VAL B O 1
ATOM 6026 N N . LEU B 1 362 ? 28.922 -14.281 0.169 1 63.81 362 LEU B N 1
ATOM 6027 C CA . LEU B 1 362 ? 28.297 -15.047 1.239 1 63.81 362 LEU B CA 1
ATOM 6028 C C . LEU B 1 362 ? 26.797 -14.82 1.271 1 63.81 362 LEU B C 1
ATOM 6030 O O . LEU B 1 362 ? 26.344 -13.672 1.341 1 63.81 362 LEU B O 1
ATOM 6034 N N . THR B 1 363 ? 26.062 -15.93 0.783 1 80.44 363 THR B N 1
ATOM 6035 C CA . THR B 1 363 ? 24.609 -15.867 0.844 1 80.44 363 THR B CA 1
ATOM 6036 C C . THR B 1 363 ? 24.094 -16.641 2.051 1 80.44 363 THR B C 1
ATOM 6038 O O . THR B 1 363 ? 24.672 -17.656 2.449 1 80.44 363 THR B O 1
ATOM 6041 N N . TYR B 1 364 ? 23.234 -16.062 2.801 1 90.69 364 TYR B N 1
ATOM 6042 C CA . TYR B 1 364 ? 22.547 -16.672 3.934 1 90.69 364 TYR B CA 1
ATOM 6043 C C . TYR B 1 364 ? 21.141 -17.125 3.535 1 90.69 364 TYR B C 1
ATOM 6045 O O . TYR B 1 364 ? 20.594 -16.641 2.543 1 90.69 364 TYR B O 1
ATOM 6053 N N . GLY B 1 365 ? 20.75 -18.234 4.227 1 94.19 365 GLY B N 1
ATOM 6054 C CA . GLY B 1 365 ? 19.422 -18.734 3.883 1 94.19 365 GLY B CA 1
ATOM 6055 C C . GLY B 1 365 ? 18.594 -19.094 5.098 1 94.19 365 GLY B C 1
ATOM 6056 O O . GLY B 1 365 ? 19.141 -19.391 6.164 1 94.19 365 GLY B O 1
ATOM 6057 N N . TYR B 1 366 ? 17.328 -18.984 4.945 1 96.25 366 TYR B N 1
ATOM 6058 C CA . TYR B 1 366 ? 16.359 -19.453 5.941 1 96.25 366 TYR B CA 1
ATOM 6059 C C . TYR B 1 366 ? 15.289 -20.328 5.305 1 96.25 366 TYR B C 1
ATOM 6061 O O . TYR B 1 366 ? 14.883 -20.078 4.168 1 96.25 366 TYR B O 1
ATOM 6069 N N . THR B 1 367 ? 14.867 -21.344 6.039 1 96.75 367 THR B N 1
ATOM 6070 C CA . THR B 1 367 ? 13.68 -22.109 5.715 1 96.75 367 THR B CA 1
ATOM 6071 C C . THR B 1 367 ? 12.508 -21.719 6.613 1 96.75 367 THR B C 1
ATOM 6073 O O . THR B 1 367 ? 12.695 -21.484 7.809 1 96.75 367 THR B O 1
ATOM 6076 N N . HIS B 1 368 ? 11.352 -21.625 6.027 1 97.44 368 HIS B N 1
ATOM 6077 C CA . HIS B 1 368 ? 10.18 -21.125 6.738 1 97.44 368 HIS B CA 1
ATOM 6078 C C . HIS B 1 368 ? 9.016 -22.094 6.629 1 97.44 368 HIS B C 1
ATOM 6080 O O . HIS B 1 368 ? 8.875 -22.781 5.621 1 97.44 368 HIS B O 1
ATOM 6086 N N . LEU B 1 369 ? 8.18 -22.109 7.652 1 97.44 369 LEU B N 1
ATOM 6087 C CA . LEU B 1 369 ? 6.918 -22.828 7.633 1 97.44 369 LEU B CA 1
ATOM 6088 C C . LEU B 1 369 ? 5.84 -22.062 8.391 1 97.44 369 LEU B C 1
ATOM 6090 O O . LEU B 1 369 ? 6.039 -21.688 9.555 1 97.44 369 LEU B O 1
ATOM 6094 N N . LEU B 1 370 ? 4.781 -21.734 7.75 1 97 370 LEU B N 1
ATOM 6095 C CA . LEU B 1 370 ? 3.562 -21.281 8.414 1 97 370 LEU B CA 1
ATOM 6096 C C . LEU B 1 370 ? 2.582 -22.438 8.594 1 97 370 LEU B C 1
ATOM 6098 O O . LEU B 1 370 ? 2.307 -23.172 7.648 1 97 370 LEU B O 1
ATOM 6102 N N . GLN B 1 371 ? 2.031 -22.562 9.789 1 95.88 371 GLN B N 1
ATOM 6103 C CA . GLN B 1 371 ? 1.109 -23.672 10.039 1 95.88 371 GLN B CA 1
ATOM 6104 C C . GLN B 1 371 ? 0.047 -23.281 11.062 1 95.88 371 GLN B C 1
ATOM 6106 O O . GLN B 1 371 ? 0.204 -22.297 11.781 1 95.88 371 GLN B O 1
ATOM 6111 N N . THR B 1 372 ? -1.029 -23.844 10.984 1 92.81 372 THR B N 1
ATOM 6112 C CA . THR B 1 372 ? -2.098 -23.766 11.977 1 92.81 372 THR B CA 1
ATOM 6113 C C . THR B 1 372 ? -2.525 -25.156 12.438 1 92.81 372 THR B C 1
ATOM 6115 O O . THR B 1 372 ? -2.816 -26.016 11.609 1 92.81 372 THR B O 1
ATOM 6118 N N . GLN B 1 373 ? -2.617 -25.391 13.75 1 86.88 373 GLN B N 1
ATOM 6119 C CA . GLN B 1 373 ? -3.014 -26.672 14.312 1 86.88 373 GLN B CA 1
ATOM 6120 C C . GLN B 1 373 ? -2.336 -27.828 13.578 1 86.88 373 GLN B C 1
ATOM 6122 O O . GLN B 1 373 ? -3 -28.766 13.148 1 86.88 373 GLN B O 1
ATOM 6127 N N . ASN B 1 374 ? -1.104 -27.719 13.172 1 81.44 374 ASN B N 1
ATOM 6128 C CA . ASN B 1 374 ? -0.231 -28.734 12.578 1 81.44 374 ASN B CA 1
ATOM 6129 C C . ASN B 1 374 ? -0.558 -28.953 11.102 1 81.44 374 ASN B C 1
ATOM 6131 O O . ASN B 1 374 ? -0.167 -29.969 10.523 1 81.44 374 ASN B O 1
ATOM 6135 N N . GLU B 1 375 ? -1.333 -28.141 10.578 1 92.25 375 GLU B N 1
ATOM 6136 C CA . GLU B 1 375 ? -1.551 -28.172 9.133 1 92.25 375 GLU B CA 1
ATOM 6137 C C . GLU B 1 375 ? -0.746 -27.078 8.438 1 92.25 375 GLU B C 1
ATOM 6139 O O . GLU B 1 375 ? -0.767 -25.922 8.852 1 92.25 375 GLU B O 1
ATOM 6144 N N . GLU B 1 376 ? -0.104 -27.469 7.387 1 95.19 376 GLU B N 1
ATOM 6145 C CA . GLU B 1 376 ? 0.763 -26.547 6.664 1 95.19 376 GLU B CA 1
ATOM 6146 C C . GLU B 1 376 ? -0.054 -25.547 5.852 1 95.19 376 GLU B C 1
ATOM 6148 O O . GLU B 1 376 ? -1.033 -25.922 5.203 1 95.19 376 GLU B O 1
ATOM 6153 N N . ILE B 1 377 ? 0.356 -24.312 5.922 1 95.31 377 ILE B N 1
ATOM 6154 C CA . ILE B 1 377 ? -0.245 -23.266 5.102 1 95.31 377 ILE B CA 1
ATOM 6155 C C . ILE B 1 377 ? 0.682 -22.938 3.934 1 95.31 377 ILE B C 1
ATOM 6157 O O . ILE B 1 377 ? 0.292 -23.062 2.77 1 95.31 377 ILE B O 1
ATOM 6161 N N . VAL B 1 378 ? 1.904 -22.562 4.277 1 97 378 VAL B N 1
ATOM 6162 C CA . VAL B 1 378 ? 2.881 -22.188 3.26 1 97 378 VAL B CA 1
ATOM 6163 C C . VAL B 1 378 ? 4.285 -22.562 3.729 1 97 378 VAL B C 1
ATOM 6165 O O . VAL B 1 378 ? 4.629 -22.375 4.898 1 97 378 VAL B O 1
ATOM 6168 N N . ARG B 1 379 ? 5.117 -23.078 2.812 1 96.94 379 ARG B N 1
ATOM 6169 C CA . ARG B 1 379 ? 6.555 -23.234 3.004 1 96.94 379 ARG B CA 1
ATOM 6170 C C . ARG B 1 379 ? 7.328 -22.172 2.223 1 96.94 379 ARG B C 1
ATOM 6172 O O . ARG B 1 379 ? 6.898 -21.75 1.147 1 96.94 379 ARG B O 1
ATOM 6179 N N . GLY B 1 380 ? 8.422 -21.781 2.799 1 96.69 380 GLY B N 1
ATOM 6180 C CA . GLY B 1 380 ? 9.234 -20.781 2.117 1 96.69 380 GLY B CA 1
ATOM 6181 C C . GLY B 1 380 ? 10.727 -21 2.293 1 96.69 380 GLY B C 1
ATOM 6182 O O . GLY B 1 380 ? 11.156 -21.625 3.266 1 96.69 380 GLY B O 1
ATOM 6183 N N . ARG B 1 381 ? 11.453 -20.578 1.346 1 96.06 381 ARG B N 1
ATOM 6184 C CA . ARG B 1 381 ? 12.906 -20.5 1.402 1 96.06 381 ARG B CA 1
ATOM 6185 C C . ARG B 1 381 ? 13.398 -19.125 0.979 1 96.06 381 ARG B C 1
ATOM 6187 O O . ARG B 1 381 ? 13.039 -18.625 -0.092 1 96.06 381 ARG B O 1
ATOM 6194 N N . THR B 1 382 ? 14.164 -18.531 1.824 1 96.06 382 THR B N 1
ATOM 6195 C CA . THR B 1 382 ? 14.695 -17.219 1.512 1 96.06 382 THR B CA 1
ATOM 6196 C C . THR B 1 382 ? 16.219 -17.25 1.439 1 96.06 382 THR B C 1
ATOM 6198 O O . THR B 1 382 ? 16.859 -18.031 2.141 1 96.06 382 THR B O 1
ATOM 6201 N N . ARG B 1 383 ? 16.766 -16.422 0.588 1 95 383 ARG B N 1
ATOM 6202 C CA . ARG B 1 383 ? 18.203 -16.188 0.476 1 95 383 ARG B CA 1
ATOM 6203 C C . ARG B 1 383 ? 18.531 -14.711 0.66 1 95 383 ARG B C 1
ATOM 6205 O O . ARG B 1 383 ? 17.781 -13.844 0.217 1 95 383 ARG B O 1
ATOM 6212 N N . TRP B 1 384 ? 19.656 -14.461 1.271 1 94.81 384 TRP B N 1
ATOM 6213 C CA . TRP B 1 384 ? 20 -13.102 1.685 1 94.81 384 TRP B CA 1
ATOM 6214 C C . TRP B 1 384 ? 21.453 -12.781 1.353 1 94.81 384 TRP B C 1
ATOM 6216 O O . TRP B 1 384 ? 22.328 -13.633 1.478 1 94.81 384 TRP B O 1
ATOM 6226 N N . ASN B 1 385 ? 21.672 -11.539 0.962 1 92.06 385 ASN B N 1
ATOM 6227 C CA . ASN B 1 385 ? 23 -10.984 0.789 1 92.06 385 ASN B CA 1
ATOM 6228 C C . ASN B 1 385 ? 23.328 -9.945 1.864 1 92.06 385 ASN B C 1
ATOM 6230 O O . ASN B 1 385 ? 22.422 -9.273 2.367 1 92.06 385 ASN B O 1
ATOM 6234 N N . ARG B 1 386 ? 24.531 -9.836 2.223 1 89.06 386 ARG B N 1
ATOM 6235 C CA . ARG B 1 386 ? 24.938 -8.781 3.141 1 89.06 386 ARG B CA 1
ATOM 6236 C C . ARG B 1 386 ? 24.781 -7.406 2.494 1 89.06 386 ARG B C 1
ATOM 6238 O O . ARG B 1 386 ? 25.109 -7.227 1.319 1 89.06 386 ARG B O 1
ATOM 6245 N N . LYS B 1 387 ? 24.203 -6.477 3.279 1 83.62 387 LYS B N 1
ATOM 6246 C CA . LYS B 1 387 ? 24.078 -5.109 2.781 1 83.62 387 LYS B CA 1
ATOM 6247 C C . LYS B 1 387 ? 25.453 -4.445 2.684 1 83.62 387 LYS B C 1
ATOM 6249 O O . LYS B 1 387 ? 26.312 -4.664 3.535 1 83.62 387 LYS B O 1
ATOM 6254 N N . ILE B 1 388 ? 25.797 -3.895 1.464 1 62.56 388 ILE B N 1
ATOM 6255 C CA . ILE B 1 388 ? 27.078 -3.213 1.321 1 62.56 388 ILE B CA 1
ATOM 6256 C C . ILE B 1 388 ? 27.047 -1.88 2.066 1 62.56 388 ILE B C 1
ATOM 6258 O O . ILE B 1 388 ? 26.172 -1.046 1.812 1 62.56 388 ILE B O 1
ATOM 6262 N N . CYS B 1 389 ? 27.312 -1.818 3.307 1 50.69 389 CYS B N 1
ATOM 6263 C CA . CYS B 1 389 ? 27.391 -0.572 4.059 1 50.69 389 CYS B CA 1
ATOM 6264 C C . CYS B 1 389 ? 28.203 0.47 3.305 1 50.69 389 CYS B C 1
ATOM 6266 O O . CYS B 1 389 ? 29.359 0.213 2.924 1 50.69 389 CYS B O 1
ATOM 6268 N N . THR B 1 390 ? 27.625 1.151 2.377 1 41.25 390 THR B N 1
ATOM 6269 C CA . THR B 1 390 ? 28.438 2.273 1.928 1 41.25 390 THR B CA 1
ATOM 6270 C C . THR B 1 390 ? 28.891 3.127 3.111 1 41.25 390 THR B C 1
ATOM 6272 O O . THR B 1 390 ? 28.062 3.555 3.922 1 41.25 390 THR B O 1
ATOM 6275 N N . GLY B 1 391 ? 29.844 2.691 3.758 1 32.97 391 GLY B N 1
ATOM 6276 C CA . GLY B 1 391 ? 30.531 3.506 4.746 1 32.97 391 GLY B CA 1
ATOM 6277 C C . GLY B 1 391 ? 30.406 4.992 4.48 1 32.97 391 GLY B C 1
ATOM 6278 O O . GLY B 1 391 ? 30.797 5.473 3.412 1 32.97 391 GLY B O 1
ATOM 6279 N N . LEU B 1 392 ? 29.312 5.602 4.809 1 29.97 392 LEU B N 1
ATOM 6280 C CA . LEU B 1 392 ? 29.688 7 5.016 1 29.97 392 LEU B CA 1
ATOM 6281 C C . LEU B 1 392 ? 30.766 7.121 6.078 1 29.97 392 LEU B C 1
ATOM 6283 O O . LEU B 1 392 ? 30.734 6.41 7.086 1 29.97 392 LEU B O 1
#

InterPro domains:
  IPR002864 Acyl-ACP thioesterase, N-terminal hotdog domain [PF01643] (102-236)
  IPR029069 HotDog domain superfamily [SSF54637] (100-245)
  IPR029069 HotDog domain superfamily [SSF54637] (267-384)
  IPR045023 Acyl-[acyl-carrier-protein] hydrolase FATA/B [PTHR31727] (51-388)
  IPR049427 Acyl-ACP thioesterase-like, C-terminal domain [PF20791] (260-332)

Organism: Gossypium tomentosum (NCBI:txid34277)

Secondary structure (DSSP, 8-state):
-------------------------------------------------------------------TT----HHHHHH---SS--SEETTTTEEEEGGGTEEEEEEEPPGGGB-TTSBB-HHHHHHHHHHHHHHHHHHHT---SSSS--HHHHHTTEEEEEEEEEEEESS--BTT-EEEEEEEEEEETTTEEEEEEEEEETTT--EEEEEEEEEEEEETTT--B----HHHHHHHGGGB----SS--SSPPPPPPP-TT-SEEEEEE---GGGB-TTSSB-HHHHHHHHHHTS-HHHHHHEEEEEEEEEE-----TT--EEEEEEE----TTTS--------------SS-----------EEEEEEEEEETTEEEEEEEEEEEE------/-------------------------------------------------------------------TT----HHHHHH---SS--SEETTTTEEEEGGGTEEEEEEEPPGGGB-TTSBB-HHHHHHHHHHHHHHHHHHHT---SSSS--HHHHHTTEEEEEEEEEEEESS--BTT-EEEEEEEEEEETTTEEEEEEEEEETTT--EEEEEEEEEEEEETTT--B----HHHHHHHGGGB----SS--SSPPPPPPP-TT-SEEEEEE---GGGB-TTSSBPHHHHHHHHHHTS-HHHHHHEEEEEEEEEE-----TT--EEEEEEE---GGGTS--------------SS-----------EEEEEEEEEETTEEEEEEEEEEEE------

pLDDT: mean 72.98, std 30.55, range [15.71, 98.81]

Sequence (784 aa):
MFTFSCPVSFSITCSSSNGNIQNHGDYRVNINVNGSSCTRRPIKHHTLLNEVDVKEGSTSLSAIQFLENGHISEEKIRQRIPRQKQLVDPYRQGLITERGVGYRQTVVVRSYEVGPDKTATLESLLNLFQETALNHMWMSGLLSNGFGATHGMMRNNLIWVVSRMHVQVDHYPIWGEVIEIDTWVGASGKNGMRRDWVIRSQASGSTYARATSTWVMMNEQTRRLSKMPDEVRDEISPWFIRKQAINEAVPDKIVKLDDKAKHVNSDLKPKRSDLDMNQHVNNVKYVRWMLETIPDKFLERHQLSSIILEYRRECGSSEVVQSLCQPDEDESFANGVQQNLLTNKVLVGGNGRLGSLDINVLTYGYTHLLQTQNEEIVRGRTRWNRKICTGLMFTFSCPVSFSITCSSSNGNIQNHGDYRVNINVNGSSCTRRPIKHHTLLNEVDVKEGSTSLSAIQFLENGHISEEKIRQRIPRQKQLVDPYRQGLITERGVGYRQTVVVRSYEVGPDKTATLESLLNLFQETALNHMWMSGLLSNGFGATHGMMRNNLIWVVSRMHVQVDHYPIWGEVIEIDTWVGASGKNGMRRDWVIRSQASGSTYARATSTWVMMNEQTRRLSKMPDEVRDEISPWFIRKQAINEAVPDKIVKLDDKAKHVNSDLKPKRSDLDMNQHVNNVKYVRWMLETIPDKFLERHQLSSIILEYRRECGSSEVVQSLCQPDEDESFANGVQQNLLTNKVLVGGNGRLGSLDINVLTYGYTHLLQTQNEEIVRGRTRWNRKICTGL

Radius of gyration: 32.93 Å; Cα contacts (8 Å, |Δi|>4): 1313; chains: 2; bounding box: 113×77×97 Å

Nearest PDB structures (foldseek):
  8qs0-assembly2_DDD  TM=9.203E-01  e=9.644E-33  Lemna aequinoctialis
  8qs0-assembly2_CCC  TM=9.222E-01  e=4.583E-32  Lemna aequinoctialis
  1njk-assembly1_D  TM=8.551E-01  e=4.736E-09  Escherichia coli
  4k00-assembly1_A  TM=8.119E-01  e=3.715E-08  Synechocystis sp. PCC 6803 substr. Kazusa
  2o5u-assembly1_B-2  TM=7.926E-01  e=4.068E-07  Pseudomonas aeruginosa

Solvent-accessible surface area (backbone atoms only — not comparable to full-atom values): 45763 Å² total; per-residue (Å²): 137,82,78,76,79,73,85,74,87,78,85,82,73,87,70,89,79,77,84,85,76,73,87,78,81,78,79,73,77,83,88,85,77,78,79,77,78,80,72,76,70,78,74,77,75,74,72,79,70,77,77,73,78,73,75,75,77,72,75,72,71,75,71,77,71,66,56,87,91,57,72,72,51,70,62,49,70,54,36,60,75,42,77,48,68,46,59,66,35,82,82,62,42,30,34,50,30,78,94,70,43,23,29,35,30,56,45,59,38,45,70,87,38,27,30,45,85,38,28,46,34,69,61,42,52,54,49,49,52,52,42,51,53,44,49,44,37,40,32,53,17,44,42,40,104,45,98,76,24,34,58,51,27,56,77,65,41,36,40,80,41,70,42,34,38,39,38,38,40,79,47,70,58,38,52,50,20,48,31,32,41,37,38,40,37,20,76,32,80,94,45,31,36,26,42,30,29,40,32,24,35,61,87,77,61,45,73,20,34,34,26,38,33,36,32,37,35,26,27,66,84,79,68,38,81,39,77,63,49,67,65,40,43,67,68,51,56,79,38,44,45,86,80,68,59,59,88,71,69,84,77,77,81,76,73,82,73,59,94,78,38,80,28,73,39,70,80,40,62,60,51,76,85,40,21,28,64,86,59,32,56,34,73,60,53,55,53,51,53,50,56,68,40,47,60,63,76,56,56,75,45,35,41,75,34,32,38,37,39,39,49,69,46,87,53,58,63,83,46,54,32,32,30,35,30,31,71,60,72,78,50,68,49,66,55,64,72,66,62,74,73,59,74,74,61,76,64,80,53,87,84,84,79,81,76,84,78,76,71,79,70,50,60,45,45,36,40,29,32,34,28,38,97,87,38,66,27,35,38,35,39,39,32,28,33,65,57,79,72,72,76,123,135,86,77,81,81,77,85,74,86,70,89,75,82,76,90,76,90,80,85,75,86,77,86,77,80,78,78,69,72,76,72,73,76,75,78,82,81,82,73,77,73,77,74,77,74,76,71,80,70,78,78,74,78,74,76,76,77,74,74,74,69,76,72,77,72,67,56,87,92,57,72,72,52,71,61,51,70,55,37,60,75,42,76,48,67,48,60,65,37,81,82,63,42,29,34,50,32,79,94,71,44,22,28,36,30,53,44,60,39,45,71,87,38,26,31,44,85,39,28,45,34,70,60,41,52,53,49,49,51,53,42,51,52,44,49,43,37,40,33,53,17,43,43,41,104,45,99,76,25,35,58,52,27,54,76,64,42,36,39,81,40,69,40,35,37,40,40,40,41,79,45,71,58,36,52,50,21,48,31,33,41,36,37,40,36,21,74,31,80,93,46,30,36,25,40,29,29,40,32,24,35,60,87,77,60,46,74,22,33,32,25,38,34,35,31,36,35,27,27,66,84,79,68,38,79,38,78,65,49,68,66,38,43,67,69,51,56,80,38,45,44,88,80,68,59,60,86,71,71,84,77,76,82,76,74,82,72,59,94,78,37,80,28,74,38,71,78,41,62,59,50,76,85,41,21,28,64,84,58,32,55,33,73,60,54,57,52,49,53,52,57,69,40,48,60,64,74,56,57,75,46,33,40,75,34,33,40,37,38,39,49,69,46,87,52,56,64,84,46,54,32,33,30,34,30,31,69,62,74,73,53,64,54,67,53,65,68,65,55,68,65,56,70,60,63,62,58,81,46,90,84,86,76,80,78,86,64,63,73,73,71,56,58,46,44,36,40,28,31,34,27,38,98,90,38,67,26,35,38,35,40,38,32,29,33,65,56,79,72,73,75,123

Foldseek 3Di:
DCPPPPDDDDDDDDDDDDDDDDDDDDPCVDDDPDPDDPDPDPPDPPPPPPPPPPPPPPPPPPPPPQPPVRDPDPVCVVVVQAQAADQADPVQQKGQDPVRQKMKGKDWAAQVQDDPVQFGDPLSVVVVVLVRLQVSLSNHSQDDPDSNDGPVCVVQQKDKDWFKKKKFFDATHGHGFIKMKMKAKADDPQAKIKMKIWIAGPVPRHTGMIMMIIIFMARNVVRHGDGDDPVNCVSRVVSHDPDHRDDDDDDDDFDDDDPPFPFKDWFDADDPVQADPVQFGDPSVVVVLQVVRDDPVVVVFKDWGMKMKGFDATDHRGFIKMKGKHKDPPCVLVPPPPPCCPPPPPPPPDDDDPDDPPPSFSKIKMWMFMDTPPHTGMIMMIIIGTDPPPPD/DPDPDPPPDPDDDDDDDDDDDDDDDDPPVPPCPDDDDPDDDPPDPPPPVPPPPPPPPPPPPPPPPQPPVRDPDPVCVVVVQAQAAAQADPVQQKGQDPVGQKMKGKDWAAQVQADPVQFGDPLSVVVVVLVRLQVSLSNHSQDDPDSNDGPVCVVQQKDKDWFKKKKFFDATHGHGFIKMKMKAKADDPQAKIKMKIWIAGPVPRHTGMIMMIIIFMARNVVRHGDGDDPVNCVSRVVSHDPDHRDDDDDDDDFDDDDPPFPFKDWQDADDQVQADPVQFGDPSVVVVLQVVRDDPVVVVFKDWGMKMKGFDATDHRGFIKMKGKHKDPPCVLVPPPPPPPPPPPPPVPPDDDDDDRPPSFSKIKMWMFMDTPPHTGMIMMIIIGTDPPPPD